Protein AF-0000000082408690 (afdb_homodimer)

Radius of gyration: 37.89 Å; Cα contacts (8 Å, |Δi|>4): 2874; chains: 2; bounding box: 116×118×126 Å

Foldseek 3Di:
DPDDDCPPDPPVPPPPPPPPPPPPPVPPPPPPPFKDKEKEKEAEQQALQQQQDDDPSQWFQAQVRDTAGFFHLLLLLVVLVVVCVVHPHYAYEYLENLHALHFCLCVLAVNLLSLVSCVVSPHAAYEYELRCAQQADVSNVCQAQWDQPDDSYQVLHVTGRHHPHFYEALFKAFPVRHHPGDQWDWDADPNFTAIEGHHYDQCSCQAHQNVRYVGMHGDDRQVSQQVVLVVCVVVLHQHYEYSEAFDADFPDARRQAAARGDDGDQLVSQQEHDPSHAEYEYHNVLGHYWDWDAHVVGHTHTYTHARHNSQKMKIKMWMAGNVSSHTPNVPIDIGIDGSHPPDDGNPVSVVSSVSSCVVCVVQQAAWLFFAPFKFFLDQDPLRDGLVLQLLQQLQQVLCVVVPAQKEWEWSVQFQDIQGRPPPRTDGLSNLCSGGVSFFWKKKFKDFPQLVLLLQLQQWDQDPVRDTHGIHIHMYPQWAWEAEPPDDRSPGIGQIGGNRHGGDRGDIHIYMYTSCVCSQHPNSNSNVPTPDMDTRGTSSVSSSVVRVVDPPHYRDDPRRYHYDD/DCPVVPVPDPPPPPVPPPPPPPPPPPPPPPPPPFKDKEKEKEAEQQALQQQQDDDPSQWFQAQVRDTAGFFHLLLLLVVLVVVCVVHPHYAYEYLENLHALHFQLCVLAVNLLSLVSCVVSPHAAYEYELRCAQQADVSNVCQAQWDQPDVSHQVLHVTGRHHPHFYEALFKAFPVRHHPGDQWDWDADPNFTAIEGHHYDQCSCQAHQNVRYVGMHGDDRQVSQQVVLVVCVVVLHQHYEYSEAFDADFPDARRQAAARGPDGDQLVSQQEHDPSYAEYEYHNVLGHYWDWDAHVVGDTHTYTHARHNSFKMKIKMWMAGNVSSHTPNVPIDIGIDGSHPPDDGNPVSVVSSVSSCVVCVVQQAAWLFFAPFKFFLDQDPLRDGLNLQLLQQLLQVLCVVVPAQKEWEWSVQFQDIQGNPPPRTDGLSNLCSGGVSFFWKKKFKDFLQLVLLLQLQQWDQDPVRDTHGIHIHMYPQWAWEAEPPDDRSPGIGQTGGNRHGGDRGDIHIYMYTSCVCSCHNNSNSNVPTPDMDTRGTSSVSSSVVRVVDPPHYRDDPRRYHYDD

Sequence (1128 aa):
MTRRMTRTCAVLATTLLATTATSLSAVATAESQDTVSVRLLAFNDLHGSLRPPEGVRSEIRQADGSLTPAGGAAYLAAYVTQLRSQATNSLLYSVGDNWGSSALESAMFNDEPTVELLNRMKIDASAIGNHELDKGLAEFRRMQSGGCSAVDACTFSPSFGGANFPLMAANMTYTNGTPATLPFTVNMVDGIPLGVIAISPANTSQIVTPGGIADLQFGDEVEAINRTADVLDFFGVKAITVLLHRGDEPAVEGGPNDCNVESGPARDIALRASPKVDVIFTADSHQQYNCEFPDPAGNPRVVMQGASHGRIVSVADVTIDRNTREVVRDQTSAFNQIVTHDISPDPDIQALADRAWSEASESAQRPVGTITADLTRDRVPSGESTLGNLVADAQLAAGSTRGAQLALTNPGGMREDLDFGTSGQVTYRQAYGVQPFGNSLEVLSVTGAVLKDALEQQFQIDLDGTATERILSPSAGFTYAMDRRAAPGSRISEMRLNGQDIAPDGVYSVVVNKFLAEGGDGFTALKNSTQMTGAGNDLDALTALFAAGSPVSPPATDRIRTVGMTRRMTRTCAVLATTLLATTATSLSAVATAESQDTVSVRLLAFNDLHGSLRPPEGVRSEIRQADGSLTPAGGAAYLAAYVTQLRSQATNSLLYSVGDNWGSSALESAMFNDEPTVELLNRMKIDASAIGNHELDKGLAEFRRMQSGGCSAVDACTFSPSFGGANFPLMAANMTYTNGTPATLPFTVNMVDGIPLGVIAISPANTSQIVTPGGIADLQFGDEVEAINRTADVLDFFGVKAITVLLHRGDEPAVEGGPNDCNVESGPARDIALRASPKVDVIFTADSHQQYNCEFPDPAGNPRVVMQGASHGRIVSVADVTIDRNTREVVRDQTSAFNQIVTHDISPDPDIQALADRAWSEASESAQRPVGTITADLTRDRVPSGESTLGNLVADAQLAAGSTRGAQLALTNPGGMREDLDFGTSGQVTYRQAYGVQPFGNSLEVLSVTGAVLKDALEQQFQIDLDGTATERILSPSAGFTYAMDRRAAPGSRISEMRLNGQDIAPDGVYSVVVNKFLAEGGDGFTALKNSTQMTGAGNDLDALTALFAAGSPVSPPATDRIRTVG

pLDDT: mean 91.46, std 16.33, range [21.3, 98.94]

Structure (mmCIF, N/CA/C/O backbone):
data_AF-0000000082408690-model_v1
#
loop_
_entity.id
_entity.type
_entity.pdbx_description
1 polymer "5'-nucleotidase C-terminal domain-containing protein"
#
loop_
_atom_site.group_PDB
_atom_site.id
_atom_site.type_symbol
_atom_site.label_atom_id
_atom_site.label_alt_id
_atom_site.label_comp_id
_atom_site.label_asym_id
_atom_site.label_entity_id
_atom_site.label_seq_id
_atom_site.pdbx_PDB_ins_code
_atom_site.Cartn_x
_atom_site.Cartn_y
_atom_site.Cartn_z
_atom_site.occupancy
_atom_site.B_iso_or_equiv
_atom_site.auth_seq_id
_atom_site.auth_comp_id
_atom_site.auth_asym_id
_atom_site.auth_atom_id
_atom_site.pdbx_PDB_model_num
ATOM 1 N N . MET A 1 1 ? -51.844 1.631 84.375 1 22.78 1 MET A N 1
ATOM 2 C CA . MET A 1 1 ? -52.75 1.791 83.25 1 22.78 1 MET A CA 1
ATOM 3 C C . MET A 1 1 ? -52 1.73 81.938 1 22.78 1 MET A C 1
ATOM 5 O O . MET A 1 1 ? -51.562 2.754 81.438 1 22.78 1 MET A O 1
ATOM 9 N N . THR A 1 2 ? -51.094 0.894 81.875 1 21.44 2 THR A N 1
ATOM 10 C CA . THR A 1 2 ? -49.781 0.434 81.438 1 21.44 2 THR A CA 1
ATOM 11 C C . THR A 1 2 ? -49.875 -0.141 80 1 21.44 2 THR A C 1
ATOM 13 O O . THR A 1 2 ? -50.375 -1.241 79.812 1 21.44 2 THR A O 1
ATOM 16 N N . ARG A 1 3 ? -50.281 0.993 79.125 1 23.58 3 ARG A N 1
ATOM 17 C CA . ARG A 1 3 ? -50.656 1.029 77.688 1 23.58 3 ARG A CA 1
ATOM 18 C C . ARG A 1 3 ? -49.75 0.159 76.875 1 23.58 3 ARG A C 1
ATOM 20 O O . ARG A 1 3 ? -48.531 0.128 77.062 1 23.58 3 ARG A O 1
ATOM 27 N N . ARG A 1 4 ? -50.438 -0.728 76.188 1 23.2 4 ARG A N 1
ATOM 28 C CA . ARG A 1 4 ? -50.344 -1.92 75.312 1 23.2 4 ARG A CA 1
ATOM 29 C C . ARG A 1 4 ? -49.344 -1.726 74.188 1 23.2 4 ARG A C 1
ATOM 31 O O . ARG A 1 4 ? -49.219 -0.632 73.625 1 23.2 4 ARG A O 1
ATOM 38 N N . MET A 1 5 ? -48.312 -2.553 74.062 1 21.98 5 MET A N 1
ATOM 39 C CA . MET A 1 5 ? -46.969 -2.984 73.625 1 21.98 5 MET A CA 1
ATOM 40 C C . MET A 1 5 ? -46.875 -3.152 72.125 1 21.98 5 MET A C 1
ATOM 42 O O . MET A 1 5 ? -45.906 -3.709 71.625 1 21.98 5 MET A O 1
ATOM 46 N N . THR A 1 6 ? -48 -2.654 71.312 1 23.08 6 THR A N 1
ATOM 47 C CA . THR A 1 6 ? -48.219 -3.381 70.125 1 23.08 6 THR A CA 1
ATOM 48 C C . THR A 1 6 ? -47.094 -3.1 69.125 1 23.08 6 THR A C 1
ATOM 50 O O . THR A 1 6 ? -46.938 -1.974 68.625 1 23.08 6 THR A O 1
ATOM 53 N N . ARG A 1 7 ? -45.906 -3.621 69.375 1 26.11 7 ARG A N 1
ATOM 54 C CA . ARG A 1 7 ? -44.625 -3.404 68.688 1 26.11 7 ARG A CA 1
ATOM 55 C C . ARG A 1 7 ? -44.719 -3.824 67.188 1 26.11 7 ARG A C 1
ATOM 57 O O . ARG A 1 7 ? -44.938 -5 66.875 1 26.11 7 ARG A O 1
ATOM 64 N N . THR A 1 8 ? -45.375 -2.971 66.438 1 24.42 8 THR A N 1
ATOM 65 C CA . THR A 1 8 ? -45.688 -3.088 65 1 24.42 8 THR A CA 1
ATOM 66 C C . THR A 1 8 ? -44.438 -3.447 64.188 1 24.42 8 THR A C 1
ATOM 68 O O . THR A 1 8 ? -43.375 -2.822 64.375 1 24.42 8 THR A O 1
ATOM 71 N N . CYS A 1 9 ? -44.281 -4.746 63.781 1 23.14 9 CYS A N 1
ATOM 72 C CA . CYS A 1 9 ? -43.344 -5.535 63 1 23.14 9 CYS A CA 1
ATOM 73 C C . CYS A 1 9 ? -43.031 -4.855 61.656 1 23.14 9 CYS A C 1
ATOM 75 O O . CYS A 1 9 ? -43.938 -4.59 60.875 1 23.14 9 CYS A O 1
ATOM 77 N N . ALA A 1 10 ? -42.062 -3.918 61.656 1 22.02 10 ALA A N 1
ATOM 78 C CA . ALA A 1 10 ? -41.469 -3.121 60.594 1 22.02 10 ALA A CA 1
ATOM 79 C C . ALA A 1 10 ? -41.062 -4.008 59.406 1 22.02 10 ALA A C 1
ATOM 81 O O . ALA A 1 10 ? -40.094 -4.785 59.531 1 22.02 10 ALA A O 1
ATOM 82 N N . VAL A 1 11 ? -42.062 -4.68 58.781 1 24.61 11 VAL A N 1
ATOM 83 C CA . VAL A 1 11 ? -41.781 -5.543 57.625 1 24.61 11 VAL A CA 1
ATOM 84 C C . VAL A 1 11 ? -40.969 -4.781 56.594 1 24.61 11 VAL A C 1
ATOM 86 O O . VAL A 1 11 ? -41.406 -3.746 56.094 1 24.61 11 VAL A O 1
ATOM 89 N N . LEU A 1 12 ? -39.594 -4.805 56.812 1 23.23 12 LEU A N 1
ATOM 90 C CA . LEU A 1 12 ? -38.594 -4.219 55.938 1 23.23 12 LEU A CA 1
ATOM 91 C C . LEU A 1 12 ? -38.75 -4.699 54.5 1 23.23 12 LEU A C 1
ATOM 93 O O . LEU A 1 12 ? -38.688 -5.902 54.219 1 23.23 12 LEU A O 1
ATOM 97 N N . ALA A 1 13 ? -39.656 -4.055 53.656 1 25.69 13 ALA A N 1
ATOM 98 C CA . ALA A 1 13 ? -39.969 -4.223 52.219 1 25.69 13 ALA A CA 1
ATOM 99 C C . ALA A 1 13 ? -38.688 -4.152 51.375 1 25.69 13 ALA A C 1
ATOM 101 O O . ALA A 1 13 ? -38.062 -3.094 51.281 1 25.69 13 ALA A O 1
ATOM 102 N N . THR A 1 14 ? -37.781 -5.121 51.5 1 24.7 14 THR A N 1
ATOM 103 C CA . THR A 1 14 ? -36.594 -5.172 50.688 1 24.7 14 THR A CA 1
ATOM 104 C C . THR A 1 14 ? -36.938 -5.168 49.188 1 24.7 14 THR A C 1
ATOM 106 O O . THR A 1 14 ? -37.625 -6.082 48.719 1 24.7 14 THR A O 1
ATOM 109 N N . THR A 1 15 ? -37.344 -3.984 48.656 1 24.61 15 THR A N 1
ATOM 110 C CA . THR A 1 15 ? -37.656 -3.885 47.25 1 24.61 15 THR A CA 1
ATOM 111 C C . THR A 1 15 ? -36.469 -4.383 46.406 1 24.61 15 THR A C 1
ATOM 113 O O . THR A 1 15 ? -35.344 -3.904 46.562 1 24.61 15 THR A O 1
ATOM 116 N N . LEU A 1 16 ? -36.469 -5.66 46.062 1 26.08 16 LEU A N 1
ATOM 117 C CA . LEU A 1 16 ? -35.594 -6.332 45.125 1 26.08 16 LEU A CA 1
ATOM 118 C C . LEU A 1 16 ? -35.562 -5.594 43.812 1 26.08 16 LEU A C 1
ATOM 120 O O . LEU A 1 16 ? -36.562 -5.535 43.094 1 26.08 16 LEU A O 1
ATOM 124 N N . LEU A 1 17 ? -34.969 -4.383 43.75 1 24.59 17 LEU A N 1
ATOM 125 C CA . LEU A 1 17 ? -34.781 -3.779 42.438 1 24.59 17 LEU A CA 1
ATOM 126 C C . LEU A 1 17 ? -34.094 -4.742 41.5 1 24.59 17 LEU A C 1
ATOM 128 O O . LEU A 1 17 ? -32.938 -5.098 41.688 1 24.59 17 LEU A O 1
ATOM 132 N N . ALA A 1 18 ? -34.844 -5.699 40.906 1 28.77 18 ALA A N 1
ATOM 133 C CA . ALA A 1 18 ? -34.438 -6.527 39.781 1 28.77 18 ALA A CA 1
ATOM 134 C C . ALA A 1 18 ? -33.844 -5.672 38.656 1 28.77 18 ALA A C 1
ATOM 136 O O . ALA A 1 18 ? -34.562 -4.941 37.969 1 28.77 18 ALA A O 1
ATOM 137 N N . THR A 1 19 ? -32.688 -5.082 38.906 1 26.36 19 THR A N 1
ATOM 138 C CA . THR A 1 19 ? -32.031 -4.461 37.75 1 26.36 19 THR A CA 1
ATOM 139 C C . THR A 1 19 ? -32 -5.43 36.562 1 26.36 19 THR A C 1
ATOM 141 O O . THR A 1 19 ? -31.438 -6.523 36.688 1 26.36 19 THR A O 1
ATOM 144 N N . THR A 1 20 ? -33.094 -5.484 35.844 1 28.98 20 THR A N 1
ATOM 145 C CA . THR A 1 20 ? -33.094 -6.156 34.531 1 28.98 20 THR A CA 1
ATOM 146 C C . THR A 1 20 ? -31.906 -5.695 33.688 1 28.98 20 THR A C 1
ATOM 148 O O . THR A 1 20 ? -31.797 -4.52 33.344 1 28.98 20 THR A O 1
ATOM 151 N N . ALA A 1 21 ? -30.75 -6.258 34 1 31.12 21 ALA A N 1
ATOM 152 C CA . ALA A 1 21 ? -29.641 -6.23 33.031 1 31.12 21 ALA A CA 1
ATOM 153 C C . ALA A 1 21 ? -30.141 -6.57 31.625 1 31.12 21 ALA A C 1
ATOM 155 O O . ALA A 1 21 ? -30.438 -7.73 31.328 1 31.12 21 ALA A O 1
ATOM 156 N N . THR A 1 22 ? -31.016 -5.66 31.109 1 29.78 22 THR A N 1
ATOM 157 C CA . THR A 1 22 ? -31.188 -5.855 29.672 1 29.78 22 THR A CA 1
ATOM 158 C C . THR A 1 22 ? -29.828 -5.957 28.984 1 29.78 22 THR A C 1
ATOM 160 O O . THR A 1 22 ? -29.031 -5.016 29.016 1 29.78 22 THR A O 1
ATOM 163 N N . SER A 1 23 ? -29.25 -7.098 29.078 1 29.27 23 SER A N 1
ATOM 164 C CA . SER A 1 23 ? -28.141 -7.449 28.203 1 29.27 23 SER A CA 1
ATOM 165 C C . SER A 1 23 ? -28.422 -7.016 26.766 1 29.27 23 SER A C 1
ATOM 167 O O . SER A 1 23 ? -29.344 -7.523 26.125 1 29.27 23 SER A O 1
ATOM 169 N N . LEU A 1 24 ? -28.297 -5.758 26.531 1 29.17 24 LEU A N 1
ATOM 170 C CA . LEU A 1 24 ? -28.203 -5.422 25.109 1 29.17 24 LEU A CA 1
ATOM 171 C C . LEU A 1 24 ? -27.234 -6.367 24.391 1 29.17 24 LEU A C 1
ATOM 173 O O . LEU A 1 24 ? -26.031 -6.301 24.594 1 29.17 24 LEU A O 1
ATOM 177 N N . SER A 1 25 ? -27.75 -7.582 24.281 1 29.3 25 SER A N 1
ATOM 178 C CA . SER A 1 25 ? -27.047 -8.383 23.281 1 29.3 25 SER A CA 1
ATOM 179 C C . SER A 1 25 ? -26.844 -7.602 21.984 1 29.3 25 SER A C 1
ATOM 181 O O . SER A 1 25 ? -27.812 -7.301 21.281 1 29.3 25 SER A O 1
ATOM 183 N N . ALA A 1 26 ? -26 -6.734 21.922 1 32.88 26 ALA A N 1
ATOM 184 C CA . ALA A 1 26 ? -25.641 -6.293 20.578 1 32.88 26 ALA A CA 1
ATOM 185 C C . ALA A 1 26 ? -25.641 -7.461 19.594 1 32.88 26 ALA A C 1
ATOM 187 O O . ALA A 1 26 ? -24.844 -8.391 19.734 1 32.88 26 ALA A O 1
ATOM 188 N N . VAL A 1 27 ? -26.781 -7.797 19.062 1 27.42 27 VAL A N 1
ATOM 189 C CA . VAL A 1 27 ? -26.859 -8.648 17.875 1 27.42 27 VAL A CA 1
ATOM 190 C C . VAL A 1 27 ? -25.734 -8.289 16.906 1 27.42 27 VAL A C 1
ATOM 192 O O . VAL A 1 27 ? -25.734 -7.203 16.312 1 27.42 27 VAL A O 1
ATOM 195 N N . ALA A 1 28 ? -24.641 -8.828 17.141 1 35.69 28 ALA A N 1
ATOM 196 C CA . ALA A 1 28 ? -23.656 -8.859 16.047 1 35.69 28 ALA A CA 1
ATOM 197 C C . ALA A 1 28 ? -24.328 -9.227 14.727 1 35.69 28 ALA A C 1
ATOM 199 O O . ALA A 1 28 ? -24.812 -10.344 14.562 1 35.69 28 ALA A O 1
ATOM 200 N N . THR A 1 29 ? -25.016 -8.352 14.086 1 35.72 29 THR A N 1
ATOM 201 C CA . THR A 1 29 ? -25.531 -8.648 12.75 1 35.72 29 THR A CA 1
ATOM 202 C C . THR A 1 29 ? -24.578 -9.57 12 1 35.72 29 THR A C 1
ATOM 204 O O . THR A 1 29 ? -23.375 -9.336 11.969 1 35.72 29 THR A O 1
ATOM 207 N N . ALA A 1 30 ? -24.906 -10.68 11.875 1 38 30 ALA A N 1
ATOM 208 C CA . ALA A 1 30 ? -24.281 -11.68 11.016 1 38 30 ALA A CA 1
ATOM 209 C C . ALA A 1 30 ? -23.766 -11.055 9.727 1 38 30 ALA A C 1
ATOM 211 O O . ALA A 1 30 ? -24.547 -10.539 8.922 1 38 30 ALA A O 1
ATOM 212 N N . GLU A 1 31 ? -22.609 -10.445 9.641 1 47.69 31 GLU A N 1
ATOM 213 C CA . GLU A 1 31 ? -22 -10.016 8.383 1 47.69 31 GLU A CA 1
ATOM 214 C C . GLU A 1 31 ? -22.328 -10.984 7.254 1 47.69 31 GLU A C 1
ATOM 216 O O . GLU A 1 31 ? -22.109 -12.188 7.383 1 47.69 31 GLU A O 1
ATOM 221 N N . SER A 1 32 ? -23.25 -10.719 6.469 1 54.84 32 SER A N 1
ATOM 222 C CA . SER A 1 32 ? -23.516 -11.508 5.27 1 54.84 32 SER A CA 1
ATOM 223 C C . SER A 1 32 ? -22.234 -11.828 4.516 1 54.84 32 SER A C 1
ATOM 225 O O . SER A 1 32 ? -21.281 -11.047 4.543 1 54.84 32 SER A O 1
ATOM 227 N N . GLN A 1 33 ? -22.016 -13.102 4.215 1 64.81 33 GLN A N 1
ATOM 228 C CA . GLN A 1 33 ? -20.891 -13.656 3.486 1 64.81 33 GLN A CA 1
ATOM 229 C C . GLN A 1 33 ? -20.594 -12.844 2.225 1 64.81 33 GLN A C 1
ATOM 231 O O . GLN A 1 33 ? -19.5 -12.938 1.662 1 64.81 33 GLN A O 1
ATOM 236 N N . ASP A 1 34 ? -21.422 -11.727 1.968 1 80.31 34 ASP A N 1
ATOM 237 C CA . ASP A 1 34 ? -21.266 -11.023 0.697 1 80.31 34 ASP A CA 1
ATOM 238 C C . ASP A 1 34 ? -20.766 -9.602 0.915 1 80.31 34 ASP A C 1
ATOM 240 O O . ASP A 1 34 ? -20.609 -8.836 -0.041 1 80.31 34 ASP A O 1
ATOM 244 N N . THR A 1 35 ? -20.531 -9.203 2.195 1 87.88 35 THR A N 1
ATOM 245 C CA . THR A 1 35 ? -20.031 -7.859 2.451 1 87.88 35 THR A CA 1
ATOM 246 C C . THR A 1 35 ? -18.875 -7.895 3.443 1 87.88 35 THR A C 1
ATOM 248 O O . THR A 1 35 ? -18.672 -8.898 4.137 1 87.88 35 THR A O 1
ATOM 251 N N . VAL A 1 36 ? -18.094 -6.832 3.385 1 89.12 36 VAL A N 1
ATOM 252 C CA . VAL A 1 36 ? -17.016 -6.609 4.336 1 89.12 36 VAL A CA 1
ATOM 253 C C . VAL A 1 36 ? -17.25 -5.309 5.098 1 89.12 36 VAL A C 1
ATOM 255 O O . VAL A 1 36 ? -17.547 -4.273 4.492 1 89.12 36 VAL A O 1
ATOM 258 N N . SER A 1 37 ? -17.25 -5.406 6.418 1 94 37 SER A N 1
ATOM 259 C CA . SER A 1 37 ? -17.344 -4.211 7.25 1 94 37 SER A CA 1
ATOM 260 C C . SER A 1 37 ? -15.961 -3.66 7.586 1 94 37 SER A C 1
ATOM 262 O O . SER A 1 37 ? -15.07 -4.406 8.008 1 94 37 SER A O 1
ATOM 264 N N . VAL A 1 38 ? -15.828 -2.35 7.289 1 96.69 38 VAL A N 1
ATOM 265 C CA . VAL A 1 38 ? -14.562 -1.694 7.602 1 96.69 38 VAL A CA 1
ATOM 266 C C . VAL A 1 38 ? -14.828 -0.418 8.398 1 96.69 38 VAL A C 1
ATOM 268 O O . VAL A 1 38 ? -15.648 0.412 8 1 96.69 38 VAL A O 1
ATOM 271 N N . ARG A 1 39 ? -14.289 -0.236 9.617 1 98.56 39 ARG A N 1
ATOM 272 C CA . ARG A 1 39 ? -14.289 1.01 10.383 1 98.56 39 ARG A CA 1
ATOM 273 C C . ARG A 1 39 ? -13.125 1.907 9.961 1 98.56 39 ARG A C 1
ATOM 275 O O . ARG A 1 39 ? -11.961 1.531 10.102 1 98.56 39 ARG A O 1
ATOM 282 N N . LEU A 1 40 ? -13.406 3.066 9.406 1 98.88 40 LEU A N 1
ATOM 283 C CA . LEU A 1 40 ? -12.406 4.082 9.078 1 98.88 40 LEU A CA 1
ATOM 284 C C . LEU A 1 40 ? -12.266 5.082 10.219 1 98.88 40 LEU A C 1
ATOM 286 O O . LEU A 1 40 ? -13.242 5.711 10.633 1 98.88 40 LEU A O 1
ATOM 290 N N . LEU A 1 41 ? -11.086 5.188 10.789 1 98.94 41 LEU A N 1
ATOM 291 C CA . LEU A 1 41 ? -10.75 6.137 11.844 1 98.94 41 LEU A CA 1
ATOM 292 C C . LEU A 1 41 ? -9.875 7.262 11.312 1 98.94 41 LEU A C 1
ATOM 294 O O . LEU A 1 41 ? -9 7.027 10.469 1 98.94 41 LEU A O 1
ATOM 298 N N . ALA A 1 42 ? -10.117 8.469 11.805 1 98.94 42 ALA A N 1
ATOM 299 C CA . ALA A 1 42 ? -9.266 9.586 11.414 1 98.94 42 ALA A CA 1
ATOM 300 C C . ALA A 1 42 ? -9.141 10.602 12.547 1 98.94 42 ALA A C 1
ATOM 302 O O . ALA A 1 42 ? -10.047 10.742 13.367 1 98.94 42 ALA A O 1
ATOM 303 N N . PHE A 1 43 ? -8.047 11.203 12.664 1 98.88 43 PHE A N 1
ATOM 304 C CA . PHE A 1 43 ? -7.863 12.43 13.43 1 98.88 43 PHE A CA 1
ATOM 305 C C . PHE A 1 43 ? -7.141 13.484 12.602 1 98.88 43 PHE A C 1
ATOM 307 O O . PHE A 1 43 ? -6.613 13.18 11.523 1 98.88 43 PHE A O 1
ATOM 314 N N . ASN A 1 44 ? -7.223 14.703 13.062 1 98.81 44 ASN A N 1
ATOM 315 C CA . ASN A 1 44 ? -6.664 15.805 12.281 1 98.81 44 ASN A CA 1
ATOM 316 C C . ASN A 1 44 ? -6.023 16.859 13.172 1 98.81 44 ASN A C 1
ATOM 318 O O . ASN A 1 44 ? -6.34 16.953 14.359 1 98.81 44 ASN A O 1
ATOM 322 N N . ASP A 1 45 ? -5.102 17.609 12.625 1 98.62 45 ASP A N 1
ATOM 323 C CA . ASP A 1 45 ? -4.52 18.781 13.281 1 98.62 45 ASP A CA 1
ATOM 324 C C . ASP A 1 45 ? -4.043 18.438 14.688 1 98.62 45 ASP A C 1
ATOM 326 O O . ASP A 1 45 ? -4.434 19.109 15.656 1 98.62 45 ASP A O 1
ATOM 330 N N . LEU A 1 46 ? -3.16 17.469 14.695 1 98.69 46 LEU A N 1
ATOM 331 C CA . LEU A 1 46 ? -2.619 17.047 15.984 1 98.69 46 LEU A CA 1
ATOM 332 C C . LEU A 1 46 ? -1.681 18.109 16.547 1 98.69 46 LEU A C 1
ATOM 334 O O . LEU A 1 46 ? -1.608 18.281 17.766 1 98.69 46 LEU A O 1
ATOM 338 N N . HIS A 1 47 ? -0.851 18.734 15.773 1 98.12 47 HIS A N 1
ATOM 339 C CA . HIS A 1 47 ? 0.042 19.828 16.141 1 98.12 47 HIS A CA 1
ATOM 340 C C . HIS A 1 47 ? 0.945 19.422 17.312 1 98.12 47 HIS A C 1
ATOM 342 O O . HIS A 1 47 ? 1.142 20.203 18.25 1 98.12 47 HIS A O 1
ATOM 348 N N . GLY A 1 48 ? 1.418 18.234 17.266 1 98.12 48 GLY A N 1
ATOM 349 C CA . GLY A 1 48 ? 2.391 17.797 18.25 1 98.12 48 GLY A CA 1
ATOM 350 C C . GLY A 1 48 ? 1.819 17.688 19.641 1 98.12 48 GLY A C 1
ATOM 351 O O . GLY A 1 48 ? 2.557 17.781 20.625 1 98.12 48 GLY A O 1
ATOM 352 N N . SER A 1 49 ? 0.54 17.562 19.781 1 97.69 49 SER A N 1
ATOM 353 C CA . SER A 1 49 ? -0.108 17.484 21.094 1 97.69 49 SER A CA 1
ATOM 354 C C . SER A 1 49 ? 0.153 16.141 21.766 1 97.69 49 SER A C 1
ATOM 356 O O . SER A 1 49 ? -0.638 15.203 21.609 1 97.69 49 SER A O 1
ATOM 358 N N . LEU A 1 50 ? 1.191 16.078 22.578 1 98.38 50 LEU A N 1
ATOM 359 C CA . LEU A 1 50 ? 1.54 14.867 23.312 1 98.38 50 LEU A CA 1
ATOM 360 C C . LEU A 1 50 ? 0.795 14.797 24.641 1 98.38 50 LEU A C 1
ATOM 362 O O . LEU A 1 50 ? 0.487 13.711 25.125 1 98.38 50 LEU A O 1
ATOM 366 N N . ARG A 1 51 ? 0.559 15.984 25.188 1 97.19 51 ARG A N 1
ATOM 367 C CA . ARG A 1 51 ? -0.197 16.125 26.422 1 97.19 51 ARG A CA 1
ATOM 368 C C . ARG A 1 51 ? -1.566 16.75 26.172 1 97.19 51 ARG A C 1
ATOM 370 O O . ARG A 1 51 ? -1.794 17.328 25.109 1 97.19 51 ARG A O 1
ATOM 377 N N . PRO A 1 52 ? -2.447 16.547 27.156 1 96.25 52 PRO A N 1
ATOM 378 C CA . PRO A 1 52 ? -3.707 17.281 27 1 96.25 52 PRO A CA 1
ATOM 379 C C . PRO A 1 52 ? -3.498 18.781 26.812 1 96.25 52 PRO A C 1
ATOM 381 O O . PRO A 1 52 ? -2.697 19.391 27.531 1 96.25 52 PRO A O 1
ATOM 384 N N . PRO A 1 53 ? -4.207 19.312 25.797 1 92.88 53 PRO A N 1
ATOM 385 C CA . PRO A 1 53 ? -4.055 20.75 25.609 1 92.88 53 PRO A CA 1
ATOM 386 C C . PRO A 1 53 ? -4.523 21.562 26.812 1 92.88 53 PRO A C 1
ATOM 388 O O . PRO A 1 53 ? -5.242 21.047 27.672 1 92.88 53 PRO A O 1
ATOM 391 N N . GLU A 1 54 ? -4.059 22.781 26.812 1 86.56 54 GLU A N 1
ATOM 392 C CA . GLU A 1 54 ? -4.434 23.688 27.891 1 86.56 54 GLU A CA 1
ATOM 393 C C . GLU A 1 54 ? -5.344 24.812 27.391 1 86.56 54 GLU A C 1
ATOM 395 O O . GLU A 1 54 ? -5.613 24.906 26.188 1 86.56 54 GLU A O 1
ATOM 400 N N . GLY A 1 55 ? -5.906 25.516 28.312 1 82.06 55 GLY A N 1
ATOM 401 C CA . GLY A 1 55 ? -6.727 26.656 27.953 1 82.06 55 GLY A CA 1
ATOM 402 C C . GLY A 1 55 ? -8.023 26.281 27.281 1 82.06 55 GLY A C 1
ATOM 403 O O . GLY A 1 55 ? -8.641 25.266 27.625 1 82.06 55 GLY A O 1
ATOM 404 N N . VAL A 1 56 ? -8.367 27.094 26.281 1 79.38 56 VAL A N 1
ATOM 405 C CA . VAL A 1 56 ? -9.656 26.922 25.625 1 79.38 56 VAL A CA 1
ATOM 406 C C . VAL A 1 56 ? -9.672 25.609 24.844 1 79.38 56 VAL A C 1
ATOM 408 O O . VAL A 1 56 ? -10.727 25.016 24.656 1 79.38 56 VAL A O 1
ATOM 411 N N . ARG A 1 57 ? -8.57 25.094 24.484 1 88.31 57 ARG A N 1
ATOM 412 C CA . ARG A 1 57 ? -8.492 23.875 23.703 1 88.31 57 ARG A CA 1
ATOM 413 C C . ARG A 1 57 ? -8.539 22.641 24.609 1 88.31 57 ARG A C 1
ATOM 415 O O . ARG A 1 57 ? -8.523 21.516 24.125 1 88.31 57 ARG A O 1
ATOM 422 N N . SER A 1 58 ? -8.688 22.844 25.875 1 91.5 58 SER A N 1
ATOM 423 C CA . SER A 1 58 ? -8.656 21.734 26.797 1 91.5 58 SER A CA 1
ATOM 424 C C . SER A 1 58 ? -9.984 20.984 26.828 1 91.5 58 SER A C 1
ATOM 426 O O . SER A 1 58 ? -10.094 19.906 27.406 1 91.5 58 SER A O 1
ATOM 428 N N . GLU A 1 59 ? -10.945 21.578 26.156 1 94.5 59 GLU A N 1
ATOM 429 C CA . GLU A 1 59 ? -12.289 21.016 26.266 1 94.5 59 GLU A CA 1
ATOM 430 C C . GLU A 1 59 ? -12.961 20.922 24.891 1 94.5 59 GLU A C 1
ATOM 432 O O . GLU A 1 59 ? -12.562 21.625 23.953 1 94.5 59 GLU A O 1
ATOM 437 N N . ILE A 1 60 ? -13.945 20.031 24.766 1 97 60 ILE A N 1
ATOM 438 C CA . ILE A 1 60 ? -14.836 19.922 23.609 1 97 60 ILE A CA 1
ATOM 439 C C . ILE A 1 60 ? -16.25 20.344 24 1 97 60 ILE A C 1
ATOM 441 O O . ILE A 1 60 ? -16.766 19.922 25.031 1 97 60 ILE A O 1
ATOM 445 N N . ARG A 1 61 ? -16.828 21.203 23.219 1 96.25 61 ARG A N 1
ATOM 446 C CA . ARG A 1 61 ? -18.219 21.594 23.422 1 96.25 61 ARG A CA 1
ATOM 447 C C . ARG A 1 61 ? -19.172 20.516 22.938 1 96.25 61 ARG A C 1
ATOM 449 O O . ARG A 1 61 ? -19.062 20.047 21.797 1 96.25 61 ARG A O 1
ATOM 456 N N . GLN A 1 62 ? -20.094 20.141 23.766 1 96.69 62 GLN A N 1
ATOM 457 C CA . GLN A 1 62 ? -21.125 19.156 23.406 1 96.69 62 GLN A CA 1
ATOM 458 C C . GLN A 1 62 ? -22.328 19.828 22.781 1 96.69 62 GLN A C 1
ATOM 460 O O . GLN A 1 62 ? -22.422 21.062 22.766 1 96.69 62 GLN A O 1
ATOM 465 N N . ALA A 1 63 ? -23.234 19.031 22.312 1 95.56 63 ALA A N 1
ATOM 466 C CA . ALA A 1 63 ? -24.438 19.547 21.625 1 95.56 63 ALA A CA 1
ATOM 467 C C . ALA A 1 63 ? -25.266 20.406 22.562 1 95.56 63 ALA A C 1
ATOM 469 O O . ALA A 1 63 ? -25.891 21.375 22.125 1 95.56 63 ALA A O 1
ATOM 470 N N . ASP A 1 64 ? -25.25 20.125 23.859 1 95.88 64 ASP A N 1
ATOM 471 C CA . ASP A 1 64 ? -26.062 20.859 24.844 1 95.88 64 ASP A CA 1
ATOM 472 C C . ASP A 1 64 ? -25.312 22.062 25.391 1 95.88 64 ASP A C 1
ATOM 474 O O . ASP A 1 64 ? -25.797 22.766 26.281 1 95.88 64 ASP A O 1
ATOM 478 N N . GLY A 1 65 ? -24.141 22.266 24.906 1 94.31 65 GLY A N 1
ATOM 479 C CA . GLY A 1 65 ? -23.359 23.422 25.297 1 94.31 65 GLY A CA 1
ATOM 480 C C . GLY A 1 65 ? -22.375 23.141 26.422 1 94.31 65 GLY A C 1
ATOM 481 O O . GLY A 1 65 ? -21.5 23.953 26.703 1 94.31 65 GLY A O 1
ATOM 482 N N . SER A 1 66 ? -22.5 22 27.047 1 96.12 66 SER A N 1
ATOM 483 C CA . SER A 1 66 ? -21.562 21.641 28.109 1 96.12 66 SER A CA 1
ATOM 484 C C . SER A 1 66 ? -20.172 21.391 27.547 1 96.12 66 SER A C 1
ATOM 486 O O . SER A 1 66 ? -20.016 21.062 26.375 1 96.12 66 SER A O 1
ATOM 488 N N . LEU A 1 67 ? -19.203 21.641 28.344 1 96 67 LEU A N 1
ATOM 489 C CA . LEU A 1 67 ? -17.812 21.438 27.984 1 96 67 LEU A CA 1
ATOM 490 C C . LEU A 1 67 ? -17.25 20.172 28.609 1 96 67 LEU A C 1
ATOM 492 O O . LEU A 1 67 ? -17.516 19.891 29.781 1 96 67 LEU A O 1
ATOM 496 N N . THR A 1 68 ? -16.516 19.375 27.859 1 96.88 68 THR A N 1
ATOM 497 C CA . THR A 1 68 ? -15.906 18.125 28.312 1 96.88 68 THR A CA 1
ATOM 498 C C . THR A 1 68 ? -14.398 18.156 28.109 1 96.88 68 THR A C 1
ATOM 500 O O . THR A 1 68 ? -13.914 18.359 27 1 96.88 68 THR A O 1
ATOM 503 N N . PRO A 1 69 ? -13.617 17.938 29.234 1 97.25 69 PRO A N 1
ATOM 504 C CA . PRO A 1 69 ? -12.164 17.844 29.047 1 97.25 69 PRO A CA 1
ATOM 505 C C . PRO A 1 69 ? -11.766 16.75 28.062 1 97.25 69 PRO A C 1
ATOM 507 O O . PRO A 1 69 ? -12.344 15.664 28.078 1 97.25 69 PRO A O 1
ATOM 510 N N . ALA A 1 70 ? -10.781 17.078 27.203 1 98.44 70 ALA A N 1
ATOM 511 C CA . ALA A 1 70 ? -10.445 16.125 26.141 1 98.44 70 ALA A CA 1
ATOM 512 C C . ALA A 1 70 ? -9.008 16.312 25.672 1 98.44 70 ALA A C 1
ATOM 514 O O . ALA A 1 70 ? -8.422 17.391 25.844 1 98.44 70 ALA A O 1
ATOM 515 N N . GLY A 1 71 ? -8.492 15.227 25.125 1 98.19 71 GLY A N 1
ATOM 516 C CA . GLY A 1 71 ? -7.199 15.289 24.453 1 98.19 71 GLY A CA 1
ATOM 517 C C . GLY A 1 71 ? -6.094 14.602 25.234 1 98.19 71 GLY A C 1
ATOM 518 O O . GLY A 1 71 ? -6.32 14.102 26.344 1 98.19 71 GLY A O 1
ATOM 519 N N . GLY A 1 72 ? -4.891 14.633 24.641 1 98.12 72 GLY A N 1
ATOM 520 C CA . GLY A 1 72 ? -3.74 13.898 25.141 1 98.12 72 GLY A CA 1
ATOM 521 C C . GLY A 1 72 ? -3.434 12.656 24.312 1 98.12 72 GLY A C 1
ATOM 522 O O . GLY A 1 72 ? -4.316 11.828 24.078 1 98.12 72 GLY A O 1
ATOM 523 N N . ALA A 1 73 ? -2.195 12.57 23.984 1 98.69 73 ALA A N 1
ATOM 524 C CA . ALA A 1 73 ? -1.771 11.516 23.062 1 98.69 73 ALA A CA 1
ATOM 525 C C . ALA A 1 73 ? -2.07 10.133 23.641 1 98.69 73 ALA A C 1
ATOM 527 O O . ALA A 1 73 ? -2.465 9.219 22.906 1 98.69 73 ALA A O 1
ATOM 528 N N . ALA A 1 74 ? -1.851 9.953 24.953 1 98.81 74 ALA A N 1
ATOM 529 C CA . ALA A 1 74 ? -2.059 8.648 25.578 1 98.81 74 ALA A CA 1
ATOM 530 C C . ALA A 1 74 ? -3.533 8.25 25.547 1 98.81 74 ALA A C 1
ATOM 532 O O . ALA A 1 74 ? -3.865 7.082 25.328 1 98.81 74 ALA A O 1
ATOM 533 N N . TYR A 1 75 ? -4.398 9.219 25.766 1 98.81 75 TYR A N 1
ATOM 534 C CA . TYR A 1 75 ? -5.832 8.961 25.703 1 98.81 75 TYR A CA 1
ATOM 535 C C . TYR A 1 75 ? -6.273 8.75 24.25 1 98.81 75 TYR A C 1
ATOM 537 O O . TYR A 1 75 ? -7.117 7.895 23.969 1 98.81 75 TYR A O 1
ATOM 545 N N . LEU A 1 76 ? -5.758 9.547 23.359 1 98.88 76 LEU A N 1
ATOM 546 C CA . LEU A 1 76 ? -6.043 9.359 21.938 1 98.88 76 LEU A CA 1
ATOM 547 C C . LEU A 1 76 ? -5.719 7.938 21.5 1 98.88 76 LEU A C 1
ATOM 549 O O . LEU A 1 76 ? -6.547 7.27 20.875 1 98.88 76 LEU A O 1
ATOM 553 N N . ALA A 1 77 ? -4.508 7.48 21.844 1 98.88 77 ALA A N 1
ATOM 554 C CA . ALA A 1 77 ? -4.078 6.129 21.5 1 98.88 77 ALA A CA 1
ATOM 555 C C . ALA A 1 77 ? -4.988 5.082 22.125 1 98.88 77 ALA A C 1
ATOM 557 O O . ALA A 1 77 ? -5.301 4.066 21.5 1 98.88 77 ALA A O 1
ATOM 558 N N . ALA A 1 78 ? -5.379 5.293 23.359 1 98.81 78 ALA A N 1
ATOM 559 C CA . ALA A 1 78 ? -6.27 4.363 24.047 1 98.81 78 ALA A CA 1
ATOM 560 C C . ALA A 1 78 ? -7.617 4.266 23.328 1 98.81 78 ALA A C 1
ATOM 562 O O . ALA A 1 78 ? -8.156 3.168 23.156 1 98.81 78 ALA A O 1
ATOM 563 N N . TYR A 1 79 ? -8.164 5.371 22.953 1 98.75 79 TYR A N 1
ATOM 564 C CA . TYR A 1 79 ? -9.438 5.363 22.25 1 98.75 79 TYR A CA 1
ATOM 565 C C . TYR A 1 79 ? -9.305 4.691 20.891 1 98.75 79 TYR A C 1
ATOM 567 O O . TYR A 1 79 ? -10.195 3.959 20.469 1 98.75 79 TYR A O 1
ATOM 575 N N . VAL A 1 80 ? -8.242 4.961 20.141 1 98.81 80 VAL A N 1
ATOM 576 C CA . VAL A 1 80 ? -8.008 4.301 18.859 1 98.81 80 VAL A CA 1
ATOM 577 C C . VAL A 1 80 ? -7.984 2.787 19.062 1 98.81 80 VAL A C 1
ATOM 579 O O . VAL A 1 80 ? -8.617 2.049 18.297 1 98.81 80 VAL A O 1
ATOM 582 N N . THR A 1 81 ? -7.23 2.363 20.047 1 98.5 81 THR A N 1
ATOM 583 C CA . THR A 1 81 ? -7.164 0.936 20.344 1 98.5 81 THR A CA 1
ATOM 584 C C . THR A 1 81 ? -8.555 0.378 20.641 1 98.5 81 THR A C 1
ATOM 586 O O . THR A 1 81 ? -8.914 -0.69 20.141 1 98.5 81 THR A O 1
ATOM 589 N N . GLN A 1 82 ? -9.297 1.058 21.438 1 98.31 82 GLN A N 1
ATOM 590 C CA . GLN A 1 82 ? -10.648 0.631 21.781 1 98.31 82 GLN A CA 1
ATOM 591 C C . GLN A 1 82 ? -11.531 0.556 20.531 1 98.31 82 GLN A C 1
ATOM 593 O O . GLN A 1 82 ? -12.234 -0.433 20.328 1 98.31 82 GLN A O 1
ATOM 598 N N . LEU A 1 83 ? -11.523 1.556 19.75 1 98.56 83 LEU A N 1
ATOM 599 C CA . LEU A 1 83 ? -12.344 1.621 18.547 1 98.56 83 LEU A CA 1
ATOM 600 C C . LEU A 1 83 ? -11.953 0.527 17.562 1 98.56 83 LEU A C 1
ATOM 602 O O . LEU A 1 83 ? -12.812 -0.055 16.906 1 98.56 83 LEU A O 1
ATOM 606 N N . ARG A 1 84 ? -10.656 0.213 17.422 1 97.88 84 ARG A N 1
ATOM 607 C CA . ARG A 1 84 ? -10.18 -0.89 16.594 1 97.88 84 ARG A CA 1
ATOM 608 C C . ARG A 1 84 ? -10.711 -2.227 17.109 1 97.88 84 ARG A C 1
ATOM 610 O O . ARG A 1 84 ? -11.148 -3.068 16.312 1 97.88 84 ARG A O 1
ATOM 617 N N . SER A 1 85 ? -10.688 -2.385 18.391 1 96.5 85 SER A N 1
ATOM 618 C CA . SER A 1 85 ? -11.078 -3.658 18.984 1 96.5 85 SER A CA 1
ATOM 619 C C . SER A 1 85 ? -12.57 -3.912 18.812 1 96.5 85 SER A C 1
ATOM 621 O O . SER A 1 85 ? -13.023 -5.059 18.875 1 96.5 85 SER A O 1
ATOM 623 N N . GLN A 1 86 ? -13.281 -2.891 18.547 1 96.69 86 GLN A N 1
ATOM 624 C CA . GLN A 1 86 ? -14.734 -2.98 18.406 1 96.69 86 GLN A CA 1
ATOM 625 C C . GLN A 1 86 ? -15.141 -3.275 16.969 1 96.69 86 GLN A C 1
ATOM 627 O O . GLN A 1 86 ? -16.312 -3.469 16.688 1 96.69 86 GLN A O 1
ATOM 632 N N . ALA A 1 87 ? -14.18 -3.379 16.094 1 95.62 87 ALA A N 1
ATOM 633 C CA . ALA A 1 87 ? -14.445 -3.611 14.68 1 95.62 87 ALA A CA 1
ATOM 634 C C . ALA A 1 87 ? -13.648 -4.805 14.156 1 95.62 87 ALA A C 1
ATOM 636 O O . ALA A 1 87 ? -12.531 -5.062 14.625 1 95.62 87 ALA A O 1
ATOM 637 N N . THR A 1 88 ? -14.258 -5.531 13.188 1 88.56 88 THR A N 1
ATOM 638 C CA . THR A 1 88 ? -13.555 -6.656 12.578 1 88.56 88 THR A CA 1
ATOM 639 C C . THR A 1 88 ? -12.344 -6.172 11.789 1 88.56 88 THR A C 1
ATOM 641 O O . THR A 1 88 ? -11.289 -6.812 11.805 1 88.56 88 THR A O 1
ATOM 644 N N . ASN A 1 89 ? -12.531 -5.129 11.023 1 92.94 89 ASN A N 1
ATOM 645 C CA . ASN A 1 89 ? -11.492 -4.469 10.242 1 92.94 89 ASN A CA 1
ATOM 646 C C . ASN A 1 89 ? -11.453 -2.967 10.516 1 92.94 89 ASN A C 1
ATOM 648 O O . ASN A 1 89 ? -12.5 -2.34 10.695 1 92.94 89 ASN A O 1
ATOM 652 N N . SER A 1 90 ? -10.289 -2.445 10.617 1 97.44 90 SER A N 1
ATOM 653 C CA . SER A 1 90 ? -10.203 -1 10.789 1 97.44 90 SER A CA 1
ATOM 654 C C . SER A 1 90 ? -8.953 -0.439 10.125 1 97.44 90 SER A C 1
ATOM 656 O O . SER A 1 90 ? -7.977 -1.164 9.914 1 97.44 90 SER A O 1
ATOM 658 N N . LEU A 1 91 ? -9.031 0.757 9.648 1 98 91 LEU A N 1
ATOM 659 C CA . LEU A 1 91 ? -7.922 1.573 9.172 1 98 91 LEU A CA 1
ATOM 660 C C . LEU A 1 91 ? -7.859 2.9 9.922 1 98 91 LEU A C 1
ATOM 662 O O . LEU A 1 91 ? -8.898 3.453 10.297 1 98 91 LEU A O 1
ATOM 666 N N . LEU A 1 92 ? -6.664 3.447 10.195 1 98.81 92 LEU A N 1
ATOM 667 C CA . LEU A 1 92 ? -6.461 4.707 10.898 1 98.81 92 LEU A CA 1
ATOM 668 C C . LEU A 1 92 ? -5.699 5.703 10.031 1 98.81 92 LEU A C 1
ATOM 670 O O . LEU A 1 92 ? -4.598 5.406 9.562 1 98.81 92 LEU A O 1
ATOM 674 N N . TYR A 1 93 ? -6.32 6.891 9.852 1 98.88 93 TYR A N 1
ATOM 675 C CA . TYR A 1 93 ? -5.715 7.922 9.016 1 98.88 93 TYR A CA 1
ATOM 676 C C . TYR A 1 93 ? -5.477 9.195 9.82 1 98.88 93 TYR A C 1
ATOM 678 O O . TYR A 1 93 ? -6.141 9.438 10.828 1 98.88 93 TYR A O 1
ATOM 686 N N . SER A 1 94 ? -4.504 9.953 9.422 1 98.88 94 SER A N 1
ATOM 687 C CA . SER A 1 94 ? -4.375 11.352 9.805 1 98.88 94 SER A CA 1
ATOM 688 C C . SER A 1 94 ? -4.688 12.281 8.641 1 98.88 94 SER A C 1
ATOM 690 O O . SER A 1 94 ? -4.301 12 7.5 1 98.88 94 SER A O 1
ATOM 692 N N . VAL A 1 95 ? -5.371 13.391 8.953 1 98.94 95 VAL A N 1
ATOM 693 C CA . VAL A 1 95 ? -5.812 14.25 7.863 1 98.94 95 VAL A CA 1
ATOM 694 C C . VAL A 1 95 ? -4.875 15.445 7.738 1 98.94 95 VAL A C 1
ATOM 696 O O . VAL A 1 95 ? -5.258 16.484 7.203 1 98.94 95 VAL A O 1
ATOM 699 N N . GLY A 1 96 ? -3.65 15.344 8.383 1 98.69 96 GLY A N 1
ATOM 700 C CA . GLY A 1 96 ? -2.617 16.344 8.211 1 98.69 96 GLY A CA 1
ATOM 701 C C . GLY A 1 96 ? -2.49 17.281 9.391 1 98.69 96 GLY A C 1
ATOM 702 O O . GLY A 1 96 ? -3.314 17.25 10.305 1 98.69 96 GLY A O 1
ATOM 703 N N . ASP A 1 97 ? -1.391 18.047 9.336 1 98.69 97 ASP A N 1
ATOM 704 C CA . ASP A 1 97 ? -0.982 18.938 10.422 1 98.69 97 ASP A CA 1
ATOM 705 C C . ASP A 1 97 ? -0.767 18.156 11.719 1 98.69 97 ASP A C 1
ATOM 707 O O . ASP A 1 97 ? -1.313 18.516 12.766 1 98.69 97 ASP A O 1
ATOM 711 N N . ASN A 1 98 ? -0.046 17.125 11.547 1 98.81 98 ASN A N 1
ATOM 712 C CA . ASN A 1 98 ? 0.371 16.359 12.711 1 98.81 98 ASN A CA 1
ATOM 713 C C . ASN A 1 98 ? 1.363 17.125 13.57 1 98.81 98 ASN A C 1
ATOM 715 O O . ASN A 1 98 ? 1.335 17.016 14.797 1 98.81 98 ASN A O 1
ATOM 719 N N . TRP A 1 99 ? 2.193 17.812 12.852 1 98 99 TRP A N 1
ATOM 720 C CA . TRP A 1 99 ? 3.162 18.688 13.508 1 98 99 TRP A CA 1
ATOM 721 C C . TRP A 1 99 ? 3.17 20.078 12.867 1 98 99 TRP A C 1
ATOM 723 O O . TRP A 1 99 ? 2.477 20.312 11.875 1 98 99 TRP A O 1
ATOM 733 N N . GLY A 1 100 ? 3.99 20.953 13.438 1 96.06 100 GLY A N 1
ATOM 734 C CA . GLY A 1 100 ? 3.924 22.359 13.086 1 96.06 100 GLY A CA 1
ATOM 735 C C . GLY A 1 100 ? 2.92 23.141 13.914 1 96.06 100 GLY A C 1
ATOM 736 O O . GLY A 1 100 ? 1.825 22.656 14.195 1 96.06 100 GLY A O 1
ATOM 737 N N . SER A 1 101 ? 3.332 24.359 14.328 1 94.69 101 SER A N 1
ATOM 738 C CA . SER A 1 101 ? 2.564 25.031 15.375 1 94.69 101 SER A CA 1
ATOM 739 C C . SER A 1 101 ? 2.352 24.109 16.578 1 94.69 101 SER A C 1
ATOM 741 O O . SER A 1 101 ? 1.242 24.031 17.109 1 94.69 101 SER A O 1
ATOM 743 N N . SER A 1 102 ? 3.383 23.438 16.922 1 96.31 102 SER A N 1
ATOM 744 C CA . SER A 1 102 ? 3.299 22.328 17.875 1 96.31 102 SER A CA 1
ATOM 745 C C . SER A 1 102 ? 3.453 22.844 19.312 1 96.31 102 SER A C 1
ATOM 747 O O . SER A 1 102 ? 4.07 23.875 19.547 1 96.31 102 SER A O 1
ATOM 749 N N . ALA A 1 103 ? 2.914 22.078 20.203 1 94.88 103 ALA A N 1
ATOM 750 C CA . ALA A 1 103 ? 3.234 22.281 21.625 1 94.88 103 ALA A CA 1
ATOM 751 C C . ALA A 1 103 ? 4.738 22.203 21.859 1 94.88 103 ALA A C 1
ATOM 753 O O . ALA A 1 103 ? 5.441 21.469 21.172 1 94.88 103 ALA A O 1
ATOM 754 N N . LEU A 1 104 ? 5.195 22.891 22.859 1 95.19 104 LEU A N 1
ATOM 755 C CA . LEU A 1 104 ? 6.629 23.062 23.078 1 95.19 104 LEU A CA 1
ATOM 756 C C . LEU A 1 104 ? 7.316 21.703 23.266 1 95.19 104 LEU A C 1
ATOM 758 O O . LEU A 1 104 ? 8.422 21.5 22.766 1 95.19 104 LEU A O 1
ATOM 762 N N . GLU A 1 105 ? 6.703 20.766 24.016 1 94.75 105 GLU A N 1
ATOM 763 C CA . GLU A 1 105 ? 7.344 19.5 24.344 1 94.75 105 GLU A CA 1
ATOM 764 C C . GLU A 1 105 ? 7.523 18.625 23.109 1 94.75 105 GLU A C 1
ATOM 766 O O . GLU A 1 105 ? 8.266 17.641 23.141 1 94.75 105 GLU A O 1
ATOM 771 N N . SER A 1 106 ? 6.891 18.938 22.047 1 96.62 106 SER A N 1
ATOM 772 C CA . SER A 1 106 ? 7.172 18.312 20.766 1 96.62 106 SER A CA 1
ATOM 773 C C . SER A 1 106 ? 8.141 19.141 19.938 1 96.62 106 SER A C 1
ATOM 775 O O . SER A 1 106 ? 9.133 18.625 19.422 1 96.62 106 SER A O 1
ATOM 777 N N . ALA A 1 107 ? 7.875 20.406 19.875 1 95.44 107 ALA A N 1
ATOM 778 C CA . ALA A 1 107 ? 8.609 21.344 19.016 1 95.44 107 ALA A CA 1
ATOM 779 C C . ALA A 1 107 ? 10.078 21.422 19.406 1 95.44 107 ALA A C 1
ATOM 781 O O . ALA A 1 107 ? 10.953 21.578 18.562 1 95.44 107 ALA A O 1
ATOM 782 N N . MET A 1 108 ? 10.352 21.328 20.688 1 94.19 108 MET A N 1
ATOM 783 C CA . MET A 1 108 ? 11.719 21.453 21.188 1 94.19 108 MET A CA 1
ATOM 784 C C . MET A 1 108 ? 12.609 20.344 20.625 1 94.19 108 MET A C 1
ATOM 786 O O . MET A 1 108 ? 13.828 20.484 20.594 1 94.19 108 MET A O 1
ATOM 790 N N . PHE A 1 109 ? 11.984 19.312 20.172 1 95.25 109 PHE A N 1
ATOM 791 C CA . PHE A 1 109 ? 12.719 18.188 19.625 1 95.25 109 PHE A CA 1
ATOM 792 C C . PHE A 1 109 ? 12.422 18.016 18.141 1 95.25 109 PHE A C 1
ATOM 794 O O . PHE A 1 109 ? 12.383 16.891 17.625 1 95.25 109 PHE A O 1
ATOM 801 N N . ASN A 1 110 ? 12.125 19.078 17.516 1 94.56 110 ASN A N 1
ATOM 802 C CA . ASN A 1 110 ? 11.828 19.109 16.078 1 94.56 110 ASN A CA 1
ATOM 803 C C . ASN A 1 110 ? 10.68 18.188 15.719 1 94.56 110 ASN A C 1
ATOM 805 O O . ASN A 1 110 ? 10.68 17.562 14.656 1 94.56 110 ASN A O 1
ATOM 809 N N . ASP A 1 111 ? 9.797 17.906 16.672 1 97.06 111 ASP A N 1
ATOM 810 C CA . ASP A 1 111 ? 8.555 17.141 16.516 1 97.06 111 ASP A CA 1
ATOM 811 C C . ASP A 1 111 ? 8.852 15.672 16.25 1 97.06 111 ASP A C 1
ATOM 813 O O . ASP A 1 111 ? 7.969 14.922 15.82 1 97.06 111 ASP A O 1
ATOM 817 N N . GLU A 1 112 ? 10.086 15.172 16.469 1 96.38 112 GLU A N 1
ATOM 818 C CA . GLU A 1 112 ? 10.438 13.758 16.344 1 96.38 112 GLU A CA 1
ATOM 819 C C . GLU A 1 112 ? 9.562 12.898 17.25 1 96.38 112 GLU A C 1
ATOM 821 O O . GLU A 1 112 ? 9.109 11.82 16.859 1 96.38 112 GLU A O 1
ATOM 826 N N . PRO A 1 113 ? 9.195 13.344 18.531 1 97.62 113 PRO A N 1
ATOM 827 C CA . PRO A 1 113 ? 8.305 12.539 19.375 1 97.62 113 PRO A CA 1
ATOM 828 C C . PRO A 1 113 ? 6.918 12.352 18.75 1 97.62 113 PRO A C 1
ATOM 830 O O . PRO A 1 113 ? 6.281 11.32 18.969 1 97.62 113 PRO A O 1
ATOM 833 N N . THR A 1 114 ? 6.465 13.367 18.031 1 98.56 114 THR A N 1
ATOM 834 C CA . THR A 1 114 ? 5.16 13.266 17.391 1 98.56 114 THR A CA 1
ATOM 835 C C . THR A 1 114 ? 5.172 12.195 16.297 1 98.56 114 THR A C 1
ATOM 837 O O . THR A 1 114 ? 4.227 11.406 16.188 1 98.56 114 THR A O 1
ATOM 840 N N . VAL A 1 115 ? 6.254 12.141 15.477 1 97.25 115 VAL A N 1
ATOM 841 C CA . VAL A 1 115 ? 6.379 11.102 14.461 1 97.25 115 VAL A CA 1
ATOM 842 C C . VAL A 1 115 ? 6.449 9.734 15.141 1 97.25 115 VAL A C 1
ATOM 844 O O . VAL A 1 115 ? 5.828 8.773 14.672 1 97.25 115 VAL A O 1
ATOM 847 N N . GLU A 1 116 ? 7.188 9.633 16.203 1 96.62 116 GLU A N 1
ATOM 848 C CA . GLU A 1 116 ? 7.258 8.383 16.969 1 96.62 116 GLU A CA 1
ATOM 849 C C . GLU A 1 116 ? 5.879 7.965 17.453 1 96.62 116 GLU A C 1
ATOM 851 O O . GLU A 1 116 ? 5.527 6.785 17.406 1 96.62 116 GLU A O 1
ATOM 856 N N . LEU A 1 117 ? 5.105 8.938 18 1 98.56 117 LEU A N 1
ATOM 857 C CA . LEU A 1 117 ? 3.729 8.68 18.406 1 98.56 117 LEU A CA 1
ATOM 858 C C . LEU A 1 117 ? 2.928 8.062 17.266 1 98.56 117 LEU A C 1
ATOM 860 O O . LEU A 1 117 ? 2.281 7.027 17.453 1 98.56 117 LEU A O 1
ATOM 864 N N . LEU A 1 118 ? 2.977 8.648 16.109 1 98.56 118 LEU A N 1
ATOM 865 C CA . LEU A 1 118 ? 2.193 8.203 14.953 1 98.56 118 LEU A CA 1
ATOM 866 C C . LEU A 1 118 ? 2.637 6.816 14.5 1 98.56 118 LEU A C 1
ATOM 868 O O . LEU A 1 118 ? 1.807 5.988 14.125 1 98.56 118 LEU A O 1
ATOM 872 N N . ASN A 1 119 ? 3.982 6.605 14.477 1 95.19 119 ASN A N 1
ATOM 873 C CA . ASN A 1 119 ? 4.504 5.281 14.172 1 95.19 119 ASN A CA 1
ATOM 874 C C . ASN A 1 119 ? 3.949 4.223 15.117 1 95.19 119 ASN A C 1
ATOM 876 O O . ASN A 1 119 ? 3.523 3.152 14.68 1 95.19 119 ASN A O 1
ATOM 880 N N . ARG A 1 120 ? 3.904 4.492 16.375 1 96.38 120 ARG A N 1
ATOM 881 C CA . ARG A 1 120 ? 3.447 3.549 17.391 1 96.38 120 ARG A CA 1
ATOM 882 C C . ARG A 1 120 ? 1.945 3.312 17.281 1 96.38 120 ARG A C 1
ATOM 884 O O . ARG A 1 120 ? 1.463 2.213 17.578 1 96.38 120 ARG A O 1
ATOM 891 N N . MET A 1 121 ? 1.242 4.359 16.875 1 97.81 121 MET A N 1
ATOM 892 C CA . MET A 1 121 ? -0.2 4.215 16.688 1 97.81 121 MET A CA 1
ATOM 893 C C . MET A 1 121 ? -0.514 3.459 15.406 1 97.81 121 MET A C 1
ATOM 895 O O . MET A 1 121 ? -1.663 3.088 15.164 1 97.81 121 MET A O 1
ATOM 899 N N . LYS A 1 122 ? 0.469 3.215 14.562 1 94.75 122 LYS A N 1
ATOM 900 C CA . LYS A 1 122 ? 0.359 2.451 13.328 1 94.75 122 LYS A CA 1
ATOM 901 C C . LYS A 1 122 ? -0.662 3.08 12.383 1 94.75 122 LYS A C 1
ATOM 903 O O . LYS A 1 122 ? -1.584 2.406 11.922 1 94.75 122 LYS A O 1
ATOM 908 N N . ILE A 1 123 ? -0.467 4.328 12.086 1 96.56 123 ILE A N 1
ATOM 909 C CA . ILE A 1 123 ? -1.36 4.992 11.141 1 96.56 123 ILE A CA 1
ATOM 910 C C . ILE A 1 123 ? -1.133 4.434 9.742 1 96.56 123 ILE A C 1
ATOM 912 O O . ILE A 1 123 ? -0.005 4.09 9.375 1 96.56 123 ILE A O 1
ATOM 916 N N . ASP A 1 124 ? -2.209 4.336 8.953 1 96.5 124 ASP A N 1
ATOM 917 C CA . ASP A 1 124 ? -2.145 3.707 7.637 1 96.5 124 ASP A CA 1
ATOM 918 C C . ASP A 1 124 ? -1.748 4.719 6.562 1 96.5 124 ASP A C 1
ATOM 920 O O . ASP A 1 124 ? -1.181 4.348 5.535 1 96.5 124 ASP A O 1
ATOM 924 N N . ALA A 1 125 ? -2.072 5.984 6.801 1 97.44 125 ALA A N 1
ATOM 925 C CA . ALA A 1 125 ? -1.715 7.066 5.883 1 97.44 125 ALA A CA 1
ATOM 926 C C . ALA A 1 125 ? -1.992 8.43 6.508 1 97.44 125 ALA A C 1
ATOM 928 O O . ALA A 1 125 ? -2.771 8.539 7.457 1 97.44 125 ALA A O 1
ATOM 929 N N . SER A 1 126 ? -1.322 9.406 5.988 1 98.69 126 SER A N 1
ATOM 930 C CA . SER A 1 126 ? -1.569 10.773 6.422 1 98.69 126 SER A CA 1
ATOM 931 C C . SER A 1 126 ? -1.586 11.734 5.234 1 98.69 126 SER A C 1
ATOM 933 O O . SER A 1 126 ? -0.768 11.609 4.32 1 98.69 126 SER A O 1
ATOM 935 N N . ALA A 1 127 ? -2.525 12.648 5.309 1 98.81 127 ALA A N 1
ATOM 936 C CA . ALA A 1 127 ? -2.418 13.82 4.441 1 98.81 127 ALA A CA 1
ATOM 937 C C . ALA A 1 127 ? -1.331 14.766 4.938 1 98.81 127 ALA A C 1
ATOM 939 O O . ALA A 1 127 ? -0.84 14.633 6.059 1 98.81 127 ALA A O 1
ATOM 940 N N . ILE A 1 128 ? -0.924 15.641 4.047 1 98.69 128 ILE A N 1
ATOM 941 C CA . ILE A 1 128 ? 0.012 16.719 4.363 1 98.69 128 ILE A CA 1
ATOM 942 C C . ILE A 1 128 ? -0.744 18.031 4.508 1 98.69 128 ILE A C 1
ATOM 944 O O . ILE A 1 128 ? -1.332 18.531 3.545 1 98.69 128 ILE A O 1
ATOM 948 N N . GLY A 1 129 ? -0.851 18.516 5.715 1 98.62 129 GLY A N 1
ATOM 949 C CA . GLY A 1 129 ? -1.314 19.875 5.918 1 98.62 129 GLY A CA 1
ATOM 950 C C . GLY A 1 129 ? -0.234 20.906 5.684 1 98.62 129 GLY A C 1
ATOM 951 O O . GLY A 1 129 ? 0.917 20.562 5.41 1 98.62 129 GLY A O 1
ATOM 952 N N . ASN A 1 130 ? -0.593 22.188 5.766 1 97.25 130 ASN A N 1
ATOM 953 C CA . ASN A 1 130 ? 0.386 23.25 5.523 1 97.25 130 ASN A CA 1
ATOM 954 C C . ASN A 1 130 ? 1.469 23.266 6.598 1 97.25 130 ASN A C 1
ATOM 956 O O . ASN A 1 130 ? 2.631 23.547 6.312 1 97.25 130 ASN A O 1
ATOM 960 N N . HIS A 1 131 ? 1.163 22.844 7.785 1 97.94 131 HIS A N 1
ATOM 961 C CA . HIS A 1 131 ? 2.105 23 8.883 1 97.94 131 HIS A CA 1
ATOM 962 C C . HIS A 1 131 ? 3.197 21.938 8.828 1 97.94 131 HIS A C 1
ATOM 964 O O . HIS A 1 131 ? 4.262 22.109 9.43 1 97.94 131 HIS A O 1
ATOM 970 N N . GLU A 1 132 ? 2.947 20.875 8.125 1 98.06 132 GLU A N 1
ATOM 971 C CA . GLU A 1 132 ? 4.047 19.953 7.883 1 98.06 132 GLU A CA 1
ATOM 972 C C . GLU A 1 132 ? 5.207 20.641 7.172 1 98.06 132 GLU A C 1
ATOM 974 O O . GLU A 1 132 ? 6.348 20.172 7.242 1 98.06 132 GLU A O 1
ATOM 979 N N . LEU A 1 133 ? 4.914 21.766 6.539 1 97.25 133 LEU A N 1
ATOM 980 C CA . LEU A 1 133 ? 5.891 22.422 5.676 1 97.25 133 LEU A CA 1
ATOM 981 C C . LEU A 1 133 ? 6.398 23.719 6.312 1 97.25 133 LEU A C 1
ATOM 983 O O . LEU A 1 133 ? 7.129 24.484 5.684 1 97.25 133 LEU A O 1
ATOM 987 N N . ASP A 1 134 ? 6.09 23.969 7.523 1 95.06 134 ASP A N 1
ATOM 988 C CA . ASP A 1 134 ? 6.449 25.203 8.203 1 95.06 134 ASP A CA 1
ATOM 989 C C . ASP A 1 134 ? 7.961 25.438 8.172 1 95.06 134 ASP A C 1
ATOM 991 O O . ASP A 1 134 ? 8.422 26.562 8.047 1 95.06 134 ASP A O 1
ATOM 995 N N . LYS A 1 135 ? 8.703 24.406 8.312 1 93.19 135 LYS A N 1
ATOM 996 C CA . LYS A 1 135 ? 10.156 24.531 8.375 1 93.19 135 LYS A CA 1
ATOM 997 C C . LYS A 1 135 ? 10.789 24.234 7.016 1 93.19 135 LYS A C 1
ATOM 999 O O . LYS A 1 135 ? 11.992 23.969 6.93 1 93.19 135 LYS A O 1
ATOM 1004 N N . GLY A 1 136 ? 9.945 24.109 6.051 1 93.81 136 GLY A N 1
ATOM 1005 C CA . GLY A 1 136 ? 10.43 23.969 4.691 1 93.81 136 GLY A CA 1
ATOM 1006 C C . GLY A 1 136 ? 10.469 22.516 4.215 1 93.81 136 GLY A C 1
ATOM 1007 O O . GLY A 1 136 ? 10.273 21.594 5.004 1 93.81 136 GLY A O 1
ATOM 1008 N N . LEU A 1 137 ? 10.797 22.406 2.922 1 94.25 137 LEU A N 1
ATOM 1009 C CA . LEU A 1 137 ? 10.781 21.125 2.24 1 94.25 137 LEU A CA 1
ATOM 1010 C C . LEU A 1 137 ? 11.859 20.188 2.793 1 94.25 137 LEU A C 1
ATOM 1012 O O . LEU A 1 137 ? 11.633 19 2.959 1 94.25 137 LEU A O 1
ATOM 1016 N N . ALA A 1 138 ? 13.062 20.719 3.061 1 90.81 138 ALA A N 1
ATOM 1017 C CA . ALA A 1 138 ? 14.164 19.891 3.555 1 90.81 138 ALA A CA 1
ATOM 1018 C C . ALA A 1 138 ? 13.805 19.234 4.887 1 90.81 138 ALA A C 1
ATOM 1020 O O . ALA A 1 138 ? 14.062 18.047 5.086 1 90.81 138 ALA A O 1
ATOM 1021 N N . GLU A 1 139 ? 13.227 20.047 5.801 1 93.5 139 GLU A N 1
ATOM 1022 C CA . GLU A 1 139 ? 12.82 19.484 7.086 1 93.5 139 GLU A CA 1
ATOM 1023 C C . GLU A 1 139 ? 11.664 18.516 6.918 1 93.5 139 GLU A C 1
ATOM 1025 O O . GLU A 1 139 ? 11.609 17.484 7.602 1 93.5 139 GLU A O 1
ATOM 1030 N N . PHE A 1 140 ? 10.75 18.781 6.023 1 95.88 140 PHE A N 1
ATOM 1031 C CA . PHE A 1 140 ? 9.68 17.844 5.723 1 95.88 140 PHE A CA 1
ATOM 1032 C C . PHE A 1 140 ? 10.242 16.5 5.289 1 95.88 140 PHE A C 1
ATOM 1034 O O . PHE A 1 140 ? 9.781 15.453 5.754 1 95.88 140 PHE A O 1
ATOM 1041 N N . ARG A 1 141 ? 11.219 16.516 4.422 1 90.5 141 ARG A N 1
ATOM 1042 C CA . ARG A 1 141 ? 11.828 15.273 3.932 1 90.5 141 ARG A CA 1
ATOM 1043 C C . ARG A 1 141 ? 12.516 14.516 5.062 1 90.5 141 ARG A C 1
ATOM 1045 O O . ARG A 1 141 ? 12.469 13.289 5.109 1 90.5 141 ARG A O 1
ATOM 1052 N N . ARG A 1 142 ? 13.148 15.227 5.945 1 90.5 142 ARG A N 1
ATOM 1053 C CA . ARG A 1 142 ? 13.766 14.578 7.098 1 90.5 142 ARG A CA 1
ATOM 1054 C C . ARG A 1 142 ? 12.711 13.891 7.961 1 90.5 142 ARG A C 1
ATOM 1056 O O . ARG A 1 142 ? 12.914 12.766 8.422 1 90.5 142 ARG A O 1
ATOM 1063 N N . MET A 1 143 ? 11.609 14.586 8.148 1 94.12 143 MET A N 1
ATOM 1064 C CA . MET A 1 143 ? 10.531 14.016 8.953 1 94.12 143 MET A CA 1
ATOM 1065 C C . MET A 1 143 ? 9.945 12.773 8.281 1 94.12 143 MET A C 1
ATOM 1067 O O . MET A 1 143 ? 9.531 11.836 8.961 1 94.12 143 MET A O 1
ATOM 1071 N N . GLN A 1 144 ? 9.914 12.781 6.996 1 91.69 144 GLN A N 1
ATOM 1072 C CA . GLN A 1 144 ? 9.414 11.664 6.207 1 91.69 144 GLN A CA 1
ATOM 1073 C C . GLN A 1 144 ? 10.391 10.484 6.238 1 91.69 144 GLN A C 1
ATOM 1075 O O . GLN A 1 144 ? 9.984 9.352 6.492 1 91.69 144 GLN A O 1
ATOM 1080 N N . SER A 1 145 ? 11.688 10.758 6.012 1 85.94 145 SER A N 1
ATOM 1081 C CA . SER A 1 145 ? 12.617 9.68 5.68 1 85.94 145 SER A CA 1
ATOM 1082 C C . SER A 1 145 ? 13.68 9.516 6.754 1 85.94 145 SER A C 1
ATOM 1084 O O . SER A 1 145 ? 14.547 8.648 6.648 1 85.94 145 SER A O 1
ATOM 1086 N N . GLY A 1 146 ? 13.617 10.406 7.723 1 85.25 146 GLY A N 1
ATOM 1087 C CA . GLY A 1 146 ? 14.555 10.289 8.836 1 85.25 146 GLY A CA 1
ATOM 1088 C C . GLY A 1 146 ? 15.875 10.992 8.586 1 85.25 146 GLY A C 1
ATOM 1089 O O . GLY A 1 146 ? 16.031 11.672 7.566 1 85.25 146 GLY A O 1
ATOM 1090 N N . GLY A 1 147 ? 16.734 10.859 9.539 1 82.56 147 GLY A N 1
ATOM 1091 C CA . GLY A 1 147 ? 18.047 11.469 9.477 1 82.56 147 GLY A CA 1
ATOM 1092 C C . GLY A 1 147 ? 18.297 12.461 10.602 1 82.56 147 GLY A C 1
ATOM 1093 O O . GLY A 1 147 ? 17.359 12.969 11.211 1 82.56 147 GLY A O 1
ATOM 1094 N N . CYS A 1 148 ? 19.562 12.758 10.883 1 85.62 148 CYS A N 1
ATOM 1095 C CA . CYS A 1 148 ? 19.953 13.602 12.008 1 85.62 148 CYS A CA 1
ATOM 1096 C C . CYS A 1 148 ? 20.828 14.758 11.539 1 85.62 148 CYS A C 1
ATOM 1098 O O . CYS A 1 148 ? 21.562 15.359 12.328 1 85.62 148 CYS A O 1
ATOM 1100 N N . SER A 1 149 ? 20.703 15.055 10.328 1 74.31 149 SER A N 1
ATOM 1101 C CA . SER A 1 149 ? 21.641 16.031 9.789 1 74.31 149 SER A CA 1
ATOM 1102 C C . SER A 1 149 ? 21.172 17.453 10.062 1 74.31 149 SER A C 1
ATOM 1104 O O . SER A 1 149 ? 21.969 18.406 10 1 74.31 149 SER A O 1
ATOM 1106 N N . ALA A 1 150 ? 19.891 17.688 10.328 1 77.56 150 ALA A N 1
ATOM 1107 C CA . ALA A 1 150 ? 19.375 19.031 10.594 1 77.56 150 ALA A CA 1
ATOM 1108 C C . ALA A 1 150 ? 19.828 19.531 11.961 1 77.56 150 ALA A C 1
ATOM 1110 O O . ALA A 1 150 ? 20.219 18.734 12.82 1 77.56 150 ALA A O 1
ATOM 1111 N N . VAL A 1 151 ? 19.797 20.828 12.062 1 77.12 151 VAL A N 1
ATOM 1112 C CA . VAL A 1 151 ? 20.109 21.453 13.352 1 77.12 151 VAL A CA 1
ATOM 1113 C C . VAL A 1 151 ? 19.125 20.953 14.406 1 77.12 151 VAL A C 1
ATOM 1115 O O . VAL A 1 151 ? 17.922 20.891 14.164 1 77.12 151 VAL A O 1
ATOM 1118 N N . ASP A 1 152 ? 19.609 20.469 15.586 1 74.94 152 ASP A N 1
ATOM 1119 C CA . ASP A 1 152 ? 18.859 20.016 16.75 1 74.94 152 ASP A CA 1
ATOM 1120 C C . ASP A 1 152 ? 18.094 18.734 16.453 1 74.94 152 ASP A C 1
ATOM 1122 O O . ASP A 1 152 ? 17.172 18.359 17.188 1 74.94 152 ASP A O 1
ATOM 1126 N N . ALA A 1 153 ? 18.438 18.172 15.289 1 84.56 153 ALA A N 1
ATOM 1127 C CA . ALA A 1 153 ? 17.844 16.859 15.016 1 84.56 153 ALA A CA 1
ATOM 1128 C C . ALA A 1 153 ? 18.422 15.789 15.93 1 84.56 153 ALA A C 1
ATOM 1130 O O . ALA A 1 153 ? 19.547 15.93 16.406 1 84.56 153 ALA A O 1
ATOM 1131 N N . CYS A 1 154 ? 17.609 14.805 16.219 1 90.06 154 CYS A N 1
ATOM 1132 C CA . CYS A 1 154 ? 18.031 13.625 16.969 1 90.06 154 CYS A CA 1
ATOM 1133 C C . CYS A 1 154 ? 18.438 14 18.375 1 90.06 154 CYS A C 1
ATOM 1135 O O . CYS A 1 154 ? 19.406 13.453 18.906 1 90.06 154 CYS A O 1
ATOM 1137 N N . THR A 1 155 ? 17.781 14.992 18.938 1 91 155 THR A N 1
ATOM 1138 C CA . THR A 1 155 ? 18.016 15.383 20.328 1 91 155 THR A CA 1
ATOM 1139 C C . THR A 1 155 ? 17.109 14.617 21.266 1 91 155 THR A C 1
ATOM 1141 O O . THR A 1 155 ? 17.422 14.445 22.453 1 91 155 THR A O 1
ATOM 1144 N N . PHE A 1 156 ? 15.984 14.164 20.797 1 93.81 156 PHE A N 1
ATOM 1145 C CA . PHE A 1 156 ? 15.086 13.328 21.578 1 93.81 156 PHE A CA 1
ATOM 1146 C C . PHE A 1 156 ? 15.57 11.883 21.609 1 93.81 156 PHE A C 1
ATOM 1148 O O . PHE A 1 156 ? 15.484 11.211 22.641 1 93.81 156 PHE A O 1
ATOM 1155 N N . SER A 1 157 ? 16.031 11.391 20.516 1 91.44 157 SER A N 1
ATOM 1156 C CA . SER A 1 157 ? 16.641 10.078 20.344 1 91.44 157 SER A CA 1
ATOM 1157 C C . SER A 1 157 ? 17.906 10.172 19.484 1 91.44 157 SER A C 1
ATOM 1159 O O . SER A 1 157 ? 18.031 11.07 18.641 1 91.44 157 SER A O 1
ATOM 1161 N N . PRO A 1 158 ? 18.859 9.219 19.656 1 89.31 158 PRO A N 1
ATOM 1162 C CA . PRO A 1 158 ? 20.125 9.305 18.938 1 89.31 158 PRO A CA 1
ATOM 1163 C C . PRO A 1 158 ? 19.969 9.078 17.422 1 89.31 158 PRO A C 1
ATOM 1165 O O . PRO A 1 158 ? 20.875 9.383 16.656 1 89.31 158 PRO A O 1
ATOM 1168 N N . SER A 1 159 ? 18.891 8.5 17.094 1 86 159 SER A N 1
ATOM 1169 C CA . SER A 1 159 ? 18.547 8.312 15.688 1 86 159 SER A CA 1
ATOM 1170 C C . SER A 1 159 ? 17.078 8.625 15.43 1 86 159 SER A C 1
ATOM 1172 O O . SER A 1 159 ? 16.281 8.648 16.359 1 86 159 SER A O 1
ATOM 1174 N N . PHE A 1 160 ? 16.828 8.977 14.18 1 90.12 160 PHE A N 1
ATOM 1175 C CA . PHE A 1 160 ? 15.461 9.258 13.742 1 90.12 160 PHE A CA 1
ATOM 1176 C C . PHE A 1 160 ? 15.164 8.57 12.414 1 90.12 160 PHE A C 1
ATOM 1178 O O . PHE A 1 160 ? 15.758 8.906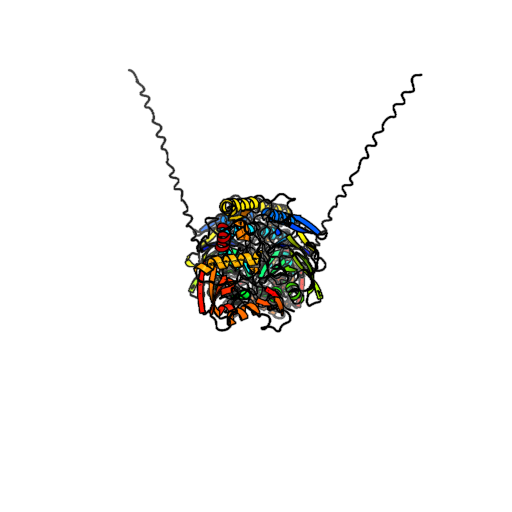 11.391 1 90.12 160 PHE A O 1
ATOM 1185 N N . GLY A 1 161 ? 14.227 7.574 12.422 1 82.94 161 GLY A N 1
ATOM 1186 C CA . GLY A 1 161 ? 13.953 6.742 11.266 1 82.94 161 GLY A CA 1
ATOM 1187 C C . GLY A 1 161 ? 12.898 7.324 10.344 1 82.94 161 GLY A C 1
ATOM 1188 O O . GLY A 1 161 ? 12.703 6.84 9.227 1 82.94 161 GLY A O 1
ATOM 1189 N N . GLY A 1 162 ? 12.234 8.484 10.805 1 90.19 162 GLY A N 1
ATOM 1190 C CA . GLY A 1 162 ? 11.188 9.078 9.992 1 90.19 162 GLY A CA 1
ATOM 1191 C C . GLY A 1 162 ? 9.844 8.383 10.156 1 90.19 162 GLY A C 1
ATOM 1192 O O . GLY A 1 162 ? 9.625 7.656 11.125 1 90.19 162 GLY A O 1
ATOM 1193 N N . ALA A 1 163 ? 8.93 8.695 9.211 1 93.94 163 ALA A N 1
ATOM 1194 C CA . ALA A 1 163 ? 7.555 8.203 9.25 1 93.94 163 ALA A CA 1
ATOM 1195 C C . ALA A 1 163 ? 7.457 6.816 8.609 1 93.94 163 ALA A C 1
ATOM 1197 O O . ALA A 1 163 ? 7.918 6.609 7.488 1 93.94 163 ALA A O 1
ATOM 1198 N N . ASN A 1 164 ? 6.82 5.844 9.273 1 90 164 ASN A N 1
ATOM 1199 C CA . ASN A 1 164 ? 6.609 4.5 8.75 1 90 164 ASN A CA 1
ATOM 1200 C C . ASN A 1 164 ? 5.281 4.391 8 1 90 164 ASN A C 1
ATOM 1202 O O . ASN A 1 164 ? 4.727 3.297 7.875 1 90 164 ASN A O 1
ATOM 1206 N N . PHE A 1 165 ? 4.723 5.441 7.668 1 93.62 165 PHE A N 1
ATOM 1207 C CA . PHE A 1 165 ? 3.469 5.562 6.93 1 93.62 165 PHE A CA 1
ATOM 1208 C C . PHE A 1 165 ? 3.602 6.578 5.801 1 93.62 165 PHE A C 1
ATOM 1210 O O . PHE A 1 165 ? 4.43 7.484 5.867 1 93.62 165 PHE A O 1
ATOM 1217 N N . PRO A 1 166 ? 2.805 6.453 4.777 1 94.62 166 PRO A N 1
ATOM 1218 C CA . PRO A 1 166 ? 2.91 7.418 3.68 1 94.62 166 PRO A CA 1
ATOM 1219 C C . PRO A 1 166 ? 2.338 8.789 4.039 1 94.62 166 PRO A C 1
ATOM 1221 O O . PRO A 1 166 ? 1.239 8.875 4.594 1 94.62 166 PRO A O 1
ATOM 1224 N N . LEU A 1 167 ? 3.09 9.781 3.82 1 96.94 167 LEU A N 1
ATOM 1225 C CA . LEU A 1 167 ? 2.652 11.172 3.789 1 96.94 167 LEU A CA 1
ATOM 1226 C C . LEU A 1 167 ? 2.332 11.609 2.363 1 96.94 167 LEU A C 1
ATOM 1228 O O . LEU A 1 167 ? 3.215 11.633 1.503 1 96.94 167 LEU A O 1
ATOM 1232 N N . MET A 1 168 ? 1.033 12.055 2.205 1 97 168 MET A N 1
ATOM 1233 C CA . MET A 1 168 ? 0.583 12.133 0.817 1 97 168 MET A CA 1
ATOM 1234 C C . MET A 1 168 ? -0.156 13.438 0.555 1 97 168 MET A C 1
ATOM 1236 O O . MET A 1 168 ? -0.769 14 1.463 1 97 168 MET A O 1
ATOM 1240 N N . ALA A 1 169 ? -0.082 13.875 -0.652 1 98.56 169 ALA A N 1
ATOM 1241 C CA . ALA A 1 169 ? -0.89 14.945 -1.227 1 98.56 169 ALA A CA 1
ATOM 1242 C C . ALA A 1 169 ? -0.954 14.828 -2.748 1 98.56 169 ALA A C 1
ATOM 1244 O O . ALA A 1 169 ? 0.035 15.094 -3.438 1 98.56 169 ALA A O 1
ATOM 1245 N N . ALA A 1 170 ? -2.078 14.547 -3.25 1 97.94 170 ALA A N 1
ATOM 1246 C CA . ALA A 1 170 ? -2.252 14.289 -4.676 1 97.94 170 ALA A CA 1
ATOM 1247 C C . ALA A 1 170 ? -2.037 15.555 -5.496 1 97.94 170 ALA A C 1
ATOM 1249 O O . ALA A 1 170 ? -1.78 15.492 -6.699 1 97.94 170 ALA A O 1
ATOM 1250 N N . ASN A 1 171 ? -2.133 16.719 -4.852 1 98.19 171 ASN A N 1
ATOM 1251 C CA . ASN A 1 171 ? -2.037 17.969 -5.582 1 98.19 171 ASN A CA 1
ATOM 1252 C C . ASN A 1 171 ? -0.71 18.688 -5.312 1 98.19 171 ASN A C 1
ATOM 1254 O O . ASN A 1 171 ? -0.567 19.875 -5.594 1 98.19 171 ASN A O 1
ATOM 1258 N N . MET A 1 172 ? 0.214 18.047 -4.719 1 97.69 172 MET A N 1
ATOM 1259 C CA . MET A 1 172 ? 1.53 18.625 -4.441 1 97.69 172 MET A CA 1
ATOM 1260 C C . MET A 1 172 ? 2.549 18.156 -5.48 1 97.69 172 MET A C 1
ATOM 1262 O O . MET A 1 172 ? 2.836 16.969 -5.594 1 97.69 172 MET A O 1
ATOM 1266 N N . THR A 1 173 ? 3.092 19.047 -6.246 1 95.94 173 THR A N 1
ATOM 1267 C CA . THR A 1 173 ? 4.078 18.75 -7.281 1 95.94 173 THR A CA 1
ATOM 1268 C C . THR A 1 173 ? 5.281 19.688 -7.16 1 95.94 173 THR A C 1
ATOM 1270 O O . THR A 1 173 ? 5.203 20.734 -6.504 1 95.94 173 THR A O 1
ATOM 1273 N N . TYR A 1 174 ? 6.34 19.25 -7.723 1 93.12 174 TYR A N 1
ATOM 1274 C CA . TYR A 1 174 ? 7.426 20.203 -7.957 1 93.12 174 TYR A CA 1
ATOM 1275 C C . TYR A 1 174 ? 7.062 21.188 -9.062 1 93.12 174 TYR A C 1
ATOM 1277 O O . TYR A 1 174 ? 6.09 20.984 -9.789 1 93.12 174 TYR A O 1
ATOM 1285 N N . THR A 1 175 ? 7.875 22.25 -9.156 1 93.69 175 THR A N 1
ATOM 1286 C CA . THR A 1 175 ? 7.617 23.297 -10.133 1 93.69 175 THR A CA 1
ATOM 1287 C C . THR A 1 175 ? 7.684 22.734 -11.555 1 93.69 175 THR A C 1
ATOM 1289 O O . THR A 1 175 ? 7.051 23.266 -12.469 1 93.69 175 THR A O 1
ATOM 1292 N N . ASN A 1 176 ? 8.305 21.578 -11.734 1 90.94 176 ASN A N 1
ATOM 1293 C CA . ASN A 1 176 ? 8.422 20.969 -13.062 1 90.94 176 ASN A CA 1
ATOM 1294 C C . ASN A 1 176 ? 7.242 20.047 -13.352 1 90.94 176 ASN A C 1
ATOM 1296 O O . ASN A 1 176 ? 7.184 19.422 -14.414 1 90.94 176 ASN A O 1
ATOM 1300 N N . GLY A 1 177 ? 6.41 19.891 -12.422 1 90 177 GLY A N 1
ATOM 1301 C CA . GLY A 1 177 ? 5.191 19.125 -12.648 1 90 177 GLY A CA 1
ATOM 1302 C C . GLY A 1 177 ? 5.25 17.719 -12.086 1 90 177 GLY A C 1
ATOM 1303 O O . GLY A 1 177 ? 4.223 17.047 -11.953 1 90 177 GLY A O 1
ATOM 1304 N N . THR A 1 178 ? 6.402 17.25 -11.711 1 88.25 178 THR A N 1
ATOM 1305 C CA . THR A 1 178 ? 6.527 15.914 -11.133 1 88.25 178 THR A CA 1
ATOM 1306 C C . THR A 1 178 ? 5.914 15.867 -9.734 1 88.25 178 THR A C 1
ATOM 1308 O O . THR A 1 178 ? 6.066 16.812 -8.953 1 88.25 178 THR A O 1
ATOM 1311 N N . PRO A 1 179 ? 5.188 14.758 -9.414 1 91 179 PRO A N 1
ATOM 1312 C CA . PRO A 1 179 ? 4.629 14.664 -8.062 1 91 179 PRO A CA 1
ATOM 1313 C C . PRO A 1 179 ? 5.695 14.734 -6.977 1 91 179 PRO A C 1
ATOM 1315 O O . PRO A 1 179 ? 6.77 14.141 -7.121 1 91 179 PRO A O 1
ATOM 1318 N N . ALA A 1 180 ? 5.418 15.43 -5.984 1 93.62 180 ALA A N 1
ATOM 1319 C CA . ALA A 1 180 ? 6.363 15.555 -4.879 1 93.62 180 ALA A CA 1
ATOM 1320 C C . ALA A 1 180 ? 6.137 14.461 -3.84 1 93.62 180 ALA A C 1
ATOM 1322 O O . ALA A 1 180 ? 7.016 14.195 -3.014 1 93.62 180 ALA A O 1
ATOM 1323 N N . THR A 1 181 ? 4.938 13.844 -3.854 1 93.31 181 THR A N 1
ATOM 1324 C CA . THR A 1 181 ? 4.562 12.75 -2.967 1 93.31 181 THR A CA 1
ATOM 1325 C C . THR A 1 181 ? 3.611 11.781 -3.67 1 93.31 181 THR A C 1
ATOM 1327 O O . THR A 1 181 ? 3.139 12.07 -4.773 1 93.31 181 THR A O 1
ATOM 1330 N N . LEU A 1 182 ? 3.391 10.602 -2.992 1 91.56 182 LEU A N 1
ATOM 1331 C CA . LEU A 1 182 ? 2.342 9.711 -3.48 1 91.56 182 LEU A CA 1
ATOM 1332 C C . LEU A 1 182 ? 0.98 10.398 -3.424 1 91.56 182 LEU A C 1
ATOM 1334 O O . LEU A 1 182 ? 0.673 11.094 -2.455 1 91.56 182 LEU A O 1
ATOM 1338 N N . PRO A 1 183 ? 0.238 10.227 -4.512 1 93.75 183 PRO A N 1
ATOM 1339 C CA . PRO A 1 183 ? -1.096 10.828 -4.516 1 93.75 183 PRO A CA 1
ATOM 1340 C C . PRO A 1 183 ? -2.111 10.016 -3.713 1 93.75 183 PRO A C 1
ATOM 1342 O O . PRO A 1 183 ? -3.131 10.555 -3.275 1 93.75 183 PRO A O 1
ATOM 1345 N N . PHE A 1 184 ? -1.869 8.703 -3.672 1 95.44 184 PHE A N 1
ATOM 1346 C CA . PHE A 1 184 ? -2.785 7.77 -3.031 1 95.44 184 PHE A CA 1
ATOM 1347 C C . PHE A 1 184 ? -2.035 6.559 -2.492 1 95.44 184 PHE A C 1
ATOM 1349 O O . PHE A 1 184 ? -0.854 6.367 -2.795 1 95.44 184 PHE A O 1
ATOM 1356 N N . THR A 1 185 ? -2.629 5.852 -1.605 1 94.69 185 THR A N 1
ATOM 1357 C CA . THR A 1 185 ? -2.227 4.496 -1.241 1 94.69 185 THR A CA 1
ATOM 1358 C C . THR A 1 185 ? -3.436 3.568 -1.188 1 94.69 185 THR A C 1
ATOM 1360 O O . THR A 1 185 ? -4.578 4.023 -1.269 1 94.69 185 THR A O 1
ATOM 1363 N N . VAL A 1 186 ? -3.146 2.291 -1.296 1 92.56 186 VAL A N 1
ATOM 1364 C CA . VAL A 1 186 ? -4.191 1.271 -1.27 1 92.56 186 VAL A CA 1
ATOM 1365 C C . VAL A 1 186 ? -3.967 0.334 -0.085 1 92.56 186 VAL A C 1
ATOM 1367 O O . VAL A 1 186 ? -2.869 -0.196 0.097 1 92.56 186 VAL A O 1
ATOM 1370 N N . ASN A 1 187 ? -4.973 0.173 0.745 1 91.62 187 ASN A N 1
ATOM 1371 C CA . ASN A 1 187 ? -4.961 -0.78 1.85 1 91.62 187 ASN A CA 1
ATOM 1372 C C . ASN A 1 187 ? -5.812 -2.01 1.536 1 91.62 187 ASN A C 1
ATOM 1374 O O . ASN A 1 187 ? -6.941 -1.883 1.058 1 91.62 187 ASN A O 1
ATOM 1378 N N . MET A 1 188 ? -5.273 -3.205 1.815 1 87.06 188 MET A N 1
ATOM 1379 C CA . MET A 1 188 ? -6.023 -4.441 1.622 1 87.06 188 MET A CA 1
ATOM 1380 C C . MET A 1 188 ? -6.734 -4.855 2.906 1 87.06 188 MET A C 1
ATOM 1382 O O . MET A 1 188 ? -6.105 -4.973 3.959 1 87.06 188 MET A O 1
ATOM 1386 N N . VAL A 1 189 ? -8.016 -4.996 2.783 1 88.25 189 VAL A N 1
ATOM 1387 C CA . VAL A 1 189 ? -8.812 -5.438 3.922 1 88.25 189 VAL A CA 1
ATOM 1388 C C . VAL A 1 189 ? -9.688 -6.617 3.508 1 88.25 189 VAL A C 1
ATOM 1390 O O . VAL A 1 189 ? -10.664 -6.445 2.768 1 88.25 189 VAL A O 1
ATOM 1393 N N . ASP A 1 190 ? -9.375 -7.785 4.066 1 83 190 ASP A N 1
ATOM 1394 C CA . ASP A 1 190 ? -10.117 -9.008 3.75 1 83 190 ASP A CA 1
ATOM 1395 C C . ASP A 1 190 ? -10.273 -9.172 2.24 1 83 190 ASP A C 1
ATOM 1397 O O . ASP A 1 190 ? -11.391 -9.352 1.744 1 83 190 ASP A O 1
ATOM 1401 N N . GLY A 1 191 ? -9.227 -8.906 1.653 1 79.81 191 GLY A N 1
ATOM 1402 C CA . GLY A 1 191 ? -9.156 -9.148 0.221 1 79.81 191 GLY A CA 1
ATOM 1403 C C . GLY A 1 191 ? -9.648 -7.973 -0.607 1 79.81 191 GLY A C 1
ATOM 1404 O O . GLY A 1 191 ? -9.539 -7.988 -1.835 1 79.81 191 GLY A O 1
ATOM 1405 N N . ILE A 1 192 ? -10.172 -6.973 -0.013 1 87.69 192 ILE A N 1
ATOM 1406 C CA . ILE A 1 192 ? -10.727 -5.824 -0.721 1 87.69 192 ILE A CA 1
ATOM 1407 C C . ILE A 1 192 ? -9.742 -4.66 -0.665 1 87.69 192 ILE A C 1
ATOM 1409 O O . ILE A 1 192 ? -9.266 -4.289 0.413 1 87.69 192 ILE A O 1
ATOM 1413 N N . PRO A 1 193 ? -9.375 -4.109 -1.873 1 91.69 193 PRO A N 1
ATOM 1414 C CA . PRO A 1 193 ? -8.523 -2.914 -1.864 1 91.69 193 PRO A CA 1
ATOM 1415 C C . PRO A 1 193 ? -9.305 -1.64 -1.547 1 91.69 193 PRO A C 1
ATOM 1417 O O . PRO A 1 193 ? -10.344 -1.377 -2.16 1 91.69 193 PRO A O 1
ATOM 1420 N N . LEU A 1 194 ? -8.859 -0.887 -0.604 1 96.5 194 LEU A N 1
ATOM 1421 C CA . LEU A 1 194 ? -9.406 0.42 -0.264 1 96.5 194 LEU A CA 1
ATOM 1422 C C . LEU A 1 194 ? -8.422 1.531 -0.613 1 96.5 194 LEU A C 1
ATOM 1424 O O . LEU A 1 194 ? -7.285 1.525 -0.144 1 96.5 194 LEU A O 1
ATOM 1428 N N . GLY A 1 195 ? -8.852 2.455 -1.503 1 97.75 195 GLY A N 1
ATOM 1429 C CA . GLY A 1 195 ? -8.008 3.576 -1.88 1 97.75 195 GLY A CA 1
ATOM 1430 C C . GLY A 1 195 ? -8.156 4.773 -0.96 1 97.75 195 GLY A C 1
ATOM 1431 O O . GLY A 1 195 ? -9.266 5.078 -0.505 1 97.75 195 GLY A O 1
ATOM 1432 N N . VAL A 1 196 ? -7.082 5.457 -0.68 1 98.5 196 VAL A N 1
ATOM 1433 C CA . VAL A 1 196 ? -7.086 6.707 0.078 1 98.5 196 VAL A CA 1
ATOM 1434 C C . VAL A 1 196 ? -6.367 7.793 -0.714 1 98.5 196 VAL A C 1
ATOM 1436 O O . VAL A 1 196 ? -5.23 7.602 -1.155 1 98.5 196 VAL A O 1
ATOM 1439 N N . ILE A 1 197 ? -7.055 8.867 -0.983 1 98.75 197 ILE A N 1
ATOM 1440 C CA . ILE A 1 197 ? -6.508 10.047 -1.645 1 98.75 197 ILE A CA 1
ATOM 1441 C C . ILE A 1 197 ? -6.27 11.156 -0.617 1 98.75 197 ILE A C 1
ATOM 1443 O O . ILE A 1 197 ? -7.121 11.414 0.235 1 98.75 197 ILE A O 1
ATOM 1447 N N . ALA A 1 198 ? -5.137 11.773 -0.621 1 98.81 198 ALA A N 1
ATOM 1448 C CA . ALA A 1 198 ? -4.855 12.867 0.301 1 98.81 198 ALA A CA 1
ATOM 1449 C C . ALA A 1 198 ? -4.668 14.18 -0.452 1 98.81 198 ALA A C 1
ATOM 1451 O O . ALA A 1 198 ? -4.133 14.195 -1.562 1 98.81 198 ALA A O 1
ATOM 1452 N N . ILE A 1 199 ? -5.117 15.289 0.184 1 98.81 199 ILE A N 1
ATOM 1453 C CA . ILE A 1 199 ? -5.113 16.594 -0.462 1 98.81 199 ILE A CA 1
ATOM 1454 C C . ILE A 1 199 ? -4.594 17.656 0.512 1 98.81 199 ILE A C 1
ATOM 1456 O O . ILE A 1 199 ? -5.078 17.75 1.641 1 98.81 199 ILE A O 1
ATOM 1460 N N . SER A 1 200 ? -3.635 18.391 0.041 1 98.56 200 SER A N 1
ATOM 1461 C CA . SER A 1 200 ? -3.199 19.578 0.754 1 98.56 200 SER A CA 1
ATOM 1462 C C . SER A 1 200 ? -4.016 20.797 0.339 1 98.56 200 SER A C 1
ATOM 1464 O O . SER A 1 200 ? -4.609 20.812 -0.741 1 98.56 200 SER A O 1
ATOM 1466 N N . PRO A 1 201 ? -4 21.844 1.217 1 96.12 201 PRO A N 1
ATOM 1467 C CA . PRO A 1 201 ? -4.684 23.062 0.775 1 96.12 201 PRO A CA 1
ATOM 1468 C C . PRO A 1 201 ? -4.039 23.688 -0.458 1 96.12 201 PRO A C 1
ATOM 1470 O O . PRO A 1 201 ? -2.814 23.844 -0.511 1 96.12 201 PRO A O 1
ATOM 1473 N N . ALA A 1 202 ? -4.852 24.125 -1.342 1 94.69 202 ALA A N 1
ATOM 1474 C CA . ALA A 1 202 ? -4.348 24.719 -2.582 1 94.69 202 ALA A CA 1
ATOM 1475 C C . ALA A 1 202 ? -3.637 26.031 -2.316 1 94.69 202 ALA A C 1
ATOM 1477 O O . ALA A 1 202 ? -2.777 26.453 -3.096 1 94.69 202 ALA A O 1
ATOM 1478 N N . ASN A 1 203 ? -3.922 26.672 -1.208 1 91.25 203 ASN A N 1
ATOM 1479 C CA . ASN A 1 203 ? -3.334 27.984 -0.914 1 91.25 203 ASN A CA 1
ATOM 1480 C C . ASN A 1 203 ? -2.109 27.844 -0.012 1 91.25 203 ASN A C 1
ATOM 1482 O O . ASN A 1 203 ? -1.685 28.828 0.608 1 91.25 203 ASN A O 1
ATOM 1486 N N . THR A 1 204 ? -1.597 26.656 0.076 1 94.19 204 THR A N 1
ATOM 1487 C CA . THR A 1 204 ? -0.456 26.406 0.948 1 94.19 204 THR A CA 1
ATOM 1488 C C . THR A 1 204 ? 0.683 27.375 0.649 1 94.19 204 THR A C 1
ATOM 1490 O O . THR A 1 204 ? 1.347 27.859 1.566 1 94.19 204 THR A O 1
ATOM 1493 N N . SER A 1 205 ? 0.909 27.797 -0.565 1 91.5 205 SER A N 1
ATOM 1494 C CA . SER A 1 205 ? 2.002 28.688 -0.94 1 91.5 205 SER A CA 1
ATOM 1495 C C . SER A 1 205 ? 1.808 30.078 -0.352 1 91.5 205 SER A C 1
ATOM 1497 O O . SER A 1 205 ? 2.762 30.844 -0.244 1 91.5 205 SER A O 1
ATOM 1499 N N . GLN A 1 206 ? 0.614 30.359 0.075 1 87.69 206 GLN A N 1
ATOM 1500 C CA . GLN A 1 206 ? 0.311 31.672 0.633 1 87.69 206 GLN A CA 1
ATOM 1501 C C . GLN A 1 206 ? 0.427 31.672 2.154 1 87.69 206 GLN A C 1
ATOM 1503 O O . GLN A 1 206 ? 0.565 32.719 2.779 1 87.69 206 GLN A O 1
ATOM 1508 N N . ILE A 1 207 ? 0.388 30.469 2.689 1 90.25 207 ILE A N 1
ATOM 1509 C CA . ILE A 1 207 ? 0.217 30.469 4.137 1 90.25 207 ILE A CA 1
ATOM 1510 C C . ILE A 1 207 ? 1.413 29.781 4.797 1 90.25 207 ILE A C 1
ATOM 1512 O O . ILE A 1 207 ? 1.391 29.5 5.996 1 90.25 207 ILE A O 1
ATOM 1516 N N . VAL A 1 208 ? 2.355 29.406 4.051 1 92.94 208 VAL A N 1
ATOM 1517 C CA . VAL A 1 208 ? 3.65 28.922 4.508 1 92.94 208 VAL A CA 1
ATOM 1518 C C . VAL A 1 208 ? 4.762 29.844 4.004 1 92.94 208 VAL A C 1
ATOM 1520 O O . VAL A 1 208 ? 4.621 30.469 2.957 1 92.94 208 VAL A O 1
ATOM 1523 N N . THR A 1 209 ? 5.855 30.016 4.859 1 91 209 THR A N 1
ATOM 1524 C CA . THR A 1 209 ? 6.961 30.859 4.43 1 91 209 THR A CA 1
ATOM 1525 C C . THR A 1 209 ? 7.434 30.469 3.035 1 91 209 THR A C 1
ATOM 1527 O O . THR A 1 209 ? 7.922 29.359 2.828 1 91 209 THR A O 1
ATOM 1530 N N . PRO A 1 210 ? 7.41 31.359 2.088 1 88.19 210 PRO A N 1
ATOM 1531 C CA . PRO A 1 210 ? 7.629 31.031 0.677 1 88.19 210 PRO A CA 1
ATOM 1532 C C . PRO A 1 210 ? 9.023 30.469 0.411 1 88.19 210 PRO A C 1
ATOM 1534 O O . PRO A 1 210 ? 9.172 29.516 -0.36 1 88.19 210 PRO A O 1
ATOM 1537 N N . GLY A 1 211 ? 10.016 30.969 0.965 1 88.62 211 GLY A N 1
ATOM 1538 C CA . GLY A 1 211 ? 11.375 30.531 0.72 1 88.62 211 GLY A CA 1
ATOM 1539 C C . GLY A 1 211 ? 11.578 29.047 1.022 1 88.62 211 GLY A C 1
ATOM 1540 O O . GLY A 1 211 ? 12.359 28.375 0.347 1 88.62 211 GLY A O 1
ATOM 1541 N N . GLY A 1 212 ? 10.836 28.516 1.923 1 91.5 212 GLY A N 1
ATOM 1542 C CA . GLY A 1 212 ? 11.008 27.125 2.357 1 91.5 212 GLY A CA 1
ATOM 1543 C C . GLY A 1 212 ? 10.352 26.125 1.429 1 91.5 212 GLY A C 1
ATOM 1544 O O . GLY A 1 212 ? 10.664 24.938 1.469 1 91.5 212 GLY A O 1
ATOM 1545 N N . ILE A 1 213 ? 9.414 26.594 0.54 1 95.25 213 ILE A N 1
ATOM 1546 C CA . ILE A 1 213 ? 8.68 25.672 -0.321 1 95.25 213 ILE A CA 1
ATOM 1547 C C . ILE A 1 213 ? 8.656 26.203 -1.752 1 95.25 213 ILE A C 1
ATOM 1549 O O . ILE A 1 213 ? 7.676 26.031 -2.475 1 95.25 213 ILE A O 1
ATOM 1553 N N . ALA A 1 214 ? 9.688 26.984 -2.121 1 93.69 214 ALA A N 1
ATOM 1554 C CA . ALA A 1 214 ? 9.758 27.656 -3.416 1 93.69 214 ALA A CA 1
ATOM 1555 C C . ALA A 1 214 ? 9.711 26.641 -4.562 1 93.69 214 ALA A C 1
ATOM 1557 O O . ALA A 1 214 ? 9.273 26.969 -5.668 1 93.69 214 ALA A O 1
ATOM 1558 N N . ASP A 1 215 ? 10.023 25.391 -4.316 1 94.38 215 ASP A N 1
ATOM 1559 C CA . ASP A 1 215 ? 10.109 24.359 -5.352 1 94.38 215 ASP A CA 1
ATOM 1560 C C . ASP A 1 215 ? 8.789 23.609 -5.48 1 94.38 215 ASP A C 1
ATOM 1562 O O . ASP A 1 215 ? 8.648 22.734 -6.348 1 94.38 215 ASP A O 1
ATOM 1566 N N . LEU A 1 216 ? 7.801 23.969 -4.676 1 97.12 216 LEU A N 1
ATOM 1567 C CA . LEU A 1 216 ? 6.551 23.219 -4.652 1 97.12 216 LEU A CA 1
ATOM 1568 C C . LEU A 1 216 ? 5.41 24.031 -5.25 1 97.12 216 LEU A C 1
ATOM 1570 O O . LEU A 1 216 ? 5.445 25.266 -5.227 1 97.12 216 LEU A O 1
ATOM 1574 N N . GLN A 1 217 ? 4.504 23.328 -5.797 1 96.69 217 GLN A N 1
ATOM 1575 C CA . GLN A 1 217 ? 3.219 23.859 -6.242 1 96.69 217 GLN A CA 1
ATOM 1576 C C . GLN A 1 217 ? 2.061 23.016 -5.699 1 96.69 217 GLN A C 1
ATOM 1578 O O . GLN A 1 217 ? 2.195 21.812 -5.512 1 96.69 217 GLN A O 1
ATOM 1583 N N . PHE A 1 218 ? 0.98 23.672 -5.477 1 96.94 218 PHE A N 1
ATOM 1584 C CA . PHE A 1 218 ? -0.229 23.031 -4.98 1 96.94 218 PHE A CA 1
ATOM 1585 C C . PHE A 1 218 ? -1.398 23.266 -5.93 1 96.94 218 PHE A C 1
ATOM 1587 O O . PHE A 1 218 ? -1.897 24.391 -6.039 1 96.94 218 PHE A O 1
ATOM 1594 N N . GLY A 1 219 ? -1.866 22.234 -6.555 1 96.81 219 GLY A N 1
ATOM 1595 C CA . GLY A 1 219 ? -2.898 22.328 -7.574 1 96.81 219 GLY A CA 1
ATOM 1596 C C . GLY A 1 219 ? -4.305 22.344 -7.004 1 96.81 219 GLY A C 1
ATOM 1597 O O . GLY A 1 219 ? -4.484 22.312 -5.785 1 96.81 219 GLY A O 1
ATOM 1598 N N . ASP A 1 220 ? -5.223 22.391 -7.914 1 96.25 220 ASP A N 1
ATOM 1599 C CA . ASP A 1 220 ? -6.633 22.422 -7.547 1 96.25 220 ASP A CA 1
ATOM 1600 C C . ASP A 1 220 ? -7.039 21.125 -6.836 1 96.25 220 ASP A C 1
ATOM 1602 O O . ASP A 1 220 ? -6.707 20.031 -7.293 1 96.25 220 ASP A O 1
ATOM 1606 N N . GLU A 1 221 ? -7.73 21.25 -5.77 1 97.81 221 GLU A N 1
ATOM 1607 C CA . GLU A 1 221 ? -8.078 20.125 -4.918 1 97.81 221 GLU A CA 1
ATOM 1608 C C . GLU A 1 221 ? -9.055 19.188 -5.625 1 97.81 221 GLU A C 1
ATOM 1610 O O . GLU A 1 221 ? -8.875 17.969 -5.605 1 97.81 221 GLU A O 1
ATOM 1615 N N . VAL A 1 222 ? -10.086 19.688 -6.246 1 98.31 222 VAL A N 1
ATOM 1616 C CA . VAL A 1 222 ? -11.102 18.875 -6.906 1 98.31 222 VAL A CA 1
ATOM 1617 C C . VAL A 1 222 ? -10.484 18.141 -8.094 1 98.31 222 VAL A C 1
ATOM 1619 O O . VAL A 1 222 ? -10.727 16.938 -8.273 1 98.31 222 VAL A O 1
ATOM 1622 N N . GLU A 1 223 ? -9.664 18.844 -8.898 1 98.06 223 GLU A N 1
ATOM 1623 C CA . GLU A 1 223 ? -9.008 18.219 -10.047 1 98.06 223 GLU A CA 1
ATOM 1624 C C . GLU A 1 223 ? -8.125 17.047 -9.602 1 98.06 223 GLU A C 1
ATOM 1626 O O . GLU A 1 223 ? -8.125 15.984 -10.234 1 98.06 223 GLU A O 1
ATOM 1631 N N . ALA A 1 224 ? -7.387 17.234 -8.578 1 98.25 224 ALA A N 1
ATOM 1632 C CA . ALA A 1 224 ? -6.496 16.203 -8.07 1 98.25 224 ALA A CA 1
ATOM 1633 C C . ALA A 1 224 ? -7.289 15 -7.57 1 98.25 224 ALA A C 1
ATOM 1635 O O . ALA A 1 224 ? -6.914 13.852 -7.82 1 98.25 224 ALA A O 1
ATOM 1636 N N . ILE A 1 225 ? -8.375 15.266 -6.82 1 98.75 225 ILE A N 1
ATOM 1637 C CA . ILE A 1 225 ? -9.227 14.188 -6.336 1 98.75 225 ILE A CA 1
ATOM 1638 C C . ILE A 1 225 ? -9.766 13.383 -7.52 1 98.75 225 ILE A C 1
ATOM 1640 O O . ILE A 1 225 ? -9.664 12.156 -7.543 1 98.75 225 ILE A O 1
ATOM 1644 N N . ASN A 1 226 ? -10.336 14.094 -8.492 1 98.62 226 ASN A N 1
ATOM 1645 C CA . ASN A 1 226 ? -11.008 13.438 -9.609 1 98.62 226 ASN A CA 1
ATOM 1646 C C . ASN A 1 226 ? -10.031 12.594 -10.43 1 98.62 226 ASN A C 1
ATOM 1648 O O . ASN A 1 226 ? -10.328 11.438 -10.75 1 98.62 226 ASN A O 1
ATOM 1652 N N . ARG A 1 227 ? -8.875 13.148 -10.766 1 96.88 227 ARG A N 1
ATOM 1653 C CA . ARG A 1 227 ? -7.887 12.406 -11.547 1 96.88 227 ARG A CA 1
ATOM 1654 C C . ARG A 1 227 ? -7.402 11.172 -10.789 1 96.88 227 ARG A C 1
ATOM 1656 O O . ARG A 1 227 ? -7.211 10.109 -11.383 1 96.88 227 ARG A O 1
ATOM 1663 N N . THR A 1 228 ? -7.18 11.344 -9.531 1 97.38 228 THR A N 1
ATOM 1664 C CA . THR A 1 228 ? -6.676 10.242 -8.727 1 97.38 228 THR A CA 1
ATOM 1665 C C . THR A 1 228 ? -7.75 9.172 -8.539 1 97.38 228 THR A C 1
ATOM 1667 O O . THR A 1 228 ? -7.457 7.977 -8.578 1 97.38 228 THR A O 1
ATOM 1670 N N . ALA A 1 229 ? -8.977 9.602 -8.32 1 97.88 229 ALA A N 1
ATOM 1671 C CA . ALA A 1 229 ? -10.094 8.664 -8.219 1 97.88 229 ALA A CA 1
ATOM 1672 C C . ALA A 1 229 ? -10.242 7.859 -9.508 1 97.88 229 ALA A C 1
ATOM 1674 O O . ALA A 1 229 ? -10.539 6.66 -9.469 1 97.88 229 ALA A O 1
ATOM 1675 N N . ASP A 1 230 ? -10.094 8.484 -10.648 1 95.69 230 ASP A N 1
ATOM 1676 C CA . ASP A 1 230 ? -10.156 7.801 -11.938 1 95.69 230 ASP A CA 1
ATOM 1677 C C . ASP A 1 230 ? -9.07 6.727 -12.031 1 95.69 230 ASP A C 1
ATOM 1679 O O . ASP A 1 230 ? -9.328 5.629 -12.531 1 95.69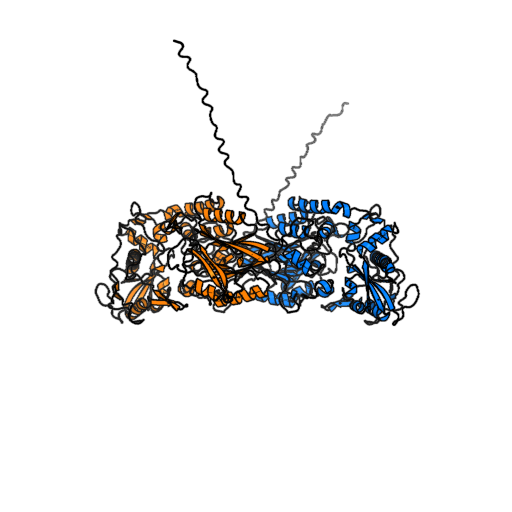 230 ASP A O 1
ATOM 1683 N N . VAL A 1 231 ? -7.887 7.059 -11.57 1 90.25 231 VAL A N 1
ATOM 1684 C CA . VAL A 1 231 ? -6.777 6.109 -11.602 1 90.25 231 VAL A CA 1
ATOM 1685 C C . VAL A 1 231 ? -7.105 4.906 -10.727 1 90.25 231 VAL A C 1
ATOM 1687 O O . VAL A 1 231 ? -6.93 3.758 -11.141 1 90.25 231 VAL A O 1
ATOM 1690 N N . LEU A 1 232 ? -7.547 5.137 -9.516 1 93.88 232 LEU A N 1
ATOM 1691 C CA . LEU A 1 232 ? -7.91 4.059 -8.602 1 93.88 232 LEU A CA 1
ATOM 1692 C C . LEU A 1 232 ? -9.016 3.193 -9.195 1 93.88 232 LEU A C 1
ATOM 1694 O O . LEU A 1 232 ? -8.938 1.964 -9.156 1 93.88 232 LEU A O 1
ATOM 1698 N N . ASP A 1 233 ? -10 3.859 -9.742 1 92.75 233 ASP A N 1
ATOM 1699 C CA . ASP A 1 233 ? -11.102 3.146 -10.383 1 92.75 233 ASP A CA 1
ATOM 1700 C C . ASP A 1 233 ? -10.602 2.27 -11.531 1 92.75 233 ASP A C 1
ATOM 1702 O O . ASP A 1 233 ? -11.07 1.146 -11.711 1 92.75 233 ASP A O 1
ATOM 1706 N N . PHE A 1 234 ? -9.664 2.805 -12.258 1 86.5 234 PHE A N 1
ATOM 1707 C CA . PHE A 1 234 ? -9.07 2.064 -13.359 1 86.5 234 PHE A CA 1
ATOM 1708 C C . PHE A 1 234 ? -8.414 0.783 -12.859 1 86.5 234 PHE A C 1
ATOM 1710 O O . PHE A 1 234 ? -8.477 -0.255 -13.523 1 86.5 234 PHE A O 1
ATOM 1717 N N . PHE A 1 235 ? -7.883 0.849 -11.664 1 84.31 235 PHE A N 1
ATOM 1718 C CA . PHE A 1 235 ? -7.207 -0.312 -11.102 1 84.31 235 PHE A CA 1
ATOM 1719 C C . PHE A 1 235 ? -8.195 -1.201 -10.352 1 84.31 235 PHE A C 1
ATOM 1721 O O . PHE A 1 235 ? -7.801 -2.174 -9.703 1 84.31 235 PHE A O 1
ATOM 1728 N N . GLY A 1 236 ? -9.469 -0.874 -10.336 1 85.88 236 GLY A N 1
ATOM 1729 C CA . GLY A 1 236 ? -10.5 -1.688 -9.703 1 85.88 236 GLY A CA 1
ATOM 1730 C C . GLY A 1 236 ? -10.695 -1.37 -8.234 1 85.88 236 GLY A C 1
ATOM 1731 O O . GLY A 1 236 ? -11.328 -2.139 -7.508 1 85.88 236 GLY A O 1
ATOM 1732 N N . VAL A 1 237 ? -10.117 -0.328 -7.781 1 93.69 237 VAL A N 1
ATOM 1733 C CA . VAL A 1 237 ? -10.336 0.155 -6.422 1 93.69 237 VAL A CA 1
ATOM 1734 C C . VAL A 1 237 ? -11.57 1.052 -6.383 1 93.69 237 VAL A C 1
ATOM 1736 O O . VAL A 1 237 ? -11.547 2.178 -6.887 1 93.69 237 VAL A O 1
ATOM 1739 N N . LYS A 1 238 ? -12.609 0.511 -5.707 1 96.31 238 LYS A N 1
ATOM 1740 C CA . LYS A 1 238 ? -13.906 1.182 -5.812 1 96.31 238 LYS A CA 1
ATOM 1741 C C . LYS A 1 238 ? -14.289 1.846 -4.492 1 96.31 238 LYS A C 1
ATOM 1743 O O . LYS A 1 238 ? -15.148 2.729 -4.465 1 96.31 238 LYS A O 1
ATOM 1748 N N . ALA A 1 239 ? -13.734 1.354 -3.422 1 97.81 239 ALA A N 1
ATOM 1749 C CA . ALA A 1 239 ? -13.906 2.01 -2.129 1 97.81 239 ALA A CA 1
ATOM 1750 C C . ALA A 1 239 ? -12.844 3.076 -1.905 1 97.81 239 ALA A C 1
ATOM 1752 O O . ALA A 1 239 ? -11.656 2.758 -1.746 1 97.81 239 ALA A O 1
ATOM 1753 N N . ILE A 1 240 ? -13.234 4.363 -1.915 1 98.75 240 ILE A N 1
ATOM 1754 C CA . ILE A 1 240 ? -12.258 5.445 -1.927 1 98.75 240 ILE A CA 1
ATOM 1755 C C . ILE A 1 240 ? -12.562 6.43 -0.799 1 98.75 240 ILE A C 1
ATOM 1757 O O . ILE A 1 240 ? -13.695 6.906 -0.673 1 98.75 240 ILE A O 1
ATOM 1761 N N . THR A 1 241 ? -11.617 6.68 0.045 1 98.81 241 THR A N 1
ATOM 1762 C CA . THR A 1 241 ? -11.648 7.699 1.088 1 98.81 241 THR A CA 1
ATOM 1763 C C . THR A 1 241 ? -10.727 8.859 0.731 1 98.81 241 THR A C 1
ATOM 1765 O O . THR A 1 241 ? -9.633 8.656 0.198 1 98.81 241 THR A O 1
ATOM 1768 N N . VAL A 1 242 ? -11.164 10.102 1.021 1 98.94 242 VAL A N 1
ATOM 1769 C CA . VAL A 1 242 ? -10.336 11.281 0.806 1 98.94 242 VAL A CA 1
ATOM 1770 C C . VAL A 1 242 ? -9.969 11.906 2.15 1 98.94 242 VAL A C 1
ATOM 1772 O O . VAL A 1 242 ? -10.836 12.141 2.992 1 98.94 242 VAL A O 1
ATOM 1775 N N . LEU A 1 243 ? -8.719 12.102 2.373 1 98.94 243 LEU A N 1
ATOM 1776 C CA . LEU A 1 243 ? -8.188 12.93 3.443 1 98.94 243 LEU A CA 1
ATOM 1777 C C . LEU A 1 243 ? -7.949 14.359 2.957 1 98.94 243 LEU A C 1
ATOM 1779 O O . LEU A 1 243 ? -6.926 14.648 2.334 1 98.94 243 LEU A O 1
ATOM 1783 N N . LEU A 1 244 ? -8.875 15.227 3.262 1 98.94 244 LEU A N 1
ATOM 1784 C CA . LEU A 1 244 ? -8.898 16.594 2.754 1 98.94 244 LEU A CA 1
ATOM 1785 C C . LEU A 1 244 ? -8.453 17.578 3.83 1 98.94 244 LEU A C 1
ATOM 1787 O O . LEU A 1 244 ? -9.219 17.891 4.742 1 98.94 244 LEU A O 1
ATOM 1791 N N . HIS A 1 245 ? -7.242 18.078 3.656 1 98.75 245 HIS A N 1
ATOM 1792 C CA . HIS A 1 245 ? -6.781 19.047 4.648 1 98.75 245 HIS A CA 1
ATOM 1793 C C . HIS A 1 245 ? -7.359 20.422 4.371 1 98.75 245 HIS A C 1
ATOM 1795 O O . HIS A 1 245 ? -6.609 21.391 4.199 1 98.75 245 HIS A O 1
ATOM 1801 N N . ARG A 1 246 ? -8.625 20.516 4.324 1 96.5 246 ARG A N 1
ATOM 1802 C CA . ARG A 1 246 ? -9.492 21.688 4.301 1 96.5 246 ARG A CA 1
ATOM 1803 C C . ARG A 1 246 ? -10.672 21.5 5.25 1 96.5 246 ARG A C 1
ATOM 1805 O O . ARG A 1 246 ? -11.148 20.391 5.457 1 96.5 246 ARG A O 1
ATOM 1812 N N . GLY A 1 247 ? -11.109 22.578 5.801 1 96.06 247 GLY A N 1
ATOM 1813 C CA . GLY A 1 247 ? -12.234 22.484 6.719 1 96.06 247 GLY A CA 1
ATOM 1814 C C . GLY A 1 247 ? -13.211 23.641 6.586 1 96.06 247 GLY A C 1
ATOM 1815 O O . GLY A 1 247 ? -12.992 24.562 5.801 1 96.06 247 GLY A O 1
ATOM 1816 N N . ASP A 1 248 ? -14.312 23.469 7.289 1 95.56 248 ASP A N 1
ATOM 1817 C CA . ASP A 1 248 ? -15.375 24.469 7.277 1 95.56 248 ASP A CA 1
ATOM 1818 C C . ASP A 1 248 ? -15.609 25.031 8.672 1 95.56 248 ASP A C 1
ATOM 1820 O O . ASP A 1 248 ? -15.156 24.453 9.672 1 95.56 248 ASP A O 1
ATOM 1824 N N . GLU A 1 249 ? -16.203 26.203 8.625 1 93.06 249 GLU A N 1
ATOM 1825 C CA . GLU A 1 249 ? -16.688 26.812 9.859 1 93.06 249 GLU A CA 1
ATOM 1826 C C . GLU A 1 249 ? -18.188 26.625 10.008 1 93.06 249 GLU A C 1
ATOM 1828 O O . GLU A 1 249 ? -18.969 27.109 9.18 1 93.06 249 GLU A O 1
ATOM 1833 N N . PRO A 1 250 ? -18.594 25.891 11.078 1 95.44 250 PRO A N 1
ATOM 1834 C CA . PRO A 1 250 ? -20.047 25.797 11.297 1 95.44 250 PRO A CA 1
ATOM 1835 C C . PRO A 1 250 ? -20.703 27.156 11.539 1 95.44 250 PRO A C 1
ATOM 1837 O O . PRO A 1 250 ? -20.109 28.016 12.211 1 95.44 250 PRO A O 1
ATOM 1840 N N . ALA A 1 251 ? -21.891 27.344 11.031 1 93.56 251 ALA A N 1
ATOM 1841 C CA . ALA A 1 251 ? -22.625 28.594 11.203 1 93.56 251 ALA A CA 1
ATOM 1842 C C . ALA A 1 251 ? -22.953 28.828 12.672 1 93.56 251 ALA A C 1
ATOM 1844 O O . ALA A 1 251 ? -22.953 29.984 13.133 1 93.56 251 ALA A O 1
ATOM 1845 N N . VAL A 1 252 ? -23.266 27.75 13.328 1 93.31 252 VAL A N 1
ATOM 1846 C CA . VAL A 1 252 ? -23.516 27.766 14.766 1 93.31 252 VAL A CA 1
ATOM 1847 C C . VAL A 1 252 ? -22.703 26.672 15.453 1 93.31 252 VAL A C 1
ATOM 1849 O O . VAL A 1 252 ? -22.594 25.562 14.938 1 93.31 252 VAL A O 1
ATOM 1852 N N . GLU A 1 253 ? -22.188 27.141 16.594 1 90.88 253 GLU A N 1
ATOM 1853 C CA . GLU A 1 253 ? -21.438 26.141 17.344 1 90.88 253 GLU A CA 1
ATOM 1854 C C . GLU A 1 253 ? -22.328 25 17.812 1 90.88 253 GLU A C 1
ATOM 1856 O O . GLU A 1 253 ? -23.469 25.234 18.25 1 90.88 253 GLU A O 1
ATOM 1861 N N . GLY A 1 254 ? -21.922 23.812 17.578 1 94 254 GLY A N 1
ATOM 1862 C CA . GLY A 1 254 ? -22.656 22.641 18 1 94 254 GLY A CA 1
ATOM 1863 C C . GLY A 1 254 ? -21.734 21.547 18.531 1 94 254 GLY A C 1
ATOM 1864 O O . GLY A 1 254 ? -20.562 21.781 18.812 1 94 254 GLY A O 1
ATOM 1865 N N . GLY A 1 255 ? -22.312 20.438 18.844 1 97.19 255 GLY A N 1
ATOM 1866 C CA . GLY A 1 255 ? -21.547 19.297 19.312 1 97.19 255 GLY A CA 1
ATOM 1867 C C . GLY A 1 255 ? -20.766 18.609 18.219 1 97.19 255 GLY A C 1
ATOM 1868 O O . GLY A 1 255 ? -20.891 18.953 17.047 1 97.19 255 GLY A O 1
ATOM 1869 N N . PRO A 1 256 ? -20 17.625 18.656 1 98.12 256 PRO A N 1
ATOM 1870 C CA . PRO A 1 256 ? -19.094 16.953 17.719 1 98.12 256 PRO A CA 1
ATOM 1871 C C . PRO A 1 256 ? -19.844 16.25 16.578 1 98.12 256 PRO A C 1
ATOM 1873 O O . PRO A 1 256 ? -19.266 16.031 15.508 1 98.12 256 PRO A O 1
ATOM 1876 N N . ASN A 1 257 ? -21.094 15.922 16.766 1 98.5 257 ASN A N 1
ATOM 1877 C CA . ASN A 1 257 ? -21.797 15.148 15.742 1 98.5 257 ASN A CA 1
ATOM 1878 C C . ASN A 1 257 ? -22.906 15.969 15.086 1 98.5 257 ASN A C 1
ATOM 1880 O O . ASN A 1 257 ? -23.766 15.414 14.391 1 98.5 257 ASN A O 1
ATOM 1884 N N . ASP A 1 258 ? -22.953 17.281 15.352 1 98.12 258 ASP A N 1
ATOM 1885 C CA . ASP A 1 258 ? -23.875 18.188 14.656 1 98.12 258 ASP A CA 1
ATOM 1886 C C . ASP A 1 258 ? -23.328 18.562 13.281 1 98.12 258 ASP A C 1
ATOM 1888 O O . ASP A 1 258 ? -22.125 18.469 13.039 1 98.12 258 ASP A O 1
ATOM 1892 N N . CYS A 1 259 ? -24.188 18.953 12.406 1 97.94 259 CYS A N 1
ATOM 1893 C CA . CYS A 1 259 ? -23.797 19.531 11.117 1 97.94 259 CYS A CA 1
ATOM 1894 C C . CYS A 1 259 ? -24.406 20.906 10.93 1 97.94 259 CYS A C 1
ATOM 1896 O O . CYS A 1 259 ? -25.547 21.031 10.453 1 97.94 259 CYS A O 1
ATOM 1898 N N . ASN A 1 260 ? -23.688 21.844 11.227 1 97.5 260 ASN A N 1
ATOM 1899 C CA . ASN A 1 260 ? -24.094 23.234 11.039 1 97.5 260 ASN A CA 1
ATOM 1900 C C . ASN A 1 260 ? -23.25 23.938 9.984 1 97.5 260 ASN A C 1
ATOM 1902 O O . ASN A 1 260 ? -22.969 25.125 10.094 1 97.5 260 ASN A O 1
ATOM 1906 N N . VAL A 1 261 ? -22.766 23.156 9 1 97.06 261 VAL A N 1
ATOM 1907 C CA . VAL A 1 261 ? -21.953 23.672 7.914 1 97.06 261 VAL A CA 1
ATOM 1908 C C . VAL A 1 261 ? -22.859 24.078 6.746 1 97.06 261 VAL A C 1
ATOM 1910 O O . VAL A 1 261 ? -23.453 23.219 6.094 1 97.06 261 VAL A O 1
ATOM 1913 N N . GLU A 1 262 ? -22.906 25.375 6.469 1 94.44 262 GLU A N 1
ATOM 1914 C CA . GLU A 1 262 ? -23.766 25.875 5.406 1 94.44 262 GLU A CA 1
ATOM 1915 C C . GLU A 1 262 ? -22.953 26.266 4.172 1 94.44 262 GLU A C 1
ATOM 1917 O O . GLU A 1 262 ? -23.484 26.281 3.057 1 94.44 262 GLU A O 1
ATOM 1922 N N . SER A 1 263 ? -21.75 26.594 4.379 1 91.56 263 SER A N 1
ATOM 1923 C CA . SER A 1 263 ? -20.812 26.969 3.316 1 91.56 263 SER A CA 1
ATOM 1924 C C . SER A 1 263 ? -19.375 26.781 3.758 1 91.56 263 SER A C 1
ATOM 1926 O O . SER A 1 263 ? -19.094 26.609 4.945 1 91.56 263 SER A O 1
ATOM 1928 N N . GLY A 1 264 ? -18.484 26.812 2.801 1 92.56 264 GLY A N 1
ATOM 1929 C CA . GLY A 1 264 ? -17.062 26.688 3.09 1 92.56 264 GLY A CA 1
ATOM 1930 C C . GLY A 1 264 ? -16.312 25.875 2.057 1 92.56 264 GLY A C 1
ATOM 1931 O O . GLY A 1 264 ? -16.922 25.203 1.224 1 92.56 264 GLY A O 1
ATOM 1932 N N . PRO A 1 265 ? -15.031 25.953 2.18 1 93.31 265 PRO A N 1
ATOM 1933 C CA . PRO A 1 265 ? -14.219 25.328 1.137 1 93.31 265 PRO A CA 1
ATOM 1934 C C . PRO A 1 265 ? -14.336 23.797 1.132 1 93.31 265 PRO A C 1
ATOM 1936 O O . PRO A 1 265 ? -14.367 23.188 0.064 1 93.31 265 PRO A O 1
ATOM 1939 N N . ALA A 1 266 ? -14.391 23.172 2.27 1 96.75 266 ALA A N 1
ATOM 1940 C CA . ALA A 1 266 ? -14.461 21.703 2.305 1 96.75 266 ALA A CA 1
ATOM 1941 C C . ALA A 1 266 ? -15.781 21.203 1.74 1 96.75 266 ALA A C 1
ATOM 1943 O O . ALA A 1 266 ? -15.812 20.234 0.983 1 96.75 266 ALA A O 1
ATOM 1944 N N . ARG A 1 267 ? -16.844 21.844 2.158 1 97.06 267 ARG A N 1
ATOM 1945 C CA . ARG A 1 267 ? -18.156 21.5 1.609 1 97.06 267 ARG A CA 1
ATOM 1946 C C . ARG A 1 267 ? -18.172 21.672 0.094 1 97.06 267 ARG A C 1
ATOM 1948 O O . ARG A 1 267 ? -18.672 20.797 -0.628 1 97.06 267 ARG A O 1
ATOM 1955 N N . ASP A 1 268 ? -17.656 22.812 -0.371 1 95.69 268 ASP A N 1
ATOM 1956 C CA . ASP A 1 268 ? -17.641 23.094 -1.805 1 95.69 268 ASP A CA 1
ATOM 1957 C C . ASP A 1 268 ? -16.891 22 -2.562 1 95.69 268 ASP A C 1
ATOM 1959 O O . ASP A 1 268 ? -17.328 21.562 -3.627 1 95.69 268 ASP A O 1
ATOM 1963 N N . ILE A 1 269 ? -15.773 21.609 -2.033 1 97.62 269 ILE A N 1
ATOM 1964 C CA . ILE A 1 269 ? -14.977 20.562 -2.652 1 97.62 269 ILE A CA 1
ATOM 1965 C C . ILE A 1 269 ? -15.742 19.234 -2.627 1 97.62 269 ILE A C 1
ATOM 1967 O O . ILE A 1 269 ? -15.781 18.516 -3.623 1 97.62 269 ILE A O 1
ATOM 1971 N N . ALA A 1 270 ? -16.359 18.922 -1.519 1 98.38 270 ALA A N 1
ATOM 1972 C CA . ALA A 1 270 ? -17.109 17.688 -1.367 1 98.38 270 ALA A CA 1
ATOM 1973 C C . ALA A 1 270 ? -18.25 17.609 -2.387 1 98.38 270 ALA A C 1
ATOM 1975 O O . ALA A 1 270 ? -18.531 16.531 -2.928 1 98.38 270 ALA A O 1
ATOM 1976 N N . LEU A 1 271 ? -18.922 18.703 -2.646 1 98.06 271 LEU A N 1
ATOM 1977 C CA . LEU A 1 271 ? -20.047 18.75 -3.568 1 98.06 271 LEU A CA 1
ATOM 1978 C C . LEU A 1 271 ? -19.594 18.531 -5.004 1 98.06 271 LEU A C 1
ATOM 1980 O O . LEU A 1 271 ? -20.359 18.031 -5.836 1 98.06 271 LEU A O 1
ATOM 1984 N N . ARG A 1 272 ? -18.344 18.812 -5.266 1 98.31 272 ARG A N 1
ATOM 1985 C CA . ARG A 1 272 ? -17.859 18.797 -6.645 1 98.31 272 ARG A CA 1
ATOM 1986 C C . ARG A 1 272 ? -16.984 17.578 -6.906 1 98.31 272 ARG A C 1
ATOM 1988 O O . ARG A 1 272 ? -16.781 17.203 -8.062 1 98.31 272 ARG A O 1
ATOM 1995 N N . ALA A 1 273 ? -16.438 16.984 -5.891 1 98.56 273 ALA A N 1
ATOM 1996 C CA . ALA A 1 273 ? -15.539 15.844 -6.047 1 98.56 273 ALA A CA 1
ATOM 1997 C C . ALA A 1 273 ? -16.266 14.648 -6.66 1 98.56 273 ALA A C 1
ATOM 1999 O O . ALA A 1 273 ? -17.453 14.461 -6.422 1 98.56 273 ALA A O 1
ATOM 2000 N N . SER A 1 274 ? -15.562 13.797 -7.32 1 98.5 274 SER A N 1
ATOM 2001 C CA . SER A 1 274 ? -16.047 12.633 -8.062 1 98.5 274 SER A CA 1
ATOM 2002 C C . SER A 1 274 ? -17.016 11.805 -7.223 1 98.5 274 SER A C 1
ATOM 2004 O O . SER A 1 274 ? -16.797 11.609 -6.027 1 98.5 274 SER A O 1
ATOM 2006 N N . PRO A 1 275 ? -18.094 11.258 -7.883 1 98.5 275 PRO A N 1
ATOM 2007 C CA . PRO A 1 275 ? -18.984 10.336 -7.176 1 98.5 275 PRO A CA 1
ATOM 2008 C C . PRO A 1 275 ? -18.297 9.039 -6.762 1 98.5 275 PRO A C 1
ATOM 2010 O O . PRO A 1 275 ? -18.859 8.258 -5.992 1 98.5 275 PRO A O 1
ATOM 2013 N N . LYS A 1 276 ? -17.078 8.797 -7.227 1 98.31 276 LYS A N 1
ATOM 2014 C CA . LYS A 1 276 ? -16.328 7.605 -6.867 1 98.31 276 LYS A CA 1
ATOM 2015 C C . LYS A 1 276 ? -15.828 7.68 -5.426 1 98.31 276 LYS A C 1
ATOM 2017 O O . LYS A 1 276 ? -15.445 6.66 -4.844 1 98.31 276 LYS A O 1
ATOM 2022 N N . VAL A 1 277 ? -15.805 8.898 -4.836 1 98.81 277 VAL A N 1
ATOM 2023 C CA . VAL A 1 277 ? -15.336 9.102 -3.471 1 98.81 277 VAL A CA 1
ATOM 2024 C C . VAL A 1 277 ? -16.453 8.773 -2.484 1 98.81 277 VAL A C 1
ATOM 2026 O O . VAL A 1 277 ? -17.562 9.297 -2.605 1 98.81 277 VAL A O 1
ATOM 2029 N N . ASP A 1 278 ? -16.125 8.008 -1.429 1 98.75 278 ASP A N 1
ATOM 2030 C CA . ASP A 1 278 ? -17.172 7.484 -0.562 1 98.75 278 ASP A CA 1
ATOM 2031 C C . ASP A 1 278 ? -17.203 8.227 0.772 1 98.75 278 ASP A C 1
ATOM 2033 O O . ASP A 1 278 ? -18.266 8.414 1.359 1 98.75 278 ASP A O 1
ATOM 2037 N N . VAL A 1 279 ? -16.094 8.547 1.333 1 98.88 279 VAL A N 1
ATOM 2038 C CA . VAL A 1 279 ? -15.953 9.227 2.617 1 98.88 279 VAL A CA 1
ATOM 2039 C C . VAL A 1 279 ? -14.906 10.336 2.51 1 98.88 279 VAL A C 1
ATOM 2041 O O . VAL A 1 279 ? -13.883 10.164 1.841 1 98.88 279 VAL A O 1
ATOM 2044 N N . ILE A 1 280 ? -15.18 11.492 3.105 1 98.94 280 ILE A N 1
ATOM 2045 C CA . ILE A 1 280 ? -14.219 12.586 3.158 1 98.94 280 ILE A CA 1
ATOM 2046 C C . ILE A 1 280 ? -13.984 13 4.609 1 98.94 280 ILE A C 1
ATOM 2048 O O . ILE A 1 280 ? -14.914 13.438 5.297 1 98.94 280 ILE A O 1
ATOM 2052 N N . PHE A 1 281 ? -12.805 12.812 5.113 1 98.94 281 PHE A N 1
ATOM 2053 C CA . PHE A 1 281 ? -12.375 13.406 6.371 1 98.94 281 PHE A CA 1
ATOM 2054 C C . PHE A 1 281 ? -11.711 14.758 6.133 1 98.94 281 PHE A C 1
ATOM 2056 O O . PHE A 1 281 ? -10.891 14.898 5.227 1 98.94 281 PHE A O 1
ATOM 2063 N N . THR A 1 282 ? -12.07 15.727 6.898 1 98.88 282 THR A N 1
ATOM 2064 C CA . THR A 1 282 ? -11.578 17.094 6.699 1 98.88 282 THR A CA 1
ATOM 2065 C C . THR A 1 282 ? -10.719 17.531 7.879 1 98.88 282 THR A C 1
ATOM 2067 O O . THR A 1 282 ? -10.531 16.766 8.836 1 98.88 282 THR A O 1
ATOM 2070 N N . ALA A 1 283 ? -10.102 18.75 7.738 1 98.75 283 ALA A N 1
ATOM 2071 C CA . ALA A 1 283 ? -9.148 19.25 8.727 1 98.75 283 ALA A CA 1
ATOM 2072 C C . ALA A 1 283 ? -8.961 20.75 8.594 1 98.75 283 ALA A C 1
ATOM 2074 O O . ALA A 1 283 ? -9.852 21.453 8.102 1 98.75 283 ALA A O 1
ATOM 2075 N N . ASP A 1 284 ? -7.984 21.312 9.125 1 96.56 284 ASP A N 1
ATOM 2076 C CA . ASP A 1 284 ? -7.441 22.656 8.938 1 96.56 284 ASP A CA 1
ATOM 2077 C C . ASP A 1 284 ? -8.219 23.688 9.758 1 96.56 284 ASP A C 1
ATOM 2079 O O . ASP A 1 284 ? -7.633 24.578 10.359 1 96.56 284 ASP A O 1
ATOM 2083 N N . SER A 1 285 ? -9.602 23.625 9.797 1 95.06 285 SER A N 1
ATOM 2084 C CA . SER A 1 285 ? -10.422 24.641 10.453 1 95.06 285 SER A CA 1
ATOM 2085 C C . SER A 1 285 ? -10.445 24.422 11.961 1 95.06 285 SER A C 1
ATOM 2087 O O . SER A 1 285 ? -10.875 25.312 12.711 1 95.06 285 SER A O 1
ATOM 2089 N N . HIS A 1 286 ? -10.07 23.266 12.453 1 96.06 286 HIS A N 1
ATOM 2090 C CA . HIS A 1 286 ? -10.047 22.891 13.859 1 96.06 286 HIS A CA 1
ATOM 2091 C C . HIS A 1 286 ? -11.461 22.766 14.422 1 96.06 286 HIS A C 1
ATOM 2093 O O . HIS A 1 286 ? -11.664 22.812 15.633 1 96.06 286 HIS A O 1
ATOM 2099 N N . GLN A 1 287 ? -12.414 22.688 13.547 1 97 287 GLN A N 1
ATOM 2100 C CA . GLN A 1 287 ? -13.805 22.609 13.969 1 97 287 GLN A CA 1
ATOM 2101 C C . GLN A 1 287 ? -14.266 21.156 14.07 1 97 287 GLN A C 1
ATOM 2103 O O . GLN A 1 287 ? -13.539 20.234 13.68 1 97 287 GLN A O 1
ATOM 2108 N N . GLN A 1 288 ? -15.438 21 14.688 1 98.38 288 GLN A N 1
ATOM 2109 C CA . GLN A 1 288 ? -16.078 19.703 14.773 1 98.38 288 GLN A CA 1
ATOM 2110 C C . GLN A 1 288 ? -17.422 19.703 14.031 1 98.38 288 GLN A C 1
ATOM 2112 O O . GLN A 1 288 ? -18.203 20.625 14.164 1 98.38 288 GLN A O 1
ATOM 2117 N N . TYR A 1 289 ? -17.641 18.75 13.18 1 98.75 289 TYR A N 1
ATOM 2118 C CA . TYR A 1 289 ? -18.922 18.531 12.516 1 98.75 289 TYR A CA 1
ATOM 2119 C C . TYR A 1 289 ? -19 17.125 11.922 1 98.75 289 TYR A C 1
ATOM 2121 O O . TYR A 1 289 ? -17.969 16.5 11.656 1 98.75 289 TYR A O 1
ATOM 2129 N N . ASN A 1 290 ? -20.109 16.594 11.844 1 98.75 290 ASN A N 1
ATOM 2130 C CA . ASN A 1 290 ? -20.469 15.352 11.18 1 98.75 290 ASN A CA 1
ATOM 2131 C C . ASN A 1 290 ? -21.609 15.562 10.18 1 98.75 290 ASN A C 1
ATOM 2133 O O . ASN A 1 290 ? -22.781 15.531 10.555 1 98.75 290 ASN A O 1
ATOM 2137 N N . CYS A 1 291 ? -21.219 15.75 8.906 1 98.62 291 CYS A N 1
ATOM 2138 C CA . CYS A 1 291 ? -22.172 16.125 7.879 1 98.62 291 CYS A CA 1
ATOM 2139 C C . CYS A 1 291 ? -22.312 15.031 6.828 1 98.62 291 CYS A C 1
ATOM 2141 O O . CYS A 1 291 ? -21.484 14.109 6.781 1 98.62 291 CYS A O 1
ATOM 2143 N N . GLU A 1 292 ? -23.328 15.062 6.098 1 98 292 GLU A N 1
ATOM 2144 C CA . GLU A 1 292 ? -23.547 14.359 4.836 1 98 292 GLU A CA 1
ATOM 2145 C C . GLU A 1 292 ? -23.906 15.328 3.715 1 98 292 GLU A C 1
ATOM 2147 O O . GLU A 1 292 ? -24.844 16.109 3.844 1 98 292 GLU A O 1
ATOM 2152 N N . PHE A 1 293 ? -23.125 15.328 2.66 1 98.12 293 PHE A N 1
ATOM 2153 C CA . PHE A 1 293 ? -23.406 16.141 1.482 1 98.12 293 PHE A CA 1
ATOM 2154 C C . PHE A 1 293 ? -23.547 15.266 0.243 1 98.12 293 PHE A C 1
ATOM 2156 O O . PHE A 1 293 ? -22.906 14.219 0.14 1 98.12 293 PHE A O 1
ATOM 2163 N N . PRO A 1 294 ? -24.359 15.656 -0.722 1 97.94 294 PRO A N 1
ATOM 2164 C CA . PRO A 1 294 ? -24.484 14.859 -1.944 1 97.94 294 PRO A CA 1
ATOM 2165 C C . PRO A 1 294 ? -23.25 14.969 -2.838 1 97.94 294 PRO A C 1
ATOM 2167 O O . PRO A 1 294 ? -22.641 16.031 -2.938 1 97.94 294 PRO A O 1
ATOM 2170 N N . ASP A 1 295 ? -22.875 13.867 -3.463 1 97.75 295 ASP A N 1
ATOM 2171 C CA . ASP A 1 295 ? -21.891 13.93 -4.535 1 97.75 295 ASP A CA 1
ATOM 2172 C C . ASP A 1 295 ? -22.516 14.414 -5.836 1 97.75 295 ASP A C 1
ATOM 2174 O O . ASP A 1 295 ? -23.719 14.711 -5.883 1 97.75 295 ASP A O 1
ATOM 2178 N N . PRO A 1 296 ? -21.734 14.594 -6.887 1 98.06 296 PRO A N 1
ATOM 2179 C CA . PRO A 1 296 ? -22.281 15.133 -8.133 1 98.06 296 PRO A CA 1
ATOM 2180 C C . PRO A 1 296 ? -23.359 14.242 -8.742 1 98.06 296 PRO A C 1
ATOM 2182 O O . PRO A 1 296 ? -24.125 14.688 -9.594 1 98.06 296 PRO A O 1
ATOM 2185 N N . ALA A 1 297 ? -23.453 13.023 -8.328 1 97.5 297 ALA A N 1
ATOM 2186 C CA . ALA A 1 297 ? -24.5 12.117 -8.812 1 97.5 297 ALA A CA 1
ATOM 2187 C C . ALA A 1 297 ? -25.719 12.148 -7.895 1 97.5 297 ALA A C 1
ATOM 2189 O O . ALA A 1 297 ? -26.688 11.43 -8.125 1 97.5 297 ALA A O 1
ATOM 2190 N N . GLY A 1 298 ? -25.625 12.859 -6.852 1 97.31 298 GLY A N 1
ATOM 2191 C CA . GLY A 1 298 ? -26.75 13.047 -5.965 1 97.31 298 GLY A CA 1
ATOM 2192 C C . GLY A 1 298 ? -26.75 12.109 -4.773 1 97.31 298 GLY A C 1
ATOM 2193 O O . GLY A 1 298 ? -27.672 12.125 -3.959 1 97.31 298 GLY A O 1
ATOM 2194 N N . ASN A 1 299 ? -25.781 11.266 -4.613 1 96.31 299 ASN A N 1
ATOM 2195 C CA . ASN A 1 299 ? -25.703 10.32 -3.5 1 96.31 299 ASN A CA 1
ATOM 2196 C C . ASN A 1 299 ? -25.031 10.945 -2.281 1 96.31 299 ASN A C 1
ATOM 2198 O O . ASN A 1 299 ? -23.953 11.523 -2.393 1 96.31 299 ASN A O 1
ATOM 2202 N N . PRO A 1 300 ? -25.656 10.797 -1.155 1 97.06 300 PRO A N 1
ATOM 2203 C CA . PRO A 1 300 ? -25.047 11.359 0.05 1 97.06 300 PRO A CA 1
ATOM 2204 C C . PRO A 1 300 ? -23.734 10.672 0.414 1 97.06 300 PRO A C 1
ATOM 2206 O O . PRO A 1 300 ? -23.594 9.461 0.235 1 97.06 300 PRO A O 1
ATOM 2209 N N . ARG A 1 301 ? -22.797 11.375 0.942 1 97.06 301 ARG A N 1
ATOM 2210 C CA . ARG A 1 301 ? -21.562 10.805 1.484 1 97.06 301 ARG A CA 1
ATOM 2211 C C . ARG A 1 301 ? -21.141 11.539 2.75 1 97.06 301 ARG A C 1
ATOM 2213 O O . ARG A 1 301 ? -21.422 12.734 2.91 1 97.06 301 ARG A O 1
ATOM 2220 N N . VAL A 1 302 ? -20.469 10.906 3.588 1 98.44 302 VAL A N 1
ATOM 2221 C CA . VAL A 1 302 ? -19.984 11.406 4.871 1 98.44 302 VAL A CA 1
ATOM 2222 C C . VAL A 1 302 ? -18.875 12.43 4.641 1 98.44 302 VAL A C 1
ATOM 2224 O O . VAL A 1 302 ? -17.938 12.172 3.871 1 98.44 302 VAL A O 1
ATOM 2227 N N . VAL A 1 303 ? -19 13.602 5.227 1 98.81 303 VAL A N 1
ATOM 2228 C CA . VAL A 1 303 ? -17.984 14.648 5.332 1 98.81 303 VAL A CA 1
ATOM 2229 C C . VAL A 1 303 ? -17.859 15.102 6.781 1 98.81 303 VAL A C 1
ATOM 2231 O O . VAL A 1 303 ? -18.781 15.711 7.332 1 98.81 303 VAL A O 1
ATOM 2234 N N . MET A 1 304 ? -16.688 14.859 7.418 1 98.75 304 MET A N 1
ATOM 2235 C CA . MET A 1 304 ? -16.672 15.109 8.852 1 98.75 304 MET A CA 1
ATOM 2236 C C . MET A 1 304 ? -15.273 15.531 9.312 1 98.75 304 MET A C 1
ATOM 2238 O O . MET A 1 304 ? -14.297 15.352 8.594 1 98.75 304 MET A O 1
ATOM 2242 N N . GLN A 1 305 ? -15.195 16.141 10.492 1 98.75 305 GLN A N 1
ATOM 2243 C CA . GLN A 1 305 ? -13.977 16.625 11.125 1 98.75 305 GLN A CA 1
ATOM 2244 C C . GLN A 1 305 ? -14.055 16.516 12.641 1 98.75 305 GLN A C 1
ATOM 2246 O O . GLN A 1 305 ? -15.102 16.766 13.234 1 98.75 305 GLN A O 1
ATOM 2251 N N . GLY A 1 306 ? -12.945 16.109 13.227 1 98.06 306 GLY A N 1
ATOM 2252 C CA . GLY A 1 306 ? -12.875 15.898 14.664 1 98.06 306 GLY A CA 1
ATOM 2253 C C . GLY A 1 306 ? -12.039 16.953 15.383 1 98.06 306 GLY A C 1
ATOM 2254 O O . GLY A 1 306 ? -11.055 16.609 16.047 1 98.06 306 GLY A O 1
ATOM 2255 N N . ALA A 1 307 ? -12.492 18.203 15.289 1 97.88 307 ALA A N 1
ATOM 2256 C CA . ALA A 1 307 ? -11.828 19.312 15.977 1 97.88 307 ALA A CA 1
ATOM 2257 C C . ALA A 1 307 ? -10.344 19.344 15.641 1 97.88 307 ALA A C 1
ATOM 2259 O O . ALA A 1 307 ? -9.961 19.406 14.469 1 97.88 307 ALA A O 1
ATOM 2260 N N . SER A 1 308 ? -9.477 19.297 16.734 1 98.06 308 SER A N 1
ATOM 2261 C CA . SER A 1 308 ? -8.023 19.328 16.578 1 98.06 308 SER A CA 1
ATOM 2262 C C . SER A 1 308 ? -7.324 18.891 17.859 1 98.06 308 SER A C 1
ATOM 2264 O O . SER A 1 308 ? -7.98 18.547 18.844 1 98.06 308 SER A O 1
ATOM 2266 N N . HIS A 1 309 ? -6 18.719 17.797 1 98.19 309 HIS A N 1
ATOM 2267 C CA . HIS A 1 309 ? -5.113 18.516 18.938 1 98.19 309 HIS A CA 1
ATOM 2268 C C . HIS A 1 309 ? -5.426 17.219 19.656 1 98.19 309 HIS A C 1
ATOM 2270 O O . HIS A 1 309 ? -5.359 17.141 20.891 1 98.19 309 HIS A O 1
ATOM 2276 N N . GLY A 1 310 ? -5.902 16.266 18.953 1 98.5 310 GLY A N 1
ATOM 2277 C CA . GLY A 1 310 ? -6.078 14.922 19.484 1 98.5 310 GLY A CA 1
ATOM 2278 C C . GLY A 1 310 ? -7.301 14.789 20.375 1 98.5 310 GLY A C 1
ATOM 2279 O O . GLY A 1 310 ? -7.395 13.859 21.188 1 98.5 310 GLY A O 1
ATOM 2280 N N . ARG A 1 311 ? -8.281 15.656 20.203 1 98.69 311 ARG A N 1
ATOM 2281 C CA . ARG A 1 311 ? -9.398 15.703 21.141 1 98.69 311 ARG A CA 1
ATOM 2282 C C . ARG A 1 311 ? -10.562 14.852 20.656 1 98.69 311 ARG A C 1
ATOM 2284 O O . ARG A 1 311 ? -11.469 14.523 21.422 1 98.69 311 ARG A O 1
ATOM 2291 N N . ILE A 1 312 ? -10.578 14.586 19.375 1 98.88 312 ILE A N 1
ATOM 2292 C CA . ILE A 1 312 ? -11.664 13.797 18.797 1 98.88 312 ILE A CA 1
ATOM 2293 C C . ILE A 1 312 ? -11.102 12.812 17.781 1 98.88 312 ILE A C 1
ATOM 2295 O O . ILE A 1 312 ? -10.164 13.133 17.047 1 98.88 312 ILE A O 1
ATOM 2299 N N . VAL A 1 313 ? -11.609 11.586 17.797 1 98.94 313 VAL A N 1
ATOM 2300 C CA . VAL A 1 313 ? -11.43 10.633 16.703 1 98.94 313 VAL A CA 1
ATOM 2301 C C . VAL A 1 313 ? -12.695 10.57 15.844 1 98.94 313 VAL A C 1
ATOM 2303 O O . VAL A 1 313 ? -13.781 10.312 16.359 1 98.94 313 VAL A O 1
ATOM 2306 N N . SER A 1 314 ? -12.562 10.883 14.562 1 98.94 314 SER A N 1
ATOM 2307 C CA . SER A 1 314 ? -13.664 10.695 13.625 1 98.94 314 SER A CA 1
ATOM 2308 C C . SER A 1 314 ? -13.789 9.234 13.203 1 98.94 314 SER A C 1
ATOM 2310 O O . SER A 1 314 ? -12.789 8.578 12.898 1 98.94 314 SER A O 1
ATOM 2312 N N . VAL A 1 315 ? -15 8.719 13.227 1 98.88 315 VAL A N 1
ATOM 2313 C CA . VAL A 1 315 ? -15.273 7.316 12.922 1 98.88 315 VAL A CA 1
ATOM 2314 C C . VAL A 1 315 ? -16.297 7.219 11.797 1 98.88 315 VAL A C 1
ATOM 2316 O O . VAL A 1 315 ? -17.375 7.82 11.883 1 98.88 315 VAL A O 1
ATOM 2319 N N . ALA A 1 316 ? -15.984 6.512 10.742 1 98.81 316 ALA A N 1
ATOM 2320 C CA . ALA A 1 316 ? -16.938 6.141 9.703 1 98.81 316 ALA A CA 1
ATOM 2321 C C . ALA A 1 316 ? -16.969 4.629 9.492 1 98.81 316 ALA A C 1
ATOM 2323 O O . ALA A 1 316 ? -15.969 4.031 9.086 1 98.81 316 ALA A O 1
ATOM 2324 N N . ASP A 1 317 ? -18.031 4 9.797 1 98.56 317 ASP A N 1
ATOM 2325 C CA . ASP A 1 317 ? -18.234 2.58 9.539 1 98.56 317 ASP A CA 1
ATOM 2326 C C . ASP A 1 317 ? -18.859 2.357 8.156 1 98.56 317 ASP A C 1
ATOM 2328 O O . ASP A 1 317 ? -20 2.732 7.918 1 98.56 317 ASP A O 1
ATOM 2332 N N . VAL A 1 318 ? -18.094 1.673 7.328 1 98.19 318 VAL A N 1
ATOM 2333 C CA . VAL A 1 318 ? -18.594 1.454 5.973 1 98.19 318 VAL A CA 1
ATOM 2334 C C . VAL A 1 318 ? -18.797 -0.04 5.734 1 98.19 318 VAL A C 1
ATOM 2336 O O . VAL A 1 318 ? -18.156 -0.873 6.375 1 98.19 318 VAL A O 1
ATOM 2339 N N . THR A 1 319 ? -19.703 -0.327 4.891 1 96.5 319 THR A N 1
ATOM 2340 C CA . THR A 1 319 ? -19.969 -1.669 4.375 1 96.5 319 THR A CA 1
ATOM 2341 C C . THR A 1 319 ? -19.609 -1.756 2.893 1 96.5 319 THR A C 1
ATOM 2343 O O . THR A 1 319 ? -20.062 -0.927 2.096 1 96.5 319 THR A O 1
ATOM 2346 N N . ILE A 1 320 ? -18.812 -2.766 2.533 1 94.81 320 ILE A N 1
ATOM 2347 C CA . ILE A 1 320 ? -18.344 -2.906 1.158 1 94.81 320 ILE A CA 1
ATOM 2348 C C . ILE A 1 320 ? -18.875 -4.207 0.565 1 94.81 320 ILE A C 1
ATOM 2350 O O . ILE A 1 320 ? -18.781 -5.27 1.189 1 94.81 320 ILE A O 1
ATOM 2354 N N . ASP A 1 321 ? -19.469 -4.055 -0.655 1 91.69 321 ASP A N 1
ATOM 2355 C CA . ASP A 1 321 ? -19.891 -5.238 -1.394 1 91.69 321 ASP A CA 1
ATOM 2356 C C . ASP A 1 321 ? -18.688 -6.012 -1.938 1 91.69 321 ASP A C 1
ATOM 2358 O O . ASP A 1 321 ? -17.875 -5.453 -2.672 1 91.69 321 ASP A O 1
ATOM 2362 N N . ARG A 1 322 ? -18.578 -7.297 -1.637 1 83.69 322 ARG A N 1
ATOM 2363 C CA . ARG A 1 322 ? -17.406 -8.094 -1.99 1 83.69 322 ARG A CA 1
ATOM 2364 C C . ARG A 1 322 ? -17.297 -8.258 -3.502 1 83.69 322 ARG A C 1
ATOM 2366 O O . ARG A 1 322 ? -16.188 -8.383 -4.039 1 83.69 322 ARG A O 1
ATOM 2373 N N . ASN A 1 323 ? -18.375 -8.273 -4.137 1 81.75 323 ASN A N 1
ATOM 2374 C CA . ASN A 1 323 ? -18.375 -8.523 -5.578 1 81.75 323 ASN A CA 1
ATOM 2375 C C . ASN A 1 323 ? -18.047 -7.258 -6.363 1 81.75 323 ASN A C 1
ATOM 2377 O O . ASN A 1 323 ? -17.172 -7.27 -7.227 1 81.75 323 ASN A O 1
ATOM 2381 N N . THR A 1 324 ? -18.719 -6.184 -6.016 1 87.69 324 THR A N 1
ATOM 2382 C CA . THR A 1 324 ? -18.516 -4.949 -6.766 1 87.69 324 THR A CA 1
ATOM 2383 C C . THR A 1 324 ? -17.359 -4.137 -6.176 1 87.69 324 THR A C 1
ATOM 2385 O O . THR A 1 324 ? -16.844 -3.227 -6.824 1 87.69 324 THR A O 1
ATOM 2388 N N . ARG A 1 325 ? -17.016 -4.445 -4.941 1 90.94 325 ARG A N 1
ATOM 2389 C CA . ARG A 1 325 ? -15.984 -3.746 -4.184 1 90.94 325 ARG A CA 1
ATOM 2390 C C . ARG A 1 325 ? -16.422 -2.32 -3.857 1 90.94 325 ARG A C 1
ATOM 2392 O O . ARG A 1 325 ? -15.602 -1.509 -3.408 1 90.94 325 ARG A O 1
ATOM 2399 N N . GLU A 1 326 ? -17.734 -2.035 -4.031 1 95.19 326 GLU A N 1
ATOM 2400 C CA . GLU A 1 326 ? -18.281 -0.707 -3.779 1 95.19 326 GLU A CA 1
ATOM 2401 C C . GLU A 1 326 ? -18.75 -0.57 -2.334 1 95.19 326 GLU A C 1
ATOM 2403 O O . GLU A 1 326 ? -19.266 -1.526 -1.751 1 95.19 326 GLU A O 1
ATOM 2408 N N . VAL A 1 327 ? -18.625 0.616 -1.807 1 97 327 VAL A N 1
ATOM 2409 C CA . VAL A 1 327 ? -19.25 0.936 -0.524 1 97 327 VAL A CA 1
ATOM 2410 C C . VAL A 1 327 ? -20.766 1.022 -0.688 1 97 327 VAL A C 1
ATOM 2412 O O . VAL A 1 327 ? -21.25 1.677 -1.608 1 97 327 VAL A O 1
ATOM 2415 N N . VAL A 1 328 ? -21.422 0.298 0.214 1 95.81 328 VAL A N 1
ATOM 2416 C CA . VAL A 1 328 ? -22.859 0.45 0.302 1 95.81 328 VAL A CA 1
ATOM 2417 C C . VAL A 1 328 ? -23.203 1.676 1.146 1 95.81 328 VAL A C 1
ATOM 2419 O O . VAL A 1 328 ? -23.484 1.556 2.342 1 95.81 328 VAL A O 1
ATOM 2422 N N . ARG A 1 329 ? -23.359 2.818 0.529 1 94.38 329 ARG A N 1
ATOM 2423 C CA . ARG A 1 329 ? -23.344 4.113 1.205 1 94.38 329 ARG A CA 1
ATOM 2424 C C . ARG A 1 329 ? -24.531 4.238 2.164 1 94.38 329 ARG A C 1
ATOM 2426 O O . ARG A 1 329 ? -24.422 4.891 3.207 1 94.38 329 ARG A O 1
ATOM 2433 N N . ASP A 1 330 ? -25.578 3.551 1.877 1 93.25 330 ASP A N 1
ATOM 2434 C CA . ASP A 1 330 ? -26.75 3.654 2.736 1 93.25 330 ASP A CA 1
ATOM 2435 C C . ASP A 1 330 ? -26.516 2.941 4.066 1 93.25 330 ASP A C 1
ATOM 2437 O O . ASP A 1 330 ? -27.281 3.139 5.02 1 93.25 330 ASP A O 1
ATOM 2441 N N . GLN A 1 331 ? -25.516 2.213 4.086 1 94 331 GLN A N 1
ATOM 2442 C CA . GLN A 1 331 ? -25.219 1.475 5.309 1 94 331 GLN A CA 1
ATOM 2443 C C . GLN A 1 331 ? -24.031 2.088 6.051 1 94 331 GLN A C 1
ATOM 2445 O O . GLN A 1 331 ? -23.531 1.505 7.008 1 94 331 GLN A O 1
ATOM 2450 N N . THR A 1 332 ? -23.594 3.201 5.57 1 95.38 332 THR A N 1
ATOM 2451 C CA . THR A 1 332 ? -22.516 3.895 6.242 1 95.38 332 THR A CA 1
ATOM 2452 C C . THR A 1 332 ? -23.016 4.645 7.469 1 95.38 332 THR A C 1
ATOM 2454 O O . THR A 1 332 ? -24.062 5.297 7.414 1 95.38 332 THR A O 1
ATOM 2457 N N . SER A 1 333 ? -22.375 4.504 8.578 1 97.5 333 SER A N 1
ATOM 2458 C CA . SER A 1 333 ? -22.625 5.289 9.781 1 97.5 333 SER A CA 1
ATOM 2459 C C . SER A 1 333 ? -21.344 5.98 10.266 1 97.5 333 SER A C 1
ATOM 2461 O O . SER A 1 333 ? -20.25 5.465 10.07 1 97.5 333 SER A O 1
ATOM 2463 N N . ALA A 1 334 ? -21.531 7.203 10.836 1 98.56 334 ALA A N 1
ATOM 2464 C CA . ALA A 1 334 ? -20.359 7.965 11.25 1 98.56 334 ALA A CA 1
ATOM 2465 C C . ALA A 1 334 ? -20.625 8.711 12.555 1 98.56 334 ALA A C 1
ATOM 2467 O O . ALA A 1 334 ? -21.75 9.125 12.82 1 98.56 334 ALA A O 1
ATOM 2468 N N . PHE A 1 335 ? -19.578 8.875 13.375 1 98.75 335 PHE A N 1
ATOM 2469 C CA . PHE A 1 335 ? -19.641 9.664 14.594 1 98.75 335 PHE A CA 1
ATOM 2470 C C . PHE A 1 335 ? -18.266 10.172 14.992 1 98.75 335 PHE A C 1
ATOM 2472 O O . PHE A 1 335 ? -17.25 9.578 14.617 1 98.75 335 PHE A O 1
ATOM 2479 N N . ASN A 1 336 ? -18.312 11.234 15.688 1 98.81 336 ASN A N 1
ATOM 2480 C CA . ASN A 1 336 ? -17.109 11.742 16.344 1 98.81 336 ASN A CA 1
ATOM 2481 C C . ASN A 1 336 ? -17.031 11.281 17.797 1 98.81 336 ASN A C 1
ATOM 2483 O O . ASN A 1 336 ? -17.938 11.531 18.578 1 98.81 336 ASN A O 1
ATOM 2487 N N . GLN A 1 337 ? -15.922 10.625 18.047 1 98.75 337 GLN A N 1
ATOM 2488 C CA . GLN A 1 337 ? -15.656 10.148 19.406 1 98.75 337 GLN A CA 1
ATOM 2489 C C . GLN A 1 337 ? -14.758 11.125 20.156 1 98.75 337 GLN A C 1
ATOM 2491 O O . GLN A 1 337 ? -13.594 11.32 19.797 1 98.75 337 GLN A O 1
ATOM 2496 N N . ILE A 1 338 ? -15.297 11.703 21.266 1 98.75 338 ILE A N 1
ATOM 2497 C CA . ILE A 1 338 ? -14.477 12.578 22.094 1 98.75 338 ILE A CA 1
ATOM 2498 C C . ILE A 1 338 ? -13.422 11.758 22.828 1 98.75 338 ILE A C 1
ATOM 2500 O O . ILE A 1 338 ? -13.727 10.68 23.344 1 98.75 338 ILE A O 1
ATOM 2504 N N . VAL A 1 339 ? -12.211 12.219 22.828 1 98.75 339 VAL A N 1
ATOM 2505 C CA . VAL A 1 339 ? -11.117 11.602 23.562 1 98.75 339 VAL A CA 1
ATOM 2506 C C . VAL A 1 339 ? -11.109 12.109 25 1 98.75 339 VAL A C 1
ATOM 2508 O O . VAL A 1 339 ? -10.281 12.945 25.375 1 98.75 339 VAL A O 1
ATOM 2511 N N . THR A 1 340 ? -11.953 11.578 25.828 1 98.38 340 THR A N 1
ATOM 2512 C CA . THR A 1 340 ? -12.086 11.992 27.219 1 98.38 340 THR A CA 1
ATOM 2513 C C . THR A 1 340 ? -11.031 11.305 28.078 1 98.38 340 THR A C 1
ATOM 2515 O O . THR A 1 340 ? -10.211 10.531 27.578 1 98.38 340 THR A O 1
ATOM 2518 N N . HIS A 1 341 ? -11.07 11.656 29.359 1 97.75 341 HIS A N 1
ATOM 2519 C CA . HIS A 1 341 ? -10.102 11.078 30.281 1 97.75 341 HIS A CA 1
ATOM 2520 C C . HIS A 1 341 ? -10.75 10 31.156 1 97.75 341 HIS A C 1
ATOM 2522 O O . HIS A 1 341 ? -10.305 9.742 32.281 1 97.75 341 HIS A O 1
ATOM 2528 N N . ASP A 1 342 ? -11.727 9.422 30.641 1 96.81 342 ASP A N 1
ATOM 2529 C CA . ASP A 1 342 ? -12.508 8.5 31.453 1 96.81 342 ASP A CA 1
ATOM 2530 C C . ASP A 1 342 ? -12.039 7.062 31.266 1 96.81 342 ASP A C 1
ATOM 2532 O O . ASP A 1 342 ? -12.633 6.129 31.812 1 96.81 342 ASP A O 1
ATOM 2536 N N . ILE A 1 343 ? -11.07 6.816 30.359 1 97.38 343 ILE A N 1
ATOM 2537 C CA . ILE A 1 343 ? -10.5 5.48 30.219 1 97.38 343 ILE A CA 1
ATOM 2538 C C . ILE A 1 343 ? -9.016 5.512 30.578 1 97.38 343 ILE A C 1
ATOM 2540 O O . ILE A 1 343 ? -8.414 6.586 30.656 1 97.38 343 ILE A O 1
ATOM 2544 N N . SER A 1 344 ? -8.43 4.262 30.812 1 98 344 SER A N 1
ATOM 2545 C CA . SER A 1 344 ? -7 4.207 31.094 1 98 344 SER A CA 1
ATOM 2546 C C . SER A 1 344 ? -6.184 4.629 29.875 1 98 344 SER A C 1
ATOM 2548 O O . SER A 1 344 ? -6.422 4.148 28.766 1 98 344 SER A O 1
ATOM 2550 N N . PRO A 1 345 ? -5.297 5.566 30.078 1 98.5 345 PRO A N 1
ATOM 2551 C CA . PRO A 1 345 ? -4.434 5.949 28.969 1 98.5 345 PRO A CA 1
ATOM 2552 C C . PRO A 1 345 ? -3.543 4.801 28.484 1 98.5 345 PRO A C 1
ATOM 2554 O O . PRO A 1 345 ? -3.322 3.84 29.219 1 98.5 345 PRO A O 1
ATOM 2557 N N . ASP A 1 346 ? -3.113 4.824 27.234 1 98.56 346 ASP A N 1
ATOM 2558 C CA . ASP A 1 346 ? -2.15 3.854 26.719 1 98.56 346 ASP A CA 1
ATOM 2559 C C . ASP A 1 346 ? -0.803 3.99 27.422 1 98.56 346 ASP A C 1
ATOM 2561 O O . ASP A 1 346 ? -0.162 5.043 27.359 1 98.56 346 ASP A O 1
ATOM 2565 N N . PRO A 1 347 ? -0.347 2.953 28.062 1 98.38 347 PRO A N 1
ATOM 2566 C CA . PRO A 1 347 ? 0.842 3.117 28.906 1 98.38 347 PRO A CA 1
ATOM 2567 C C . PRO A 1 347 ? 2.105 3.393 28.094 1 98.38 347 PRO A C 1
ATOM 2569 O O . PRO A 1 347 ? 2.994 4.117 28.547 1 98.38 347 PRO A O 1
ATOM 2572 N N . ASP A 1 348 ? 2.219 2.771 26.922 1 97.94 348 ASP A N 1
ATOM 2573 C CA . ASP A 1 348 ? 3.398 2.988 26.094 1 97.94 348 ASP A CA 1
ATOM 2574 C C . ASP A 1 348 ? 3.459 4.426 25.578 1 97.94 348 ASP A C 1
ATOM 2576 O O . ASP A 1 348 ? 4.523 5.047 25.578 1 97.94 348 ASP A O 1
ATOM 2580 N N . ILE A 1 349 ? 2.33 4.941 25.203 1 98.62 349 ILE A N 1
ATOM 2581 C CA . ILE A 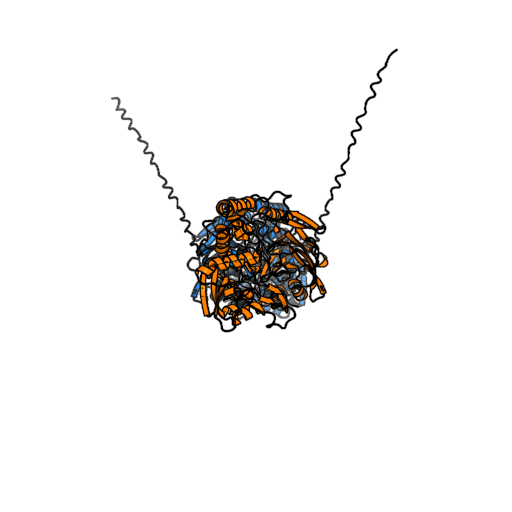1 349 ? 2.275 6.301 24.688 1 98.62 349 ILE A CA 1
ATOM 2582 C C . ILE A 1 349 ? 2.406 7.297 25.828 1 98.62 349 ILE A C 1
ATOM 2584 O O . ILE A 1 349 ? 3.006 8.359 25.672 1 98.62 349 ILE A O 1
ATOM 2588 N N . GLN A 1 350 ? 1.852 6.973 26.969 1 98.56 350 GLN A N 1
ATOM 2589 C CA . GLN A 1 350 ? 2.043 7.812 28.141 1 98.56 350 GLN A CA 1
ATOM 2590 C C . GLN A 1 350 ? 3.525 7.969 28.469 1 98.56 350 GLN A C 1
ATOM 2592 O O . GLN A 1 350 ? 3.984 9.062 28.797 1 98.56 350 GLN A O 1
ATOM 2597 N N . ALA A 1 351 ? 4.227 6.863 28.359 1 98.44 351 ALA A N 1
ATOM 2598 C CA . ALA A 1 351 ? 5.66 6.91 28.641 1 98.44 351 ALA A CA 1
ATOM 2599 C C . ALA A 1 351 ? 6.379 7.836 27.656 1 98.44 351 ALA A C 1
ATOM 2601 O O . ALA A 1 351 ? 7.297 8.562 28.047 1 98.44 351 ALA A O 1
ATOM 2602 N N . LEU A 1 352 ? 5.973 7.754 26.422 1 98.25 352 LEU A N 1
ATOM 2603 C CA . LEU A 1 352 ? 6.543 8.633 25.406 1 98.25 352 LEU A CA 1
ATOM 2604 C C . LEU A 1 352 ? 6.27 10.094 25.734 1 98.25 352 LEU A C 1
ATOM 2606 O O . LEU A 1 352 ? 7.176 10.93 25.688 1 98.25 352 LEU A O 1
ATOM 2610 N N . ALA A 1 353 ? 5 10.445 26.047 1 98.44 353 ALA A N 1
ATOM 2611 C CA . ALA A 1 353 ? 4.609 11.812 26.375 1 98.44 353 ALA A CA 1
ATOM 2612 C C . ALA A 1 353 ? 5.34 12.297 27.625 1 98.44 353 ALA A C 1
ATOM 2614 O O . ALA A 1 353 ? 5.789 13.438 27.688 1 98.44 353 ALA A O 1
ATOM 2615 N N . ASP A 1 354 ? 5.477 11.414 28.609 1 98.31 354 ASP A N 1
ATOM 2616 C CA . ASP A 1 354 ? 6.16 11.766 29.859 1 98.31 354 ASP A CA 1
ATOM 2617 C C . ASP A 1 354 ? 7.637 12.055 29.609 1 98.31 354 ASP A C 1
ATOM 2619 O O . ASP A 1 354 ? 8.203 12.977 30.203 1 98.31 354 ASP A O 1
ATOM 2623 N N . ARG A 1 355 ? 8.219 11.234 28.812 1 98.12 355 ARG A N 1
ATOM 2624 C CA . ARG A 1 355 ? 9.625 11.461 28.5 1 98.12 355 ARG A CA 1
ATOM 2625 C C . ARG A 1 355 ? 9.828 12.805 27.812 1 98.12 355 ARG A C 1
ATOM 2627 O O . ARG A 1 355 ? 10.734 13.562 28.172 1 98.12 355 ARG A O 1
ATOM 2634 N N . ALA A 1 356 ? 9.016 13.07 26.812 1 97.88 356 ALA A N 1
ATOM 2635 C CA . ALA A 1 356 ? 9.109 14.352 26.125 1 97.88 356 ALA A CA 1
ATOM 2636 C C . ALA A 1 356 ? 8.922 15.516 27.094 1 97.88 356 ALA A C 1
ATOM 2638 O O . ALA A 1 356 ? 9.664 16.5 27.031 1 97.88 356 ALA A O 1
ATOM 2639 N N . TRP A 1 357 ? 7.98 15.398 28.016 1 97.31 357 TRP A N 1
ATOM 2640 C CA . TRP A 1 357 ? 7.73 16.453 28.984 1 97.31 357 TRP A CA 1
ATOM 2641 C C . TRP A 1 357 ? 8.898 16.594 29.953 1 97.31 357 TRP A C 1
ATOM 2643 O O . TRP A 1 357 ? 9.32 17.703 30.281 1 97.31 357 TRP A O 1
ATOM 2653 N N . SER A 1 358 ? 9.352 15.484 30.422 1 97.25 358 SER A N 1
ATOM 2654 C CA . SER A 1 358 ? 10.445 15.516 31.375 1 97.25 358 SER A CA 1
ATOM 2655 C C . SER A 1 358 ? 11.656 16.25 30.812 1 97.25 358 SER A C 1
ATOM 2657 O O . SER A 1 358 ? 12.305 17.031 31.516 1 97.25 358 SER A O 1
ATOM 2659 N N . GLU A 1 359 ? 11.898 16.062 29.609 1 95.5 359 GLU A N 1
ATOM 2660 C CA . GLU A 1 359 ? 13.055 16.656 28.953 1 95.5 359 GLU A CA 1
ATOM 2661 C C . GLU A 1 359 ? 12.805 18.125 28.641 1 95.5 359 GLU A C 1
ATOM 2663 O O . GLU A 1 359 ? 13.742 18.938 28.609 1 95.5 359 GLU A O 1
ATOM 2668 N N . ALA A 1 360 ? 11.547 18.484 28.5 1 96.5 360 ALA A N 1
ATOM 2669 C CA . ALA A 1 360 ? 11.211 19.859 28.094 1 96.5 360 ALA A CA 1
ATOM 2670 C C . ALA A 1 360 ? 10.852 20.703 29.312 1 96.5 360 ALA A C 1
ATOM 2672 O O . ALA A 1 360 ? 10.859 21.938 29.25 1 96.5 360 ALA A O 1
ATOM 2673 N N . SER A 1 361 ? 10.57 20.109 30.422 1 96.06 361 SER A N 1
ATOM 2674 C CA . SER A 1 361 ? 9.82 20.734 31.5 1 96.06 361 SER A CA 1
ATOM 2675 C C . SER A 1 361 ? 10.594 21.891 32.125 1 96.06 361 SER A C 1
ATOM 2677 O O . SER A 1 361 ? 10.008 22.891 32.531 1 96.06 361 SER A O 1
ATOM 2679 N N . GLU A 1 362 ? 11.922 21.766 32.281 1 94.81 362 GLU A N 1
ATOM 2680 C CA . GLU A 1 362 ? 12.695 22.844 32.875 1 94.81 362 GLU A CA 1
ATOM 2681 C C . GLU A 1 362 ? 12.57 24.125 32.094 1 94.81 362 GLU A C 1
ATOM 2683 O O . GLU A 1 362 ? 12.312 25.203 32.656 1 94.81 362 GLU A O 1
ATOM 2688 N N . SER A 1 363 ? 12.688 24.031 30.859 1 94.69 363 SER A N 1
ATOM 2689 C CA . SER A 1 363 ? 12.531 25.188 30 1 94.69 363 SER A CA 1
ATOM 2690 C C . SER A 1 363 ? 11.07 25.641 29.938 1 94.69 363 SER A C 1
ATOM 2692 O O . SER A 1 363 ? 10.789 26.844 29.969 1 94.69 363 SER A O 1
ATOM 2694 N N . ALA A 1 364 ? 10.203 24.75 29.844 1 95.5 364 ALA A N 1
ATOM 2695 C CA . ALA A 1 364 ? 8.773 25.016 29.672 1 95.5 364 ALA A CA 1
ATOM 2696 C C . ALA A 1 364 ? 8.211 25.812 30.844 1 95.5 364 ALA A C 1
ATOM 2698 O O . ALA A 1 364 ? 7.398 26.719 30.656 1 95.5 364 ALA A O 1
ATOM 2699 N N . GLN A 1 365 ? 8.68 25.484 31.984 1 95.06 365 GLN A N 1
ATOM 2700 C CA . GLN A 1 365 ? 8.07 26.047 33.188 1 95.06 365 GLN A CA 1
ATOM 2701 C C . GLN A 1 365 ? 8.797 27.297 33.656 1 95.06 365 GLN A C 1
ATOM 2703 O O . GLN A 1 365 ? 8.391 27.938 34.625 1 95.06 365 GLN A O 1
ATOM 2708 N N . ARG A 1 366 ? 9.812 27.703 32.969 1 96.56 366 ARG A N 1
ATOM 2709 C CA . ARG A 1 366 ? 10.523 28.922 33.344 1 96.56 366 ARG A CA 1
ATOM 2710 C C . ARG A 1 366 ? 9.594 30.141 33.25 1 96.56 366 ARG A C 1
ATOM 2712 O O . ARG A 1 366 ? 8.961 30.375 32.219 1 96.56 366 ARG A O 1
ATOM 2719 N N . PRO A 1 367 ? 9.492 30.938 34.375 1 96.12 367 PRO A N 1
ATOM 2720 C CA . PRO A 1 367 ? 8.695 32.156 34.312 1 96.12 367 PRO A CA 1
ATOM 2721 C C . PRO A 1 367 ? 9.32 33.219 33.406 1 96.12 367 PRO A C 1
ATOM 2723 O O . PRO A 1 367 ? 10.539 33.406 33.406 1 96.12 367 PRO A O 1
ATOM 2726 N N . VAL A 1 368 ? 8.438 33.906 32.688 1 97.44 368 VAL A N 1
ATOM 2727 C CA . VAL A 1 368 ? 8.984 34.938 31.797 1 97.44 368 VAL A CA 1
ATOM 2728 C C . VAL A 1 368 ? 8.461 36.312 32.219 1 97.44 368 VAL A C 1
ATOM 2730 O O . VAL A 1 368 ? 9.047 37.312 31.859 1 97.44 368 VAL A O 1
ATOM 2733 N N . GLY A 1 369 ? 7.398 36.375 32.938 1 97.69 369 GLY A N 1
ATOM 2734 C CA . GLY A 1 369 ? 6.789 37.625 33.438 1 97.69 369 GLY A CA 1
ATOM 2735 C C . GLY A 1 369 ? 5.383 37.406 33.969 1 97.69 369 GLY A C 1
ATOM 2736 O O . GLY A 1 369 ? 4.973 36.281 34.25 1 97.69 369 GLY A O 1
ATOM 2737 N N . THR A 1 370 ? 4.773 38.5 34.219 1 97.88 370 THR A N 1
ATOM 2738 C CA . THR A 1 370 ? 3.402 38.469 34.719 1 97.88 370 THR A CA 1
ATOM 2739 C C . THR A 1 370 ? 2.508 39.406 33.969 1 97.88 370 THR A C 1
ATOM 2741 O O . THR A 1 370 ? 3 40.344 33.281 1 97.88 370 THR A O 1
ATOM 2744 N N . ILE A 1 371 ? 1.219 39.125 33.969 1 98.31 371 ILE A N 1
ATOM 2745 C CA . ILE A 1 371 ? 0.229 39.969 33.312 1 98.31 371 ILE A CA 1
ATOM 2746 C C . ILE A 1 371 ? -0.812 40.438 34.344 1 98.31 371 ILE A C 1
ATOM 2748 O O . ILE A 1 371 ? -0.975 39.812 35.375 1 98.31 371 ILE A O 1
ATOM 2752 N N . THR A 1 372 ? -1.504 41.562 34 1 98.19 372 THR A N 1
ATOM 2753 C CA . THR A 1 372 ? -2.473 42.094 34.938 1 98.19 372 THR A CA 1
ATOM 2754 C C . THR A 1 372 ? -3.883 41.625 34.594 1 98.19 372 THR A C 1
ATOM 2756 O O . THR A 1 372 ? -4.801 41.75 35.438 1 98.19 372 THR A O 1
ATOM 2759 N N . ALA A 1 373 ? -4.078 41.125 33.438 1 97.44 373 ALA A N 1
ATOM 2760 C CA . ALA A 1 373 ? -5.344 40.594 32.906 1 97.44 373 ALA A CA 1
ATOM 2761 C C . ALA A 1 373 ? -5.113 39.719 31.703 1 97.44 373 ALA A C 1
ATOM 2763 O O . ALA A 1 373 ? -3.994 39.625 31.188 1 97.44 373 ALA A O 1
ATOM 2764 N N . ASP A 1 374 ? -6.176 39.062 31.312 1 96.19 374 ASP A N 1
ATOM 2765 C CA . ASP A 1 374 ? -6.082 38.188 30.125 1 96.19 374 ASP A CA 1
ATOM 2766 C C . ASP A 1 374 ? -5.629 39 28.906 1 96.19 374 ASP A C 1
ATOM 2768 O O . ASP A 1 374 ? -6.047 40.125 28.719 1 96.19 374 ASP A O 1
ATOM 2772 N N . LEU A 1 375 ? -4.738 38.438 28.188 1 97.44 375 LEU A N 1
ATOM 2773 C CA . LEU A 1 375 ? -4.383 38.906 26.844 1 97.44 375 LEU A CA 1
ATOM 2774 C C . LEU A 1 375 ? -4.895 37.906 25.797 1 97.44 375 LEU A C 1
ATOM 2776 O O . LEU A 1 375 ? -4.387 36.781 25.688 1 97.44 375 LEU A O 1
ATOM 2780 N N . THR A 1 376 ? -5.863 38.344 25.016 1 96.44 376 THR A N 1
ATOM 2781 C CA . THR A 1 376 ? -6.539 37.375 24.156 1 96.44 376 THR A CA 1
ATOM 2782 C C . THR A 1 376 ? -6.418 37.781 22.688 1 96.44 376 THR A C 1
ATOM 2784 O O . THR A 1 376 ? -6.094 38.938 22.391 1 96.44 376 THR A O 1
ATOM 2787 N N . ARG A 1 377 ? -6.684 36.875 21.781 1 94.56 377 ARG A N 1
ATOM 2788 C CA . ARG A 1 377 ? -6.715 37.062 20.328 1 94.56 377 ARG A CA 1
ATOM 2789 C C . ARG A 1 377 ? -8.086 37.531 19.875 1 94.56 377 ARG A C 1
ATOM 2791 O O . ARG A 1 377 ? -8.297 37.781 18.688 1 94.56 377 ARG A O 1
ATOM 2798 N N . ASP A 1 378 ? -8.992 37.688 20.828 1 94.38 378 ASP A N 1
ATOM 2799 C CA . ASP A 1 378 ? -10.328 38.156 20.469 1 94.38 378 ASP A CA 1
ATOM 2800 C C . ASP A 1 378 ? -10.281 39.531 19.828 1 94.38 378 ASP A C 1
ATOM 2802 O O . ASP A 1 378 ? -9.703 40.469 20.375 1 94.38 378 ASP A O 1
ATOM 2806 N N . ARG A 1 379 ? -11.008 39.562 18.797 1 95.62 379 ARG A N 1
ATOM 2807 C CA . ARG A 1 379 ? -10.938 40.812 18 1 95.62 379 ARG A CA 1
ATOM 2808 C C . ARG A 1 379 ? -12.055 41.75 18.375 1 95.62 379 ARG A C 1
ATOM 2810 O O . ARG A 1 379 ? -13.195 41.344 18.594 1 95.62 379 ARG A O 1
ATOM 2817 N N . VAL A 1 380 ? -11.711 43 18.469 1 95.88 380 VAL A N 1
ATOM 2818 C CA . VAL A 1 380 ? -12.703 44.094 18.547 1 95.88 380 VAL A CA 1
ATOM 2819 C C . VAL A 1 380 ? -13.148 44.469 17.141 1 95.88 380 VAL A C 1
ATOM 2821 O O . VAL A 1 380 ? -12.633 43.938 16.156 1 95.88 380 VAL A O 1
ATOM 2824 N N . PRO A 1 381 ? -14.102 45.312 16.984 1 93.56 381 PRO A N 1
ATOM 2825 C CA . PRO A 1 381 ? -14.633 45.625 15.664 1 93.56 381 PRO A CA 1
ATOM 2826 C C . PRO A 1 381 ? -13.562 46.125 14.688 1 93.56 381 PRO A C 1
ATOM 2828 O O . PRO A 1 381 ? -13.672 45.906 13.484 1 93.56 381 PRO A O 1
ATOM 2831 N N . SER A 1 382 ? -12.641 46.75 15.203 1 95.44 382 SER A N 1
ATOM 2832 C CA . SER A 1 382 ? -11.578 47.25 14.328 1 95.44 382 SER A CA 1
ATOM 2833 C C . SER A 1 382 ? -10.727 46.094 13.812 1 95.44 382 SER A C 1
ATOM 2835 O O . SER A 1 382 ? -9.969 46.25 12.852 1 95.44 382 SER A O 1
ATOM 2837 N N . GLY A 1 383 ? -10.812 45 14.422 1 96.06 383 GLY A N 1
ATOM 2838 C CA . GLY A 1 383 ? -9.984 43.844 14.078 1 96.06 383 GLY A CA 1
ATOM 2839 C C . GLY A 1 383 ? -8.789 43.656 15 1 96.06 383 GLY A C 1
ATOM 2840 O O . GLY A 1 383 ? -8.133 42.625 14.984 1 96.06 383 GLY A O 1
ATOM 2841 N N . GLU A 1 384 ? -8.555 44.625 15.875 1 97.31 384 GLU A N 1
ATOM 2842 C CA . GLU A 1 384 ? -7.449 44.562 16.828 1 97.31 384 GLU A CA 1
ATOM 2843 C C . GLU A 1 384 ? -7.754 43.594 17.969 1 97.31 384 GLU A C 1
ATOM 2845 O O . GLU A 1 384 ? -8.914 43.312 18.25 1 97.31 384 GLU A O 1
ATOM 2850 N N . SER A 1 385 ? -6.773 43.094 18.578 1 97.88 385 SER A N 1
ATOM 2851 C CA . SER A 1 385 ? -6.848 42.344 19.828 1 97.88 385 SER A CA 1
ATOM 2852 C C . SER A 1 385 ? -5.777 42.812 20.812 1 97.88 385 SER A C 1
ATOM 2854 O O . SER A 1 385 ? -4.77 43.406 20.406 1 97.88 385 SER A O 1
ATOM 2856 N N . THR A 1 386 ? -6.008 42.562 22.094 1 98.44 386 THR A N 1
ATOM 2857 C CA . THR A 1 386 ? -5.027 42.969 23.094 1 98.44 386 THR A CA 1
ATOM 2858 C C . THR A 1 386 ? -3.723 42.188 22.922 1 98.44 386 THR A C 1
ATOM 2860 O O . THR A 1 386 ? -2.637 42.781 23.016 1 98.44 386 THR A O 1
ATOM 2863 N N . LEU A 1 387 ? -3.867 40.938 22.641 1 98.31 387 LEU A N 1
ATOM 2864 C CA . LEU A 1 387 ? -2.666 40.125 22.438 1 98.31 387 LEU A CA 1
ATOM 2865 C C . LEU A 1 387 ? -1.915 40.562 21.188 1 98.31 387 LEU A C 1
ATOM 2867 O O . LEU A 1 387 ? -0.686 40.656 21.203 1 98.31 387 LEU A O 1
ATOM 2871 N N . GLY A 1 388 ? -2.639 40.781 20.141 1 98.56 388 GLY A N 1
ATOM 2872 C CA . GLY A 1 388 ? -2.01 41.25 18.906 1 98.56 388 GLY A CA 1
ATOM 2873 C C . GLY A 1 388 ? -1.229 42.531 19.078 1 98.56 388 GLY A C 1
ATOM 2874 O O . GLY A 1 388 ? -0.086 42.656 18.641 1 98.56 388 GLY A O 1
ATOM 2875 N N . ASN A 1 389 ? -1.868 43.5 19.734 1 98.75 389 ASN A N 1
ATOM 2876 C CA . ASN A 1 389 ? -1.198 44.781 19.969 1 98.75 389 ASN A CA 1
ATOM 2877 C C . ASN A 1 389 ? 0.037 44.594 20.859 1 98.75 389 ASN A C 1
ATOM 2879 O O . ASN A 1 389 ? 1.056 45.25 20.641 1 98.75 389 ASN A O 1
ATOM 2883 N N . LEU A 1 390 ? -0.078 43.719 21.812 1 98.56 390 LEU A N 1
ATOM 2884 C CA . LEU A 1 390 ? 1.074 43.5 22.688 1 98.56 390 LEU A CA 1
ATOM 2885 C C . LEU A 1 390 ? 2.232 42.906 21.891 1 98.56 390 LEU A C 1
ATOM 2887 O O . LEU A 1 390 ? 3.385 43.281 22.078 1 98.56 390 LEU A O 1
ATOM 2891 N N . VAL A 1 391 ? 1.935 41.906 21.062 1 98.62 391 VAL A N 1
ATOM 2892 C CA . VAL A 1 391 ? 2.963 41.25 20.266 1 98.62 391 VAL A CA 1
ATOM 2893 C C . VAL A 1 391 ? 3.604 42.25 19.312 1 98.62 391 VAL A C 1
ATOM 2895 O O . VAL A 1 391 ? 4.824 42.281 19.141 1 98.62 391 VAL A O 1
ATOM 2898 N N . ALA A 1 392 ? 2.785 43.094 18.703 1 98.75 392 ALA A N 1
ATOM 2899 C CA . ALA A 1 392 ? 3.326 44.156 17.844 1 98.75 392 ALA A CA 1
ATOM 2900 C C . ALA A 1 392 ? 4.254 45.094 18.625 1 98.75 392 ALA A C 1
ATOM 2902 O O . ALA A 1 392 ? 5.309 45.469 18.125 1 98.75 392 ALA A O 1
ATOM 2903 N N . ASP A 1 393 ? 3.889 45.438 19.844 1 98.62 393 ASP A N 1
ATOM 2904 C CA . ASP A 1 393 ? 4.738 46.281 20.688 1 98.62 393 ASP A CA 1
ATOM 2905 C C . ASP A 1 393 ? 6.062 45.594 21 1 98.62 393 ASP A C 1
ATOM 2907 O O . ASP A 1 393 ? 7.117 46.219 21.016 1 98.62 393 ASP A O 1
ATOM 2911 N N . ALA A 1 394 ? 5.973 44.312 21.266 1 98.56 394 ALA A N 1
ATOM 2912 C CA . ALA A 1 394 ? 7.184 43.531 21.547 1 98.56 394 ALA A CA 1
ATOM 2913 C C . ALA A 1 394 ? 8.109 43.531 20.328 1 98.56 394 ALA A C 1
ATOM 2915 O O . ALA A 1 394 ? 9.328 43.656 20.469 1 98.56 394 ALA A O 1
ATOM 2916 N N . GLN A 1 395 ? 7.516 43.375 19.188 1 98.62 395 GLN A N 1
ATOM 2917 C CA . GLN A 1 395 ? 8.297 43.344 17.953 1 98.62 395 GLN A CA 1
ATOM 2918 C C . GLN A 1 395 ? 8.93 44.688 17.688 1 98.62 395 GLN A C 1
ATOM 2920 O O . GLN A 1 395 ? 10.078 44.781 17.25 1 98.62 395 GLN A O 1
ATOM 2925 N N . LEU A 1 396 ? 8.195 45.75 17.969 1 98.69 396 LEU A N 1
ATOM 2926 C CA . LEU A 1 396 ? 8.766 47.062 17.812 1 98.69 396 LEU A CA 1
ATOM 2927 C C . LEU A 1 396 ? 9.93 47.281 18.766 1 98.69 396 LEU A C 1
ATOM 2929 O O . LEU A 1 396 ? 10.961 47.844 18.375 1 98.69 396 LEU A O 1
ATOM 2933 N N . ALA A 1 397 ? 9.742 46.875 19.984 1 97.88 397 ALA A N 1
ATOM 2934 C CA . ALA A 1 397 ? 10.812 47.031 20.969 1 97.88 397 ALA A CA 1
ATOM 2935 C C . ALA A 1 397 ? 12.094 46.344 20.5 1 97.88 397 ALA A C 1
ATOM 2937 O O . ALA A 1 397 ? 13.188 46.906 20.594 1 97.88 397 ALA A O 1
ATOM 2938 N N . ALA A 1 398 ? 11.984 45.188 20 1 97.38 398 ALA A N 1
ATOM 2939 C CA . ALA A 1 398 ? 13.133 44.438 19.5 1 97.38 398 ALA A CA 1
ATOM 2940 C C . ALA A 1 398 ? 13.727 45.094 18.266 1 97.38 398 ALA A C 1
ATOM 2942 O O . ALA A 1 398 ? 14.953 45.219 18.141 1 97.38 398 ALA A O 1
ATOM 2943 N N . GLY A 1 399 ? 12.867 45.531 17.375 1 97.81 399 GLY A N 1
ATOM 2944 C CA . GLY A 1 399 ? 13.305 46.125 16.125 1 97.81 399 GLY A CA 1
ATOM 2945 C C . GLY A 1 399 ? 13.875 47.5 16.281 1 97.81 399 GLY A C 1
ATOM 2946 O O . GLY A 1 399 ? 14.656 47.969 15.438 1 97.81 399 GLY A O 1
ATOM 2947 N N . SER A 1 400 ? 13.492 48.156 17.281 1 97.19 400 SER A N 1
ATOM 2948 C CA . SER A 1 400 ? 13.93 49.531 17.484 1 97.19 400 SER A CA 1
ATOM 2949 C C . SER A 1 400 ? 15.445 49.625 17.609 1 97.19 400 SER A C 1
ATOM 2951 O O . SER A 1 400 ? 16.047 50.625 17.234 1 97.19 400 SER A O 1
ATOM 2953 N N . THR A 1 401 ? 16.047 48.594 18.062 1 94.44 401 THR A N 1
ATOM 2954 C CA . THR A 1 401 ? 17.5 48.562 18.172 1 94.44 401 THR A CA 1
ATOM 2955 C C . THR A 1 401 ? 18.125 48.562 16.781 1 94.44 401 THR A C 1
ATOM 2957 O O . THR A 1 401 ? 19.312 48.844 16.625 1 94.44 401 THR A O 1
ATOM 2960 N N . ARG A 1 402 ? 17.281 48.281 15.812 1 96.12 402 ARG A N 1
ATOM 2961 C CA . ARG A 1 402 ? 17.734 48.25 14.43 1 96.12 402 ARG A CA 1
ATOM 2962 C C . ARG A 1 402 ? 17.078 49.375 13.609 1 96.12 402 ARG A C 1
ATOM 2964 O O . ARG A 1 402 ? 17.062 49.312 12.375 1 96.12 402 ARG A O 1
ATOM 2971 N N . GLY A 1 403 ? 16.453 50.188 14.297 1 96.88 403 GLY A N 1
ATOM 2972 C CA . GLY A 1 403 ? 15.945 51.375 13.625 1 96.88 403 GLY A CA 1
ATOM 2973 C C . GLY A 1 403 ? 14.469 51.281 13.289 1 96.88 403 GLY A C 1
ATOM 2974 O O . GLY A 1 403 ? 13.914 52.188 12.664 1 96.88 403 GLY A O 1
ATOM 2975 N N . ALA A 1 404 ? 13.766 50.281 13.734 1 98.5 404 ALA A N 1
ATOM 2976 C CA . ALA A 1 404 ? 12.344 50.156 13.43 1 98.5 404 ALA A CA 1
ATOM 2977 C C . ALA A 1 404 ? 11.547 51.281 14.07 1 98.5 404 ALA A C 1
ATOM 2979 O O . ALA A 1 404 ? 11.82 51.688 15.203 1 98.5 404 ALA A O 1
ATOM 2980 N N . GLN A 1 405 ? 10.57 51.75 13.297 1 98.62 405 GLN A N 1
ATOM 2981 C CA . GLN A 1 405 ? 9.727 52.844 13.766 1 98.62 405 GLN A CA 1
ATOM 2982 C C . GLN A 1 405 ? 8.32 52.344 14.094 1 98.62 405 GLN A C 1
ATOM 2984 O O . GLN A 1 405 ? 7.59 53 14.852 1 98.62 405 GLN A O 1
ATOM 2989 N N . LEU A 1 406 ? 7.941 51.312 13.539 1 98.62 406 LEU A N 1
ATOM 2990 C CA . LEU A 1 406 ? 6.652 50.688 13.789 1 98.62 406 LEU A CA 1
ATOM 2991 C C . LEU A 1 406 ? 6.723 49.188 13.523 1 98.62 406 LEU A C 1
ATOM 2993 O O . LEU A 1 406 ? 7.719 48.688 12.984 1 98.62 406 LEU A O 1
ATOM 2997 N N . ALA A 1 407 ? 5.734 48.438 14.016 1 98.88 407 ALA A N 1
ATOM 2998 C CA . ALA A 1 407 ? 5.621 47 13.789 1 98.88 407 ALA A CA 1
ATOM 2999 C C . ALA A 1 407 ? 4.211 46.625 13.336 1 98.88 407 ALA A C 1
ATOM 3001 O O . ALA A 1 407 ? 3.246 47.312 13.648 1 98.88 407 ALA A O 1
ATOM 3002 N N . LEU A 1 408 ? 4.121 45.625 12.539 1 98.75 408 LEU A N 1
ATOM 3003 C CA . LEU A 1 408 ? 2.877 44.969 12.148 1 98.75 408 LEU A CA 1
ATOM 3004 C C . LEU A 1 408 ? 2.967 43.469 12.352 1 98.75 408 LEU A C 1
ATOM 3006 O O . LEU A 1 408 ? 3.984 42.844 12.023 1 98.75 408 LEU A O 1
ATOM 3010 N N . THR A 1 409 ? 1.936 42.906 12.953 1 98.06 409 THR A N 1
ATOM 3011 C CA . THR A 1 409 ? 1.919 41.438 13.094 1 98.06 409 THR A CA 1
ATOM 3012 C C . THR A 1 409 ? 0.573 40.875 12.656 1 98.06 409 THR A C 1
ATOM 3014 O O . THR A 1 409 ? -0.466 41.531 12.836 1 98.06 409 THR A O 1
ATOM 3017 N N . ASN A 1 410 ? 0.658 39.719 12.016 1 96.56 410 ASN A N 1
ATOM 3018 C CA . ASN A 1 410 ? -0.547 39.062 11.492 1 96.56 410 ASN A CA 1
ATOM 3019 C C . ASN A 1 410 ? -1.264 38.25 12.57 1 96.56 410 ASN A C 1
ATOM 3021 O O . ASN A 1 410 ? -0.62 37.656 13.422 1 96.56 410 ASN A O 1
ATOM 3025 N N . PRO A 1 411 ? -2.605 38.25 12.516 1 95.12 411 PRO A N 1
ATOM 3026 C CA . PRO A 1 411 ? -3.363 37.531 13.547 1 95.12 411 PRO A CA 1
ATOM 3027 C C . PRO A 1 411 ? -3.109 36.031 13.531 1 95.12 411 PRO A C 1
ATOM 3029 O O . PRO A 1 411 ? -3.102 35.406 14.586 1 95.12 411 PRO A O 1
ATOM 3032 N N . GLY A 1 412 ? -2.842 35.438 12.422 1 92.19 412 GLY A N 1
ATOM 3033 C CA . GLY A 1 412 ? -2.643 34 12.289 1 92.19 412 GLY A CA 1
ATOM 3034 C C . GLY A 1 412 ? -1.356 33.5 12.93 1 92.19 412 GLY A C 1
ATOM 3035 O O . GLY A 1 412 ? -1.183 32.312 13.148 1 92.19 412 GLY A O 1
ATOM 3036 N N . GLY A 1 413 ? -0.477 34.438 13.211 1 94.25 413 GLY A N 1
ATOM 3037 C CA . GLY A 1 413 ? 0.782 34.094 13.844 1 94.25 413 GLY A CA 1
ATOM 3038 C C . GLY A 1 413 ? 0.648 33.844 15.336 1 94.25 413 GLY A C 1
ATOM 3039 O O . GLY A 1 413 ? 1.56 33.281 15.961 1 94.25 413 GLY A O 1
ATOM 3040 N N . MET A 1 414 ? -0.451 34.188 15.875 1 95 414 MET A N 1
ATOM 3041 C CA . MET A 1 414 ? -0.75 33.969 17.281 1 95 414 MET A CA 1
ATOM 3042 C C . MET A 1 414 ? -1.735 32.812 17.453 1 95 414 MET A C 1
ATOM 3044 O O . MET A 1 414 ? -2.812 32.812 16.859 1 95 414 MET A O 1
ATOM 3048 N N . ARG A 1 415 ? -1.352 31.859 18.328 1 93.12 415 ARG A N 1
ATOM 3049 C CA . ARG A 1 415 ? -2.111 30.625 18.281 1 93.12 415 ARG A CA 1
ATOM 3050 C C . ARG A 1 415 ? -2.756 30.312 19.641 1 93.12 415 ARG A C 1
ATOM 3052 O O . ARG A 1 415 ? -3.674 29.5 19.719 1 93.12 415 ARG A O 1
ATOM 3059 N N . GLU A 1 416 ? -2.279 30.984 20.688 1 93.94 416 GLU A N 1
ATOM 3060 C CA . GLU A 1 416 ? -2.875 30.797 22 1 93.94 416 GLU A CA 1
ATOM 3061 C C . GLU A 1 416 ? -3.031 32.125 22.734 1 93.94 416 GLU A C 1
ATOM 3063 O O . GLU A 1 416 ? -2.297 33.094 22.453 1 93.94 416 GLU A O 1
ATOM 3068 N N . ASP A 1 417 ? -3.971 32.219 23.609 1 95.44 417 ASP A N 1
ATOM 3069 C CA . ASP A 1 417 ? -4.133 33.344 24.531 1 95.44 417 ASP A CA 1
ATOM 3070 C C . ASP A 1 417 ? -3.189 33.219 25.719 1 95.44 417 ASP A C 1
ATOM 3072 O O . ASP A 1 417 ? -2.596 32.156 25.953 1 95.44 417 ASP A O 1
ATOM 3076 N N . LEU A 1 418 ? -3 34.344 26.359 1 96.19 418 LEU A N 1
ATOM 3077 C CA . LEU A 1 418 ? -2.4 34.344 27.688 1 96.19 418 LEU A CA 1
ATOM 3078 C C . LEU A 1 418 ? -3.447 34.656 28.75 1 96.19 418 LEU A C 1
ATOM 3080 O O . LEU A 1 418 ? -3.854 35.812 28.922 1 96.19 418 LEU A O 1
ATOM 3084 N N . ASP A 1 419 ? -3.73 33.625 29.484 1 93.5 419 ASP A N 1
ATOM 3085 C CA . ASP A 1 419 ? -4.738 33.781 30.531 1 93.5 419 ASP A CA 1
ATOM 3086 C C . ASP A 1 419 ? -4.098 34.188 31.859 1 93.5 419 ASP A C 1
ATOM 3088 O O . ASP A 1 419 ? -3.021 33.719 32.219 1 93.5 419 ASP A O 1
ATOM 3092 N N . PHE A 1 420 ? -4.797 35.094 32.5 1 94.31 420 PHE A N 1
ATOM 3093 C CA . PHE A 1 420 ? -4.312 35.562 33.781 1 94.31 420 PHE A CA 1
ATOM 3094 C C . PHE A 1 420 ? -4.258 34.406 34.781 1 94.31 420 PHE A C 1
ATOM 3096 O O . PHE A 1 420 ? -3.334 34.344 35.594 1 94.31 420 PHE A O 1
ATOM 3103 N N . GLY A 1 421 ? -5.246 33.562 34.75 1 89.62 421 GLY A N 1
ATOM 3104 C CA . GLY A 1 421 ? -5.32 32.438 35.719 1 89.62 421 GLY A CA 1
ATOM 3105 C C . GLY A 1 421 ? -5.402 32.906 37.156 1 89.62 421 GLY A C 1
ATOM 3106 O O . GLY A 1 421 ? -6.234 33.75 37.5 1 89.62 421 GLY A O 1
ATOM 3107 N N . THR A 1 422 ? -4.504 32.344 38.094 1 90.38 422 THR A N 1
ATOM 3108 C CA . THR A 1 422 ? -4.594 32.625 39.531 1 90.38 422 THR A CA 1
ATOM 3109 C C . THR A 1 422 ? -3.602 33.719 39.906 1 90.38 422 THR A C 1
ATOM 3111 O O . THR A 1 422 ? -3.863 34.5 40.812 1 90.38 422 THR A O 1
ATOM 3114 N N . SER A 1 423 ? -2.49 33.812 39.188 1 92.81 423 SER A N 1
ATOM 3115 C CA . SER A 1 423 ? -1.416 34.688 39.656 1 92.81 423 SER A CA 1
ATOM 3116 C C . SER A 1 423 ? -0.951 35.625 38.562 1 92.81 423 SER A C 1
ATOM 3118 O O . SER A 1 423 ? -0.16 36.562 38.812 1 92.81 423 SER A O 1
ATOM 3120 N N . GLY A 1 424 ? -1.382 35.344 37.344 1 95.12 424 GLY A N 1
ATOM 3121 C CA . GLY A 1 424 ? -0.936 36.156 36.188 1 95.12 424 GLY A CA 1
ATOM 3122 C C . GLY A 1 424 ? 0.442 35.781 35.688 1 95.12 424 GLY A C 1
ATOM 3123 O O . GLY A 1 424 ? 0.966 36.375 34.781 1 95.12 424 GLY A O 1
ATOM 3124 N N . GLN A 1 425 ? 1.021 34.75 36.281 1 96.19 425 GLN A N 1
ATOM 3125 C CA . GLN A 1 425 ? 2.338 34.312 35.844 1 96.19 425 GLN A CA 1
ATOM 3126 C C . GLN A 1 425 ? 2.279 33.719 34.438 1 96.19 425 GLN A C 1
ATOM 3128 O O . GLN A 1 425 ? 1.374 32.938 34.125 1 96.19 425 GLN A O 1
ATOM 3133 N N . VAL A 1 426 ? 3.172 34.188 33.594 1 97.12 426 VAL A N 1
ATOM 3134 C CA . VAL A 1 426 ? 3.33 33.656 32.25 1 97.12 426 VAL A CA 1
ATOM 3135 C C . VAL A 1 426 ? 4.602 32.812 32.156 1 97.12 426 VAL A C 1
ATOM 3137 O O . VAL A 1 426 ? 5.688 33.25 32.531 1 97.12 426 VAL A O 1
ATOM 3140 N N . THR A 1 427 ? 4.5 31.531 31.781 1 96.12 427 THR A N 1
ATOM 3141 C CA . THR A 1 427 ? 5.652 30.656 31.609 1 96.12 427 THR A CA 1
ATOM 3142 C C . THR A 1 427 ? 6.188 30.734 30.188 1 96.12 427 THR A C 1
ATOM 3144 O O . THR A 1 427 ? 5.527 31.281 29.297 1 96.12 427 THR A O 1
ATOM 3147 N N . TYR A 1 428 ? 7.398 30.188 30 1 97.25 428 TYR A N 1
ATOM 3148 C CA . TYR A 1 428 ? 7.98 30.125 28.672 1 97.25 428 TYR A CA 1
ATOM 3149 C C . TYR A 1 428 ? 7.105 29.297 27.734 1 97.25 428 TYR A C 1
ATOM 3151 O O . TYR A 1 428 ? 6.934 29.656 26.562 1 97.25 428 TYR A O 1
ATOM 3159 N N . ARG A 1 429 ? 6.551 28.203 28.203 1 96.31 429 ARG A N 1
ATOM 3160 C CA . ARG A 1 429 ? 5.668 27.359 27.391 1 96.31 429 ARG A CA 1
ATOM 3161 C C . ARG A 1 429 ? 4.457 28.156 26.906 1 96.31 429 ARG A C 1
ATOM 3163 O O . ARG A 1 429 ? 4.047 28.016 25.75 1 96.31 429 ARG A O 1
ATOM 3170 N N . GLN A 1 430 ? 3.891 28.922 27.75 1 94.88 430 GLN A N 1
ATOM 3171 C CA . GLN A 1 430 ? 2.727 29.734 27.375 1 94.88 430 GLN A CA 1
ATOM 3172 C C . GLN A 1 430 ? 3.094 30.797 26.344 1 94.88 430 GLN A C 1
ATOM 3174 O O . GLN A 1 430 ? 2.352 31.031 25.391 1 94.88 430 GLN A O 1
ATOM 3179 N N . ALA A 1 431 ? 4.238 31.453 26.609 1 97 431 ALA A N 1
ATOM 3180 C CA . ALA A 1 431 ? 4.715 32.438 25.641 1 97 431 ALA A CA 1
ATOM 3181 C C . ALA A 1 431 ? 4.977 31.797 24.281 1 97 431 ALA A C 1
ATOM 3183 O O . ALA A 1 431 ? 4.637 32.344 23.234 1 97 431 ALA A O 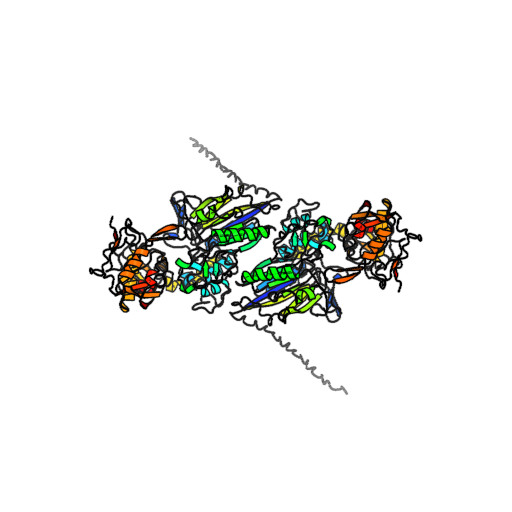1
ATOM 3184 N N . TYR A 1 432 ? 5.578 30.656 24.328 1 96.62 432 TYR A N 1
ATOM 3185 C CA . TYR A 1 432 ? 5.824 29.906 23.109 1 96.62 432 TYR A CA 1
ATOM 3186 C C . TYR A 1 432 ? 4.516 29.578 22.391 1 96.62 432 TYR A C 1
ATOM 3188 O O . TYR A 1 432 ? 4.434 29.688 21.156 1 96.62 432 TYR A O 1
ATOM 3196 N N . GLY A 1 433 ? 3.506 29.172 23.141 1 95 433 GLY A N 1
ATOM 3197 C CA . GLY A 1 433 ? 2.211 28.828 22.562 1 95 433 GLY A CA 1
ATOM 3198 C C . GLY A 1 433 ? 1.581 29.984 21.797 1 95 433 GLY A C 1
ATOM 3199 O O . GLY A 1 433 ? 0.842 29.766 20.844 1 95 433 GLY A O 1
ATOM 3200 N N . VAL A 1 434 ? 1.884 31.172 22.172 1 96.12 434 VAL A N 1
ATOM 3201 C CA . VAL A 1 434 ? 1.366 32.375 21.5 1 96.12 434 VAL A CA 1
ATOM 3202 C C . VAL A 1 434 ? 1.953 32.469 20.094 1 96.12 434 VAL A C 1
ATOM 3204 O O . VAL A 1 434 ? 1.233 32.75 19.125 1 96.12 434 VAL A O 1
ATOM 3207 N N . GLN A 1 435 ? 3.221 32.25 19.969 1 96.5 435 GLN A N 1
ATOM 3208 C CA . GLN A 1 435 ? 3.908 32.344 18.688 1 96.5 435 GLN A CA 1
ATOM 3209 C C . GLN A 1 435 ? 4.766 31.094 18.453 1 96.5 435 GLN A C 1
ATOM 3211 O O . GLN A 1 435 ? 5.996 31.172 18.469 1 96.5 435 GLN A O 1
ATOM 3216 N N . PRO A 1 436 ? 4.223 30.062 18 1 94.38 436 PRO A N 1
ATOM 3217 C CA . PRO A 1 436 ? 4.938 28.781 18 1 94.38 436 PRO A CA 1
ATOM 3218 C C . PRO A 1 436 ? 5.715 28.547 16.703 1 94.38 436 PRO A C 1
ATOM 3220 O O . PRO A 1 436 ? 6.176 27.438 16.453 1 94.38 436 PRO A O 1
ATOM 3223 N N . PHE A 1 437 ? 5.949 29.531 15.891 1 92.31 437 PHE A N 1
ATOM 3224 C CA . PHE A 1 437 ? 6.496 29.312 14.555 1 92.31 437 PHE A CA 1
ATOM 3225 C C . PHE A 1 437 ? 7.992 29.625 14.531 1 92.31 437 PHE A C 1
ATOM 3227 O O . PHE A 1 437 ? 8.695 29.219 13.594 1 92.31 437 PHE A O 1
ATOM 3234 N N . GLY A 1 438 ? 8.516 30.359 15.531 1 90.12 438 GLY A N 1
ATOM 3235 C CA . GLY A 1 438 ? 9.938 30.672 15.57 1 90.12 438 GLY A CA 1
ATOM 3236 C C . GLY A 1 438 ? 10.375 31.594 14.453 1 90.12 438 GLY A C 1
ATOM 3237 O O . GLY A 1 438 ? 11.484 31.469 13.938 1 90.12 438 GLY A O 1
ATOM 3238 N N . ASN A 1 439 ? 9.57 32.531 14.133 1 93.25 439 ASN A N 1
ATOM 3239 C CA . ASN A 1 439 ? 9.883 33.438 13.047 1 93.25 439 ASN A CA 1
ATOM 3240 C C . ASN A 1 439 ? 11.016 34.406 13.438 1 93.25 439 ASN A C 1
ATOM 3242 O O . ASN A 1 439 ? 11.078 34.875 14.578 1 93.25 439 ASN A O 1
ATOM 3246 N N . SER A 1 440 ? 11.875 34.656 12.438 1 95.69 440 SER A N 1
ATOM 3247 C CA . SER A 1 440 ? 12.766 35.812 12.586 1 95.69 440 SER A CA 1
ATOM 3248 C C . SER A 1 440 ? 12.023 37.125 12.328 1 95.69 440 SER A C 1
ATOM 3250 O O . SER A 1 440 ? 11.023 37.125 11.602 1 95.69 440 SER A O 1
ATOM 3252 N N . LEU A 1 441 ? 12.5 38.094 13.008 1 97.81 441 LEU A N 1
ATOM 3253 C CA . LEU A 1 441 ? 11.977 39.438 12.766 1 97.81 441 LEU A CA 1
ATOM 3254 C C . LEU A 1 441 ? 12.844 40.156 11.75 1 97.81 441 LEU A C 1
ATOM 3256 O O . LEU A 1 441 ? 14.07 40.031 11.766 1 97.81 441 LEU A O 1
ATOM 3260 N N . GLU A 1 442 ? 12.148 40.875 10.852 1 98 442 GLU A N 1
ATOM 3261 C CA . GLU A 1 442 ? 12.82 41.625 9.797 1 98 442 GLU A CA 1
ATOM 3262 C C . GLU A 1 442 ? 12.398 43.094 9.82 1 98 442 GLU A C 1
ATOM 3264 O O . GLU A 1 442 ? 11.211 43.406 9.852 1 98 442 GLU A O 1
ATOM 3269 N N . VAL A 1 443 ? 13.398 43.938 9.82 1 98.5 443 VAL A N 1
ATOM 3270 C CA . VAL A 1 443 ? 13.125 45.344 9.664 1 98.5 443 VAL A CA 1
ATOM 3271 C C . VAL A 1 443 ? 13.195 45.75 8.188 1 98.5 443 VAL A C 1
ATOM 3273 O O . VAL A 1 443 ? 14.242 45.594 7.551 1 98.5 443 VAL A O 1
ATOM 3276 N N . LEU A 1 444 ? 12.109 46.25 7.758 1 98.5 444 LEU A N 1
ATOM 3277 C CA . LEU A 1 444 ? 11.977 46.594 6.348 1 98.5 444 LEU A CA 1
ATOM 3278 C C . LEU A 1 444 ? 11.969 48.094 6.156 1 98.5 444 LEU A C 1
ATOM 3280 O O . LEU A 1 444 ? 11.375 48.844 6.961 1 98.5 444 LEU A O 1
ATOM 3284 N N . SER A 1 445 ? 12.688 48.562 5.109 1 98.44 445 SER A N 1
ATOM 3285 C CA . SER A 1 445 ? 12.523 49.938 4.652 1 98.44 445 SER A CA 1
ATOM 3286 C C . SER A 1 445 ? 11.484 50 3.539 1 98.44 445 SER A C 1
ATOM 3288 O O . SER A 1 445 ? 11.695 49.5 2.443 1 98.44 445 SER A O 1
ATOM 3290 N N . VAL A 1 446 ? 10.375 50.75 3.885 1 98.38 446 VAL A N 1
ATOM 3291 C CA . VAL A 1 446 ? 9.297 50.844 2.898 1 98.38 446 VAL A CA 1
ATOM 3292 C C . VAL A 1 446 ? 8.812 52.281 2.791 1 98.38 446 VAL A C 1
ATOM 3294 O O . VAL A 1 446 ? 8.969 53.062 3.73 1 98.38 446 VAL A O 1
ATOM 3297 N N . THR A 1 447 ? 8.273 52.594 1.622 1 98.31 447 THR A N 1
ATOM 3298 C CA . THR A 1 447 ? 7.652 53.906 1.478 1 98.31 447 THR A CA 1
ATOM 3299 C C . THR A 1 447 ? 6.27 53.906 2.121 1 98.31 447 THR A C 1
ATOM 3301 O O . THR A 1 447 ? 5.695 52.844 2.404 1 98.31 447 THR A O 1
ATOM 3304 N N . GLY A 1 448 ? 5.832 55.125 2.438 1 98.25 448 GLY A N 1
ATOM 3305 C CA . GLY A 1 448 ? 4.469 55.25 2.92 1 98.25 448 GLY A CA 1
ATOM 3306 C C . GLY A 1 448 ? 3.451 54.594 1.994 1 98.25 448 GLY A C 1
ATOM 3307 O O . GLY A 1 448 ? 2.455 54.031 2.451 1 98.25 448 GLY A O 1
ATOM 3308 N N . ALA A 1 449 ? 3.748 54.656 0.724 1 98 449 ALA A N 1
ATOM 3309 C CA . ALA A 1 449 ? 2.859 54.062 -0.262 1 98 449 ALA A CA 1
ATOM 3310 C C . ALA A 1 449 ? 2.852 52.531 -0.13 1 98 449 ALA A C 1
ATOM 3312 O O . ALA A 1 449 ? 1.796 51.906 -0.225 1 98 449 ALA A O 1
ATOM 3313 N N . VAL A 1 450 ? 3.992 51.938 0.02 1 98 450 VAL A N 1
ATOM 3314 C CA . VAL A 1 450 ? 4.113 50.5 0.197 1 98 450 VAL A CA 1
ATOM 3315 C C . VAL A 1 450 ? 3.42 50.094 1.491 1 98 450 VAL A C 1
ATOM 3317 O O . VAL A 1 450 ? 2.766 49.031 1.541 1 98 450 VAL A O 1
ATOM 3320 N N . LEU A 1 451 ? 3.574 50.875 2.523 1 98.44 451 LEU A N 1
ATOM 3321 C CA . LEU A 1 451 ? 2.91 50.625 3.797 1 98.44 451 LEU A CA 1
ATOM 3322 C C . LEU A 1 451 ? 1.395 50.625 3.629 1 98.44 451 LEU A C 1
ATOM 3324 O O . LEU A 1 451 ? 0.708 49.719 4.145 1 98.44 451 LEU A O 1
ATOM 3328 N N . LYS A 1 452 ? 0.891 51.531 2.922 1 98.25 452 LYS A N 1
ATOM 3329 C CA . LYS A 1 452 ? -0.542 51.594 2.652 1 98.25 452 LYS A CA 1
ATOM 3330 C C . LYS A 1 452 ? -1.007 50.406 1.855 1 98.25 452 LYS A C 1
ATOM 3332 O O . LYS A 1 452 ? -2.064 49.812 2.139 1 98.25 452 LYS A O 1
ATOM 3337 N N . ASP A 1 453 ? -0.234 50.094 0.842 1 98.12 453 ASP A N 1
ATOM 3338 C CA . ASP A 1 453 ? -0.571 48.906 0.028 1 98.12 453 ASP A CA 1
ATOM 3339 C C . ASP A 1 453 ? -0.661 47.656 0.885 1 98.12 453 ASP A C 1
ATOM 3341 O O . ASP A 1 453 ? -1.559 46.844 0.694 1 98.12 453 ASP A O 1
ATOM 3345 N N . ALA A 1 454 ? 0.306 47.5 1.79 1 98.12 454 ALA A N 1
ATOM 3346 C CA . ALA A 1 454 ? 0.298 46.344 2.686 1 98.12 454 ALA A CA 1
ATOM 3347 C C . ALA A 1 454 ? -0.966 46.312 3.539 1 98.12 454 ALA A C 1
ATOM 3349 O O . ALA A 1 454 ? -1.585 45.25 3.719 1 98.12 454 ALA A O 1
ATOM 3350 N N . LEU A 1 455 ? -1.369 47.469 4.035 1 98.56 455 LEU A N 1
ATOM 3351 C CA . LEU A 1 455 ? -2.564 47.531 4.871 1 98.56 455 LEU A CA 1
ATOM 3352 C C . LEU A 1 455 ? -3.82 47.281 4.043 1 98.56 455 LEU A C 1
ATOM 3354 O O . LEU A 1 455 ? -4.785 46.688 4.535 1 98.56 455 LEU A O 1
ATOM 3358 N N . GLU A 1 456 ? -3.787 47.719 2.812 1 98 456 GLU A N 1
ATOM 3359 C CA . GLU A 1 456 ? -4.918 47.469 1.923 1 98 456 GLU A CA 1
ATOM 3360 C C . GLU A 1 456 ? -5.062 45.969 1.628 1 98 456 GLU A C 1
ATOM 3362 O O . GLU A 1 456 ? -6.172 45.469 1.395 1 98 456 GLU A O 1
ATOM 3367 N N . GLN A 1 457 ? -3.971 45.25 1.738 1 96.69 457 GLN A N 1
ATOM 3368 C CA . GLN A 1 457 ? -3.959 43.812 1.446 1 96.69 457 GLN A CA 1
ATOM 3369 C C . GLN A 1 457 ? -4.543 43 2.605 1 96.69 457 GLN A C 1
ATOM 3371 O O . GLN A 1 457 ? -4.609 41.781 2.543 1 96.69 457 GLN A O 1
ATOM 3376 N N . GLN A 1 458 ? -4.996 43.688 3.625 1 97.12 458 GLN A N 1
ATOM 3377 C CA . GLN A 1 458 ? -5.699 43.031 4.715 1 97.12 458 GLN A CA 1
ATOM 3378 C C . GLN A 1 458 ? -7.031 42.469 4.242 1 97.12 458 GLN A C 1
ATOM 3380 O O . GLN A 1 458 ? -7.613 41.594 4.906 1 97.12 458 GLN A O 1
ATOM 3385 N N . PHE A 1 459 ? -7.5 43 3.146 1 95.12 459 PHE A N 1
ATOM 3386 C CA . PHE A 1 459 ? -8.75 42.562 2.537 1 95.12 459 PHE A CA 1
ATOM 3387 C C . PHE A 1 459 ? -8.484 41.75 1.275 1 95.12 459 PHE A C 1
ATOM 3389 O O . PHE A 1 459 ? -8.156 42.312 0.228 1 95.12 459 PHE A O 1
ATOM 3396 N N . GLN A 1 460 ? -8.664 40.438 1.438 1 90.06 460 GLN A N 1
ATOM 3397 C CA . GLN A 1 460 ? -8.25 39.562 0.356 1 90.06 460 GLN A CA 1
ATOM 3398 C C . GLN A 1 460 ? -9.414 38.688 -0.124 1 90.06 460 GLN A C 1
ATOM 3400 O O . GLN A 1 460 ? -10.453 38.625 0.538 1 90.06 460 GLN A O 1
ATOM 3405 N N . ILE A 1 461 ? -9.242 38.25 -1.349 1 82.44 461 ILE A N 1
ATOM 3406 C CA . ILE A 1 461 ? -10.125 37.219 -1.914 1 82.44 461 ILE A CA 1
ATOM 3407 C C . ILE A 1 461 ? -9.352 35.906 -2.104 1 82.44 461 ILE A C 1
ATOM 3409 O O . ILE A 1 461 ? -8.352 35.875 -2.822 1 82.44 461 ILE A O 1
ATOM 3413 N N . ASP A 1 462 ? -9.797 34.938 -1.39 1 71.81 462 ASP A N 1
ATOM 3414 C CA . ASP A 1 462 ? -9.148 33.625 -1.495 1 71.81 462 ASP A CA 1
ATOM 3415 C C . ASP A 1 462 ? -9.391 33 -2.865 1 71.81 462 ASP A C 1
ATOM 3417 O O . ASP A 1 462 ? -10.227 33.5 -3.633 1 71.81 462 ASP A O 1
ATOM 3421 N N . LEU A 1 463 ? -8.562 31.984 -3.162 1 65.44 463 LEU A N 1
ATOM 3422 C CA . LEU A 1 463 ? -8.625 31.328 -4.465 1 65.44 463 LEU A CA 1
ATOM 3423 C C . LEU A 1 463 ? -10.031 30.812 -4.75 1 65.44 463 LEU A C 1
ATOM 3425 O O . LEU A 1 463 ? -10.445 30.734 -5.91 1 65.44 463 LEU A O 1
ATOM 3429 N N . ASP A 1 464 ? -10.695 30.5 -3.73 1 60.12 464 ASP A N 1
ATOM 3430 C CA . ASP A 1 464 ? -12.047 29.969 -3.912 1 60.12 464 ASP A CA 1
ATOM 3431 C C . ASP A 1 464 ? -13.078 31.094 -4 1 60.12 464 ASP A C 1
ATOM 3433 O O . ASP A 1 464 ? -14.281 30.844 -4.043 1 60.12 464 ASP A O 1
ATOM 3437 N N . GLY A 1 465 ? -12.625 32.219 -3.934 1 70.38 465 GLY A N 1
ATOM 3438 C CA . GLY A 1 465 ? -13.5 33.375 -4.086 1 70.38 465 GLY A CA 1
ATOM 3439 C C . GLY A 1 465 ? -14 33.938 -2.766 1 70.38 465 GLY A C 1
ATOM 3440 O O . GLY A 1 465 ? -14.648 34.969 -2.729 1 70.38 465 GLY A O 1
ATOM 3441 N N . THR A 1 466 ? -13.617 33.344 -1.748 1 74.62 466 THR A N 1
ATOM 3442 C CA . THR A 1 466 ? -14.086 33.781 -0.44 1 74.62 466 THR A CA 1
ATOM 3443 C C . THR A 1 466 ? -13.297 35 0.033 1 74.62 466 THR A C 1
ATOM 3445 O O . THR A 1 466 ? -12.07 35.062 -0.115 1 74.62 466 THR A O 1
ATOM 3448 N N . ALA A 1 467 ? -14.109 36 0.432 1 81.62 467 ALA A N 1
ATOM 3449 C CA . ALA A 1 467 ? -13.461 37.156 1.023 1 81.62 467 ALA A CA 1
ATOM 3450 C C . ALA A 1 467 ? -12.891 36.844 2.4 1 81.62 467 ALA A C 1
ATOM 3452 O O . ALA A 1 467 ? -13.523 36.125 3.193 1 81.62 467 ALA A O 1
ATOM 3453 N N . THR A 1 468 ? -11.672 37.219 2.588 1 86.38 468 THR A N 1
ATOM 3454 C CA . THR A 1 468 ? -10.992 37 3.857 1 86.38 468 THR A CA 1
ATOM 3455 C C . THR A 1 468 ? -10.352 38.281 4.367 1 86.38 468 THR A C 1
ATOM 3457 O O . THR A 1 468 ? -9.758 39.031 3.592 1 86.38 468 THR A O 1
ATOM 3460 N N . GLU A 1 469 ? -10.594 38.562 5.637 1 91.94 469 GLU A N 1
ATOM 3461 C CA . GLU A 1 469 ? -9.977 39.688 6.309 1 91.94 469 GLU A CA 1
ATOM 3462 C C . GLU A 1 469 ? -8.883 39.25 7.27 1 91.94 469 GLU A C 1
ATOM 3464 O O . GLU A 1 469 ? -9.102 38.375 8.109 1 91.94 469 GLU A O 1
ATOM 3469 N N . ARG A 1 470 ? -7.672 39.781 7.066 1 94.25 470 ARG A N 1
ATOM 3470 C CA . ARG A 1 470 ? -6.543 39.562 7.969 1 94.25 470 ARG A CA 1
ATOM 3471 C C . ARG A 1 470 ? -5.984 40.875 8.484 1 94.25 470 ARG A C 1
ATOM 3473 O O . ARG A 1 470 ? -4.969 41.375 7.988 1 94.25 470 ARG A O 1
ATOM 3480 N N . ILE A 1 471 ? -6.594 41.375 9.555 1 97.31 471 ILE A N 1
ATOM 3481 C CA . ILE A 1 471 ? -6.211 42.688 10.07 1 97.31 471 ILE A CA 1
ATOM 3482 C C . ILE A 1 471 ? -4.91 42.562 10.859 1 97.31 471 ILE A C 1
ATOM 3484 O O . ILE A 1 471 ? -4.844 41.812 11.852 1 97.31 471 ILE A O 1
ATOM 3488 N N . LEU A 1 472 ? -3.912 43.281 10.383 1 98.38 472 LEU A N 1
ATOM 3489 C CA . LEU A 1 472 ? -2.633 43.312 11.078 1 98.38 472 LEU A CA 1
ATOM 3490 C C . LEU A 1 472 ? -2.73 44.156 12.344 1 98.38 472 LEU A C 1
ATOM 3492 O O . LEU A 1 472 ? -3.398 45.188 12.359 1 98.38 472 LEU A O 1
ATOM 3496 N N . SER A 1 473 ? -2.133 43.688 13.414 1 98.38 473 SER A N 1
ATOM 3497 C CA . SER A 1 473 ? -2.021 44.5 14.625 1 98.38 473 SER A CA 1
ATOM 3498 C C . SER A 1 473 ? -0.872 45.5 14.516 1 98.38 473 SER A C 1
ATOM 3500 O O . SER A 1 473 ? 0.273 45.094 14.281 1 98.38 473 SER A O 1
ATOM 3502 N N . PRO A 1 474 ? -1.164 46.781 14.695 1 98.69 474 PRO A N 1
ATOM 3503 C CA . PRO A 1 474 ? -0.1 47.781 14.68 1 98.69 474 PRO A CA 1
ATOM 3504 C C . PRO A 1 474 ? 0.533 47.969 16.062 1 98.69 474 PRO A C 1
ATOM 3506 O O . PRO A 1 474 ? -0.149 47.875 17.078 1 98.69 474 PRO A O 1
ATOM 3509 N N . SER A 1 475 ? 1.771 48.375 16.078 1 98.75 475 SER A N 1
ATOM 3510 C CA . SER A 1 475 ? 2.447 48.75 17.328 1 98.75 475 SER A CA 1
ATOM 3511 C C . SER A 1 475 ? 2 50.094 17.828 1 98.75 475 SER A C 1
ATOM 3513 O O . SER A 1 475 ? 1.375 50.875 17.094 1 98.75 475 SER A O 1
ATOM 3515 N N . ALA A 1 476 ? 2.398 50.25 19.094 1 97.88 476 ALA A N 1
ATOM 3516 C CA . ALA A 1 476 ? 2.178 51.594 19.656 1 97.88 476 ALA A CA 1
ATOM 3517 C C . ALA A 1 476 ? 2.812 52.688 18.797 1 97.88 476 ALA A C 1
ATOM 3519 O O . ALA A 1 476 ? 3.896 52.469 18.234 1 97.88 476 ALA A O 1
ATOM 3520 N N . GLY A 1 477 ? 2.102 53.812 18.703 1 98.12 477 GLY A N 1
ATOM 3521 C CA . GLY A 1 477 ? 2.623 54.938 17.953 1 98.12 477 GLY A CA 1
ATOM 3522 C C . GLY A 1 477 ? 2.119 55 16.531 1 98.12 477 GLY A C 1
ATOM 3523 O O . GLY A 1 477 ? 2.178 56.031 15.883 1 98.12 477 GLY A O 1
ATOM 3524 N N . PHE A 1 478 ? 1.674 53.875 15.984 1 98.69 478 PHE A N 1
ATOM 3525 C CA . PHE A 1 478 ? 1.152 53.844 14.625 1 98.69 478 PHE A CA 1
ATOM 3526 C C . PHE A 1 478 ? -0.367 53.719 14.633 1 98.69 478 PHE A C 1
ATOM 3528 O O . PHE A 1 478 ? -0.917 52.812 15.242 1 98.69 478 PHE A O 1
ATOM 3535 N N . THR A 1 479 ? -1.023 54.625 13.953 1 98.56 479 THR A N 1
ATOM 3536 C CA . THR A 1 479 ? -2.48 54.625 13.883 1 98.56 479 THR A CA 1
ATOM 3537 C C . THR A 1 479 ? -2.949 54.844 12.445 1 98.56 479 THR A C 1
ATOM 3539 O O . THR A 1 479 ? -2.229 55.438 11.633 1 98.56 479 THR A O 1
ATOM 3542 N N . TYR A 1 480 ? -4.117 54.375 12.156 1 98.38 480 TYR A N 1
ATOM 3543 C CA . TYR A 1 480 ? -4.73 54.656 10.867 1 98.38 480 TYR A CA 1
ATOM 3544 C C . TYR A 1 480 ? -6.242 54.5 10.93 1 98.38 480 TYR A C 1
ATOM 3546 O O . TYR A 1 480 ? -6.781 54.031 11.938 1 98.38 480 TYR A O 1
ATOM 3554 N N . ALA A 1 481 ? -6.898 54.969 9.938 1 98.25 481 ALA A N 1
ATOM 3555 C CA . ALA A 1 481 ? -8.344 54.781 9.797 1 98.25 481 ALA A CA 1
ATOM 3556 C C . ALA A 1 481 ? -8.664 53.719 8.742 1 98.25 481 ALA A C 1
ATOM 3558 O O . ALA A 1 481 ? -7.945 53.594 7.75 1 98.25 481 ALA A O 1
ATOM 3559 N N . MET A 1 482 ? -9.672 53 9.008 1 98.06 482 MET A N 1
ATOM 3560 C CA . MET A 1 482 ? -10.109 51.938 8.125 1 98.06 482 MET A CA 1
ATOM 3561 C C . MET A 1 482 ? -11.586 52.062 7.781 1 98.06 482 MET A C 1
ATOM 3563 O O . MET A 1 482 ? -12.422 52.219 8.672 1 98.06 482 MET A O 1
ATOM 3567 N N . ASP A 1 483 ? -11.953 52.062 6.496 1 97.06 483 ASP A N 1
ATOM 3568 C CA . ASP A 1 483 ? -13.32 52.062 5.98 1 97.06 483 ASP A CA 1
ATOM 3569 C C . ASP A 1 483 ? -13.602 50.812 5.16 1 97.06 483 ASP A C 1
ATOM 3571 O O . ASP A 1 483 ? -13.289 50.75 3.969 1 97.06 483 ASP A O 1
ATOM 3575 N N . ARG A 1 484 ? -14.242 49.875 5.832 1 94.69 484 ARG A N 1
ATOM 3576 C CA . ARG A 1 484 ? -14.508 48.594 5.191 1 94.69 484 ARG A CA 1
ATOM 3577 C C . ARG A 1 484 ? -15.445 48.75 4 1 94.69 484 ARG A C 1
ATOM 3579 O O . ARG A 1 484 ? -15.531 47.844 3.148 1 94.69 484 ARG A O 1
ATOM 3586 N N . ARG A 1 485 ? -16.266 49.906 3.855 1 91.5 485 ARG A N 1
ATOM 3587 C CA . ARG A 1 485 ? -17.25 50.125 2.799 1 91.5 485 ARG A CA 1
ATOM 3588 C C . ARG A 1 485 ? -16.594 50.75 1.573 1 91.5 485 ARG A C 1
ATOM 3590 O O . ARG A 1 485 ? -17.188 50.781 0.492 1 91.5 485 ARG A O 1
ATOM 3597 N N . ALA A 1 486 ? -15.406 51.188 1.82 1 95.31 486 ALA A N 1
ATOM 3598 C CA . ALA A 1 486 ? -14.719 51.812 0.694 1 95.31 486 ALA A CA 1
ATOM 3599 C C . ALA A 1 486 ? -14.258 50.75 -0.316 1 95.31 486 ALA A C 1
ATOM 3601 O O . ALA A 1 486 ? -14.211 49.562 -0.005 1 95.31 486 ALA A O 1
ATOM 3602 N N . ALA A 1 487 ? -13.945 51.25 -1.56 1 94.44 487 ALA A N 1
ATOM 3603 C CA . ALA A 1 487 ? -13.484 50.375 -2.617 1 94.44 487 ALA A CA 1
ATOM 3604 C C . ALA A 1 487 ? -12.141 49.75 -2.26 1 94.44 487 ALA A C 1
ATOM 3606 O O . ALA A 1 487 ? -11.32 50.375 -1.58 1 94.44 487 ALA A O 1
ATOM 3607 N N . PRO A 1 488 ? -11.984 48.469 -2.768 1 91.62 488 PRO A N 1
ATOM 3608 C CA . PRO A 1 488 ? -10.656 47.906 -2.562 1 91.62 488 PRO A CA 1
ATOM 3609 C C . PRO A 1 488 ? -9.531 48.844 -2.988 1 91.62 488 PRO A C 1
ATOM 3611 O O . PRO A 1 488 ? -9.617 49.469 -4.043 1 91.62 488 PRO A O 1
ATOM 3614 N N . GLY A 1 489 ? -8.578 48.969 -2.111 1 94.25 489 GLY A N 1
ATOM 3615 C CA . GLY A 1 489 ? -7.461 49.875 -2.396 1 94.25 489 GLY A CA 1
ATOM 3616 C C . GLY A 1 489 ? -7.633 51.25 -1.807 1 94.25 489 GLY A C 1
ATOM 3617 O O . GLY A 1 489 ? -6.688 52.031 -1.782 1 94.25 489 GLY A O 1
ATOM 3618 N N . SER A 1 490 ? -8.797 51.469 -1.267 1 96.38 490 SER A N 1
ATOM 3619 C CA . SER A 1 490 ? -9.055 52.781 -0.729 1 96.38 490 SER A CA 1
ATOM 3620 C C . SER A 1 490 ? -9.625 52.719 0.685 1 96.38 490 SER A C 1
ATOM 3622 O O . SER A 1 490 ? -10.258 53.656 1.158 1 96.38 490 SER A O 1
ATOM 3624 N N . ARG A 1 491 ? -9.344 51.656 1.368 1 97.75 491 ARG A N 1
ATOM 3625 C CA . ARG A 1 491 ? -9.977 51.438 2.664 1 97.75 491 ARG A CA 1
ATOM 3626 C C . ARG A 1 491 ? -9.141 52.031 3.793 1 97.75 491 ARG A C 1
ATOM 3628 O O . ARG A 1 491 ? -9.641 52.219 4.902 1 97.75 491 ARG A O 1
ATOM 3635 N N . ILE A 1 492 ? -7.93 52.375 3.531 1 98.31 492 ILE A N 1
ATOM 3636 C CA . ILE A 1 492 ? -7.004 52.844 4.559 1 98.31 492 ILE A CA 1
ATOM 3637 C C . ILE A 1 492 ? -6.715 54.312 4.359 1 98.31 492 ILE A C 1
ATOM 3639 O O . ILE A 1 492 ? -6.414 54.75 3.244 1 98.31 492 ILE A O 1
ATOM 3643 N N . SER A 1 493 ? -6.812 55.031 5.43 1 97.5 493 SER A N 1
ATOM 3644 C CA . SER A 1 493 ? -6.484 56.469 5.383 1 97.5 493 SER A CA 1
ATOM 3645 C C . SER A 1 493 ? -5.93 56.938 6.719 1 97.5 493 SER A C 1
ATOM 3647 O O . SER A 1 493 ? -5.879 56.188 7.688 1 97.5 493 SER A O 1
ATOM 3649 N N . GLU A 1 494 ? -5.445 58.156 6.762 1 97.88 494 GLU A N 1
ATOM 3650 C CA . GLU A 1 494 ? -5.004 58.906 7.953 1 97.88 494 GLU A CA 1
ATOM 3651 C C . GLU A 1 494 ? -3.953 58.094 8.719 1 97.88 494 GLU A C 1
ATOM 3653 O O . GLU A 1 494 ? -4.066 57.938 9.938 1 97.88 494 GLU A O 1
ATOM 3658 N N . MET A 1 495 ? -3.027 57.562 7.969 1 98.56 495 MET A N 1
ATOM 3659 C CA . MET A 1 495 ? -1.905 56.906 8.633 1 98.56 495 MET A CA 1
ATOM 3660 C C . MET A 1 495 ? -1.026 57.938 9.352 1 98.56 495 MET A C 1
ATOM 3662 O O . MET A 1 495 ? -0.604 58.906 8.758 1 98.56 495 MET A O 1
ATOM 3666 N N . ARG A 1 496 ? -0.789 57.594 10.641 1 98.69 496 ARG A N 1
ATOM 3667 C CA . ARG A 1 496 ? 0.046 58.469 11.438 1 98.69 496 ARG A CA 1
ATOM 3668 C C . ARG A 1 496 ? 1.046 57.688 12.273 1 98.69 496 ARG A C 1
ATOM 3670 O O . ARG A 1 496 ? 0.731 56.594 12.758 1 98.69 496 ARG A O 1
ATOM 3677 N N . LEU A 1 497 ? 2.195 58.281 12.383 1 98.56 497 LEU A N 1
ATOM 3678 C CA . LEU A 1 497 ? 3.244 57.75 13.258 1 98.56 497 LEU A CA 1
ATOM 3679 C C . LEU A 1 497 ? 3.615 58.781 14.32 1 98.56 497 LEU A C 1
ATOM 3681 O O . LEU A 1 497 ? 4.133 59.844 14 1 98.56 497 LEU A O 1
ATOM 3685 N N . ASN A 1 498 ? 3.252 58.406 15.531 1 97.69 498 ASN A N 1
ATOM 3686 C CA . ASN A 1 498 ? 3.451 59.312 16.656 1 97.69 498 ASN A CA 1
ATOM 3687 C C . ASN A 1 498 ? 2.801 60.688 16.406 1 97.69 498 ASN A C 1
ATOM 3689 O O . ASN A 1 498 ? 3.426 61.719 16.609 1 97.69 498 ASN A O 1
ATOM 3693 N N . GLY A 1 499 ? 1.741 60.562 15.812 1 96.75 499 GLY A N 1
ATOM 3694 C CA . GLY A 1 499 ? 0.938 61.781 15.609 1 96.75 499 GLY A CA 1
ATOM 3695 C C . GLY A 1 499 ? 1.222 62.469 14.297 1 96.75 499 GLY A C 1
ATOM 3696 O O . GLY A 1 499 ? 0.482 63.375 13.898 1 96.75 499 GLY A O 1
ATOM 3697 N N . GLN A 1 500 ? 2.234 62.094 13.641 1 98.12 500 GLN A N 1
ATOM 3698 C CA . GLN A 1 500 ? 2.604 62.719 12.375 1 98.12 500 GLN A CA 1
ATOM 3699 C C . GLN A 1 500 ? 2.094 61.906 11.188 1 98.12 500 GLN A C 1
ATOM 3701 O O . GLN A 1 500 ? 2.16 60.688 11.203 1 98.12 500 GLN A O 1
ATOM 3706 N N . ASP A 1 501 ? 1.686 62.594 10.188 1 98.31 501 ASP A N 1
ATOM 3707 C CA . ASP A 1 501 ? 1.157 61.938 9.008 1 98.31 501 ASP A CA 1
ATOM 3708 C C . ASP A 1 501 ? 2.254 61.156 8.273 1 98.31 501 ASP A C 1
ATOM 3710 O O . ASP A 1 501 ? 3.387 61.625 8.172 1 98.31 501 ASP A O 1
ATOM 3714 N N . ILE A 1 502 ? 1.896 60.062 7.793 1 98.5 502 ILE A N 1
ATOM 3715 C CA . ILE A 1 502 ? 2.791 59.281 6.941 1 98.5 502 ILE A CA 1
ATOM 3716 C C . ILE A 1 502 ? 2.754 59.812 5.516 1 98.5 502 ILE A C 1
ATOM 3718 O O . ILE A 1 502 ? 1.691 59.875 4.895 1 98.5 502 ILE A O 1
ATOM 3722 N N . ALA A 1 503 ? 3.922 60.156 4.992 1 98.12 503 ALA A N 1
ATOM 3723 C CA . ALA A 1 503 ? 4.027 60.625 3.613 1 98.12 503 ALA A CA 1
ATOM 3724 C C . ALA A 1 503 ? 4.176 59.469 2.643 1 98.12 503 ALA A C 1
ATOM 3726 O O . ALA A 1 503 ? 4.941 58.531 2.896 1 98.12 503 ALA A O 1
ATOM 3727 N N . PRO A 1 504 ? 3.484 59.562 1.523 1 97.56 504 PRO A N 1
ATOM 3728 C CA . PRO A 1 504 ? 3.549 58.438 0.569 1 97.56 504 PRO A CA 1
ATOM 3729 C C . PRO A 1 504 ? 4.969 58.156 0.071 1 97.56 504 PRO A C 1
ATOM 3731 O O . PRO A 1 504 ? 5.336 57.031 -0.165 1 97.56 504 PRO A O 1
ATOM 3734 N N . ASP A 1 505 ? 5.77 59.188 -0.022 1 97.25 505 ASP A N 1
ATOM 3735 C CA . ASP A 1 505 ? 7.117 59.031 -0.569 1 97.25 505 ASP A CA 1
ATOM 3736 C C . ASP A 1 505 ? 8.156 58.938 0.546 1 97.25 505 ASP A C 1
ATOM 3738 O O . ASP A 1 505 ? 9.344 58.75 0.28 1 97.25 505 ASP A O 1
ATOM 3742 N N . GLY A 1 506 ? 7.691 59.094 1.775 1 97.69 506 GLY A N 1
ATOM 3743 C CA . GLY A 1 506 ? 8.594 58.906 2.898 1 97.69 506 GLY A CA 1
ATOM 3744 C C . GLY A 1 506 ? 9.016 57.469 3.094 1 97.69 506 GLY A C 1
ATOM 3745 O O . GLY A 1 506 ? 8.266 56.562 2.75 1 97.69 506 GLY A O 1
ATOM 3746 N N . VAL A 1 507 ? 10.258 57.344 3.568 1 98.12 507 VAL A N 1
ATOM 3747 C CA . VAL A 1 507 ? 10.75 56 3.857 1 98.12 507 VAL A CA 1
ATOM 3748 C C . VAL A 1 507 ? 10.625 55.719 5.352 1 98.12 507 VAL A C 1
ATOM 3750 O O . VAL A 1 507 ? 11.039 56.531 6.184 1 98.12 507 VAL A O 1
ATOM 3753 N N . TYR A 1 508 ? 10.031 54.594 5.656 1 98.44 508 TYR A N 1
ATOM 3754 C CA . TYR A 1 508 ? 9.789 54.219 7.039 1 98.44 508 TYR A CA 1
ATOM 3755 C C . TYR A 1 508 ? 10.344 52.812 7.309 1 98.44 508 TYR A C 1
ATOM 3757 O O . TYR A 1 508 ? 10.352 51.969 6.422 1 98.44 508 TYR A O 1
ATOM 3765 N N . SER A 1 509 ? 10.852 52.594 8.508 1 98.56 509 SER A N 1
ATOM 3766 C CA . SER A 1 509 ? 11.367 51.281 8.945 1 98.56 509 SER A CA 1
ATOM 3767 C C . SER A 1 509 ? 10.32 50.5 9.727 1 98.56 509 SER A C 1
ATOM 3769 O O . SER A 1 509 ? 9.977 50.875 10.852 1 98.56 509 SER A O 1
ATOM 3771 N N . VAL A 1 510 ? 9.867 49.406 9.133 1 98.69 510 VAL A N 1
ATOM 3772 C CA . VAL A 1 510 ? 8.789 48.594 9.688 1 98.69 510 VAL A CA 1
ATOM 3773 C C . VAL A 1 510 ? 9.312 47.219 10.055 1 98.69 510 VAL A C 1
ATOM 3775 O O . VAL A 1 510 ? 9.93 46.562 9.227 1 98.69 510 VAL A O 1
ATOM 3778 N N . VAL A 1 511 ? 9.117 46.75 11.297 1 98.62 511 VAL A N 1
ATOM 3779 C CA . VAL A 1 511 ? 9.508 45.406 11.664 1 98.62 511 VAL A CA 1
ATOM 3780 C C . VAL A 1 511 ? 8.305 44.469 11.555 1 98.62 511 VAL A C 1
ATOM 3782 O O . VAL A 1 511 ? 7.203 44.812 12 1 98.62 511 VAL A O 1
ATOM 3785 N N . VAL A 1 512 ? 8.469 43.406 10.859 1 98.44 512 VAL A N 1
ATOM 3786 C CA . VAL A 1 512 ? 7.496 42.312 10.703 1 98.44 512 VAL A CA 1
ATOM 3787 C C . VAL A 1 512 ? 8.195 40.969 10.852 1 98.44 512 VAL A C 1
ATOM 3789 O O . VAL A 1 512 ? 9.43 40.906 10.914 1 98.44 512 VAL A O 1
ATOM 3792 N N . ASN A 1 513 ? 7.391 39.906 11.055 1 97.19 513 ASN A N 1
ATOM 3793 C CA . ASN A 1 513 ? 8 38.594 11.023 1 97.19 513 ASN A CA 1
ATOM 3794 C C . ASN A 1 513 ? 8.383 38.156 9.602 1 97.19 513 ASN A C 1
ATOM 3796 O O . ASN A 1 513 ? 7.879 38.75 8.633 1 97.19 513 ASN A O 1
ATOM 3800 N N . LYS A 1 514 ? 9.305 37.188 9.469 1 95.19 514 LYS A N 1
ATOM 3801 C CA . LYS A 1 514 ? 9.859 36.781 8.18 1 95.19 514 LYS A CA 1
ATOM 3802 C C . LYS A 1 514 ? 8.758 36.281 7.242 1 95.19 514 LYS A C 1
ATOM 3804 O O . LYS A 1 514 ? 8.836 36.5 6.031 1 95.19 514 LYS A O 1
ATOM 3809 N N . PHE A 1 515 ? 7.793 35.688 7.738 1 94.81 515 PHE A N 1
ATOM 3810 C CA . PHE A 1 515 ? 6.664 35.188 6.949 1 94.81 515 PHE A CA 1
ATOM 3811 C C . PHE A 1 515 ? 5.992 36.344 6.207 1 94.81 515 PHE A C 1
ATOM 3813 O O . PHE A 1 515 ? 5.785 36.25 4.992 1 94.81 515 PHE A O 1
ATOM 3820 N N . LEU A 1 516 ? 5.691 37.375 6.926 1 96.75 516 LEU A N 1
ATOM 3821 C CA . LEU A 1 516 ? 5.098 38.562 6.312 1 96.75 516 LEU A CA 1
ATOM 3822 C C . LEU A 1 516 ? 6.082 39.25 5.363 1 96.75 516 LEU A C 1
ATOM 3824 O O . LEU A 1 516 ? 5.699 39.688 4.281 1 96.75 516 LEU A O 1
ATOM 3828 N N . ALA A 1 517 ? 7.332 39.344 5.789 1 96.69 517 ALA A N 1
ATOM 3829 C CA . ALA A 1 517 ? 8.352 39.969 4.98 1 96.69 517 ALA A CA 1
ATOM 3830 C C . ALA A 1 517 ? 8.453 39.344 3.598 1 96.69 517 ALA A C 1
ATOM 3832 O O . ALA A 1 517 ? 8.742 40.031 2.609 1 96.69 517 ALA A O 1
ATOM 3833 N N . GLU A 1 518 ? 8.141 38.094 3.578 1 94.88 518 GLU A N 1
ATOM 3834 C CA . GLU A 1 518 ? 8.266 37.344 2.328 1 94.88 518 GLU A CA 1
ATOM 3835 C C . GLU A 1 518 ? 6.926 37.25 1.606 1 94.88 518 GLU A C 1
ATOM 3837 O O . GLU A 1 518 ? 6.785 36.469 0.645 1 94.88 518 GLU A O 1
ATOM 3842 N N . GLY A 1 519 ? 5.992 38 2.105 1 94.19 519 GLY A N 1
ATOM 3843 C CA . GLY A 1 519 ? 4.715 38.062 1.412 1 94.19 519 GLY A CA 1
ATOM 3844 C C . GLY A 1 519 ? 3.693 37.094 1.921 1 94.19 519 GLY A C 1
ATOM 3845 O O . GLY A 1 519 ? 2.637 36.906 1.311 1 94.19 519 GLY A O 1
ATOM 3846 N N . GLY A 1 520 ? 3.951 36.438 2.951 1 93.06 520 GLY A N 1
ATOM 3847 C CA . GLY A 1 520 ? 3.031 35.469 3.52 1 93.06 520 GLY A CA 1
ATOM 3848 C C . GLY A 1 520 ? 1.669 36.031 3.844 1 93.06 520 GLY A C 1
ATOM 3849 O O . GLY A 1 520 ? 1.549 37.25 4.102 1 93.06 520 GLY A O 1
ATOM 3850 N N . ASP A 1 521 ? 0.644 35.219 3.889 1 92.31 521 ASP A N 1
ATOM 3851 C CA . ASP A 1 521 ? -0.746 35.562 4.141 1 92.31 521 ASP A CA 1
ATOM 3852 C C . ASP A 1 521 ? -1.258 36.531 3.074 1 92.31 521 ASP A C 1
ATOM 3854 O O . ASP A 1 521 ? -2.256 37.219 3.285 1 92.31 521 ASP A O 1
ATOM 3858 N N . GLY A 1 522 ? -0.504 36.688 2.004 1 91.5 522 GLY A N 1
ATOM 3859 C CA . GLY A 1 522 ? -0.938 37.531 0.903 1 91.5 522 GLY A CA 1
ATOM 3860 C C . GLY A 1 522 ? -0.424 38.938 1.005 1 91.5 522 GLY A C 1
ATOM 3861 O O . GLY A 1 522 ? -0.823 39.812 0.225 1 91.5 522 GLY A O 1
ATOM 3862 N N . PHE A 1 523 ? 0.428 39.219 1.913 1 96 523 PHE A N 1
ATOM 3863 C CA . PHE A 1 523 ? 0.962 40.562 2.076 1 96 523 PHE A CA 1
ATOM 3864 C C . PHE A 1 523 ? 2.18 40.781 1.184 1 96 523 PHE A C 1
ATOM 3866 O O . PHE A 1 523 ? 3.258 41.125 1.669 1 96 523 PHE A O 1
ATOM 3873 N N . THR A 1 524 ? 1.989 40.719 -0.13 1 95.38 524 THR A N 1
ATOM 3874 C CA . THR A 1 524 ? 3.051 40.75 -1.131 1 95.38 524 THR A CA 1
ATOM 3875 C C . THR A 1 524 ? 3.664 42.125 -1.263 1 95.38 524 THR A C 1
ATOM 3877 O O . THR A 1 524 ? 4.789 42.281 -1.748 1 95.38 524 THR A O 1
ATOM 3880 N N . ALA A 1 525 ? 2.928 43.156 -0.825 1 97.25 525 ALA A N 1
ATOM 3881 C CA . ALA A 1 525 ? 3.449 44.531 -0.89 1 97.25 525 ALA A CA 1
ATOM 3882 C C . ALA A 1 525 ? 4.738 44.656 -0.085 1 97.25 525 ALA A C 1
ATOM 3884 O O . ALA A 1 525 ? 5.637 45.406 -0.457 1 97.25 525 ALA A O 1
ATOM 3885 N N . LEU A 1 526 ? 4.844 43.938 0.936 1 97.44 526 LEU A N 1
ATOM 3886 C CA . LEU A 1 526 ? 5.992 44.031 1.828 1 97.44 526 LEU A CA 1
ATOM 3887 C C . LEU A 1 526 ? 7.262 43.531 1.146 1 97.44 526 LEU A C 1
ATOM 3889 O O . LEU A 1 526 ? 8.375 43.844 1.585 1 97.44 526 LEU A O 1
ATOM 3893 N N . LYS A 1 527 ? 7.102 42.75 0.114 1 95.38 527 LYS A N 1
ATOM 3894 C CA . LYS A 1 527 ? 8.25 42.281 -0.656 1 95.38 527 LYS A CA 1
ATOM 3895 C C . LYS A 1 527 ? 8.938 43.406 -1.382 1 95.38 527 LYS A C 1
ATOM 3897 O O . LYS A 1 527 ? 10.078 43.281 -1.834 1 95.38 527 LYS A O 1
ATOM 3902 N N . ASN A 1 528 ? 8.273 44.531 -1.505 1 94.88 528 ASN A N 1
ATOM 3903 C CA . ASN A 1 528 ? 8.82 45.688 -2.207 1 94.88 528 ASN A CA 1
ATOM 3904 C C . ASN A 1 528 ? 9.703 46.531 -1.292 1 94.88 528 ASN A C 1
ATOM 3906 O O . ASN A 1 528 ? 10.039 47.656 -1.627 1 94.88 528 ASN A O 1
ATOM 3910 N N . SER A 1 529 ? 10.109 46.031 -0.21 1 92.88 529 SER A N 1
ATOM 3911 C CA . SER A 1 529 ? 11.047 46.719 0.667 1 92.88 529 SER A CA 1
ATOM 3912 C C . SER A 1 529 ? 12.406 46.906 -0.01 1 92.88 529 SER A C 1
ATOM 3914 O O . SER A 1 529 ? 12.82 46.062 -0.809 1 92.88 529 SER A O 1
ATOM 3916 N N . THR A 1 530 ? 13.055 47.969 0.286 1 92.44 530 THR A N 1
ATOM 3917 C CA . THR A 1 530 ? 14.344 48.25 -0.342 1 92.44 530 THR A CA 1
ATOM 3918 C C . THR A 1 530 ? 15.492 47.719 0.504 1 92.44 530 THR A C 1
ATOM 3920 O O . THR A 1 530 ? 16.609 47.531 0.009 1 92.44 530 THR A O 1
ATOM 3923 N N . GLN A 1 531 ? 15.242 47.562 1.761 1 92.12 531 GLN A N 1
ATOM 3924 C CA . GLN A 1 531 ? 16.203 47 2.699 1 92.12 531 GLN A CA 1
ATOM 3925 C C . GLN A 1 531 ? 15.523 46.031 3.67 1 92.12 531 GLN A C 1
ATOM 3927 O O . GLN A 1 531 ? 14.352 46.219 4.008 1 92.12 531 GLN A O 1
ATOM 3932 N N . MET A 1 532 ? 16.203 45.094 3.979 1 94.31 532 MET A N 1
ATOM 3933 C CA . MET A 1 532 ? 15.773 44.094 4.969 1 94.31 532 MET A CA 1
ATOM 3934 C C . MET A 1 532 ? 16.906 43.75 5.914 1 94.31 532 MET A C 1
ATOM 3936 O O . MET A 1 532 ? 18 43.375 5.473 1 94.31 532 MET A O 1
ATOM 3940 N N . THR A 1 533 ? 16.672 43.969 7.211 1 96 533 THR A N 1
ATOM 3941 C CA . THR A 1 533 ? 17.688 43.656 8.219 1 96 533 THR A CA 1
ATOM 3942 C C . THR A 1 533 ? 17.078 42.812 9.344 1 96 533 THR A C 1
ATOM 3944 O O . THR A 1 533 ? 16 43.125 9.852 1 96 533 THR A O 1
ATOM 3947 N N . GLY A 1 534 ? 17.828 41.844 9.734 1 96 534 GLY A N 1
ATOM 3948 C CA . GLY A 1 534 ? 17.375 40.969 10.812 1 96 534 GLY A CA 1
ATOM 3949 C C . GLY A 1 534 ? 17.312 41.688 12.156 1 96 534 GLY A C 1
ATOM 3950 O O . GLY A 1 534 ? 18.156 42.531 12.453 1 96 534 GLY A O 1
ATOM 3951 N N . ALA A 1 535 ? 16.266 41.312 12.977 1 96.94 535 ALA A N 1
ATOM 3952 C CA . ALA A 1 535 ? 16.094 41.938 14.273 1 96.94 535 ALA A CA 1
ATOM 3953 C C . ALA A 1 535 ? 15.773 40.906 15.359 1 96.94 535 ALA A C 1
ATOM 3955 O O . ALA A 1 535 ? 15 41.188 16.281 1 96.94 535 ALA A O 1
ATOM 3956 N N . GLY A 1 536 ? 16.297 39.688 15.195 1 95.5 536 GLY A N 1
ATOM 3957 C CA . GLY A 1 536 ? 16.094 38.656 16.203 1 95.5 536 GLY A CA 1
ATOM 3958 C C . GLY A 1 536 ? 14.891 37.781 15.93 1 95.5 536 GLY A C 1
ATOM 3959 O O . GLY A 1 536 ? 14.5 37.594 14.773 1 95.5 536 GLY A O 1
ATOM 3960 N N . ASN A 1 537 ? 14.375 37.156 17.094 1 96.44 537 ASN A N 1
ATOM 3961 C CA . ASN A 1 537 ? 13.281 36.188 17.031 1 96.44 537 ASN A CA 1
ATOM 3962 C C . ASN A 1 537 ? 12.023 36.719 17.719 1 96.44 537 ASN A C 1
ATOM 3964 O O . ASN A 1 537 ? 12.109 37.438 18.719 1 96.44 537 ASN A O 1
ATOM 3968 N N . ASP A 1 538 ? 10.867 36.344 17.125 1 96.38 538 ASP A N 1
ATOM 3969 C CA . ASP A 1 538 ? 9.617 36.938 17.609 1 96.38 538 ASP A CA 1
ATOM 3970 C C . ASP A 1 538 ? 9.305 36.469 19.031 1 96.38 538 ASP A C 1
ATOM 3972 O O . ASP A 1 538 ? 8.867 37.281 19.859 1 96.38 538 ASP A O 1
ATOM 3976 N N . LEU A 1 539 ? 9.562 35.25 19.312 1 96.5 539 LEU A N 1
ATOM 3977 C CA . LEU A 1 539 ? 9.336 34.75 20.672 1 96.5 539 LEU A CA 1
ATOM 3978 C C . LEU A 1 539 ? 10.289 35.438 21.656 1 96.5 539 LEU A C 1
ATOM 3980 O O . LEU A 1 539 ? 9.883 35.812 22.766 1 96.5 539 LEU A O 1
ATOM 3984 N N . ASP A 1 540 ? 11.516 35.594 21.281 1 97.19 540 ASP A N 1
ATOM 3985 C CA . ASP A 1 540 ? 12.484 36.312 22.125 1 97.19 540 ASP A CA 1
ATOM 3986 C C . ASP A 1 540 ? 12.031 37.75 22.391 1 97.19 540 ASP A C 1
ATOM 3988 O O . ASP A 1 540 ? 12.227 38.281 23.484 1 97.19 540 ASP A O 1
ATOM 3992 N N . ALA A 1 541 ? 11.469 38.344 21.375 1 98.19 541 ALA A N 1
ATOM 3993 C CA . ALA A 1 541 ? 10.977 39.719 21.531 1 98.19 541 ALA A CA 1
ATOM 3994 C C . ALA A 1 541 ? 9.883 39.781 22.609 1 98.19 541 ALA A C 1
ATOM 3996 O O . ALA A 1 541 ? 9.883 40.688 23.438 1 98.19 541 ALA A O 1
ATOM 3997 N N . LEU A 1 542 ? 8.953 38.875 22.547 1 98.19 542 LEU A N 1
ATOM 3998 C CA . LEU A 1 542 ? 7.855 38.875 23.5 1 98.19 542 LEU A CA 1
ATOM 3999 C C . LEU A 1 542 ? 8.367 38.594 24.922 1 98.19 542 LEU A C 1
ATOM 4001 O O . LEU A 1 542 ? 7.977 39.281 25.859 1 98.19 542 LEU A O 1
ATOM 4005 N N . THR A 1 543 ? 9.242 37.656 25.078 1 97.69 543 THR A N 1
ATOM 4006 C CA . THR A 1 543 ? 9.773 37.344 26.406 1 97.69 543 THR A CA 1
ATOM 4007 C C . THR A 1 543 ? 10.617 38.5 26.938 1 97.69 543 THR A C 1
ATOM 4009 O O . THR A 1 543 ? 10.625 38.75 28.141 1 97.69 543 THR A O 1
ATOM 4012 N N . ALA A 1 544 ? 11.359 39.156 26.062 1 97.56 544 ALA A N 1
ATOM 4013 C CA . ALA A 1 544 ? 12.141 40.312 26.469 1 97.56 544 ALA A CA 1
ATOM 4014 C C . ALA A 1 544 ? 11.242 41.438 26.969 1 97.56 544 ALA A C 1
ATOM 4016 O O . ALA A 1 544 ? 11.602 42.156 27.891 1 97.56 544 ALA A O 1
ATOM 4017 N N . LEU A 1 545 ? 10.117 41.562 26.297 1 97.38 545 LEU A N 1
ATOM 4018 C CA . LEU A 1 545 ? 9.164 42.594 26.734 1 97.38 545 LEU A CA 1
ATOM 4019 C C . LEU A 1 545 ? 8.695 42.312 28.156 1 97.38 545 LEU A C 1
ATOM 4021 O O . LEU A 1 545 ? 8.602 43.219 28.969 1 97.38 545 LEU A O 1
ATOM 4025 N N . PHE A 1 546 ? 8.391 41.125 28.453 1 97.5 546 PHE A N 1
ATOM 4026 C CA . PHE A 1 546 ? 7.992 40.75 29.797 1 97.5 546 PHE A CA 1
ATOM 4027 C C . PHE A 1 546 ? 9.117 41 30.797 1 97.5 546 PHE A C 1
ATOM 4029 O O . PHE A 1 546 ? 8.875 41.5 31.891 1 97.5 546 PHE A O 1
ATOM 4036 N N . ALA A 1 547 ? 10.289 40.656 30.453 1 95.94 547 ALA A N 1
ATOM 4037 C CA . ALA A 1 547 ? 11.438 40.844 31.344 1 95.94 547 ALA A CA 1
ATOM 4038 C C . ALA A 1 547 ? 11.695 42.312 31.609 1 95.94 547 ALA A C 1
ATOM 4040 O O . ALA A 1 547 ? 12.117 42.688 32.719 1 95.94 547 ALA A O 1
ATOM 4041 N N . ALA A 1 548 ? 11.477 43.125 30.688 1 94.62 548 ALA A N 1
ATOM 4042 C CA . ALA A 1 548 ? 11.766 44.562 30.781 1 94.62 548 ALA A CA 1
ATOM 4043 C C . ALA A 1 548 ? 10.758 45.25 31.688 1 94.62 548 ALA A C 1
ATOM 4045 O O . ALA A 1 548 ? 11.055 46.281 32.281 1 94.62 548 ALA A O 1
ATOM 4046 N N . GLY A 1 549 ? 9.523 44.688 31.719 1 90.88 549 GLY A N 1
ATOM 4047 C CA . GLY A 1 549 ? 8.539 45.344 32.562 1 90.88 549 GLY A CA 1
ATOM 4048 C C . GLY A 1 549 ? 7.367 44.469 32.938 1 90.88 549 GLY A C 1
ATOM 4049 O O . GLY A 1 549 ? 6.469 44.25 32.094 1 90.88 549 GLY A O 1
ATOM 4050 N N . SER A 1 550 ? 7.312 43.938 34.062 1 91.81 550 SER A N 1
ATOM 4051 C CA . SER A 1 550 ? 6.207 43.156 34.594 1 91.81 550 SER A CA 1
ATOM 4052 C C . SER A 1 550 ? 5.648 43.812 35.875 1 91.81 550 SER A C 1
ATOM 4054 O O . SER A 1 550 ? 6.395 44.406 36.656 1 91.81 550 SER A O 1
ATOM 4056 N N . PRO A 1 551 ? 4.398 43.719 36 1 96.62 551 PRO A N 1
ATOM 4057 C CA . PRO A 1 551 ? 3.381 43.031 35.219 1 96.62 551 PRO A CA 1
ATOM 4058 C C . PRO A 1 551 ? 3.02 43.812 33.938 1 96.62 551 PRO A C 1
ATOM 4060 O O . PRO A 1 551 ? 3.07 45.062 33.938 1 96.62 551 PRO A O 1
ATOM 4063 N N . VAL A 1 552 ? 2.674 43.125 32.938 1 97.81 552 VAL A N 1
ATOM 4064 C CA . VAL A 1 552 ? 2.242 43.719 31.672 1 97.81 552 VAL A CA 1
ATOM 4065 C C . VAL A 1 552 ? 0.719 43.812 31.625 1 97.81 552 VAL A C 1
ATOM 4067 O O . VAL A 1 552 ? 0.031 42.812 31.922 1 97.81 552 VAL A O 1
ATOM 4070 N N . SER A 1 553 ? 0.188 44.969 31.328 1 97.69 553 SER A N 1
ATOM 4071 C CA . SER A 1 553 ? -1.249 45.156 31.172 1 97.69 553 SER A CA 1
ATOM 4072 C C . SER A 1 553 ? -1.649 45.094 29.703 1 97.69 553 SER A C 1
ATOM 4074 O O . SER A 1 553 ? -0.866 45.469 28.828 1 97.69 553 SER A O 1
ATOM 4076 N N . PRO A 1 554 ? -2.91 44.594 29.438 1 97.81 554 PRO A N 1
ATOM 4077 C CA . PRO A 1 554 ? -3.365 44.625 28.047 1 97.81 554 PRO A CA 1
ATOM 4078 C C . PRO A 1 554 ? -3.344 46.031 27.438 1 97.81 554 PRO A C 1
ATOM 4080 O O . PRO A 1 554 ? -3.859 46.969 28.031 1 97.81 554 PRO A O 1
ATOM 4083 N N . PRO A 1 555 ? -2.713 46.188 26.312 1 98 555 PRO A N 1
ATOM 4084 C CA . PRO A 1 555 ? -2.764 47.469 25.641 1 98 555 PRO A CA 1
ATOM 4085 C C . PRO A 1 555 ? -4.168 47.844 25.156 1 98 555 PRO A C 1
ATOM 4087 O O . PRO A 1 555 ? -5.016 46.969 25.016 1 98 555 PRO A O 1
ATOM 4090 N N . ALA A 1 556 ? -4.352 49.125 24.953 1 96.88 556 ALA A N 1
ATOM 4091 C CA . ALA A 1 556 ? -5.594 49.594 24.328 1 96.88 556 ALA A CA 1
ATOM 4092 C C . ALA A 1 556 ? -5.699 49.094 22.891 1 96.88 556 ALA A C 1
ATOM 4094 O O . ALA A 1 556 ? -4.688 48.781 22.25 1 96.88 556 ALA A O 1
ATOM 4095 N N . THR A 1 557 ? -6.918 49 22.422 1 97.94 557 THR A N 1
ATOM 4096 C CA . THR A 1 557 ? -7.184 48.625 21.047 1 97.94 557 THR A CA 1
ATOM 4097 C C . THR A 1 557 ? -7.777 49.781 20.25 1 97.94 557 THR A C 1
ATOM 4099 O O . THR A 1 557 ? -8.812 49.625 19.594 1 97.94 557 THR A O 1
ATOM 4102 N N . ASP A 1 558 ? -7.129 50.875 20.266 1 97.62 558 ASP A N 1
ATOM 4103 C CA . ASP A 1 558 ? -7.633 52.094 19.656 1 97.62 558 ASP A CA 1
ATOM 4104 C C . ASP A 1 558 ? -6.668 52.625 18.594 1 97.62 558 ASP A C 1
ATOM 4106 O O . ASP A 1 558 ? -6.684 53.812 18.25 1 97.62 558 ASP A O 1
ATOM 4110 N N . ARG A 1 559 ? -5.867 51.75 18.094 1 98.31 559 ARG A N 1
ATOM 4111 C CA . ARG A 1 559 ? -4.855 52.156 17.125 1 98.31 559 ARG A CA 1
ATOM 4112 C C . ARG A 1 559 ? -5.434 52.188 15.711 1 98.31 559 ARG A C 1
ATOM 4114 O O . ARG A 1 559 ? -4.867 52.812 14.812 1 98.31 559 ARG A O 1
ATOM 4121 N N . ILE A 1 560 ? -6.473 51.5 15.516 1 98.62 560 ILE A N 1
ATOM 4122 C CA . ILE A 1 560 ? -7.215 51.531 14.258 1 98.62 560 ILE A CA 1
ATOM 4123 C C . ILE A 1 560 ? -8.586 52.156 14.477 1 98.62 560 ILE A C 1
ATOM 4125 O O . ILE A 1 560 ? -9.383 51.656 15.273 1 98.62 560 ILE A O 1
ATOM 4129 N N . ARG A 1 561 ? -8.844 53.156 13.812 1 97.5 561 ARG A N 1
ATOM 4130 C CA . ARG A 1 561 ? -10.156 53.812 13.883 1 97.5 561 ARG A CA 1
ATOM 4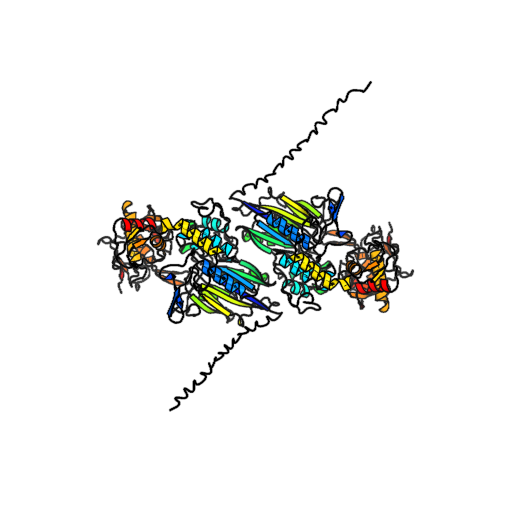131 C C . ARG A 1 561 ? -11.039 53.375 12.711 1 97.5 561 ARG A C 1
ATOM 4133 O O . ARG A 1 561 ? -10.688 53.594 11.555 1 97.5 561 ARG A O 1
ATOM 4140 N N . THR A 1 562 ? -12.125 52.781 12.992 1 96.44 562 THR A N 1
ATOM 4141 C CA . THR A 1 562 ? -13.055 52.375 11.945 1 96.44 562 THR A CA 1
ATOM 4142 C C . THR A 1 562 ? -13.984 53.531 11.578 1 96.44 562 THR A C 1
ATOM 4144 O O . THR A 1 562 ? -14.539 54.188 12.453 1 96.44 562 THR A O 1
ATOM 4147 N N . VAL A 1 563 ? -14.008 53.781 10.328 1 91.44 563 VAL A N 1
ATOM 4148 C CA . VAL A 1 563 ? -14.859 54.844 9.836 1 91.44 563 VAL A CA 1
ATOM 4149 C C . VAL A 1 563 ? -15.922 54.281 8.906 1 91.44 563 VAL A C 1
ATOM 4151 O O . VAL A 1 563 ? -15.68 53.281 8.203 1 91.44 563 VAL A O 1
ATOM 4154 N N . GLY A 1 564 ? -17.281 54.781 8.977 1 77.12 564 GLY A N 1
ATOM 4155 C CA . GLY A 1 564 ? -18.391 54.375 8.141 1 77.12 564 GLY A CA 1
ATOM 4156 C C . GLY A 1 564 ? -19.266 53.312 8.789 1 77.12 564 GLY A C 1
ATOM 4157 O O . GLY A 1 564 ? -18.875 52.719 9.797 1 77.12 564 GLY A O 1
ATOM 4158 N N . MET B 1 1 ? 62.531 -54.25 54 1 22.55 1 MET B N 1
ATOM 4159 C CA . MET B 1 1 ? 63.031 -53 53.438 1 22.55 1 MET B CA 1
ATOM 4160 C C . MET B 1 1 ? 61.906 -52.156 52.844 1 22.55 1 MET B C 1
ATOM 4162 O O . MET B 1 1 ? 61 -52.719 52.219 1 22.55 1 MET B O 1
ATOM 4166 N N . THR B 1 2 ? 61.75 -50.906 53.344 1 21.94 2 THR B N 1
ATOM 4167 C CA . THR B 1 2 ? 60.75 -49.875 53.688 1 21.94 2 THR B CA 1
ATOM 4168 C C . THR B 1 2 ? 60.219 -49.188 52.438 1 21.94 2 THR B C 1
ATOM 4170 O O . THR B 1 2 ? 60.969 -48.469 51.75 1 21.94 2 THR B O 1
ATOM 4173 N N . ARG B 1 3 ? 59.344 -50 51.688 1 21.3 3 ARG B N 1
ATOM 4174 C CA . ARG B 1 3 ? 58.688 -49.938 50.375 1 21.3 3 ARG B CA 1
ATOM 4175 C C . ARG B 1 3 ? 57.906 -48.625 50.219 1 21.3 3 ARG B C 1
ATOM 4177 O O . ARG B 1 3 ? 56.75 -48.531 50.625 1 21.3 3 ARG B O 1
ATOM 4184 N N . ARG B 1 4 ? 58.781 -47.562 50.75 1 23.27 4 ARG B N 1
ATOM 4185 C CA . ARG B 1 4 ? 58.219 -46.25 51.031 1 23.27 4 ARG B CA 1
ATOM 4186 C C . ARG B 1 4 ? 57.469 -45.719 49.812 1 23.27 4 ARG B C 1
ATOM 4188 O O . ARG B 1 4 ? 58.062 -45.531 48.719 1 23.27 4 ARG B O 1
ATOM 4195 N N . MET B 1 5 ? 56.25 -46.219 49.562 1 22.02 5 MET B N 1
ATOM 4196 C CA . MET B 1 5 ? 55.25 -46.188 48.5 1 22.02 5 MET B CA 1
ATOM 4197 C C . MET B 1 5 ? 54.938 -44.75 48.125 1 22.02 5 MET B C 1
ATOM 4199 O O . MET B 1 5 ? 54.375 -44 48.938 1 22.02 5 MET B O 1
ATOM 4203 N N . THR B 1 6 ? 56.031 -44.062 47.656 1 21.92 6 THR B N 1
ATOM 4204 C CA . THR B 1 6 ? 56 -42.625 47.344 1 21.92 6 THR B CA 1
ATOM 4205 C C . THR B 1 6 ? 54.844 -42.312 46.406 1 21.92 6 THR B C 1
ATOM 4207 O O . THR B 1 6 ? 54.75 -42.812 45.312 1 21.92 6 THR B O 1
ATOM 4210 N N . ARG B 1 7 ? 53.656 -42.156 47 1 25.42 7 ARG B N 1
ATOM 4211 C CA . ARG B 1 7 ? 52.312 -41.906 46.469 1 25.42 7 ARG B CA 1
ATOM 4212 C C . ARG B 1 7 ? 52.312 -40.625 45.656 1 25.42 7 ARG B C 1
ATOM 4214 O O . ARG B 1 7 ? 52.438 -39.531 46.188 1 25.42 7 ARG B O 1
ATOM 4221 N N . THR B 1 8 ? 53.156 -40.625 44.594 1 23.97 8 THR B N 1
ATOM 4222 C CA . THR B 1 8 ? 53.344 -39.438 43.781 1 23.97 8 THR B CA 1
ATOM 4223 C C . THR B 1 8 ? 51.969 -38.844 43.375 1 23.97 8 THR B C 1
ATOM 4225 O O . THR B 1 8 ? 51.062 -39.594 43.031 1 23.97 8 THR B O 1
ATOM 4228 N N . CYS B 1 9 ? 51.656 -37.594 43.844 1 21.88 9 CYS B N 1
ATOM 4229 C CA . CYS B 1 9 ? 50.625 -36.562 43.781 1 21.88 9 CYS B CA 1
ATOM 4230 C C . CYS B 1 9 ? 50.281 -36.188 42.344 1 21.88 9 CYS B C 1
ATOM 4232 O O . CYS B 1 9 ? 51.125 -35.656 41.625 1 21.88 9 CYS B O 1
ATOM 4234 N N . ALA B 1 10 ? 49.562 -37.094 41.625 1 23.45 10 ALA B N 1
ATOM 4235 C CA . ALA B 1 10 ? 49.094 -36.938 40.25 1 23.45 10 ALA B CA 1
ATOM 4236 C C . ALA B 1 10 ? 48.406 -35.562 40.062 1 23.45 10 ALA B C 1
ATOM 4238 O O . ALA B 1 10 ? 47.406 -35.281 40.688 1 23.45 10 ALA B O 1
ATOM 4239 N N . VAL B 1 11 ? 49.219 -34.531 40 1 23.02 11 VAL B N 1
ATOM 4240 C CA . VAL B 1 11 ? 48.812 -33.156 39.75 1 23.02 11 VAL B CA 1
ATOM 4241 C C . VAL B 1 11 ? 47.906 -33.125 38.531 1 23.02 11 VAL B C 1
ATOM 4243 O O . VAL B 1 11 ? 48.281 -33.562 37.438 1 23.02 11 VAL B O 1
ATOM 4246 N N . LEU B 1 12 ? 46.562 -33.25 38.844 1 22.92 12 LEU B N 1
ATOM 4247 C CA . LEU B 1 12 ? 45.406 -33.125 37.938 1 22.92 12 LEU B CA 1
ATOM 4248 C C . LEU B 1 12 ? 45.5 -31.875 37.094 1 22.92 12 LEU B C 1
ATOM 4250 O O . LEU B 1 12 ? 45.5 -30.766 37.625 1 22.92 12 LEU B O 1
ATOM 4254 N N . ALA B 1 13 ? 46.375 -31.875 36.031 1 25.62 13 ALA B N 1
ATOM 4255 C CA . ALA B 1 13 ? 46.531 -30.844 35 1 25.62 13 ALA B CA 1
ATOM 4256 C C . ALA B 1 13 ? 45.188 -30.438 34.406 1 25.62 13 ALA B C 1
ATOM 4258 O O . ALA B 1 13 ? 44.562 -31.219 33.688 1 25.62 13 ALA B O 1
ATOM 4259 N N . THR B 1 14 ? 44.312 -29.828 35.188 1 24.17 14 THR B N 1
ATOM 4260 C CA . THR B 1 14 ? 43.062 -29.281 34.688 1 24.17 14 THR B CA 1
ATOM 4261 C C . THR B 1 14 ? 43.312 -28.344 33.5 1 24.17 14 THR B C 1
ATOM 4263 O O . THR B 1 14 ? 43.969 -27.312 33.656 1 24.17 14 THR B O 1
ATOM 4266 N N . THR B 1 15 ? 43.719 -28.922 32.375 1 24.97 15 THR B N 1
ATOM 4267 C CA . THR B 1 15 ? 43.906 -28.062 31.203 1 24.97 15 THR B CA 1
ATOM 4268 C C . THR B 1 15 ? 42.656 -27.219 30.953 1 24.97 15 THR B C 1
ATOM 4270 O O . THR B 1 15 ? 41.531 -27.766 30.812 1 24.97 15 THR B O 1
ATOM 4273 N N . LEU B 1 16 ? 42.625 -26.031 31.578 1 25.98 16 LEU B N 1
ATOM 4274 C CA . LEU B 1 16 ? 41.656 -24.984 31.328 1 25.98 16 LEU B CA 1
ATOM 4275 C C . LEU B 1 16 ? 41.562 -24.672 29.828 1 25.98 16 LEU B C 1
ATOM 4277 O O . LEU B 1 16 ? 42.531 -24.203 29.234 1 25.98 16 LEU B O 1
ATOM 4281 N N . LEU B 1 17 ? 41 -25.625 29.062 1 24.44 17 LEU B N 1
ATOM 4282 C CA . LEU B 1 17 ? 40.75 -25.234 27.688 1 24.44 17 LEU B CA 1
ATOM 4283 C C . LEU B 1 17 ? 40 -23.906 27.625 1 24.44 17 LEU B C 1
ATOM 4285 O O . LEU B 1 17 ? 38.844 -23.812 28.109 1 24.44 17 LEU B O 1
ATOM 4289 N N . ALA B 1 18 ? 40.75 -22.766 27.734 1 28.91 18 ALA B N 1
ATOM 4290 C CA . ALA B 1 18 ? 40.219 -21.422 27.422 1 28.91 18 ALA B CA 1
ATOM 4291 C C . ALA B 1 18 ? 39.531 -21.406 26.078 1 28.91 18 ALA B C 1
ATOM 4293 O O . ALA B 1 18 ? 40.156 -21.516 25.031 1 28.91 18 ALA B O 1
ATOM 4294 N N . THR B 1 19 ? 38.375 -22.094 26.031 1 26.53 19 THR B N 1
ATOM 4295 C CA . THR B 1 19 ? 37.594 -21.828 24.812 1 26.53 19 THR B CA 1
ATOM 4296 C C . THR B 1 19 ? 37.5 -20.328 24.547 1 26.53 19 THR B C 1
ATOM 4298 O O . THR B 1 19 ? 37.031 -19.578 25.391 1 26.53 19 THR B O 1
ATOM 4301 N N . THR B 1 20 ? 38.531 -19.797 23.938 1 29.02 20 THR B N 1
ATOM 4302 C CA . THR B 1 20 ? 38.438 -18.453 23.391 1 29.02 20 THR B CA 1
ATOM 4303 C C . THR B 1 20 ? 37.156 -18.312 22.562 1 29.02 20 THR B C 1
ATOM 4305 O O . THR B 1 20 ? 37 -18.969 21.547 1 29.02 20 THR B O 1
ATOM 4308 N N . ALA B 1 21 ? 36.062 -18.141 23.266 1 30.89 21 ALA B N 1
ATOM 4309 C CA . ALA B 1 21 ? 34.875 -17.562 22.625 1 30.89 21 ALA B CA 1
ATOM 4310 C C . ALA B 1 21 ? 35.25 -16.359 21.766 1 30.89 21 ALA B C 1
ATOM 4312 O O . ALA B 1 21 ? 35.531 -15.281 22.297 1 30.89 21 ALA B O 1
ATOM 4313 N N . THR B 1 22 ? 36.031 -16.641 20.719 1 29.73 22 THR B N 1
ATOM 4314 C CA . THR B 1 22 ? 36.031 -15.531 19.766 1 29.73 22 THR B CA 1
ATOM 4315 C C . THR B 1 22 ? 34.625 -15.047 19.484 1 29.73 22 THR B C 1
ATOM 4317 O O . THR B 1 22 ? 33.812 -15.797 18.938 1 29.73 22 THR B O 1
ATOM 4320 N N . SER B 1 23 ? 34.094 -14.312 20.391 1 29.02 23 SER B N 1
ATOM 4321 C CA . SER B 1 23 ? 32.906 -13.508 20.125 1 29.02 23 SER B CA 1
ATOM 4322 C C . SER B 1 23 ? 33.031 -12.82 18.766 1 29.02 23 SER B C 1
ATOM 4324 O O . SER B 1 23 ? 33.875 -11.961 18.562 1 29.02 23 SER B O 1
ATOM 4326 N N . LEU B 1 24 ? 32.812 -13.57 17.719 1 29.31 24 LEU B N 1
ATOM 4327 C CA . LEU B 1 24 ? 32.531 -12.836 16.484 1 29.31 24 LEU B CA 1
ATOM 4328 C C . LEU B 1 24 ? 31.531 -11.711 16.75 1 29.31 24 LEU B C 1
ATOM 4330 O O . LEU B 1 24 ? 30.359 -11.969 17 1 29.31 24 LEU B O 1
ATOM 4334 N N . SER B 1 25 ? 32.094 -10.727 17.422 1 29.05 25 SER B N 1
ATOM 4335 C CA . SER B 1 25 ? 31.328 -9.492 17.375 1 29.05 25 SER B CA 1
ATOM 4336 C C . SER B 1 25 ? 30.906 -9.156 15.953 1 29.05 25 SER B C 1
ATOM 4338 O O . SER B 1 25 ? 31.75 -8.812 15.117 1 29.05 25 SER B O 1
ATOM 4340 N N . ALA B 1 26 ? 30 -9.766 15.406 1 33.06 26 ALA B N 1
ATOM 4341 C CA . ALA B 1 26 ? 29.406 -9.141 14.227 1 33.06 26 ALA B CA 1
ATOM 4342 C C . ALA B 1 26 ? 29.344 -7.625 14.383 1 33.06 26 ALA B C 1
ATOM 4344 O O . ALA B 1 26 ? 28.625 -7.117 15.25 1 33.06 26 ALA B O 1
ATOM 4345 N N . VAL B 1 27 ? 30.406 -6.945 14.062 1 27.31 27 VAL B N 1
ATOM 4346 C CA . VAL B 1 27 ? 30.344 -5.504 13.859 1 27.31 27 VAL B CA 1
ATOM 4347 C C . VAL B 1 27 ? 29.078 -5.137 13.094 1 27.31 27 VAL B C 1
ATOM 4349 O O . VAL B 1 27 ? 28.938 -5.469 11.914 1 27.31 27 VAL B O 1
ATOM 4352 N N . ALA B 1 28 ? 28.062 -5.016 13.789 1 35.41 28 ALA B N 1
ATOM 4353 C CA . ALA B 1 28 ? 26.938 -4.281 13.211 1 35.41 28 ALA B CA 1
ATOM 4354 C C . ALA B 1 28 ? 27.422 -3.023 12.492 1 35.41 28 ALA B C 1
ATOM 4356 O O . ALA B 1 28 ? 27.938 -2.102 13.125 1 35.41 28 ALA B O 1
ATOM 4357 N N . THR B 1 29 ? 27.938 -3.104 11.312 1 36.09 29 THR B N 1
ATOM 4358 C CA . THR B 1 29 ? 28.234 -1.891 10.562 1 36.09 29 THR B CA 1
ATOM 4359 C C . THR B 1 29 ? 27.234 -0.787 10.891 1 36.09 29 THR B C 1
ATOM 4361 O O . THR B 1 29 ? 26.016 -1.017 10.883 1 36.09 29 THR B O 1
ATOM 4364 N N . ALA B 1 30 ? 27.609 0.064 11.555 1 38.16 30 ALA B N 1
ATOM 4365 C CA . ALA B 1 30 ? 26.906 1.313 11.836 1 38.16 30 ALA B CA 1
ATOM 4366 C C . ALA B 1 30 ? 26.156 1.81 10.609 1 38.16 30 ALA B C 1
ATOM 4368 O O . ALA B 1 30 ? 26.766 2.125 9.586 1 38.16 30 ALA B O 1
ATOM 4369 N N . GLU B 1 31 ? 24.953 1.384 10.273 1 47.94 31 GLU B N 1
ATOM 4370 C CA . GLU B 1 31 ? 24.125 1.982 9.234 1 47.94 31 GLU B CA 1
ATOM 4371 C C . GLU B 1 31 ? 24.328 3.492 9.164 1 47.94 31 GLU B C 1
ATOM 4373 O O . GLU B 1 31 ? 24.219 4.184 10.18 1 47.94 31 GLU B O 1
ATOM 4378 N N . SER B 1 32 ? 25.078 3.977 8.305 1 55.16 32 SER B N 1
ATOM 4379 C CA . SER B 1 32 ? 25.203 5.41 8.062 1 55.16 32 SER B CA 1
ATOM 4380 C C . SER B 1 32 ? 23.828 6.09 8.039 1 55.16 32 SER B C 1
ATOM 4382 O O . SER B 1 32 ? 22.828 5.473 7.652 1 55.16 32 SER B O 1
ATOM 4384 N N . GLN B 1 33 ? 23.656 7.145 8.828 1 64.88 33 GLN B N 1
ATOM 4385 C CA . GLN B 1 33 ? 22.469 7.965 8.969 1 64.88 33 GLN B CA 1
ATOM 4386 C C . GLN B 1 33 ? 21.906 8.352 7.602 1 64.88 33 GLN B C 1
ATOM 4388 O O . GLN B 1 33 ? 20.734 8.734 7.488 1 64.88 33 GLN B O 1
ATOM 4393 N N . ASP B 1 34 ? 22.609 7.879 6.449 1 80.19 34 ASP B N 1
ATOM 4394 C CA . ASP B 1 34 ? 22.172 8.352 5.137 1 80.19 34 ASP B CA 1
ATOM 4395 C C . ASP B 1 34 ? 21.609 7.215 4.293 1 80.19 34 ASP B C 1
ATOM 4397 O O . ASP B 1 34 ? 21.25 7.41 3.133 1 80.19 34 ASP B O 1
ATOM 4401 N N . THR B 1 35 ? 21.578 5.992 4.855 1 87.81 35 THR B N 1
ATOM 4402 C CA . THR B 1 35 ? 21.031 4.871 4.102 1 87.81 35 THR B CA 1
ATOM 4403 C C . THR B 1 35 ? 20.047 4.066 4.961 1 87.81 35 THR B C 1
ATOM 4405 O O . THR B 1 35 ? 20.047 4.195 6.188 1 87.81 35 THR B O 1
ATOM 4408 N N . VAL B 1 36 ? 19.219 3.342 4.254 1 89 36 VAL B N 1
ATOM 4409 C CA . VAL B 1 36 ? 18.281 2.404 4.883 1 89 36 VAL B CA 1
ATOM 4410 C C . VAL B 1 36 ? 18.547 0.991 4.367 1 89 36 VAL B C 1
ATOM 4412 O O . VAL B 1 36 ? 18.672 0.776 3.158 1 89 36 VAL B O 1
ATOM 4415 N N . SER B 1 37 ? 18.766 0.071 5.305 1 94.06 37 SER B N 1
ATOM 4416 C CA . SER B 1 37 ? 18.906 -1.334 4.938 1 94.06 37 SER B CA 1
ATOM 4417 C C . SER B 1 37 ? 17.562 -2.055 4.969 1 94.06 37 SER B C 1
ATOM 4419 O O . SER B 1 37 ? 16.828 -1.943 5.941 1 94.06 37 SER B O 1
ATOM 4421 N N . VAL B 1 38 ? 17.297 -2.715 3.814 1 96.75 38 VAL B N 1
ATOM 4422 C CA . VAL B 1 38 ? 16.062 -3.479 3.736 1 96.75 38 VAL B CA 1
ATOM 4423 C C . VAL B 1 38 ? 16.359 -4.898 3.258 1 96.75 38 VAL B C 1
ATOM 4425 O O . VAL B 1 38 ? 17.047 -5.09 2.252 1 96.75 38 VAL B O 1
ATOM 4428 N N . ARG B 1 39 ? 16 -5.965 4.004 1 98.56 39 ARG B N 1
ATOM 4429 C CA . ARG B 1 39 ? 16.031 -7.355 3.568 1 98.56 39 ARG B CA 1
ATOM 4430 C C . ARG B 1 39 ? 14.766 -7.727 2.82 1 98.56 39 ARG B C 1
ATOM 4432 O O . ARG B 1 39 ? 13.664 -7.676 3.385 1 98.56 39 ARG B O 1
ATOM 4439 N N . LEU B 1 40 ? 14.859 -8.055 1.544 1 98.88 40 LEU B N 1
ATOM 4440 C CA . LEU B 1 40 ? 13.758 -8.562 0.74 1 98.88 40 LEU B CA 1
ATOM 4441 C C . LEU B 1 40 ? 13.727 -10.086 0.757 1 98.88 40 LEU B C 1
ATOM 4443 O O . LEU B 1 40 ? 14.711 -10.734 0.4 1 98.88 40 LEU B O 1
ATOM 4447 N N . LEU B 1 41 ? 12.648 -10.664 1.234 1 98.94 41 LEU B N 1
ATOM 4448 C CA . LEU B 1 41 ? 12.43 -12.109 1.265 1 98.94 41 LEU B CA 1
ATOM 4449 C C . LEU B 1 41 ? 11.391 -12.523 0.228 1 98.94 41 LEU B C 1
ATOM 4451 O O . LEU B 1 41 ? 10.406 -11.805 0.006 1 98.94 41 LEU B O 1
ATOM 4455 N N . ALA B 1 42 ? 11.633 -13.68 -0.391 1 98.94 42 ALA B N 1
ATOM 4456 C CA . ALA B 1 42 ? 10.641 -14.195 -1.338 1 98.94 42 ALA B CA 1
ATOM 4457 C C . ALA B 1 42 ? 10.633 -15.719 -1.343 1 98.94 42 ALA B C 1
ATOM 4459 O O . ALA B 1 42 ? 11.648 -16.359 -1.057 1 98.94 42 ALA B O 1
ATOM 4460 N N . PHE B 1 43 ? 9.523 -16.281 -1.539 1 98.88 43 PHE B N 1
ATOM 4461 C CA . PHE B 1 43 ? 9.383 -17.672 -1.929 1 98.88 43 PHE B CA 1
ATOM 4462 C C . PHE B 1 43 ? 8.453 -17.812 -3.129 1 98.88 43 PHE B C 1
ATOM 4464 O O . PHE B 1 43 ? 7.773 -16.859 -3.506 1 98.88 43 PHE B O 1
ATOM 4471 N N . ASN B 1 44 ? 8.523 -18.969 -3.758 1 98.88 44 ASN B N 1
ATOM 4472 C CA . ASN B 1 44 ? 7.77 -19.156 -4.992 1 98.88 44 ASN B CA 1
ATOM 4473 C C . ASN B 1 44 ? 7.207 -20.562 -5.098 1 98.88 44 ASN B C 1
ATOM 4475 O O . ASN B 1 44 ? 7.707 -21.484 -4.445 1 98.88 44 ASN B O 1
ATOM 4479 N N . ASP B 1 45 ? 6.152 -20.734 -5.863 1 98.62 45 ASP B N 1
ATOM 4480 C CA . ASP B 1 45 ? 5.602 -22.031 -6.215 1 98.62 45 ASP B CA 1
ATOM 4481 C C . ASP B 1 45 ? 5.395 -22.891 -4.973 1 98.62 45 ASP B C 1
ATOM 4483 O O . ASP B 1 45 ? 5.887 -24.031 -4.902 1 98.62 45 ASP B O 1
ATOM 4487 N N . LEU B 1 46 ? 4.594 -22.328 -4.105 1 98.69 46 LEU B N 1
ATOM 4488 C CA . LEU B 1 46 ? 4.309 -23.047 -2.867 1 98.69 46 LEU B CA 1
ATOM 4489 C C . LEU B 1 46 ? 3.4 -24.234 -3.133 1 98.69 46 LEU B C 1
ATOM 4491 O O . LEU B 1 46 ? 3.516 -25.281 -2.469 1 98.69 46 LEU B O 1
ATOM 4495 N N . HIS B 1 47 ? 2.41 -24.125 -3.969 1 98.12 47 HIS B N 1
ATOM 4496 C CA . HIS B 1 47 ? 1.513 -25.203 -4.395 1 98.12 47 HIS B CA 1
ATOM 4497 C C . HIS B 1 47 ? 0.844 -25.875 -3.201 1 98.12 47 HIS B C 1
ATOM 4499 O O . HIS B 1 47 ? 0.743 -27.094 -3.148 1 98.12 47 HIS B O 1
ATOM 4505 N N . GLY B 1 48 ? 0.455 -25.094 -2.271 1 98.12 48 GLY B N 1
ATOM 4506 C CA . GLY B 1 48 ? -0.307 -25.594 -1.144 1 98.12 48 GLY B CA 1
ATOM 4507 C C . GLY B 1 48 ? 0.493 -26.531 -0.258 1 98.12 48 GLY B C 1
ATOM 4508 O O . GLY B 1 48 ? -0.077 -27.391 0.429 1 98.12 48 GLY B O 1
ATOM 4509 N N . SER B 1 49 ? 1.787 -26.453 -0.275 1 97.69 49 SER B N 1
ATOM 4510 C CA . SER B 1 49 ? 2.643 -27.328 0.522 1 97.69 49 SER B CA 1
ATOM 4511 C C . SER B 1 49 ? 2.594 -26.938 1.999 1 97.69 49 SER B C 1
ATOM 4513 O O . SER B 1 49 ? 3.408 -26.141 2.467 1 97.69 49 SER B O 1
ATOM 4515 N N . LEU B 1 50 ? 1.721 -27.609 2.744 1 98.38 50 LEU B N 1
ATOM 4516 C CA . LEU B 1 50 ? 1.59 -27.375 4.176 1 98.38 50 LEU B CA 1
ATOM 4517 C C . LEU B 1 50 ? 2.547 -28.266 4.965 1 98.38 50 LEU B C 1
ATOM 4519 O O . LEU B 1 50 ? 3.043 -27.859 6.023 1 98.38 50 LEU B O 1
ATOM 4523 N N . ARG B 1 51 ? 2.777 -29.438 4.398 1 97.12 51 ARG B N 1
ATOM 4524 C CA . ARG B 1 51 ? 3.717 -30.391 4.969 1 97.12 51 ARG B CA 1
ATOM 4525 C C . ARG B 1 51 ? 4.973 -30.5 4.113 1 97.12 51 ARG B C 1
ATOM 4527 O O . ARG B 1 51 ? 4.977 -30.094 2.951 1 97.12 51 ARG B O 1
ATOM 4534 N N . PRO B 1 52 ? 6.02 -31.062 4.75 1 96.19 52 PRO B N 1
ATOM 4535 C CA . PRO B 1 52 ? 7.176 -31.328 3.893 1 96.19 52 PRO B CA 1
ATOM 4536 C C . PRO B 1 52 ? 6.832 -32.188 2.691 1 96.19 52 PRO B C 1
ATOM 4538 O O . PRO B 1 52 ? 6.117 -33.188 2.834 1 96.19 52 PRO B O 1
ATOM 4541 N N . PRO B 1 53 ? 7.316 -31.734 1.522 1 92.88 53 PRO B N 1
ATOM 4542 C CA . PRO B 1 53 ? 7.031 -32.562 0.345 1 92.88 53 PRO B CA 1
ATOM 4543 C C . PRO B 1 53 ? 7.633 -33.969 0.443 1 92.88 53 PRO B C 1
ATOM 4545 O O . PRO B 1 53 ? 8.523 -34.188 1.262 1 92.88 53 PRO B O 1
ATOM 4548 N N . GLU B 1 54 ? 7.098 -34.812 -0.396 1 86.44 54 GLU B N 1
ATOM 4549 C CA . GLU B 1 54 ? 7.574 -36.188 -0.437 1 86.44 54 GLU B CA 1
ATOM 4550 C C . GLU B 1 54 ? 8.305 -36.469 -1.744 1 86.44 54 GLU B C 1
ATOM 4552 O O . GLU B 1 54 ? 8.367 -35.625 -2.629 1 86.44 54 GLU B O 1
ATOM 4557 N N . GLY B 1 55 ? 8.953 -37.594 -1.755 1 82 55 GLY B N 1
ATOM 4558 C CA . GLY B 1 55 ? 9.617 -38.031 -2.979 1 82 55 GLY B CA 1
ATOM 4559 C C . GLY B 1 55 ? 10.812 -37.156 -3.342 1 82 55 GLY B C 1
ATOM 4560 O O . GLY B 1 55 ? 11.547 -36.719 -2.463 1 82 55 GLY B O 1
ATOM 4561 N N . VAL B 1 56 ? 10.93 -36.938 -4.645 1 79.5 56 VAL B N 1
ATOM 4562 C CA . VAL B 1 56 ? 12.102 -36.25 -5.16 1 79.5 56 VAL B CA 1
ATOM 4563 C C . VAL B 1 56 ? 12.086 -34.781 -4.684 1 79.5 56 VAL B C 1
ATOM 4565 O O . VAL B 1 56 ? 13.141 -34.156 -4.535 1 79.5 56 VAL B O 1
ATOM 4568 N N . ARG B 1 57 ? 10.977 -34.25 -4.363 1 88.19 57 ARG B N 1
ATOM 4569 C CA . ARG B 1 57 ? 10.852 -32.875 -3.941 1 88.19 57 ARG B CA 1
ATOM 4570 C C . ARG B 1 57 ? 11.133 -32.719 -2.449 1 88.19 57 ARG B C 1
ATOM 4572 O O . ARG B 1 57 ? 11.117 -31.609 -1.915 1 88.19 57 ARG B O 1
ATOM 4579 N N . SER B 1 58 ? 11.477 -33.781 -1.806 1 91.38 58 SER B N 1
ATOM 4580 C CA . SER B 1 58 ? 11.68 -33.75 -0.361 1 91.38 58 SER B CA 1
ATOM 4581 C C . SER B 1 58 ? 13.055 -33.156 -0.013 1 91.38 58 SER B C 1
ATOM 4583 O O . SER B 1 58 ? 13.328 -32.875 1.152 1 91.38 58 SER B O 1
ATOM 4585 N N . GLU B 1 59 ? 13.852 -32.969 -1.03 1 94.44 59 GLU B N 1
ATOM 4586 C CA . GLU B 1 59 ? 15.234 -32.594 -0.765 1 94.44 59 GLU B CA 1
ATOM 4587 C C . GLU B 1 59 ? 15.672 -31.469 -1.696 1 94.44 59 GLU B C 1
ATOM 4589 O O . GLU B 1 59 ? 15.086 -31.266 -2.762 1 94.44 59 GLU B O 1
ATOM 4594 N N . ILE B 1 60 ? 16.688 -30.703 -1.278 1 96.94 60 ILE B N 1
ATOM 4595 C CA . ILE B 1 60 ? 17.375 -29.688 -2.078 1 96.94 60 ILE B CA 1
ATOM 4596 C C . ILE B 1 60 ? 18.797 -30.156 -2.377 1 96.94 60 ILE B C 1
ATOM 4598 O O . ILE B 1 60 ? 19.516 -30.625 -1.479 1 96.94 60 ILE B O 1
ATOM 4602 N N . ARG B 1 61 ? 19.188 -30.109 -3.615 1 96.12 61 ARG B N 1
ATOM 4603 C CA . ARG B 1 61 ? 20.562 -30.406 -4.008 1 96.12 61 ARG B CA 1
ATOM 4604 C C . ARG B 1 61 ? 21.5 -29.25 -3.67 1 96.12 61 ARG B C 1
ATOM 4606 O O . ARG B 1 61 ? 21.234 -28.109 -4.035 1 96.12 61 ARG B O 1
ATOM 4613 N N . GLN B 1 62 ? 22.562 -29.562 -3.012 1 96.62 62 GLN B N 1
ATOM 4614 C CA . GLN B 1 62 ? 23.578 -28.578 -2.674 1 96.62 62 GLN B CA 1
ATOM 4615 C C . GLN B 1 62 ? 24.625 -28.453 -3.783 1 96.62 62 GLN B C 1
ATOM 4617 O O . GLN B 1 62 ? 24.625 -29.25 -4.73 1 96.62 62 GLN B O 1
ATOM 4622 N N . ALA B 1 63 ? 25.5 -27.516 -3.637 1 95.5 63 ALA B N 1
ATOM 4623 C CA . ALA B 1 63 ? 26.516 -27.25 -4.648 1 95.5 63 ALA B CA 1
ATOM 4624 C C . ALA B 1 63 ? 27.438 -28.469 -4.832 1 95.5 63 ALA B C 1
ATOM 4626 O O . ALA B 1 63 ? 27.906 -28.734 -5.941 1 95.5 63 ALA B O 1
ATOM 4627 N N . ASP B 1 64 ? 27.656 -29.25 -3.771 1 95.75 64 ASP B N 1
ATOM 4628 C CA . ASP B 1 64 ? 28.562 -30.391 -3.818 1 95.75 64 ASP B CA 1
ATOM 4629 C C . ASP B 1 64 ? 27.812 -31.656 -4.242 1 95.75 64 ASP B C 1
ATOM 4631 O O . ASP B 1 64 ? 28.406 -32.75 -4.262 1 95.75 64 ASP B O 1
ATOM 4635 N N . GLY B 1 65 ? 26.562 -31.516 -4.516 1 94.19 65 GLY B N 1
ATOM 4636 C CA . GLY B 1 65 ? 25.781 -32.625 -4.996 1 94.19 65 GLY B CA 1
ATOM 4637 C C . GLY B 1 65 ? 25.031 -33.344 -3.893 1 94.19 65 GLY B C 1
ATOM 4638 O O . GLY B 1 65 ? 24.141 -34.188 -4.168 1 94.19 65 GLY B O 1
ATOM 4639 N N . SER B 1 66 ? 25.344 -33.031 -2.658 1 96 66 SER B N 1
ATOM 4640 C CA . SER B 1 66 ? 24.625 -33.688 -1.556 1 96 66 SER B CA 1
ATOM 4641 C C . SER B 1 66 ? 23.172 -33.219 -1.498 1 96 66 SER B C 1
ATOM 4643 O O . SER B 1 66 ? 22.844 -32.125 -1.984 1 96 66 SER B O 1
ATOM 4645 N N . LEU B 1 67 ? 22.328 -34.062 -0.996 1 96 67 LEU B N 1
ATOM 4646 C CA . LEU B 1 67 ? 20.906 -33.75 -0.868 1 96 67 LEU B CA 1
ATOM 4647 C C . LEU B 1 67 ? 20.547 -33.438 0.578 1 96 67 LEU B C 1
ATOM 4649 O O . LEU B 1 67 ? 21.031 -34.094 1.504 1 96 67 LEU B O 1
ATOM 4653 N N . THR B 1 68 ? 19.766 -32.375 0.801 1 96.81 68 THR B N 1
ATOM 4654 C CA . THR B 1 68 ? 19.328 -31.938 2.119 1 96.81 68 THR B CA 1
ATOM 4655 C C . THR B 1 68 ? 17.812 -31.922 2.213 1 96.81 68 THR B C 1
ATOM 4657 O O . THR B 1 68 ? 17.141 -31.266 1.423 1 96.81 68 THR B O 1
ATOM 4660 N N . PRO B 1 69 ? 17.25 -32.688 3.229 1 97.25 69 PRO B N 1
ATOM 4661 C CA . PRO B 1 69 ? 15.797 -32.594 3.412 1 97.25 69 PRO B CA 1
ATOM 4662 C C . PRO B 1 69 ? 15.32 -31.156 3.658 1 97.25 69 PRO B C 1
ATOM 4664 O O . PRO B 1 69 ? 15.977 -30.406 4.387 1 97.25 69 PRO B O 1
ATOM 4667 N N . ALA B 1 70 ? 14.188 -30.797 3.018 1 98.44 70 ALA B N 1
ATOM 4668 C CA . ALA B 1 70 ? 13.75 -29.406 3.096 1 98.44 70 ALA B CA 1
ATOM 4669 C C . ALA B 1 70 ? 12.242 -29.281 2.885 1 98.44 70 ALA B C 1
ATOM 4671 O O . ALA B 1 70 ? 11.625 -30.172 2.293 1 98.44 70 ALA B O 1
ATOM 4672 N N . GLY B 1 71 ? 11.734 -28.188 3.441 1 98.19 71 GLY B N 1
ATOM 4673 C CA . GLY B 1 71 ? 10.352 -27.828 3.178 1 98.19 71 GLY B CA 1
ATOM 4674 C C . GLY B 1 71 ? 9.445 -28.031 4.375 1 98.19 71 GLY B C 1
ATOM 4675 O O . GLY B 1 71 ? 9.883 -28.516 5.426 1 98.19 71 GLY B O 1
ATOM 4676 N N . GLY B 1 72 ? 8.156 -27.719 4.164 1 98.12 72 GLY B N 1
ATOM 4677 C CA . GLY B 1 72 ? 7.16 -27.688 5.223 1 98.12 72 GLY B CA 1
ATOM 4678 C C . GLY B 1 72 ? 6.816 -26.281 5.672 1 98.12 72 GLY B C 1
ATOM 4679 O O . GLY B 1 72 ? 7.707 -25.484 5.992 1 98.12 72 GLY B O 1
ATOM 4680 N N . ALA B 1 73 ? 5.547 -26.062 5.711 1 98.69 73 ALA B N 1
ATOM 4681 C CA . ALA B 1 73 ? 5.059 -24.703 5.973 1 98.69 73 ALA B CA 1
ATOM 4682 C C . ALA B 1 73 ? 5.547 -24.203 7.328 1 98.69 73 ALA B C 1
ATOM 4684 O O . ALA B 1 73 ? 5.883 -23.016 7.469 1 98.69 73 ALA B O 1
ATOM 4685 N N . ALA B 1 74 ? 5.559 -25.062 8.344 1 98.81 74 ALA B N 1
ATOM 4686 C CA . ALA B 1 74 ? 5.961 -24.656 9.688 1 98.81 74 ALA B CA 1
ATOM 4687 C C . ALA B 1 74 ? 7.434 -24.25 9.719 1 98.81 74 ALA B C 1
ATOM 4689 O O . ALA B 1 74 ? 7.812 -23.297 10.398 1 98.81 74 ALA B O 1
ATOM 4690 N N . TYR B 1 75 ? 8.266 -25 9.016 1 98.81 75 TYR B N 1
ATOM 4691 C CA . TYR B 1 75 ? 9.68 -24.672 8.93 1 98.81 75 TYR B CA 1
ATOM 4692 C C . TYR B 1 75 ? 9.891 -23.422 8.078 1 98.81 75 TYR B C 1
ATOM 4694 O O . TYR B 1 75 ? 10.742 -22.578 8.398 1 98.81 75 TYR B O 1
ATOM 4702 N N . LEU B 1 76 ? 9.172 -23.328 6.988 1 98.88 76 LEU B N 1
ATOM 4703 C CA . LEU B 1 76 ? 9.234 -22.125 6.164 1 98.88 76 LEU B CA 1
ATOM 4704 C C . LEU B 1 76 ? 8.945 -20.875 6.996 1 98.88 76 LEU B C 1
ATOM 4706 O O . LEU B 1 76 ? 9.703 -19.906 6.949 1 98.88 76 LEU B O 1
ATOM 4710 N N . ALA B 1 77 ? 7.852 -20.922 7.758 1 98.88 77 ALA B N 1
ATOM 4711 C CA . ALA B 1 77 ? 7.473 -19.797 8.609 1 98.88 77 ALA B CA 1
ATOM 4712 C C . ALA B 1 77 ? 8.555 -19.516 9.648 1 98.88 77 ALA B C 1
ATOM 4714 O O . ALA B 1 77 ? 8.828 -18.344 9.945 1 98.88 77 ALA B O 1
ATOM 4715 N N . ALA B 1 78 ? 9.117 -20.531 10.211 1 98.81 78 ALA B N 1
ATOM 4716 C CA . ALA B 1 78 ? 10.18 -20.359 11.203 1 98.81 78 ALA B CA 1
ATOM 4717 C C . ALA B 1 78 ? 11.391 -19.656 10.602 1 98.81 78 ALA B C 1
ATOM 4719 O O . ALA B 1 78 ? 11.969 -18.766 11.211 1 98.81 78 ALA B O 1
ATOM 4720 N N . TYR B 1 79 ? 11.789 -20.078 9.445 1 98.75 79 TYR B N 1
ATOM 4721 C CA . TYR B 1 79 ? 12.922 -19.453 8.781 1 98.75 79 TYR B CA 1
ATOM 4722 C C . TYR B 1 79 ? 12.617 -18 8.422 1 98.75 79 TYR B C 1
ATOM 4724 O O . TYR B 1 79 ? 13.477 -17.125 8.547 1 98.75 79 TYR B O 1
ATOM 4732 N N . VAL B 1 80 ? 11.43 -17.703 7.926 1 98.81 80 VAL B N 1
ATOM 4733 C CA . VAL B 1 80 ? 11.031 -16.344 7.621 1 98.81 80 VAL B CA 1
ATOM 4734 C C . VAL B 1 80 ? 11.148 -15.477 8.875 1 98.81 80 VAL B C 1
ATOM 4736 O O . VAL B 1 80 ? 11.703 -14.375 8.836 1 98.81 80 VAL B O 1
ATOM 4739 N N . THR B 1 81 ? 10.609 -15.984 9.953 1 98.5 81 THR B N 1
ATOM 4740 C CA . THR B 1 81 ? 10.703 -15.258 11.219 1 98.5 81 THR B CA 1
ATOM 4741 C C . THR B 1 81 ? 12.156 -15.008 11.594 1 98.5 81 THR B C 1
ATOM 4743 O O . THR B 1 81 ? 12.508 -13.906 12.008 1 98.5 81 THR B O 1
ATOM 4746 N N . GLN B 1 82 ? 12.969 -15.992 11.492 1 98.31 82 GLN B N 1
ATOM 4747 C CA . GLN B 1 82 ? 14.391 -15.859 11.805 1 98.31 82 GLN B CA 1
ATOM 4748 C C . GLN B 1 82 ? 15.055 -14.82 10.914 1 98.31 82 GLN B C 1
ATOM 4750 O O . GLN B 1 82 ? 15.789 -13.961 11.406 1 98.31 82 GLN B O 1
ATOM 4755 N N . LEU B 1 83 ? 14.836 -14.906 9.664 1 98.56 83 LEU B N 1
ATOM 4756 C CA . LEU B 1 83 ? 15.438 -13.992 8.703 1 98.56 83 LEU B CA 1
ATOM 4757 C C . LEU B 1 83 ? 14.969 -12.555 8.945 1 98.56 83 LEU B C 1
ATOM 4759 O O . LEU B 1 83 ? 15.75 -11.617 8.812 1 98.56 83 LEU B O 1
ATOM 4763 N N . ARG B 1 84 ? 13.703 -12.344 9.312 1 97.88 84 ARG B N 1
ATOM 4764 C CA . ARG B 1 84 ? 13.18 -11.039 9.672 1 97.88 84 ARG B CA 1
ATOM 4765 C C . ARG B 1 84 ? 13.883 -10.484 10.914 1 97.88 84 ARG B C 1
ATOM 4767 O O . ARG B 1 84 ? 14.234 -9.305 10.961 1 97.88 84 ARG B O 1
ATOM 4774 N N . SER B 1 85 ? 14.078 -11.336 11.859 1 96.5 85 SER B N 1
ATOM 4775 C CA . SER B 1 85 ? 14.656 -10.906 13.133 1 96.5 85 SER B CA 1
ATOM 4776 C C . SER B 1 85 ? 16.109 -10.5 12.969 1 96.5 85 SER B C 1
ATOM 4778 O O . SER B 1 85 ? 16.656 -9.758 13.789 1 96.5 85 SER B O 1
ATOM 4780 N N . GLN B 1 86 ? 16.703 -10.922 11.914 1 96.69 86 GLN B N 1
ATOM 4781 C CA . GLN B 1 86 ? 18.109 -10.656 11.656 1 96.69 86 GLN B CA 1
ATOM 4782 C C . GLN B 1 86 ? 18.297 -9.359 10.883 1 96.69 86 GLN B C 1
ATOM 4784 O O . GLN B 1 86 ? 19.422 -8.922 10.648 1 96.69 86 GLN B O 1
ATOM 4789 N N . ALA B 1 87 ? 17.203 -8.703 10.539 1 95.62 87 ALA B N 1
ATOM 4790 C CA . ALA B 1 87 ? 17.25 -7.477 9.758 1 95.62 87 ALA B CA 1
ATOM 4791 C C . ALA B 1 87 ? 16.469 -6.359 10.438 1 95.62 87 ALA B C 1
ATOM 4793 O O . ALA B 1 87 ? 15.469 -6.617 11.117 1 95.62 87 ALA B O 1
ATOM 4794 N N . THR B 1 88 ? 16.969 -5.109 10.258 1 88.62 88 THR B N 1
ATOM 4795 C CA . THR B 1 88 ? 16.266 -3.963 10.812 1 88.62 88 THR B CA 1
ATOM 4796 C C . THR B 1 88 ? 14.898 -3.791 10.141 1 88.62 88 THR B C 1
ATOM 4798 O O . THR B 1 88 ? 13.914 -3.459 10.805 1 88.62 88 THR B O 1
ATOM 4801 N N . ASN B 1 89 ? 14.875 -3.895 8.844 1 93.06 89 ASN B N 1
ATOM 4802 C CA . ASN B 1 89 ? 13.68 -3.834 8.016 1 93.06 89 ASN B CA 1
ATOM 4803 C C . ASN B 1 89 ? 13.578 -5.035 7.078 1 93.06 89 ASN B C 1
ATOM 4805 O O . ASN B 1 89 ? 14.594 -5.5 6.559 1 93.06 89 ASN B O 1
ATOM 4809 N N . SER B 1 90 ? 12.406 -5.539 6.945 1 97.44 90 SER B N 1
ATOM 4810 C CA . SER B 1 90 ? 12.242 -6.637 5.996 1 97.44 90 SER B CA 1
ATOM 4811 C C . SER B 1 90 ? 10.859 -6.605 5.352 1 97.44 90 SER B C 1
ATOM 4813 O O . SER B 1 90 ? 9.922 -6.039 5.914 1 97.44 90 SER B O 1
ATOM 4815 N N . LEU B 1 91 ? 10.773 -7.039 4.145 1 98 91 LEU B N 1
ATOM 4816 C CA . LEU B 1 91 ? 9.547 -7.309 3.406 1 98 91 LEU B CA 1
ATOM 4817 C C . LEU B 1 91 ? 9.516 -8.75 2.912 1 98 91 LEU B C 1
ATOM 4819 O O . LEU B 1 91 ? 10.555 -9.32 2.578 1 98 91 LEU B O 1
ATOM 4823 N N . LEU B 1 92 ? 8.336 -9.406 2.879 1 98.81 92 LEU B N 1
ATOM 4824 C CA . LEU B 1 92 ? 8.164 -10.781 2.43 1 98.81 92 LEU B CA 1
ATOM 4825 C C . LEU B 1 92 ? 7.195 -10.844 1.249 1 98.81 92 LEU B C 1
ATOM 4827 O O . LEU B 1 92 ? 6.055 -10.391 1.349 1 98.81 92 LEU B O 1
ATOM 4831 N N . TYR B 1 93 ? 7.695 -11.461 0.144 1 98.81 93 TYR B N 1
ATOM 4832 C CA . TYR B 1 93 ? 6.887 -11.57 -1.065 1 98.81 93 TYR B CA 1
ATOM 4833 C C . TYR B 1 93 ? 6.688 -13.023 -1.46 1 98.81 93 TYR B C 1
ATOM 4835 O O . TYR B 1 93 ? 7.492 -13.891 -1.104 1 98.81 93 TYR B O 1
ATOM 4843 N N . SER B 1 94 ? 5.602 -13.305 -2.111 1 98.88 94 SER B N 1
ATOM 4844 C CA . SER B 1 94 ? 5.43 -14.523 -2.887 1 98.88 94 SER B CA 1
ATOM 4845 C C . SER B 1 94 ? 5.477 -14.242 -4.383 1 98.88 94 SER B C 1
ATOM 4847 O O . SER B 1 94 ? 4.926 -13.25 -4.852 1 98.88 94 SER B O 1
ATOM 4849 N N . VAL B 1 95 ? 6.125 -15.172 -5.121 1 98.94 95 VAL B N 1
ATOM 4850 C CA . VAL B 1 95 ? 6.316 -14.891 -6.539 1 98.94 95 VAL B CA 1
ATOM 4851 C C . VAL B 1 95 ? 5.285 -15.656 -7.363 1 98.94 95 VAL B C 1
ATOM 4853 O O . VAL B 1 95 ? 5.496 -15.914 -8.555 1 98.94 95 VAL B O 1
ATOM 4856 N N . GLY B 1 96 ? 4.203 -16.172 -6.66 1 98.69 96 GLY B N 1
ATOM 4857 C CA . GLY B 1 96 ? 3.082 -16.781 -7.359 1 98.69 96 GLY B CA 1
ATOM 4858 C C . GLY B 1 96 ? 3.082 -18.297 -7.273 1 98.69 96 GLY B C 1
ATOM 4859 O O . GLY B 1 96 ? 4.043 -18.891 -6.785 1 98.69 96 GLY B O 1
ATOM 4860 N N . ASP B 1 97 ? 1.928 -18.844 -7.715 1 98.69 97 ASP B N 1
ATOM 4861 C CA . ASP B 1 97 ? 1.635 -20.281 -7.605 1 98.69 97 ASP B CA 1
ATOM 4862 C C . ASP B 1 97 ? 1.691 -20.734 -6.148 1 98.69 97 ASP B C 1
ATOM 4864 O O . ASP B 1 97 ? 2.369 -21.719 -5.828 1 98.69 97 ASP B O 1
ATOM 4868 N N . ASN B 1 98 ? 1.039 -19.984 -5.375 1 98.81 98 ASN B N 1
ATOM 4869 C CA . ASN B 1 98 ? 0.877 -20.359 -3.979 1 98.81 98 ASN B CA 1
ATOM 4870 C C . ASN B 1 98 ? -0.011 -21.594 -3.836 1 98.81 98 ASN B C 1
ATOM 4872 O O . ASN B 1 98 ? 0.229 -22.438 -2.973 1 98.81 98 ASN B O 1
ATOM 4876 N N . TRP B 1 99 ? -0.998 -21.578 -4.676 1 98 99 TRP B N 1
ATOM 4877 C CA . TRP B 1 99 ? -1.907 -22.719 -4.742 1 98 99 TRP B CA 1
ATOM 4878 C C . TRP B 1 99 ? -2.123 -23.156 -6.188 1 98 99 TRP B C 1
ATOM 4880 O O . TRP B 1 99 ? -1.629 -22.516 -7.117 1 98 99 TRP B O 1
ATOM 4890 N N . GLY B 1 100 ? -2.9 -24.219 -6.34 1 96.12 100 GLY B N 1
ATOM 4891 C CA . GLY B 1 100 ? -2.998 -24.891 -7.629 1 96.12 100 GLY B CA 1
ATOM 4892 C C . GLY B 1 100 ? -1.931 -25.953 -7.836 1 96.12 100 GLY B C 1
ATOM 4893 O O . GLY B 1 100 ? -0.771 -25.75 -7.473 1 96.12 100 GLY B O 1
ATOM 4894 N N . SER B 1 101 ? -2.357 -27.094 -8.414 1 94.69 101 SER B N 1
ATOM 4895 C CA . SER B 1 101 ? -1.48 -28.266 -8.359 1 94.69 101 SER B CA 1
ATOM 4896 C C . SER B 1 101 ? -1.005 -28.531 -6.938 1 94.69 101 SER B C 1
ATOM 4898 O O . SER B 1 101 ? 0.18 -28.781 -6.715 1 94.69 101 SER B O 1
ATOM 4900 N N . SER B 1 102 ? -1.913 -28.406 -6.039 1 96.31 102 SER B N 1
ATOM 4901 C CA . SER B 1 102 ? -1.591 -28.391 -4.617 1 96.31 102 SER B CA 1
ATOM 4902 C C . SER B 1 102 ? -1.538 -29.797 -4.043 1 96.31 102 SER B C 1
ATOM 4904 O O . SER B 1 102 ? -2.182 -30.719 -4.562 1 96.31 102 SER B O 1
ATOM 4906 N N . ALA B 1 103 ? -0.809 -29.938 -2.979 1 94.88 103 ALA B N 1
ATOM 4907 C CA . ALA B 1 103 ? -0.904 -31.141 -2.166 1 94.88 103 ALA B CA 1
ATOM 4908 C C . ALA B 1 103 ? -2.338 -31.375 -1.701 1 94.88 103 ALA B C 1
ATOM 4910 O O . ALA B 1 103 ? -3.094 -30.438 -1.492 1 94.88 103 ALA B O 1
ATOM 4911 N N . LEU B 1 104 ? -2.67 -32.625 -1.49 1 95.12 104 LEU B N 1
ATOM 4912 C CA . LEU B 1 104 ? -4.051 -33 -1.239 1 95.12 104 LEU B CA 1
ATOM 4913 C C . LEU B 1 104 ? -4.598 -32.312 0 1 95.12 104 LEU B C 1
ATOM 4915 O O . LEU B 1 104 ? -5.754 -31.875 0.014 1 95.12 104 LEU B O 1
ATOM 4919 N N . GLU B 1 105 ? -3.803 -32.188 1.087 1 94.69 105 GLU B N 1
ATOM 4920 C CA . GLU B 1 105 ? -4.281 -31.656 2.354 1 94.69 105 GLU B CA 1
ATOM 4921 C C . GLU B 1 105 ? -4.605 -30.156 2.232 1 94.69 105 GLU B C 1
ATOM 4923 O O . GLU B 1 105 ? -5.25 -29.594 3.111 1 94.69 105 GLU B O 1
ATOM 4928 N N . SER B 1 106 ? -4.172 -29.531 1.212 1 96.62 106 SER B N 1
ATOM 4929 C CA . SER B 1 106 ? -4.613 -28.188 0.898 1 96.62 106 SER B CA 1
ATOM 4930 C C . SER B 1 106 ? -5.766 -28.188 -0.098 1 96.62 106 SER B C 1
ATOM 4932 O O . SER B 1 106 ? -6.793 -27.547 0.122 1 96.62 106 SER B O 1
ATOM 4934 N N . ALA B 1 107 ? -5.621 -28.969 -1.131 1 95.38 107 ALA B N 1
ATOM 4935 C CA . ALA B 1 107 ? -6.547 -28.984 -2.258 1 95.38 107 ALA B CA 1
ATOM 4936 C C . ALA B 1 107 ? -7.934 -29.453 -1.82 1 95.38 107 ALA B C 1
ATOM 4938 O O . ALA B 1 107 ? -8.945 -28.984 -2.348 1 95.38 107 ALA B O 1
ATOM 4939 N N . MET B 1 108 ? -7.984 -30.359 -0.882 1 94.12 108 MET B N 1
ATOM 4940 C CA . MET B 1 108 ? -9.258 -30.922 -0.435 1 94.12 108 MET B CA 1
ATOM 4941 C C . MET B 1 108 ? -10.141 -29.828 0.176 1 94.12 108 MET B C 1
ATOM 4943 O O . MET B 1 108 ? -11.359 -30 0.262 1 94.12 108 MET B O 1
ATOM 4947 N N . PHE B 1 109 ? -9.531 -28.766 0.543 1 95.19 109 PHE B N 1
ATOM 4948 C CA . PHE B 1 109 ? -10.258 -27.656 1.158 1 95.19 109 PHE B CA 1
ATOM 4949 C C . PHE B 1 109 ? -10.203 -26.422 0.274 1 95.19 109 PHE B C 1
ATOM 4951 O O . PHE B 1 109 ? -10.172 -25.297 0.775 1 95.19 109 PHE B O 1
ATOM 4958 N N . ASN B 1 110 ? -10.078 -26.625 -0.967 1 94.56 110 ASN B N 1
ATOM 4959 C CA . ASN B 1 110 ? -10.023 -25.578 -1.971 1 94.56 110 ASN B CA 1
ATOM 4960 C C . ASN B 1 110 ? -8.883 -24.594 -1.695 1 94.56 110 ASN B C 1
ATOM 4962 O O . ASN B 1 110 ? -9.023 -23.391 -1.918 1 94.56 110 ASN B O 1
ATOM 4966 N N . ASP B 1 111 ? -7.844 -25.062 -1.028 1 97.12 111 ASP B N 1
ATOM 4967 C CA . ASP B 1 111 ? -6.598 -24.344 -0.765 1 97.12 111 ASP B CA 1
ATOM 4968 C C . ASP B 1 111 ? -6.82 -23.203 0.218 1 97.12 111 ASP B C 1
ATOM 4970 O O . ASP B 1 111 ? -5.973 -22.312 0.352 1 97.12 111 ASP B O 1
ATOM 4974 N N . GLU B 1 112 ? -7.965 -23.109 0.939 1 96.44 112 GLU B N 1
ATOM 4975 C CA . GLU B 1 112 ? -8.227 -22.125 1.973 1 96.44 112 GLU B CA 1
ATOM 4976 C C . GLU B 1 112 ? -7.156 -22.156 3.061 1 96.44 112 GLU B C 1
ATOM 4978 O O . GLU B 1 112 ? -6.695 -21.109 3.527 1 96.44 112 GLU B O 1
ATOM 4983 N N . PRO B 1 113 ? -6.617 -23.375 3.477 1 97.62 113 PRO B N 1
ATOM 4984 C CA . PRO B 1 113 ? -5.543 -23.406 4.473 1 97.62 113 PRO B CA 1
ATOM 4985 C C . PRO B 1 113 ? -4.27 -22.719 3.988 1 97.62 113 PRO B C 1
ATOM 4987 O O . PRO B 1 113 ? -3.529 -22.141 4.793 1 97.62 113 PRO B O 1
ATOM 4990 N N . THR B 1 114 ? -4.02 -22.812 2.693 1 98.56 114 THR B N 1
ATOM 4991 C CA . THR B 1 114 ? -2.834 -22.172 2.135 1 98.56 114 THR B CA 1
ATOM 4992 C C . THR B 1 114 ? -2.945 -20.641 2.238 1 98.56 114 THR B C 1
ATOM 4994 O O . THR B 1 114 ? -1.978 -19.969 2.592 1 98.56 114 THR B O 1
ATOM 4997 N N . VAL B 1 115 ? -4.141 -20.078 1.921 1 97.31 115 VAL B N 1
ATOM 4998 C CA . VAL B 1 115 ? -4.355 -18.641 2.064 1 97.31 115 VAL B CA 1
ATOM 4999 C C . VAL B 1 115 ? -4.211 -18.25 3.531 1 97.31 115 VAL B C 1
ATOM 5001 O O . VAL B 1 115 ? -3.605 -17.219 3.846 1 97.31 115 VAL B O 1
ATOM 5004 N N . GLU B 1 116 ? -4.75 -19.031 4.422 1 96.62 116 GLU B N 1
ATOM 5005 C CA . GLU B 1 116 ? -4.602 -18.766 5.852 1 96.62 116 GLU B CA 1
ATOM 5006 C C . GLU B 1 116 ? -3.131 -18.766 6.258 1 96.62 116 GLU B C 1
ATOM 5008 O O . GLU B 1 116 ? -2.707 -17.906 7.043 1 96.62 116 GLU B O 1
ATOM 5013 N N . LEU B 1 117 ? -2.354 -19.75 5.762 1 98.56 117 LEU B N 1
ATOM 5014 C CA . LEU B 1 117 ? -0.913 -19.781 5.988 1 98.56 117 LEU B CA 1
ATOM 5015 C C . LEU B 1 117 ? -0.269 -18.453 5.582 1 98.56 117 LEU B C 1
ATOM 5017 O O . LEU B 1 117 ? 0.473 -17.859 6.363 1 98.56 117 LEU B O 1
ATOM 5021 N N . LEU B 1 118 ? -0.558 -17.984 4.398 1 98.56 118 LEU B N 1
ATOM 5022 C CA . LEU B 1 118 ? 0.054 -16.766 3.863 1 98.56 118 LEU B CA 1
ATOM 5023 C C . LEU B 1 118 ? -0.357 -15.547 4.676 1 98.56 118 LEU B C 1
ATOM 5025 O O . LEU B 1 118 ? 0.458 -14.648 4.918 1 98.56 118 LEU B O 1
ATOM 5029 N N . ASN B 1 119 ? -1.662 -15.492 5.043 1 95.19 119 ASN B N 1
ATOM 5030 C CA . ASN B 1 119 ? -2.131 -14.43 5.918 1 95.19 119 ASN B CA 1
ATOM 5031 C C . ASN B 1 119 ? -1.352 -14.391 7.23 1 95.19 119 ASN B C 1
ATOM 5033 O O . ASN B 1 119 ? -0.925 -13.328 7.676 1 95.19 119 ASN B O 1
ATOM 5037 N N . ARG B 1 120 ? -1.112 -15.508 7.832 1 96.44 120 ARG B N 1
ATOM 5038 C CA . ARG B 1 120 ? -0.429 -15.602 9.117 1 96.44 120 ARG B CA 1
ATOM 5039 C C . ARG B 1 120 ? 1.049 -15.25 8.977 1 96.44 120 ARG B C 1
ATOM 5041 O O . ARG B 1 120 ? 1.649 -14.703 9.906 1 96.44 120 ARG B O 1
ATOM 5048 N N . MET B 1 121 ? 1.592 -15.586 7.82 1 97.81 121 MET B N 1
ATOM 5049 C CA . MET B 1 121 ? 2.99 -15.25 7.574 1 97.81 121 MET B CA 1
ATOM 5050 C C . MET B 1 121 ? 3.141 -13.766 7.254 1 97.81 121 MET B C 1
ATOM 5052 O O . MET B 1 121 ? 4.258 -13.258 7.18 1 97.81 121 MET B O 1
ATOM 5056 N N . LYS B 1 122 ? 2.059 -13.047 7.051 1 94.69 122 LYS B N 1
ATOM 5057 C CA . LYS B 1 122 ? 2.018 -11.609 6.801 1 94.69 122 LYS B CA 1
ATOM 5058 C C . LYS B 1 122 ? 2.822 -11.242 5.559 1 94.69 122 LYS B C 1
ATOM 5060 O O . LYS B 1 122 ? 3.699 -10.375 5.613 1 94.69 122 LYS B O 1
ATOM 5065 N N . ILE B 1 123 ? 2.5 -11.867 4.457 1 96.62 123 ILE B N 1
ATOM 5066 C CA . ILE B 1 123 ? 3.189 -11.523 3.219 1 96.62 123 ILE B CA 1
ATOM 5067 C C . ILE B 1 123 ? 2.766 -10.133 2.762 1 96.62 123 ILE B C 1
ATOM 5069 O O . ILE B 1 123 ? 1.622 -9.727 2.973 1 96.62 123 ILE B O 1
ATOM 5073 N N . ASP B 1 124 ? 3.695 -9.398 2.15 1 96.56 124 ASP B N 1
ATOM 5074 C CA . ASP B 1 124 ? 3.463 -8 1.779 1 96.56 124 ASP B CA 1
ATOM 5075 C C . ASP B 1 124 ? 2.818 -7.902 0.399 1 96.56 124 ASP B C 1
ATOM 5077 O O . ASP B 1 124 ? 2.117 -6.93 0.104 1 96.56 124 ASP B O 1
ATOM 5081 N N . ALA B 1 125 ? 3.074 -8.906 -0.439 1 97.44 125 ALA B N 1
ATOM 5082 C CA . ALA B 1 125 ? 2.492 -8.969 -1.777 1 97.44 125 ALA B CA 1
ATOM 5083 C C . ALA B 1 125 ? 2.764 -10.312 -2.436 1 97.44 125 ALA B C 1
ATOM 5085 O O . ALA B 1 125 ? 3.676 -11.039 -2.029 1 97.44 125 ALA B O 1
ATOM 5086 N N . SER B 1 126 ? 1.946 -10.617 -3.4 1 98.69 126 SER B N 1
ATOM 5087 C CA . SER B 1 126 ? 2.154 -11.828 -4.184 1 98.69 126 SER B CA 1
ATOM 5088 C C . SER B 1 126 ? 1.904 -11.578 -5.668 1 98.69 126 SER B C 1
ATOM 5090 O O . SER B 1 126 ? 0.958 -10.883 -6.035 1 98.69 126 SER B O 1
ATOM 5092 N N . ALA B 1 127 ? 2.777 -12.18 -6.457 1 98.81 127 ALA B N 1
ATOM 5093 C CA . ALA B 1 127 ? 2.441 -12.312 -7.871 1 98.81 127 ALA B CA 1
ATOM 5094 C C . ALA B 1 127 ? 1.388 -13.398 -8.086 1 98.81 127 ALA B C 1
ATOM 5096 O O . ALA B 1 127 ? 1.112 -14.188 -7.18 1 98.81 127 ALA B O 1
ATOM 5097 N N . ILE B 1 128 ? 0.763 -13.336 -9.242 1 98.69 128 ILE B N 1
ATOM 5098 C CA . ILE B 1 128 ? -0.182 -14.352 -9.688 1 98.69 128 ILE B CA 1
ATOM 5099 C C . ILE B 1 128 ? 0.49 -15.281 -10.703 1 98.69 128 ILE B C 1
ATOM 5101 O O . ILE B 1 128 ? 0.879 -14.844 -11.789 1 98.69 128 ILE B O 1
ATOM 5105 N N . GLY B 1 129 ? 0.755 -16.484 -10.297 1 98.56 129 GLY B N 1
ATOM 5106 C CA . GLY B 1 129 ? 1.146 -17.5 -11.258 1 98.56 129 GLY B CA 1
ATOM 5107 C C . GLY B 1 129 ? -0.032 -18.094 -12.008 1 98.56 129 GLY B C 1
ATOM 5108 O O . GLY B 1 129 ? -1.184 -17.734 -11.75 1 98.56 129 GLY B O 1
ATOM 5109 N N . ASN B 1 130 ? 0.238 -18.969 -12.961 1 97.25 130 ASN B N 1
ATOM 5110 C CA . ASN B 1 130 ? -0.842 -19.562 -13.742 1 97.25 130 ASN B CA 1
ATOM 5111 C C . ASN B 1 130 ? -1.732 -20.453 -12.883 1 97.25 130 ASN B C 1
ATOM 5113 O O . ASN B 1 130 ? -2.943 -20.531 -13.094 1 97.25 130 ASN B O 1
ATOM 5117 N N . HIS B 1 131 ? -1.204 -21.047 -11.867 1 97.94 131 HIS B N 1
ATOM 5118 C CA . HIS B 1 131 ? -1.961 -22.047 -11.109 1 97.94 131 HIS B CA 1
ATOM 5119 C C . HIS B 1 131 ? -2.969 -21.375 -10.18 1 97.94 131 HIS B C 1
ATOM 5121 O O . HIS B 1 131 ? -3.926 -22.016 -9.734 1 97.94 131 HIS B O 1
ATOM 5127 N N . GLU B 1 132 ? -2.756 -20.141 -9.883 1 98.06 132 GLU B N 1
ATOM 5128 C CA . GLU B 1 132 ? -3.807 -19.422 -9.164 1 98.06 132 GLU B CA 1
ATOM 5129 C C . GLU B 1 132 ? -5.117 -19.438 -9.945 1 98.06 132 GLU B C 1
ATOM 5131 O O . GLU B 1 132 ? -6.191 -19.266 -9.367 1 98.06 132 GLU B O 1
ATOM 5136 N N . LEU B 1 133 ? -5.02 -19.688 -11.25 1 97.25 133 LEU B N 1
ATOM 5137 C CA . LEU B 1 133 ? -6.172 -19.562 -12.133 1 97.25 133 LEU B CA 1
ATOM 5138 C C . LEU B 1 133 ? -6.66 -20.922 -12.602 1 97.25 133 LEU B C 1
ATOM 5140 O O . LEU B 1 133 ? -7.543 -21.016 -13.453 1 97.25 133 LEU B O 1
ATOM 5144 N N . ASP B 1 134 ? -6.176 -21.969 -12.062 1 95.12 134 ASP B N 1
ATOM 5145 C CA . ASP B 1 134 ? -6.512 -23.328 -12.484 1 95.12 134 ASP B CA 1
ATOM 5146 C C . ASP B 1 134 ? -8.016 -23.562 -12.422 1 95.12 134 ASP B C 1
ATOM 5148 O O . ASP B 1 134 ? -8.578 -24.25 -13.281 1 95.12 134 ASP B O 1
ATOM 5152 N N . LYS B 1 135 ? -8.648 -23.047 -11.445 1 93.19 135 LYS B N 1
ATOM 5153 C CA . LYS B 1 135 ? -10.078 -23.281 -11.25 1 93.19 135 LYS B CA 1
ATOM 5154 C C . LYS B 1 135 ? -10.906 -22.125 -11.805 1 93.19 135 LYS B C 1
ATOM 5156 O O . LYS B 1 135 ? -12.078 -21.984 -11.461 1 93.19 135 LYS B O 1
ATOM 5161 N N . GLY B 1 136 ? -10.227 -21.266 -12.469 1 93.88 136 GLY B N 1
ATOM 5162 C CA . GLY B 1 136 ? -10.922 -20.188 -13.164 1 93.88 136 GLY B CA 1
ATOM 5163 C C . GLY B 1 136 ? -10.93 -18.891 -12.391 1 93.88 136 GLY B C 1
ATOM 5164 O O . GLY B 1 136 ? -10.531 -18.844 -11.227 1 93.88 136 GLY B O 1
ATOM 5165 N N . LEU B 1 137 ? -11.461 -17.875 -13.078 1 94.31 137 LEU B N 1
ATOM 5166 C CA . LEU B 1 137 ? -11.453 -16.516 -12.562 1 94.31 137 LEU B CA 1
ATOM 5167 C C . LEU B 1 137 ? -12.359 -16.391 -11.344 1 94.31 137 LEU B C 1
ATOM 5169 O O . LEU B 1 137 ? -12.016 -15.711 -10.375 1 94.31 137 LEU B O 1
ATOM 5173 N N . ALA B 1 138 ? -13.539 -17.031 -11.367 1 90.88 138 ALA B N 1
ATOM 5174 C CA . ALA B 1 138 ? -14.477 -16.938 -10.258 1 90.88 138 ALA B CA 1
ATOM 5175 C C . ALA B 1 138 ? -13.852 -17.469 -8.969 1 90.88 138 ALA B C 1
ATOM 5177 O O . ALA B 1 138 ? -13.977 -16.844 -7.906 1 90.88 138 ALA B O 1
ATOM 5178 N N . GLU B 1 139 ? -13.195 -18.641 -9.078 1 93.56 139 GLU B N 1
ATOM 5179 C CA . GLU B 1 139 ? -12.547 -19.203 -7.898 1 93.56 139 GLU B CA 1
ATOM 5180 C C . GLU B 1 139 ? -11.359 -18.328 -7.465 1 93.56 139 GLU B C 1
ATOM 5182 O O . GLU B 1 139 ? -11.117 -18.172 -6.27 1 93.56 139 GLU B O 1
ATOM 5187 N N . PHE B 1 140 ? -10.633 -17.766 -8.391 1 95.88 140 PHE B N 1
ATOM 5188 C CA . PHE B 1 140 ? -9.555 -16.844 -8.062 1 95.88 140 PHE B CA 1
ATOM 5189 C C . PHE B 1 140 ? -10.078 -15.672 -7.242 1 95.88 140 PHE B C 1
ATOM 5191 O O . PHE B 1 140 ? -9.477 -15.297 -6.234 1 95.88 140 PHE B O 1
ATOM 5198 N N . ARG B 1 141 ? -11.188 -15.109 -7.645 1 90.56 141 ARG B N 1
ATOM 5199 C CA . ARG B 1 141 ? -11.773 -13.977 -6.941 1 90.56 141 ARG B CA 1
ATOM 5200 C C . ARG B 1 141 ? -12.203 -14.367 -5.531 1 90.56 141 ARG B C 1
ATOM 5202 O O . ARG B 1 141 ? -12.055 -13.586 -4.59 1 90.56 141 ARG B O 1
ATOM 5209 N N . ARG B 1 142 ? -12.734 -15.547 -5.391 1 90.56 142 ARG B N 1
ATOM 5210 C CA . ARG B 1 142 ? -13.094 -16.016 -4.062 1 90.56 142 ARG B CA 1
ATOM 5211 C C . ARG B 1 142 ? -11.867 -16.125 -3.164 1 90.56 142 ARG B C 1
ATOM 5213 O O . ARG B 1 142 ? -11.906 -15.742 -1.994 1 90.56 142 ARG B O 1
ATOM 5220 N N . MET B 1 143 ? -10.805 -16.641 -3.742 1 94.25 143 MET B N 1
ATOM 5221 C CA . MET B 1 143 ? -9.562 -16.781 -2.982 1 94.25 143 MET B CA 1
ATOM 5222 C C . MET B 1 143 ? -9.016 -15.422 -2.576 1 94.25 143 MET B C 1
ATOM 5224 O O . MET B 1 143 ? -8.422 -15.273 -1.507 1 94.25 143 MET B O 1
ATOM 5228 N N . GLN B 1 144 ? -9.195 -14.453 -3.408 1 91.75 144 GLN B N 1
ATOM 5229 C CA . GLN B 1 144 ? -8.75 -13.086 -3.164 1 91.75 144 GLN B CA 1
ATOM 5230 C C . GLN B 1 144 ? -9.617 -12.406 -2.105 1 91.75 144 GLN B C 1
ATOM 5232 O O . GLN B 1 144 ? -9.102 -11.812 -1.161 1 91.75 144 GLN B O 1
ATOM 5237 N N . SER B 1 145 ? -10.961 -12.523 -2.248 1 85.75 145 SER B N 1
ATOM 5238 C CA . SER B 1 145 ? -11.852 -11.633 -1.505 1 85.75 145 SER B CA 1
ATOM 5239 C C . SER B 1 145 ? -12.711 -12.414 -0.516 1 85.75 145 SER B C 1
ATOM 5241 O O . SER B 1 145 ? -13.516 -11.828 0.212 1 85.75 145 SER B O 1
ATOM 5243 N N . GLY B 1 146 ? -12.555 -13.719 -0.567 1 85.12 146 GLY B N 1
ATOM 5244 C CA . GLY B 1 146 ? -13.273 -14.539 0.39 1 85.12 146 GLY B CA 1
ATOM 5245 C C . GLY B 1 146 ? -14.664 -14.914 -0.076 1 85.12 146 GLY B C 1
ATOM 5246 O O . GLY B 1 146 ? -15.055 -14.609 -1.208 1 85.12 146 GLY B O 1
ATOM 5247 N N . GLY B 1 147 ? -15.336 -15.609 0.778 1 82.44 147 GLY B N 1
ATOM 5248 C CA . GLY B 1 147 ? -16.688 -16.062 0.504 1 82.44 147 GLY B CA 1
ATOM 5249 C C . GLY B 1 147 ? -16.828 -17.578 0.53 1 82.44 147 GLY B C 1
ATOM 5250 O O . GLY B 1 147 ? -15.828 -18.297 0.395 1 82.44 147 GLY B O 1
ATOM 5251 N N . CYS B 1 148 ? -18.031 -18.078 0.698 1 85.56 148 CYS B N 1
ATOM 5252 C CA . CYS B 1 148 ? -18.297 -19.5 0.856 1 85.56 148 CYS B CA 1
ATOM 5253 C C . CYS B 1 148 ? -19.328 -19.984 -0.168 1 85.56 148 CYS B C 1
ATOM 5255 O O . CYS B 1 148 ? -19.969 -21.016 0.027 1 85.56 148 CYS B O 1
ATOM 5257 N N . SER B 1 149 ? -19.422 -19.266 -1.184 1 74.38 149 SER B N 1
ATOM 5258 C CA . SER B 1 149 ? -20.516 -19.562 -2.109 1 74.38 149 SER B CA 1
ATOM 5259 C C . SER B 1 149 ? -20.125 -20.672 -3.076 1 74.38 149 SER B C 1
ATOM 5261 O O . SER B 1 149 ? -20.984 -21.297 -3.697 1 74.38 149 SER B O 1
ATOM 5263 N N . ALA B 1 150 ? -18.844 -20.938 -3.277 1 77.69 150 ALA B N 1
ATOM 5264 C CA . ALA B 1 150 ? -18.391 -21.984 -4.195 1 77.69 150 ALA B CA 1
ATOM 5265 C C . ALA B 1 150 ? -18.641 -23.375 -3.619 1 77.69 150 ALA B C 1
ATOM 5267 O O . ALA B 1 150 ? -18.828 -23.531 -2.41 1 77.69 150 ALA B O 1
ATOM 5268 N N . VAL B 1 151 ? -18.672 -24.312 -4.535 1 76.88 151 VAL B N 1
ATOM 5269 C CA . VAL B 1 151 ? -18.812 -25.703 -4.117 1 76.88 151 VAL B CA 1
ATOM 5270 C C . VAL B 1 151 ? -17.625 -26.094 -3.229 1 76.88 151 VAL B C 1
ATOM 5272 O O . VAL B 1 151 ? -16.484 -25.766 -3.539 1 76.88 151 VAL B O 1
ATOM 5275 N N . ASP B 1 152 ? -17.891 -26.688 -2.029 1 74.38 152 ASP B N 1
ATOM 5276 C CA . ASP B 1 152 ? -16.922 -27.203 -1.066 1 74.38 152 ASP B CA 1
ATOM 5277 C C . ASP B 1 152 ? -16.125 -26.062 -0.431 1 74.38 152 ASP B C 1
ATOM 5279 O O . ASP B 1 152 ? -15.062 -26.297 0.162 1 74.38 152 ASP B O 1
ATOM 5283 N N . ALA B 1 153 ? -16.609 -24.844 -0.704 1 84.31 153 ALA B N 1
ATOM 5284 C CA . ALA B 1 153 ? -15.977 -23.734 -0.004 1 84.31 153 ALA B CA 1
ATOM 5285 C C . ALA B 1 153 ? -16.312 -23.75 1.482 1 84.31 153 ALA B C 1
ATOM 5287 O O . ALA B 1 153 ? -17.359 -24.297 1.88 1 84.31 153 ALA B O 1
ATOM 5288 N N . CYS B 1 154 ? -15.383 -23.266 2.271 1 89.88 154 CYS B N 1
ATOM 5289 C CA . CYS B 1 154 ? -15.578 -23.078 3.705 1 89.88 154 CYS B CA 1
ATOM 5290 C C . CYS B 1 154 ? -15.781 -24.422 4.41 1 89.88 154 CYS B C 1
ATOM 5292 O O . CYS B 1 154 ? -16.609 -24.516 5.32 1 89.88 154 CYS B O 1
ATOM 5294 N N . THR B 1 155 ? -15.109 -25.438 3.91 1 90.88 155 THR B N 1
ATOM 5295 C CA . THR B 1 155 ? -15.148 -26.734 4.555 1 90.88 155 THR B CA 1
ATOM 5296 C C . THR B 1 155 ? -14.031 -26.875 5.59 1 90.88 155 THR B C 1
ATOM 5298 O O . THR B 1 155 ? -14.133 -27.672 6.523 1 90.88 155 THR B O 1
ATOM 5301 N N . PHE B 1 156 ? -12.977 -26.141 5.449 1 93.75 156 PHE B N 1
ATOM 5302 C CA . PHE B 1 156 ? -11.898 -26.094 6.43 1 93.75 156 PHE B CA 1
ATOM 5303 C C . PHE B 1 156 ? -12.266 -25.203 7.609 1 93.75 156 PHE B C 1
ATOM 5305 O O . PHE B 1 156 ? -11.961 -25.531 8.758 1 93.75 156 PHE B O 1
ATOM 5312 N N . SER B 1 157 ? -12.867 -24.094 7.355 1 91.44 157 SER B N 1
ATOM 5313 C CA . SER B 1 157 ? -13.406 -23.141 8.32 1 91.44 157 SER B CA 1
ATOM 5314 C C . SER B 1 157 ? -14.789 -22.656 7.906 1 91.44 157 SER B C 1
ATOM 5316 O O . SER B 1 157 ? -15.117 -22.641 6.719 1 91.44 157 SER B O 1
ATOM 5318 N N . PRO B 1 158 ? -15.633 -22.234 8.875 1 89.44 158 PRO B N 1
ATOM 5319 C CA . PRO B 1 158 ? -17.016 -21.844 8.555 1 89.44 158 PRO B CA 1
ATOM 5320 C C . PRO B 1 158 ? -17.078 -20.562 7.727 1 89.44 158 PRO B C 1
ATOM 5322 O O . PRO B 1 158 ? -18.125 -20.25 7.152 1 89.44 158 PRO B O 1
ATOM 5325 N N . SER B 1 159 ? -16.031 -19.844 7.781 1 86 159 SER B N 1
ATOM 5326 C CA . SER B 1 159 ? -15.922 -18.641 6.957 1 86 159 SER B CA 1
ATOM 5327 C C . SER B 1 159 ? -14.539 -18.547 6.305 1 86 159 SER B C 1
ATOM 5329 O O . SER B 1 159 ? -13.594 -19.203 6.75 1 86 159 SER B O 1
ATOM 5331 N N . PHE B 1 160 ? -14.523 -17.828 5.199 1 90.06 160 PHE B N 1
ATOM 5332 C CA . PHE B 1 160 ? -13.273 -17.578 4.48 1 90.06 160 PHE B CA 1
ATOM 5333 C C . PHE B 1 160 ? -13.156 -16.109 4.09 1 90.06 160 PHE B C 1
ATOM 5335 O O . PHE B 1 160 ? -13.938 -15.617 3.279 1 90.06 160 PHE B O 1
ATOM 5342 N N . GLY B 1 161 ? -12.148 -15.391 4.676 1 82.81 161 GLY B N 1
ATOM 5343 C CA . GLY B 1 161 ? -12.016 -13.953 4.508 1 82.81 161 GLY B CA 1
ATOM 5344 C C . GLY B 1 161 ? -11.172 -13.57 3.303 1 82.81 161 GLY B C 1
ATOM 5345 O O . GLY B 1 161 ? -11.125 -12.398 2.92 1 82.81 161 GLY B O 1
ATOM 5346 N N . GLY B 1 162 ? -10.531 -14.633 2.625 1 90.19 162 GLY B N 1
ATOM 5347 C CA . GLY B 1 162 ? -9.68 -14.344 1.485 1 90.19 162 GLY B CA 1
ATOM 5348 C C . GLY B 1 162 ? -8.281 -13.898 1.885 1 90.19 162 GLY B C 1
ATOM 5349 O O . GLY B 1 162 ? -7.852 -14.125 3.018 1 90.19 162 GLY B O 1
ATOM 5350 N N . ALA B 1 163 ? -7.555 -13.328 0.899 1 94.06 163 ALA B N 1
ATOM 5351 C CA . ALA B 1 163 ? -6.164 -12.922 1.067 1 94.06 163 ALA B CA 1
ATOM 5352 C C . ALA B 1 163 ? -6.066 -11.523 1.67 1 94.06 163 ALA B C 1
ATOM 5354 O O . ALA B 1 163 ? -6.688 -10.578 1.17 1 94.06 163 ALA B O 1
ATOM 5355 N N . ASN B 1 164 ? -5.262 -11.312 2.717 1 90 164 ASN B N 1
ATOM 5356 C CA . ASN B 1 164 ? -5.039 -10.016 3.348 1 90 164 ASN B CA 1
ATOM 5357 C C . ASN B 1 164 ? -3.85 -9.289 2.729 1 90 164 ASN B C 1
ATOM 5359 O O . ASN B 1 164 ? -3.238 -8.43 3.371 1 90 164 ASN B O 1
ATOM 5363 N N . PHE B 1 165 ? -3.436 -9.695 1.633 1 93.69 165 PHE B N 1
ATOM 5364 C CA . PHE B 1 165 ? -2.336 -9.133 0.858 1 93.69 165 PHE B CA 1
ATOM 5365 C C . PHE B 1 165 ? -2.727 -8.977 -0.606 1 93.69 165 PHE B C 1
ATOM 5367 O O . PHE B 1 165 ? -3.604 -9.695 -1.099 1 93.69 165 PHE B O 1
ATOM 5374 N N . PRO B 1 166 ? -2.096 -8.07 -1.31 1 94.75 166 PRO B N 1
ATOM 5375 C CA . PRO B 1 166 ? -2.453 -7.902 -2.721 1 94.75 166 PRO B CA 1
ATOM 5376 C C . PRO B 1 166 ? -1.93 -9.039 -3.6 1 94.75 166 PRO B C 1
ATOM 5378 O O . PRO B 1 166 ? -0.765 -9.43 -3.484 1 94.75 166 PRO B O 1
ATOM 5381 N N . LEU B 1 167 ? -2.787 -9.602 -4.355 1 97.06 167 LEU B N 1
ATOM 5382 C CA . LEU B 1 167 ? -2.465 -10.461 -5.484 1 97.06 167 LEU B CA 1
ATOM 5383 C C . LEU B 1 167 ? -2.422 -9.672 -6.785 1 97.06 167 LEU B C 1
ATOM 5385 O O . LEU B 1 167 ? -3.434 -9.109 -7.211 1 97.06 167 LEU B O 1
ATOM 5389 N N . MET B 1 168 ? -1.195 -9.742 -7.434 1 97.06 168 MET B N 1
ATOM 5390 C CA . MET B 1 168 ? -0.993 -8.719 -8.461 1 97.06 168 MET B CA 1
ATOM 5391 C C . MET B 1 168 ? -0.404 -9.336 -9.727 1 97.06 168 MET B C 1
ATOM 5393 O O . MET B 1 168 ? 0.304 -10.336 -9.664 1 97.06 168 MET B O 1
ATOM 5397 N N . ALA B 1 169 ? -0.713 -8.727 -10.828 1 98.56 169 ALA B N 1
ATOM 5398 C CA . ALA B 1 169 ? -0.093 -8.945 -12.133 1 98.56 169 ALA B CA 1
ATOM 5399 C C . ALA B 1 169 ? -0.273 -7.734 -13.039 1 98.56 169 ALA B C 1
ATOM 5401 O O . ALA B 1 169 ? -1.379 -7.465 -13.516 1 98.56 169 ALA B O 1
ATOM 5402 N N . ALA B 1 170 ? 0.771 -7.094 -13.336 1 97.94 170 ALA B N 1
ATOM 5403 C CA . ALA B 1 170 ? 0.726 -5.844 -14.086 1 97.94 170 ALA B CA 1
ATOM 5404 C C . ALA B 1 170 ? 0.289 -6.086 -15.531 1 97.94 170 ALA B C 1
ATOM 5406 O O . ALA B 1 170 ? -0.145 -5.16 -16.219 1 97.94 170 ALA B O 1
ATOM 5407 N N . ASN B 1 171 ? 0.398 -7.324 -15.992 1 98.19 171 ASN B N 1
ATOM 5408 C CA . ASN B 1 171 ? 0.09 -7.621 -17.391 1 98.19 171 ASN B CA 1
ATOM 5409 C C . ASN B 1 171 ? -1.224 -8.383 -17.531 1 98.19 171 ASN B C 1
ATOM 5411 O O . ASN B 1 171 ? -1.504 -8.969 -18.578 1 98.19 171 ASN B O 1
ATOM 5415 N N . MET B 1 172 ? -1.986 -8.484 -16.516 1 97.69 172 MET B N 1
ATOM 5416 C CA . MET B 1 172 ? -3.277 -9.164 -16.547 1 97.69 172 MET B CA 1
ATOM 5417 C C . MET B 1 172 ? -4.418 -8.164 -16.703 1 97.69 172 MET B C 1
ATOM 5419 O O . MET B 1 172 ? -4.629 -7.316 -15.844 1 97.69 172 MET B O 1
ATOM 5423 N N . THR B 1 173 ? -5.141 -8.219 -17.781 1 96 173 THR B N 1
ATOM 5424 C CA . THR B 1 173 ? -6.258 -7.332 -18.062 1 96 173 THR B CA 1
ATOM 5425 C C . THR B 1 173 ? -7.492 -8.133 -18.484 1 96 173 THR B C 1
ATOM 5427 O O . THR B 1 173 ? -7.383 -9.305 -18.859 1 96 173 THR B O 1
ATOM 5430 N N . TYR B 1 174 ? -8.609 -7.504 -18.344 1 93.31 174 TYR B N 1
ATOM 5431 C CA . TYR B 1 174 ? -9.789 -8.039 -19.016 1 93.31 174 TYR B CA 1
ATOM 5432 C C . TYR B 1 174 ? -9.688 -7.84 -20.531 1 93.31 174 TYR B C 1
ATOM 5434 O O . TYR B 1 174 ? -8.836 -7.086 -21.016 1 93.31 174 TYR B O 1
ATOM 5442 N N . THR B 1 175 ? -10.57 -8.547 -21.25 1 93.81 175 THR B N 1
ATOM 5443 C CA . THR B 1 175 ? -10.555 -8.492 -22.703 1 93.81 175 THR B CA 1
ATOM 5444 C C . THR B 1 175 ? -10.82 -7.074 -23.203 1 93.81 175 THR B C 1
ATOM 5446 O O . THR B 1 175 ? -10.391 -6.699 -24.297 1 93.81 175 THR B O 1
ATOM 5449 N N . ASN B 1 176 ? -11.383 -6.215 -22.344 1 91.19 176 ASN B N 1
ATOM 5450 C CA . ASN B 1 176 ? -11.664 -4.836 -22.734 1 91.19 176 ASN B CA 1
ATOM 5451 C C . ASN B 1 176 ? -10.484 -3.916 -22.422 1 91.19 176 ASN B C 1
ATOM 5453 O O . ASN B 1 176 ? -10.562 -2.707 -22.656 1 91.19 176 ASN B O 1
ATOM 5457 N N . GLY B 1 177 ? -9.5 -4.441 -21.844 1 90.19 177 GLY B N 1
ATOM 5458 C CA . GLY B 1 177 ? -8.281 -3.678 -21.625 1 90.19 177 GLY B CA 1
ATOM 5459 C C . GLY B 1 177 ? -8.148 -3.164 -20.203 1 90.19 177 GLY B C 1
ATOM 5460 O O . GLY B 1 177 ? -7.062 -2.744 -19.797 1 90.19 177 GLY B O 1
ATOM 5461 N N . THR B 1 178 ? -9.172 -3.213 -19.406 1 88.56 178 THR B N 1
ATOM 5462 C CA . THR B 1 178 ? -9.102 -2.764 -18.031 1 88.56 178 THR B CA 1
ATOM 5463 C C . THR B 1 178 ? -8.266 -3.729 -17.188 1 88.56 178 THR B C 1
ATOM 5465 O O . THR B 1 178 ? -8.352 -4.945 -17.359 1 88.56 178 THR B O 1
ATOM 5468 N N . PRO B 1 179 ? -7.422 -3.18 -16.266 1 91.12 179 PRO B N 1
ATOM 5469 C CA . PRO B 1 179 ? -6.641 -4.082 -15.422 1 91.12 179 PRO B CA 1
ATOM 5470 C C . PRO B 1 179 ? -7.516 -5.02 -14.594 1 91.12 179 PRO B C 1
ATOM 5472 O O . PRO B 1 179 ? -8.555 -4.605 -14.078 1 91.12 179 PRO B O 1
ATOM 5475 N N . ALA B 1 180 ? -7.133 -6.203 -14.531 1 93.75 180 ALA B N 1
ATOM 5476 C CA . ALA B 1 180 ? -7.887 -7.18 -13.758 1 93.75 180 ALA B CA 1
ATOM 5477 C C . ALA B 1 180 ? -7.41 -7.215 -12.305 1 93.75 180 ALA B C 1
ATOM 5479 O O . ALA B 1 180 ? -8.109 -7.723 -11.43 1 93.75 180 ALA B O 1
ATOM 5480 N N . THR B 1 181 ? -6.184 -6.699 -12.047 1 93.44 181 THR B N 1
ATOM 5481 C CA . THR B 1 181 ? -5.586 -6.609 -10.719 1 93.44 181 THR B CA 1
ATOM 5482 C C . THR B 1 181 ? -4.695 -5.375 -10.609 1 93.44 181 THR B C 1
ATOM 5484 O O . THR B 1 181 ? -4.43 -4.703 -11.609 1 93.44 181 THR B O 1
ATOM 5487 N N . LEU B 1 182 ? -4.277 -5.078 -9.328 1 91.75 182 LEU B N 1
ATOM 5488 C CA . LEU B 1 182 ? -3.258 -4.047 -9.148 1 91.75 182 LEU B CA 1
ATOM 5489 C C . LEU B 1 182 ? -1.958 -4.445 -9.844 1 91.75 182 LEU B C 1
ATOM 5491 O O . LEU B 1 182 ? -1.55 -5.605 -9.789 1 91.75 182 LEU B O 1
ATOM 5495 N N . PRO B 1 183 ? -1.391 -3.467 -10.539 1 94 183 PRO B N 1
ATOM 5496 C CA . PRO B 1 183 ? -0.121 -3.77 -11.203 1 94 183 PRO B CA 1
ATOM 5497 C C . PRO B 1 183 ? 1.066 -3.754 -10.242 1 94 183 PRO B C 1
ATOM 5499 O O . PRO B 1 183 ? 2.102 -4.363 -10.523 1 94 183 PRO B O 1
ATOM 5502 N N . PHE B 1 184 ? 0.928 -2.92 -9.195 1 95.56 184 PHE B N 1
ATOM 5503 C CA . PHE B 1 184 ? 2.004 -2.707 -8.234 1 95.56 184 PHE B CA 1
ATOM 5504 C C . PHE B 1 184 ? 1.444 -2.361 -6.863 1 95.56 184 PHE B C 1
ATOM 5506 O O . PHE B 1 184 ? 0.249 -2.094 -6.727 1 95.56 184 PHE B O 1
ATOM 5513 N N . THR B 1 185 ? 2.234 -2.512 -5.859 1 94.69 185 THR B N 1
ATOM 5514 C CA . THR B 1 185 ? 1.999 -1.916 -4.551 1 94.69 185 THR B CA 1
ATOM 5515 C C . THR B 1 185 ? 3.266 -1.248 -4.023 1 94.69 185 THR B C 1
ATOM 5517 O O . THR B 1 185 ? 4.344 -1.415 -4.598 1 94.69 185 THR B O 1
ATOM 5520 N N . VAL B 1 186 ? 3.055 -0.338 -3.1 1 92.5 186 VAL B N 1
ATOM 5521 C CA . VAL B 1 186 ? 4.16 0.396 -2.496 1 92.5 186 VAL B CA 1
ATOM 5522 C C . VAL B 1 186 ? 4.211 0.116 -0.997 1 92.5 186 VAL B C 1
ATOM 5524 O O . VAL B 1 186 ? 3.203 0.25 -0.3 1 92.5 186 VAL B O 1
ATOM 5527 N N . ASN B 1 187 ? 5.352 -0.319 -0.509 1 91.62 187 ASN B N 1
ATOM 5528 C CA . ASN B 1 187 ? 5.598 -0.516 0.916 1 91.62 187 ASN B CA 1
ATOM 5529 C C . ASN B 1 187 ? 6.473 0.596 1.491 1 91.62 187 ASN B C 1
ATOM 5531 O O . ASN B 1 187 ? 7.496 0.953 0.905 1 91.62 187 ASN B O 1
ATOM 5535 N N . MET B 1 188 ? 6.078 1.136 2.643 1 87 188 MET B N 1
ATOM 5536 C CA . MET B 1 188 ? 6.871 2.158 3.318 1 87 188 MET B CA 1
ATOM 5537 C C . MET B 1 188 ? 7.816 1.531 4.34 1 87 188 MET B C 1
ATOM 5539 O O . MET B 1 188 ? 7.379 0.785 5.219 1 87 188 MET B O 1
ATOM 5543 N N . VAL B 1 189 ? 9.055 1.811 4.156 1 88.31 189 VAL B N 1
ATOM 5544 C CA . VAL B 1 189 ? 10.062 1.318 5.094 1 88.31 189 VAL B CA 1
ATOM 5545 C C . VAL B 1 189 ? 10.945 2.475 5.559 1 88.31 189 VAL B C 1
ATOM 5547 O O . VAL B 1 189 ? 11.773 2.98 4.797 1 88.31 189 VAL B O 1
ATOM 5550 N N . ASP B 1 190 ? 10.812 2.805 6.84 1 82.94 190 ASP B N 1
ATOM 5551 C CA . ASP B 1 190 ? 11.578 3.904 7.418 1 82.94 190 ASP B CA 1
ATOM 5552 C C . ASP B 1 190 ? 11.5 5.152 6.543 1 82.94 190 ASP B C 1
ATOM 5554 O O . ASP B 1 190 ? 12.531 5.723 6.172 1 82.94 190 ASP B O 1
ATOM 5558 N N . GLY B 1 191 ? 10.352 5.34 6.141 1 79.94 191 GLY B N 1
ATOM 5559 C CA . GLY B 1 191 ? 10.062 6.562 5.406 1 79.94 191 GLY B CA 1
ATOM 5560 C C . GLY B 1 191 ? 10.328 6.441 3.918 1 79.94 191 GLY B C 1
ATOM 5561 O O . GLY B 1 191 ? 10.039 7.363 3.152 1 79.94 191 GLY B O 1
ATOM 5562 N N . ILE B 1 192 ? 10.867 5.371 3.465 1 87.62 192 ILE B N 1
ATOM 5563 C CA . ILE B 1 192 ? 11.211 5.18 2.059 1 87.62 192 ILE B CA 1
ATOM 5564 C C . ILE B 1 192 ? 10.164 4.289 1.39 1 87.62 192 ILE B C 1
ATOM 5566 O O . ILE B 1 192 ? 9.852 3.203 1.888 1 87.62 192 ILE B O 1
ATOM 5570 N N . PRO B 1 193 ? 9.562 4.797 0.262 1 91.62 193 PRO B N 1
ATOM 5571 C CA . PRO B 1 193 ? 8.641 3.934 -0.482 1 91.62 193 PRO B CA 1
ATOM 5572 C C . PRO B 1 193 ? 9.359 2.912 -1.355 1 91.62 193 PRO B C 1
ATOM 5574 O O . PRO B 1 193 ? 10.258 3.273 -2.119 1 91.62 193 PRO B O 1
ATOM 5577 N N . LEU B 1 194 ? 9.031 1.679 -1.224 1 96.5 194 LEU B N 1
ATOM 5578 C CA . LEU B 1 194 ? 9.531 0.601 -2.068 1 96.5 194 LEU B CA 1
ATOM 5579 C C . LEU B 1 194 ? 8.422 0.048 -2.957 1 96.5 194 LEU B C 1
ATOM 5581 O O . LEU B 1 194 ? 7.375 -0.385 -2.461 1 96.5 194 LEU B O 1
ATOM 5585 N N . GLY B 1 195 ? 8.625 0.131 -4.293 1 97.75 195 GLY B N 1
ATOM 5586 C CA . GLY B 1 195 ? 7.648 -0.397 -5.23 1 97.75 195 GLY B CA 1
ATOM 5587 C C . GLY B 1 195 ? 7.863 -1.864 -5.555 1 97.75 195 GLY B C 1
ATOM 5588 O O . GLY B 1 195 ? 9 -2.32 -5.672 1 97.75 195 GLY B O 1
ATOM 5589 N N . VAL B 1 196 ? 6.793 -2.607 -5.707 1 98.5 196 VAL B N 1
ATOM 5590 C CA . VAL B 1 196 ? 6.828 -3.998 -6.148 1 98.5 196 VAL B CA 1
ATOM 5591 C C . VAL B 1 196 ? 5.91 -4.184 -7.355 1 98.5 196 VAL B C 1
ATOM 5593 O O . VAL B 1 196 ? 4.734 -3.814 -7.309 1 98.5 196 VAL B O 1
ATOM 5596 N N . ILE B 1 197 ? 6.469 -4.645 -8.445 1 98.75 197 ILE B N 1
ATOM 5597 C CA . ILE B 1 197 ? 5.73 -4.973 -9.656 1 98.75 197 ILE B CA 1
ATOM 5598 C C . ILE B 1 197 ? 5.582 -6.488 -9.781 1 98.75 197 ILE B C 1
ATOM 5600 O O . ILE B 1 197 ? 6.543 -7.23 -9.57 1 98.75 197 ILE B O 1
ATOM 5604 N N . ALA B 1 198 ? 4.418 -6.977 -10.055 1 98.81 198 ALA B N 1
ATOM 5605 C CA . ALA B 1 198 ? 4.211 -8.414 -10.234 1 98.81 198 ALA B CA 1
ATOM 5606 C C . ALA B 1 198 ? 3.805 -8.734 -11.672 1 98.81 198 ALA B C 1
ATOM 5608 O O . ALA B 1 198 ? 3.098 -7.953 -12.312 1 98.81 198 ALA B O 1
ATOM 5609 N N . ILE B 1 199 ? 4.273 -9.906 -12.164 1 98.81 199 ILE B N 1
ATOM 5610 C CA . ILE B 1 199 ? 4.062 -10.289 -13.555 1 98.81 199 ILE B CA 1
ATOM 5611 C C . ILE B 1 199 ? 3.635 -11.758 -13.625 1 98.81 199 ILE B C 1
ATOM 5613 O O . ILE B 1 199 ? 4.285 -12.625 -13.047 1 98.81 199 ILE B O 1
ATOM 5617 N N . SER B 1 200 ? 2.559 -11.977 -14.328 1 98.56 200 SER B N 1
ATOM 5618 C CA . SER B 1 200 ? 2.16 -13.328 -14.688 1 98.56 200 SER B CA 1
ATOM 5619 C C . SER B 1 200 ? 2.803 -13.766 -16 1 98.56 200 SER B C 1
ATOM 5621 O O . SER B 1 200 ? 3.211 -12.93 -16.797 1 98.56 200 SER B O 1
ATOM 5623 N N . PRO B 1 201 ? 2.857 -15.102 -16.219 1 96.12 201 PRO B N 1
ATOM 5624 C CA . PRO B 1 201 ? 3.369 -15.523 -17.516 1 96.12 201 PRO B CA 1
ATOM 5625 C C . PRO B 1 201 ? 2.482 -15.062 -18.672 1 96.12 201 PRO B C 1
ATOM 5627 O O . PRO B 1 201 ? 1.26 -15.211 -18.609 1 96.12 201 PRO B O 1
ATOM 5630 N N . ALA B 1 202 ? 3.111 -14.648 -19.703 1 94.75 202 ALA B N 1
ATOM 5631 C CA . ALA B 1 202 ? 2.369 -14.148 -20.859 1 94.75 202 ALA B CA 1
ATOM 5632 C C . ALA B 1 202 ? 1.614 -15.273 -21.562 1 94.75 202 ALA B C 1
ATOM 5634 O O . ALA B 1 202 ? 0.611 -15.031 -22.234 1 94.75 202 ALA B O 1
ATOM 5635 N N . ASN B 1 203 ? 2.021 -16.5 -21.359 1 91.25 203 ASN B N 1
ATOM 5636 C CA . ASN B 1 203 ? 1.397 -17.625 -22.047 1 91.25 203 ASN B CA 1
ATOM 5637 C C . ASN B 1 203 ? 0.353 -18.297 -21.156 1 91.25 203 ASN B C 1
ATOM 5639 O O . ASN B 1 203 ? -0.033 -19.453 -21.422 1 91.25 203 ASN B O 1
ATOM 5643 N N . THR B 1 204 ? -0.051 -17.625 -20.141 1 94.25 204 THR B N 1
ATOM 5644 C CA . THR B 1 204 ? -1.009 -18.188 -19.188 1 94.25 204 THR B CA 1
ATOM 5645 C C . THR B 1 204 ? -2.25 -18.703 -19.922 1 94.25 204 THR B C 1
ATOM 5647 O O . THR B 1 204 ? -2.781 -19.766 -19.578 1 94.25 204 THR B O 1
ATOM 5650 N N . SER B 1 205 ? -2.705 -18.078 -20.984 1 91.5 205 SER B N 1
ATOM 5651 C CA . SER B 1 205 ? -3.908 -18.469 -21.703 1 91.5 205 SER B CA 1
ATOM 5652 C C . SER B 1 205 ? -3.721 -19.828 -22.391 1 91.5 205 SER B C 1
ATOM 5654 O O . SER B 1 205 ? -4.695 -20.484 -22.75 1 91.5 205 SER B O 1
ATOM 5656 N N . GLN B 1 206 ? -2.496 -20.25 -22.531 1 87.75 206 GLN B N 1
ATOM 5657 C CA . GLN B 1 206 ? -2.201 -21.516 -23.203 1 87.75 206 GLN B CA 1
ATOM 5658 C C . GLN B 1 206 ? -2.064 -22.641 -22.188 1 87.75 206 GLN B C 1
ATOM 5660 O O . GLN B 1 206 ? -2.172 -23.812 -22.547 1 87.75 206 GLN B O 1
ATOM 5665 N N . ILE B 1 207 ? -1.857 -22.234 -20.953 1 90.12 207 ILE B N 1
ATOM 5666 C CA . ILE B 1 207 ? -1.452 -23.312 -20.047 1 90.12 207 ILE B CA 1
ATOM 5667 C C . ILE B 1 207 ? -2.473 -23.438 -18.922 1 90.12 207 ILE B C 1
ATOM 5669 O O . ILE B 1 207 ? -2.238 -24.156 -17.938 1 90.12 207 ILE B O 1
ATOM 5673 N N . VAL B 1 208 ? -3.486 -22.719 -18.969 1 92.94 208 VAL B N 1
ATOM 5674 C CA . VAL B 1 208 ? -4.648 -22.828 -18.094 1 92.94 208 VAL B CA 1
ATOM 5675 C C . VAL B 1 208 ? -5.891 -23.141 -18.922 1 92.94 208 VAL B C 1
ATOM 5677 O O . VAL B 1 208 ? -5.977 -22.766 -20.094 1 92.94 208 VAL B O 1
ATOM 5680 N N . THR B 1 209 ? -6.844 -23.969 -18.328 1 90.88 209 THR B N 1
ATOM 5681 C CA . THR B 1 209 ? -8.07 -24.297 -19.047 1 90.88 209 THR B CA 1
ATOM 5682 C C . THR B 1 209 ? -8.734 -23.031 -19.578 1 90.88 209 THR B C 1
ATOM 5684 O O . THR B 1 209 ? -9.164 -22.172 -18.797 1 90.88 209 THR B O 1
ATOM 5687 N N . PRO B 1 210 ? -8.945 -22.922 -20.859 1 88.19 210 PRO B N 1
ATOM 5688 C CA . PRO B 1 210 ? -9.367 -21.656 -21.484 1 88.19 210 PRO B CA 1
ATOM 5689 C C . PRO B 1 210 ? -10.742 -21.203 -21.016 1 88.19 210 PRO B C 1
ATOM 5691 O O . PRO B 1 210 ? -10.945 -20 -20.781 1 88.19 210 PRO B O 1
ATOM 5694 N N . GLY B 1 211 ? -11.656 -22.016 -20.859 1 88.69 211 GLY B N 1
ATOM 5695 C CA . GLY B 1 211 ? -13 -21.641 -20.469 1 88.69 211 GLY B CA 1
ATOM 5696 C C . GLY B 1 211 ? -13.047 -20.906 -19.141 1 88.69 211 GLY B C 1
ATOM 5697 O O . GLY B 1 211 ? -13.875 -20.016 -18.938 1 88.69 211 GLY B O 1
ATOM 5698 N N . GLY B 1 212 ? -12.125 -21.172 -18.281 1 91.5 212 GLY B N 1
ATOM 5699 C CA . GLY B 1 212 ? -12.109 -20.594 -16.938 1 91.5 212 GLY B CA 1
ATOM 5700 C C . GLY B 1 212 ? -11.547 -19.188 -16.906 1 91.5 212 GLY B C 1
ATOM 5701 O O . GLY B 1 212 ? -11.758 -18.453 -15.938 1 91.5 212 GLY B O 1
ATOM 5702 N N . ILE B 1 213 ? -10.805 -18.766 -17.984 1 95.25 213 ILE B N 1
ATOM 5703 C CA . ILE B 1 213 ? -10.156 -17.469 -17.969 1 95.25 213 ILE B CA 1
ATOM 5704 C C . ILE B 1 213 ? -10.414 -16.75 -19.297 1 95.25 213 ILE B C 1
ATOM 5706 O O . ILE B 1 213 ? -9.555 -16.016 -19.797 1 95.25 213 ILE B O 1
ATOM 5710 N N . ALA B 1 214 ? -11.539 -17.047 -19.938 1 93.69 214 ALA B N 1
ATOM 5711 C CA . ALA B 1 214 ? -11.875 -16.547 -21.266 1 93.69 214 ALA B CA 1
ATOM 5712 C C . ALA B 1 214 ? -11.945 -15.016 -21.266 1 93.69 214 ALA B C 1
ATOM 5714 O O . ALA B 1 214 ? -11.719 -14.375 -22.281 1 93.69 214 ALA B O 1
ATOM 5715 N N . ASP B 1 215 ? -12.117 -14.391 -20.109 1 94.5 215 ASP B N 1
ATOM 5716 C CA . ASP B 1 215 ? -12.297 -12.945 -20 1 94.5 215 ASP B CA 1
ATOM 5717 C C . ASP B 1 215 ? -10.969 -12.242 -19.734 1 94.5 215 ASP B C 1
ATOM 5719 O O . ASP B 1 215 ? -10.906 -11.016 -19.672 1 94.5 215 ASP B O 1
ATOM 5723 N N . LEU B 1 216 ? -9.883 -13.008 -19.656 1 97.19 216 LEU B N 1
ATOM 5724 C CA . LEU B 1 216 ? -8.594 -12.438 -19.297 1 97.19 216 LEU B CA 1
ATOM 5725 C C . LEU B 1 216 ? -7.633 -12.445 -20.469 1 97.19 216 LEU B C 1
ATOM 5727 O O . LEU B 1 216 ? -7.754 -13.281 -21.375 1 97.19 216 LEU B O 1
ATOM 5731 N N . GLN B 1 217 ? -6.77 -11.492 -20.438 1 96.75 217 GLN B N 1
ATOM 5732 C CA . GLN B 1 217 ? -5.621 -11.414 -21.328 1 96.75 217 GLN B CA 1
ATOM 5733 C C . GLN B 1 217 ? -4.332 -11.18 -20.547 1 96.75 217 GLN B C 1
ATOM 5735 O O . GLN B 1 217 ? -4.34 -10.531 -19.5 1 96.75 217 GLN B O 1
ATOM 5740 N N . PHE B 1 218 ? -3.285 -11.703 -21.078 1 97 218 PHE B N 1
ATOM 5741 C CA . PHE B 1 218 ? -1.965 -11.562 -20.484 1 97 218 PHE B CA 1
ATOM 5742 C C . PHE B 1 218 ? -0.988 -10.922 -21.453 1 97 218 PHE B C 1
ATOM 5744 O O . PHE B 1 218 ? -0.596 -11.547 -22.453 1 97 218 PHE B O 1
ATOM 5751 N N . GLY B 1 219 ? -0.552 -9.734 -21.172 1 96.88 219 GLY B N 1
ATOM 5752 C CA . GLY B 1 219 ? 0.288 -8.961 -22.078 1 96.88 219 GLY B CA 1
ATOM 5753 C C . GLY B 1 219 ? 1.764 -9.281 -21.938 1 96.88 219 GLY B C 1
ATOM 5754 O O . GLY B 1 219 ? 2.145 -10.156 -21.156 1 96.88 219 GLY B O 1
ATOM 5755 N N . ASP B 1 220 ? 2.512 -8.562 -22.703 1 96.31 220 ASP B N 1
ATOM 5756 C CA . ASP B 1 220 ? 3.961 -8.75 -22.719 1 96.31 220 ASP B CA 1
ATOM 5757 C C . ASP B 1 220 ? 4.566 -8.391 -21.359 1 96.31 220 ASP B C 1
ATOM 5759 O O . ASP B 1 220 ? 4.246 -7.348 -20.781 1 96.31 220 ASP B O 1
ATOM 5763 N N . GLU B 1 221 ? 5.418 -9.219 -20.891 1 97.81 221 GLU B N 1
ATOM 5764 C CA . GLU B 1 221 ? 5.984 -9.078 -19.547 1 97.81 221 GLU B CA 1
ATOM 5765 C C . GLU B 1 221 ? 6.902 -7.859 -19.469 1 97.81 221 GLU B C 1
ATOM 5767 O O . GLU B 1 221 ? 6.82 -7.078 -18.516 1 97.81 221 GLU B O 1
ATOM 5772 N N . VAL B 1 222 ? 7.777 -7.652 -20.422 1 98.38 222 VAL B N 1
ATOM 5773 C CA . VAL B 1 222 ? 8.727 -6.547 -20.406 1 98.38 222 VAL B CA 1
ATOM 5774 C C . VAL B 1 222 ? 7.977 -5.219 -20.516 1 98.38 222 VAL B C 1
ATOM 5776 O O . VAL B 1 222 ? 8.273 -4.273 -19.781 1 98.38 222 VAL B O 1
ATOM 5779 N N . GLU B 1 223 ? 6.98 -5.145 -21.422 1 98.06 223 GLU B N 1
ATOM 5780 C CA . GLU B 1 223 ? 6.188 -3.926 -21.578 1 98.06 223 GLU B CA 1
ATOM 5781 C C . GLU B 1 223 ? 5.48 -3.551 -20.281 1 98.06 223 GLU B C 1
ATOM 5783 O O . GLU B 1 223 ? 5.461 -2.379 -19.906 1 98.06 223 GLU B O 1
ATOM 5788 N N . ALA B 1 224 ? 4.914 -4.496 -19.641 1 98.31 224 ALA B N 1
ATOM 5789 C CA . ALA B 1 224 ? 4.203 -4.258 -18.391 1 98.31 224 ALA B CA 1
ATOM 5790 C C . ALA B 1 224 ? 5.152 -3.773 -17.297 1 98.31 224 ALA B C 1
ATOM 5792 O O . ALA B 1 224 ? 4.828 -2.85 -16.547 1 98.31 224 ALA B O 1
ATOM 5793 N N . ILE B 1 225 ? 6.324 -4.426 -17.203 1 98.81 225 ILE B N 1
ATOM 5794 C CA . ILE B 1 225 ? 7.324 -4.008 -16.234 1 98.81 225 ILE B CA 1
ATOM 5795 C C . ILE B 1 225 ? 7.719 -2.555 -16.484 1 98.81 225 ILE B C 1
ATOM 5797 O O . ILE B 1 225 ? 7.699 -1.729 -15.57 1 98.81 225 ILE B O 1
ATOM 5801 N N . ASN B 1 226 ? 8.055 -2.256 -17.734 1 98.69 226 ASN B N 1
ATOM 5802 C CA . ASN B 1 226 ? 8.578 -0.937 -18.078 1 98.69 226 ASN B CA 1
ATOM 5803 C C . ASN B 1 226 ? 7.551 0.159 -17.812 1 98.69 226 ASN B C 1
ATOM 5805 O O . ASN B 1 226 ? 7.867 1.186 -17.203 1 98.69 226 ASN B O 1
ATOM 5809 N N . ARG B 1 227 ? 6.309 -0.047 -18.25 1 96.88 227 ARG B N 1
ATOM 5810 C CA . ARG B 1 227 ? 5.266 0.951 -18.047 1 96.88 227 ARG B CA 1
ATOM 5811 C C . ARG B 1 227 ? 5 1.167 -16.562 1 96.88 227 ARG B C 1
ATOM 5813 O O . ARG B 1 227 ? 4.789 2.299 -16.109 1 96.88 227 ARG B O 1
ATOM 5820 N N . THR B 1 228 ? 4.98 0.095 -15.836 1 97.38 228 THR B N 1
ATOM 5821 C CA . THR B 1 228 ? 4.703 0.188 -14.406 1 97.38 228 THR B CA 1
ATOM 5822 C C . THR B 1 228 ? 5.867 0.838 -13.664 1 97.38 228 THR B C 1
ATOM 5824 O O . THR B 1 228 ? 5.664 1.639 -12.75 1 97.38 228 THR B O 1
ATOM 5827 N N . ALA B 1 229 ? 7.082 0.488 -14.047 1 97.94 229 ALA B N 1
ATOM 5828 C CA . ALA B 1 229 ? 8.266 1.125 -13.469 1 97.94 229 ALA B CA 1
ATOM 5829 C C . ALA B 1 229 ? 8.258 2.629 -13.727 1 97.94 229 ALA B C 1
ATOM 5831 O O . ALA B 1 229 ? 8.641 3.416 -12.859 1 97.94 229 ALA B O 1
ATOM 5832 N N . ASP B 1 230 ? 7.871 3.045 -14.898 1 95.69 230 ASP B N 1
ATOM 5833 C CA . ASP B 1 230 ? 7.77 4.461 -15.234 1 95.69 230 ASP B CA 1
ATOM 5834 C C . ASP B 1 230 ? 6.766 5.168 -14.32 1 95.69 230 ASP B C 1
ATOM 5836 O O . ASP B 1 230 ? 7.016 6.285 -13.859 1 95.69 230 ASP B O 1
ATOM 5840 N N . VAL B 1 231 ? 5.656 4.516 -14.078 1 90.25 231 VAL B N 1
ATOM 5841 C CA . VAL B 1 231 ? 4.629 5.078 -13.211 1 90.25 231 VAL B CA 1
ATOM 5842 C C . VAL B 1 231 ? 5.184 5.246 -11.797 1 90.25 231 VAL B C 1
ATOM 5844 O O . VAL B 1 231 ? 5.027 6.305 -11.18 1 90.25 231 VAL B O 1
ATOM 5847 N N . LEU B 1 232 ? 5.809 4.23 -11.266 1 93.88 232 LEU B N 1
ATOM 5848 C CA . LEU B 1 232 ? 6.395 4.293 -9.93 1 93.88 232 LEU B CA 1
ATOM 5849 C C . LEU B 1 232 ? 7.453 5.391 -9.852 1 93.88 232 LEU B C 1
ATOM 5851 O O . LEU B 1 232 ? 7.473 6.168 -8.891 1 93.88 232 LEU B O 1
ATOM 5855 N N . ASP B 1 233 ? 8.273 5.438 -10.859 1 92.75 233 ASP B N 1
ATOM 5856 C CA . ASP B 1 233 ? 9.305 6.469 -10.922 1 92.75 233 ASP B CA 1
ATOM 5857 C C . ASP B 1 233 ? 8.688 7.863 -10.922 1 92.75 233 ASP B C 1
ATOM 5859 O O . ASP B 1 233 ? 9.203 8.781 -10.281 1 92.75 233 ASP B O 1
ATOM 5863 N N . PHE B 1 234 ? 7.602 7.984 -11.641 1 86.44 234 PHE B N 1
ATOM 5864 C CA . PHE B 1 234 ? 6.887 9.25 -11.703 1 86.44 234 PHE B CA 1
ATOM 5865 C C . PHE B 1 234 ? 6.414 9.672 -10.32 1 86.44 234 PHE B C 1
ATOM 5867 O O . PHE B 1 234 ? 6.445 10.859 -9.977 1 86.44 234 PHE B O 1
ATOM 5874 N N . PHE B 1 235 ? 6.09 8.688 -9.508 1 84.31 235 PHE B N 1
ATOM 5875 C CA . PHE B 1 235 ? 5.609 8.977 -8.164 1 84.31 235 PHE B CA 1
ATOM 5876 C C . PHE B 1 235 ? 6.773 9.094 -7.188 1 84.31 235 PHE B C 1
ATOM 5878 O O . PHE B 1 235 ? 6.562 9.227 -5.977 1 84.31 235 PHE B O 1
ATOM 5885 N N . GLY B 1 236 ? 8 8.969 -7.621 1 85.69 236 GLY B N 1
ATOM 5886 C CA . GLY B 1 236 ? 9.172 9.117 -6.773 1 85.69 236 GLY B CA 1
ATOM 5887 C C . GLY B 1 236 ? 9.594 7.824 -6.098 1 85.69 236 GLY B C 1
ATOM 5888 O O . GLY B 1 236 ? 10.391 7.836 -5.164 1 85.69 236 GLY B O 1
ATOM 5889 N N . VAL B 1 237 ? 9.016 6.746 -6.488 1 93.62 237 VAL B N 1
ATOM 5890 C CA . VAL B 1 237 ? 9.422 5.43 -6.008 1 93.62 237 VAL B CA 1
ATOM 5891 C C . VAL B 1 237 ? 10.57 4.902 -6.855 1 93.62 237 VAL B C 1
ATOM 5893 O O . VAL B 1 237 ? 10.375 4.531 -8.016 1 93.62 237 VAL B O 1
ATOM 5896 N N . LYS B 1 238 ? 11.75 4.844 -6.184 1 96.31 238 LYS B N 1
ATOM 5897 C CA . LYS B 1 238 ? 12.953 4.578 -6.965 1 96.31 238 LYS B CA 1
ATOM 5898 C C . LYS B 1 238 ? 13.5 3.184 -6.676 1 96.31 238 LYS B C 1
ATOM 5900 O O . LYS B 1 238 ? 14.289 2.645 -7.461 1 96.31 238 LYS B O 1
ATOM 5905 N N . ALA B 1 239 ? 13.172 2.66 -5.527 1 97.81 239 ALA B N 1
ATOM 5906 C CA . ALA B 1 239 ? 13.516 1.276 -5.211 1 97.81 239 ALA B CA 1
ATOM 5907 C C . ALA B 1 239 ? 12.422 0.32 -5.684 1 97.81 239 ALA B C 1
ATOM 5909 O O . ALA B 1 239 ? 11.312 0.326 -5.148 1 97.81 239 ALA B O 1
ATOM 5910 N N . ILE B 1 240 ? 12.719 -0.499 -6.711 1 98.75 240 ILE B N 1
ATOM 5911 C CA . ILE B 1 240 ? 11.672 -1.284 -7.359 1 98.75 240 ILE B CA 1
ATOM 5912 C C . ILE B 1 240 ? 12.094 -2.752 -7.414 1 98.75 240 ILE B C 1
ATOM 5914 O O . ILE B 1 240 ? 13.188 -3.076 -7.875 1 98.75 240 ILE B O 1
ATOM 5918 N N . THR B 1 241 ? 11.289 -3.615 -6.895 1 98.88 241 THR B N 1
ATOM 5919 C CA . THR B 1 241 ? 11.406 -5.066 -6.988 1 98.88 241 THR B CA 1
ATOM 5920 C C . THR B 1 241 ? 10.359 -5.637 -7.934 1 98.88 241 THR B C 1
ATOM 5922 O O . THR B 1 241 ? 9.211 -5.184 -7.945 1 98.88 241 THR B O 1
ATOM 5925 N N . VAL B 1 242 ? 10.75 -6.637 -8.75 1 98.94 242 VAL B N 1
ATOM 5926 C CA . VAL B 1 242 ? 9.812 -7.324 -9.633 1 98.94 242 VAL B CA 1
ATOM 5927 C C . VAL B 1 242 ? 9.625 -8.766 -9.172 1 98.94 242 VAL B C 1
ATOM 5929 O O . VAL B 1 242 ? 10.602 -9.484 -8.945 1 98.94 242 VAL B O 1
ATOM 5932 N N . LEU B 1 243 ? 8.414 -9.156 -8.961 1 98.94 243 LEU B N 1
ATOM 5933 C CA . LEU B 1 243 ? 8.008 -10.547 -8.805 1 98.94 243 LEU B CA 1
ATOM 5934 C C . LEU B 1 243 ? 7.59 -11.141 -10.148 1 98.94 243 LEU B C 1
ATOM 5936 O O . LEU B 1 243 ? 6.461 -10.938 -10.594 1 98.94 243 LEU B O 1
ATOM 5940 N N . LEU B 1 244 ? 8.492 -11.875 -10.75 1 98.94 244 LEU B N 1
ATOM 5941 C CA . LEU B 1 244 ? 8.32 -12.398 -12.102 1 98.94 244 LEU B CA 1
ATOM 5942 C C . LEU B 1 244 ? 7.988 -13.891 -12.062 1 98.94 244 LEU B C 1
ATOM 5944 O O . LEU B 1 244 ? 8.875 -14.719 -11.844 1 98.94 244 LEU B O 1
ATOM 5948 N N . HIS B 1 245 ? 6.734 -14.18 -12.344 1 98.75 245 HIS B N 1
ATOM 5949 C CA . HIS B 1 245 ? 6.375 -15.594 -12.352 1 98.75 245 HIS B CA 1
ATOM 5950 C C . HIS B 1 245 ? 6.793 -16.266 -13.656 1 98.75 245 HIS B C 1
ATOM 5952 O O . HIS B 1 245 ? 5.957 -16.828 -14.367 1 98.75 245 HIS B O 1
ATOM 5958 N N . ARG B 1 246 ? 8.031 -16.188 -13.961 1 96.44 246 ARG B N 1
ATOM 5959 C CA . ARG B 1 246 ? 8.797 -16.875 -14.992 1 96.44 246 ARG B CA 1
ATOM 5960 C C . ARG B 1 246 ? 10.125 -17.375 -14.445 1 96.44 246 ARG B C 1
ATOM 5962 O O . ARG B 1 246 ? 10.711 -16.75 -13.555 1 96.44 246 ARG B O 1
ATOM 5969 N N . GLY B 1 247 ? 10.562 -18.469 -14.961 1 96.06 247 GLY B N 1
ATOM 5970 C CA . GLY B 1 247 ? 11.828 -19 -14.484 1 96.06 247 GLY B CA 1
ATOM 5971 C C . GLY B 1 247 ? 12.68 -19.594 -15.594 1 96.06 247 GLY B C 1
ATOM 5972 O O . GLY B 1 247 ? 12.266 -19.625 -16.75 1 96.06 247 GLY B O 1
ATOM 5973 N N . ASP B 1 248 ? 13.891 -19.922 -15.188 1 95.56 248 ASP B N 1
ATOM 5974 C CA . ASP B 1 248 ? 14.852 -20.5 -16.125 1 95.56 248 ASP B CA 1
ATOM 5975 C C . ASP B 1 248 ? 15.281 -21.891 -15.68 1 95.56 248 ASP B C 1
ATOM 5977 O O . ASP B 1 248 ? 15.039 -22.297 -14.539 1 95.56 248 ASP B O 1
ATOM 5981 N N . GLU B 1 249 ? 15.773 -22.578 -16.688 1 93.12 249 GLU B N 1
ATOM 5982 C CA . GLU B 1 249 ? 16.406 -23.875 -16.422 1 93.12 249 GLU B CA 1
ATOM 5983 C C . GLU B 1 249 ? 17.938 -23.734 -16.438 1 93.12 249 GLU B C 1
ATOM 5985 O O . GLU B 1 249 ? 18.531 -23.359 -17.438 1 93.12 249 GLU B O 1
ATOM 5990 N N . PRO B 1 250 ? 18.562 -24.031 -15.273 1 95.56 250 PRO B N 1
ATOM 5991 C CA . PRO B 1 250 ? 20.031 -24.016 -15.289 1 95.56 250 PRO B CA 1
ATOM 5992 C C . PRO B 1 250 ? 20.609 -25.031 -16.266 1 95.56 250 PRO B C 1
ATOM 5994 O O . PRO B 1 250 ? 20.094 -26.141 -16.375 1 95.56 250 PRO B O 1
ATOM 5997 N N . ALA B 1 251 ? 21.688 -24.688 -16.906 1 93.75 251 ALA B N 1
ATOM 5998 C CA . ALA B 1 251 ? 22.359 -25.578 -17.844 1 93.75 251 ALA B CA 1
ATOM 5999 C C . ALA B 1 251 ? 22.906 -26.828 -17.141 1 93.75 251 ALA B C 1
ATOM 6001 O O . ALA B 1 251 ? 22.891 -27.922 -17.703 1 93.75 251 ALA B O 1
ATOM 6002 N N . VAL B 1 252 ? 23.406 -26.578 -15.953 1 93.44 252 VAL B N 1
ATOM 6003 C CA . VAL B 1 252 ? 23.875 -27.656 -15.086 1 93.44 252 VAL B CA 1
ATOM 6004 C C . VAL B 1 252 ? 23.266 -27.5 -13.695 1 93.44 252 VAL B C 1
ATOM 6006 O O . VAL B 1 252 ? 23.156 -26.391 -13.172 1 93.44 252 VAL B O 1
ATOM 6009 N N . GLU B 1 253 ? 22.938 -28.703 -13.195 1 90.81 253 GLU B N 1
ATOM 6010 C CA . GLU B 1 253 ? 22.391 -28.672 -11.844 1 90.81 253 GLU B CA 1
ATOM 6011 C C . GLU B 1 253 ? 23.438 -28.188 -10.844 1 90.81 253 GLU B C 1
ATOM 6013 O O . GLU B 1 253 ? 24.609 -28.562 -10.93 1 90.81 253 GLU B O 1
ATOM 6018 N N . GLY B 1 254 ? 23.078 -27.25 -10.055 1 94 254 GLY B N 1
ATOM 6019 C CA . GLY B 1 254 ? 23.938 -26.734 -9.016 1 94 254 GLY B CA 1
ATOM 6020 C C . GLY B 1 254 ? 23.203 -26.469 -7.707 1 94 254 GLY B C 1
ATOM 6021 O O . GLY B 1 254 ? 22.094 -26.953 -7.508 1 94 254 GLY B O 1
ATOM 6022 N N . GLY B 1 255 ? 23.906 -25.922 -6.781 1 97.25 255 GLY B N 1
ATOM 6023 C CA . GLY B 1 255 ? 23.328 -25.578 -5.496 1 97.25 255 GLY B CA 1
ATOM 6024 C C . GLY B 1 255 ? 22.422 -24.359 -5.562 1 97.25 255 GLY B C 1
ATOM 6025 O O . GLY B 1 255 ? 22.312 -23.719 -6.609 1 97.25 255 GLY B O 1
ATOM 6026 N N . PRO B 1 256 ? 21.812 -24.094 -4.41 1 98.12 256 PRO B N 1
ATOM 6027 C CA . PRO B 1 256 ? 20.812 -23.031 -4.371 1 98.12 256 PRO B CA 1
ATOM 6028 C C . PRO B 1 256 ? 21.406 -21.656 -4.711 1 98.12 256 PRO B C 1
ATOM 6030 O O . PRO B 1 256 ? 20.688 -20.766 -5.141 1 98.12 256 PRO B O 1
ATOM 6033 N N . ASN B 1 257 ? 22.703 -21.469 -4.566 1 98.5 257 ASN B N 1
ATOM 6034 C CA . ASN B 1 257 ? 23.281 -20.156 -4.762 1 98.5 257 ASN B CA 1
ATOM 6035 C C . ASN B 1 257 ? 24.203 -20.109 -5.98 1 98.5 257 ASN B C 1
ATOM 6037 O O . ASN B 1 257 ? 24.953 -19.156 -6.168 1 98.5 257 ASN B O 1
ATOM 6041 N N . ASP B 1 258 ? 24.188 -21.172 -6.797 1 98.12 258 ASP B N 1
ATOM 6042 C CA . ASP B 1 258 ? 24.891 -21.188 -8.07 1 98.12 258 ASP B CA 1
ATOM 6043 C C . ASP B 1 258 ? 24.109 -20.469 -9.156 1 98.12 258 ASP B C 1
ATOM 6045 O O . ASP B 1 258 ? 22.891 -20.312 -9.047 1 98.12 258 ASP B O 1
ATOM 6049 N N . CYS B 1 259 ? 24.781 -20 -10.148 1 98 259 CYS B N 1
ATOM 6050 C CA . CYS B 1 259 ? 24.141 -19.453 -11.344 1 98 259 CYS B CA 1
ATOM 6051 C C . CYS B 1 259 ? 24.609 -20.188 -12.594 1 98 259 CYS B C 1
ATOM 6053 O O . CYS B 1 259 ? 25.641 -19.828 -13.18 1 98 259 CYS B O 1
ATOM 6055 N N . ASN B 1 260 ? 23.875 -21.078 -12.992 1 97.5 260 ASN B N 1
ATOM 6056 C CA . ASN B 1 260 ? 24.141 -21.828 -14.219 1 97.5 260 ASN B CA 1
ATOM 6057 C C . ASN B 1 260 ? 23.078 -21.562 -15.273 1 97.5 260 ASN B C 1
ATOM 6059 O O . ASN B 1 260 ? 22.719 -22.469 -16.047 1 97.5 260 ASN B O 1
ATOM 6063 N N . VAL B 1 261 ? 22.5 -20.344 -15.242 1 97.06 261 VAL B N 1
ATOM 6064 C CA . VAL B 1 261 ? 21.484 -19.938 -16.203 1 97.06 261 VAL B CA 1
ATOM 6065 C C . VAL B 1 261 ? 22.156 -19.266 -17.406 1 97.06 261 VAL B C 1
ATOM 6067 O O . VAL B 1 261 ? 22.688 -18.172 -17.297 1 97.06 261 VAL B O 1
ATOM 6070 N N . GLU B 1 262 ? 22.047 -19.922 -18.562 1 94.5 262 GLU B N 1
ATOM 6071 C CA . GLU B 1 262 ? 22.688 -19.391 -19.766 1 94.5 262 GLU B CA 1
ATOM 6072 C C . GLU B 1 262 ? 21.656 -18.797 -20.719 1 94.5 262 GLU B C 1
ATOM 6074 O O . GLU B 1 262 ? 22 -17.938 -21.547 1 94.5 262 GLU B O 1
ATOM 6079 N N . SER B 1 263 ? 20.484 -19.266 -20.641 1 91.56 263 SER B N 1
ATOM 6080 C CA . SER B 1 263 ? 19.359 -18.797 -21.438 1 91.56 263 SER B CA 1
ATOM 6081 C C . SER B 1 263 ? 18.031 -19.109 -20.766 1 91.56 263 SER B C 1
ATOM 6083 O O . SER B 1 263 ? 17.969 -19.891 -19.812 1 91.56 263 SER B O 1
ATOM 6085 N N . GLY B 1 264 ? 16.984 -18.484 -21.281 1 92.62 264 GLY B N 1
ATOM 6086 C CA . GLY B 1 264 ? 15.641 -18.719 -20.766 1 92.62 264 GLY B CA 1
ATOM 6087 C C . GLY B 1 264 ? 14.789 -17.469 -20.703 1 92.62 264 GLY B C 1
ATOM 6088 O O . GLY B 1 264 ? 15.305 -16.359 -20.844 1 92.62 264 GLY B O 1
ATOM 6089 N N . PRO B 1 265 ? 13.555 -17.703 -20.469 1 93.31 265 PRO B N 1
ATOM 6090 C CA . PRO B 1 265 ? 12.625 -16.562 -20.531 1 93.31 265 PRO B CA 1
ATOM 6091 C C . PRO B 1 265 ? 12.859 -15.547 -19.422 1 93.31 265 PRO B C 1
ATOM 6093 O O . PRO B 1 265 ? 12.758 -14.344 -19.656 1 93.31 265 PRO B O 1
ATOM 6096 N N . ALA B 1 266 ? 13.148 -15.969 -18.219 1 96.75 266 ALA B N 1
ATOM 6097 C CA . ALA B 1 266 ? 13.328 -15.023 -17.125 1 96.75 266 ALA B CA 1
ATOM 6098 C C . ALA B 1 266 ? 14.578 -14.172 -17.328 1 96.75 266 ALA B C 1
ATOM 6100 O O . ALA B 1 266 ? 14.555 -12.961 -17.109 1 96.75 266 ALA B O 1
ATOM 6101 N N . ARG B 1 267 ? 15.656 -14.812 -17.703 1 97.06 267 ARG B N 1
ATOM 6102 C CA . ARG B 1 267 ? 16.875 -14.078 -18.016 1 97.06 267 ARG B CA 1
ATOM 6103 C C . ARG B 1 267 ? 16.625 -13.062 -19.141 1 97.06 267 ARG B C 1
ATOM 6105 O O . ARG B 1 267 ? 17.062 -11.914 -19.031 1 97.06 267 ARG B O 1
ATOM 6112 N N . ASP B 1 268 ? 15.961 -13.523 -20.203 1 95.75 268 ASP B N 1
ATOM 6113 C CA . ASP B 1 268 ? 15.688 -12.641 -21.328 1 95.75 268 ASP B CA 1
ATOM 6114 C C . ASP B 1 268 ? 14.898 -11.406 -20.891 1 95.75 268 ASP B C 1
ATOM 6116 O O . ASP B 1 268 ? 15.18 -10.289 -21.312 1 95.75 268 ASP B O 1
ATOM 6120 N N . ILE B 1 269 ? 13.922 -11.625 -20.062 1 97.62 269 ILE B N 1
ATOM 6121 C CA . ILE B 1 269 ? 13.109 -10.523 -19.547 1 97.62 269 ILE B CA 1
ATOM 6122 C C . ILE B 1 269 ? 13.969 -9.617 -18.672 1 97.62 269 ILE B C 1
ATOM 6124 O O . ILE B 1 269 ? 13.891 -8.391 -18.781 1 97.62 269 ILE B O 1
ATOM 6128 N N . ALA B 1 270 ? 14.781 -10.188 -17.828 1 98.38 270 ALA B N 1
ATOM 6129 C CA . ALA B 1 270 ? 15.641 -9.422 -16.938 1 98.38 270 ALA B CA 1
ATOM 6130 C C . ALA B 1 270 ? 16.594 -8.523 -17.719 1 98.38 270 ALA B C 1
ATOM 6132 O O . ALA B 1 270 ? 16.859 -7.391 -17.328 1 98.38 270 ALA B O 1
ATOM 6133 N N . LEU B 1 271 ? 17.141 -9.008 -18.812 1 98.06 271 LEU B N 1
ATOM 6134 C CA . LEU B 1 271 ? 18.094 -8.266 -19.641 1 98.06 271 LEU B CA 1
ATOM 6135 C C . LEU B 1 271 ? 17.406 -7.086 -20.328 1 98.06 271 LEU B C 1
ATOM 6137 O O . LEU B 1 271 ? 18.062 -6.078 -20.625 1 98.06 271 LEU B O 1
ATOM 6141 N N . ARG B 1 272 ? 16.109 -7.176 -20.5 1 98.38 272 ARG B N 1
ATOM 6142 C CA . ARG B 1 272 ? 15.414 -6.176 -21.297 1 98.38 272 ARG B CA 1
ATOM 6143 C C . ARG B 1 272 ? 14.602 -5.238 -20.406 1 98.38 272 ARG B C 1
ATOM 6145 O O . ARG B 1 272 ? 14.234 -4.137 -20.828 1 98.38 272 ARG B O 1
ATOM 6152 N N . ALA B 1 273 ? 14.273 -5.641 -19.219 1 98.56 273 ALA B N 1
ATOM 6153 C CA . ALA B 1 273 ? 13.445 -4.836 -18.312 1 98.56 273 ALA B CA 1
ATOM 6154 C C . ALA B 1 273 ? 14.156 -3.537 -17.938 1 98.56 273 ALA B C 1
ATOM 6156 O O . ALA B 1 273 ? 15.383 -3.5 -17.828 1 98.56 273 ALA B O 1
ATOM 6157 N N . SER B 1 274 ? 13.422 -2.525 -17.625 1 98.5 274 SER B N 1
ATOM 6158 C CA . SER B 1 274 ? 13.867 -1.168 -17.312 1 98.5 274 SER B CA 1
ATOM 6159 C C . SER B 1 274 ? 15.016 -1.172 -16.312 1 98.5 274 SER B C 1
ATOM 6161 O O . SER B 1 274 ? 15 -1.949 -15.352 1 98.5 274 SER B O 1
ATOM 6163 N N . PRO B 1 275 ? 16 -0.242 -16.5 1 98.44 275 PRO B N 1
ATOM 6164 C CA . PRO B 1 275 ? 17.062 -0.094 -15.5 1 98.44 275 PRO B CA 1
ATOM 6165 C C . PRO B 1 275 ? 16.547 0.405 -14.148 1 98.44 275 PRO B C 1
ATOM 6167 O O . PRO B 1 275 ? 17.281 0.397 -13.164 1 98.44 275 PRO B O 1
ATOM 6170 N N . LYS B 1 276 ? 15.289 0.817 -14.078 1 98.31 276 LYS B N 1
ATOM 6171 C CA . LYS B 1 276 ? 14.688 1.284 -12.836 1 98.31 276 LYS B CA 1
ATOM 6172 C C . LYS B 1 276 ? 14.43 0.123 -11.875 1 98.31 276 LYS B C 1
ATOM 6174 O O . LYS B 1 276 ? 14.219 0.333 -10.68 1 98.31 276 LYS B O 1
ATOM 6179 N N . VAL B 1 277 ? 14.43 -1.126 -12.398 1 98.81 277 VAL B N 1
ATOM 6180 C CA . VAL B 1 277 ? 14.18 -2.316 -11.594 1 98.81 277 VAL B CA 1
ATOM 6181 C C . VAL B 1 277 ? 15.469 -2.754 -10.898 1 98.81 277 VAL B C 1
ATOM 6183 O O . VAL B 1 277 ? 16.5 -2.922 -11.547 1 98.81 277 VAL B O 1
ATOM 6186 N N . ASP B 1 278 ? 15.367 -3.049 -9.594 1 98.75 278 ASP B N 1
ATOM 6187 C CA . ASP B 1 278 ? 16.578 -3.271 -8.82 1 98.75 278 ASP B CA 1
ATOM 6188 C C . ASP B 1 278 ? 16.781 -4.754 -8.508 1 98.75 278 ASP B C 1
ATOM 6190 O O . ASP B 1 278 ? 17.906 -5.238 -8.445 1 98.75 278 ASP B O 1
ATOM 6194 N N . VAL B 1 279 ? 15.758 -5.469 -8.203 1 98.88 279 VAL B N 1
ATOM 6195 C CA . VAL B 1 279 ? 15.789 -6.883 -7.855 1 98.88 279 VAL B CA 1
ATOM 6196 C C . VAL B 1 279 ? 14.656 -7.613 -8.578 1 98.88 279 VAL B C 1
ATOM 6198 O O . VAL B 1 279 ? 13.555 -7.082 -8.719 1 98.88 279 VAL B O 1
ATOM 6201 N N . ILE B 1 280 ? 14.938 -8.812 -9.102 1 98.94 280 ILE B N 1
ATOM 6202 C CA . ILE B 1 280 ? 13.922 -9.648 -9.719 1 98.94 280 ILE B CA 1
ATOM 6203 C C . ILE B 1 280 ? 13.906 -11.023 -9.055 1 98.94 280 ILE B C 1
ATOM 6205 O O . ILE B 1 280 ? 14.898 -11.75 -9.086 1 98.94 280 ILE B O 1
ATOM 6209 N N . PHE B 1 281 ? 12.836 -11.359 -8.398 1 98.94 281 PHE B N 1
ATOM 6210 C CA . PHE B 1 281 ? 12.578 -12.727 -7.961 1 98.94 281 PHE B CA 1
ATOM 6211 C C . PHE B 1 281 ? 11.781 -13.492 -9.016 1 98.94 281 PHE B C 1
ATOM 6213 O O . PHE B 1 281 ? 10.812 -12.969 -9.57 1 98.94 281 PHE B O 1
ATOM 6220 N N . THR B 1 282 ? 12.188 -14.672 -9.305 1 98.88 282 THR B N 1
ATOM 6221 C CA . THR B 1 282 ? 11.57 -15.461 -10.359 1 98.88 282 THR B CA 1
ATOM 6222 C C . THR B 1 282 ? 10.883 -16.703 -9.789 1 98.88 282 THR B C 1
ATOM 6224 O O . THR B 1 282 ? 10.922 -16.922 -8.578 1 98.88 282 THR B O 1
ATOM 6227 N N . ALA B 1 283 ? 10.156 -17.453 -10.688 1 98.75 283 ALA B N 1
ATOM 6228 C CA . ALA B 1 283 ? 9.352 -18.594 -10.266 1 98.75 283 ALA B CA 1
ATOM 6229 C C . ALA B 1 283 ? 9.031 -19.5 -11.445 1 98.75 283 ALA B C 1
ATOM 6231 O O . ALA B 1 283 ? 9.781 -19.547 -12.43 1 98.75 283 ALA B O 1
ATOM 6232 N N . ASP B 1 284 ? 8.125 -20.344 -11.352 1 96.62 284 ASP B N 1
ATOM 6233 C CA . ASP B 1 284 ? 7.465 -21.141 -12.383 1 96.62 284 ASP B CA 1
ATOM 6234 C C . ASP B 1 284 ? 8.289 -22.375 -12.742 1 96.62 284 ASP B C 1
ATOM 6236 O O . ASP B 1 284 ? 7.75 -23.469 -12.93 1 96.62 284 ASP B O 1
ATOM 6240 N N . SER B 1 285 ? 9.656 -22.25 -12.914 1 95.12 285 SER B N 1
ATOM 6241 C CA . SER B 1 285 ? 10.5 -23.359 -13.375 1 95.12 285 SER B CA 1
ATOM 6242 C C . SER B 1 285 ? 10.797 -24.328 -12.242 1 95.12 285 SER B C 1
ATOM 6244 O O . SER B 1 285 ? 11.273 -25.438 -12.484 1 95.12 285 SER B O 1
ATOM 6246 N N . HIS B 1 286 ? 10.594 -23.953 -11 1 96.06 286 HIS B N 1
ATOM 6247 C CA . HIS B 1 286 ? 10.836 -24.75 -9.805 1 96.06 286 HIS B CA 1
ATOM 6248 C C . HIS B 1 286 ? 12.328 -24.984 -9.594 1 96.06 286 HIS B C 1
ATOM 6250 O O . HIS B 1 286 ? 12.719 -25.891 -8.852 1 96.06 286 HIS B O 1
ATOM 6256 N N . GLN B 1 287 ? 13.125 -24.203 -10.25 1 97 287 GLN B N 1
ATOM 6257 C CA . GLN B 1 287 ? 14.57 -24.359 -10.148 1 97 287 GLN B CA 1
ATOM 6258 C C . GLN B 1 287 ? 15.148 -23.438 -9.078 1 97 287 GLN B C 1
ATOM 6260 O O . GLN B 1 287 ? 14.445 -22.578 -8.531 1 97 287 GLN B O 1
ATOM 6265 N N . GLN B 1 288 ? 16.422 -23.719 -8.758 1 98.38 288 GLN B N 1
ATOM 6266 C CA . GLN B 1 288 ? 17.156 -22.875 -7.832 1 98.38 288 GLN B CA 1
ATOM 6267 C C . GLN B 1 288 ? 18.344 -22.203 -8.531 1 98.38 288 GLN B C 1
ATOM 6269 O O . GLN B 1 288 ? 19.078 -22.859 -9.273 1 98.38 288 GLN B O 1
ATOM 6274 N N . TYR B 1 289 ? 18.5 -20.922 -8.414 1 98.75 289 TYR B N 1
ATOM 6275 C CA . TYR B 1 289 ? 19.672 -20.188 -8.891 1 98.75 289 TYR B CA 1
ATOM 6276 C C . TYR B 1 289 ? 19.75 -18.812 -8.242 1 98.75 289 TYR B C 1
ATOM 6278 O O . TYR B 1 289 ? 18.734 -18.281 -7.785 1 98.75 289 TYR B O 1
ATOM 6286 N N . ASN B 1 290 ? 20.859 -18.328 -8.07 1 98.75 290 ASN B N 1
ATOM 6287 C CA . ASN B 1 290 ? 21.203 -16.969 -7.633 1 98.75 290 ASN B CA 1
ATOM 6288 C C . ASN B 1 290 ? 22.141 -16.281 -8.625 1 98.75 290 ASN B C 1
ATOM 6290 O O . ASN B 1 290 ? 23.359 -16.453 -8.555 1 98.75 290 ASN B O 1
ATOM 6294 N N . CYS B 1 291 ? 21.516 -15.492 -9.523 1 98.62 291 CYS B N 1
ATOM 6295 C CA . CYS B 1 291 ? 22.266 -14.898 -10.625 1 98.62 291 CYS B CA 1
ATOM 6296 C C . CYS B 1 291 ? 22.297 -13.383 -10.508 1 98.62 291 CYS B C 1
ATOM 6298 O O . CYS B 1 291 ? 21.562 -12.797 -9.711 1 98.62 291 CYS B O 1
ATOM 6300 N N . GLU B 1 292 ? 23.188 -12.781 -11.172 1 98 292 GLU B N 1
ATOM 6301 C CA . GLU B 1 292 ? 23.234 -11.359 -11.5 1 98 292 GLU B CA 1
ATOM 6302 C C . GLU B 1 292 ? 23.328 -11.141 -13.008 1 98 292 GLU B C 1
ATOM 6304 O O . GLU B 1 292 ? 24.219 -11.688 -13.664 1 98 292 GLU B O 1
ATOM 6309 N N . PHE B 1 293 ? 22.391 -10.406 -13.562 1 98.12 293 PHE B N 1
ATOM 6310 C CA . PHE B 1 293 ? 22.422 -10.047 -14.969 1 98.12 293 PHE B CA 1
ATOM 6311 C C . PHE B 1 293 ? 22.406 -8.539 -15.148 1 98.12 293 PHE B C 1
ATOM 6313 O O . PHE B 1 293 ? 21.828 -7.816 -14.328 1 98.12 293 PHE B O 1
ATOM 6320 N N . PRO B 1 294 ? 23.016 -8.023 -16.203 1 97.94 294 PRO B N 1
ATOM 6321 C CA . PRO B 1 294 ? 22.984 -6.578 -16.406 1 97.94 294 PRO B CA 1
ATOM 6322 C C . PRO B 1 294 ? 21.625 -6.074 -16.859 1 97.94 294 PRO B C 1
ATOM 6324 O O . PRO B 1 294 ? 20.922 -6.758 -17.625 1 97.94 294 PRO B O 1
ATOM 6327 N N . ASP B 1 295 ? 21.234 -4.914 -16.391 1 97.75 295 ASP B N 1
ATOM 6328 C CA . ASP B 1 295 ? 20.078 -4.227 -16.969 1 97.75 295 ASP B CA 1
ATOM 6329 C C . ASP B 1 295 ? 20.453 -3.525 -18.266 1 97.75 295 ASP B C 1
ATOM 6331 O O . ASP B 1 295 ? 21.594 -3.598 -18.719 1 97.75 295 ASP B O 1
ATOM 6335 N N . PRO B 1 296 ? 19.5 -2.908 -18.953 1 98.06 296 PRO B N 1
ATOM 6336 C CA . PRO B 1 296 ? 19.781 -2.291 -20.25 1 98.06 296 PRO B CA 1
ATOM 6337 C C . PRO B 1 296 ? 20.812 -1.164 -20.141 1 98.06 296 PRO B C 1
ATOM 6339 O O . PRO B 1 296 ? 21.375 -0.757 -21.156 1 98.06 296 PRO B O 1
ATOM 6342 N N . ALA B 1 297 ? 21.062 -0.669 -18.984 1 97.5 297 ALA B N 1
ATOM 6343 C CA . ALA B 1 297 ? 22.078 0.366 -18.781 1 97.5 297 ALA B CA 1
ATOM 6344 C C . ALA B 1 297 ? 23.422 -0.247 -18.422 1 97.5 297 ALA B C 1
ATOM 6346 O O . ALA B 1 297 ? 24.391 0.472 -18.188 1 97.5 297 ALA B O 1
ATOM 6347 N N . GLY B 1 298 ? 23.453 -1.5 -18.266 1 97.25 298 GLY B N 1
ATOM 6348 C CA . GLY B 1 298 ? 24.703 -2.199 -18.031 1 97.25 298 GLY B CA 1
ATOM 6349 C C . GLY B 1 298 ? 24.969 -2.465 -16.562 1 97.25 298 GLY B C 1
ATOM 6350 O O . GLY B 1 298 ? 26 -3.01 -16.188 1 97.25 298 GLY B O 1
ATOM 6351 N N . ASN B 1 299 ? 24.109 -2.102 -15.656 1 96.19 299 ASN B N 1
ATOM 6352 C CA . ASN B 1 299 ? 24.281 -2.314 -14.219 1 96.19 299 ASN B CA 1
ATOM 6353 C C . ASN B 1 299 ? 23.781 -3.688 -13.789 1 96.19 299 ASN B C 1
ATOM 6355 O O . ASN B 1 299 ? 22.656 -4.07 -14.117 1 96.19 299 ASN B O 1
ATOM 6359 N N . PRO B 1 300 ? 24.594 -4.383 -13.055 1 97 300 PRO B N 1
ATOM 6360 C CA . PRO B 1 300 ? 24.141 -5.699 -12.594 1 97 300 PRO B CA 1
ATOM 6361 C C . PRO B 1 300 ? 22.969 -5.613 -11.625 1 97 300 PRO B C 1
ATOM 6363 O O . PRO B 1 300 ? 22.891 -4.688 -10.812 1 97 300 PRO B O 1
ATOM 6366 N N . ARG B 1 301 ? 22.078 -6.543 -11.664 1 97.06 301 ARG B N 1
ATOM 6367 C CA . ARG B 1 301 ? 21 -6.668 -10.688 1 97.06 301 ARG B CA 1
ATOM 6368 C C . ARG B 1 301 ? 20.734 -8.133 -10.344 1 97.06 301 ARG B C 1
ATOM 6370 O O . ARG B 1 301 ? 20.938 -9.016 -11.172 1 97.06 301 ARG B O 1
ATOM 6377 N N . VAL B 1 302 ? 20.25 -8.383 -9.211 1 98.44 302 VAL B N 1
ATOM 6378 C CA . VAL B 1 302 ? 19.953 -9.703 -8.68 1 98.44 302 VAL B CA 1
ATOM 6379 C C . VAL B 1 302 ? 18.75 -10.297 -9.406 1 98.44 302 VAL B C 1
ATOM 6381 O O . VAL B 1 302 ? 17.719 -9.625 -9.562 1 98.44 302 VAL B O 1
ATOM 6384 N N . VAL B 1 303 ? 18.891 -11.508 -9.93 1 98.81 303 VAL B N 1
ATOM 6385 C CA . VAL B 1 303 ? 17.828 -12.352 -10.477 1 98.81 303 VAL B CA 1
ATOM 6386 C C . VAL B 1 303 ? 17.922 -13.742 -9.852 1 98.81 303 VAL B C 1
ATOM 6388 O O . VAL B 1 303 ? 18.859 -14.484 -10.109 1 98.81 303 VAL B O 1
ATOM 6391 N N . MET B 1 304 ? 16.875 -14.141 -9.07 1 98.75 304 MET B N 1
ATOM 6392 C CA . MET B 1 304 ? 17.078 -15.375 -8.328 1 98.75 304 MET B CA 1
ATOM 6393 C C . MET B 1 304 ? 15.758 -16.109 -8.117 1 98.75 304 MET B C 1
ATOM 6395 O O . MET B 1 304 ? 14.688 -15.531 -8.289 1 98.75 304 MET B O 1
ATOM 6399 N N . GLN B 1 305 ? 15.836 -17.406 -7.793 1 98.75 305 GLN B N 1
ATOM 6400 C CA . GLN B 1 305 ? 14.703 -18.297 -7.555 1 98.75 305 GLN B CA 1
ATOM 6401 C C . GLN B 1 305 ? 15.039 -19.344 -6.496 1 98.75 305 GLN B C 1
ATOM 6403 O O . GLN B 1 305 ? 16.156 -19.875 -6.473 1 98.75 305 GLN B O 1
ATOM 6408 N N . GLY B 1 306 ? 14.07 -19.594 -5.637 1 98.06 306 GLY B N 1
ATOM 6409 C CA . GLY B 1 306 ? 14.258 -20.531 -4.535 1 98.06 306 GLY B CA 1
ATOM 6410 C C . GLY B 1 306 ? 13.484 -21.812 -4.711 1 98.06 306 GLY B C 1
ATOM 6411 O O . GLY B 1 306 ? 12.664 -22.172 -3.863 1 98.06 306 GLY B O 1
ATOM 6412 N N . ALA B 1 307 ? 13.82 -22.531 -5.805 1 97.81 307 ALA B N 1
ATOM 6413 C CA . ALA B 1 307 ? 13.203 -23.828 -6.07 1 97.81 307 ALA B CA 1
ATOM 6414 C C . ALA B 1 307 ? 11.68 -23.719 -6.062 1 97.81 307 ALA B C 1
ATOM 6416 O O . ALA B 1 307 ? 11.102 -22.922 -6.805 1 97.81 307 ALA B O 1
ATOM 6417 N N . SER B 1 308 ? 11.016 -24.562 -5.176 1 98.06 308 SER B N 1
ATOM 6418 C CA . SER B 1 308 ? 9.562 -24.578 -5.059 1 98.06 308 SER B CA 1
ATOM 6419 C C . SER B 1 308 ? 9.117 -25.297 -3.787 1 98.06 308 SER B C 1
ATOM 6421 O O . SER B 1 308 ? 9.945 -25.75 -3.004 1 98.06 308 SER B O 1
ATOM 6423 N N . HIS B 1 309 ? 7.812 -25.234 -3.471 1 98.19 309 HIS B N 1
ATOM 6424 C CA . HIS B 1 309 ? 7.148 -26.031 -2.443 1 98.19 309 HIS B CA 1
ATOM 6425 C C . HIS B 1 309 ? 7.668 -25.672 -1.053 1 98.19 309 HIS B C 1
ATOM 6427 O O . HIS B 1 309 ? 7.809 -26.547 -0.197 1 98.19 309 HIS B O 1
ATOM 6433 N N . GLY B 1 310 ? 8.094 -24.484 -0.887 1 98.5 310 GLY B N 1
ATOM 6434 C CA . GLY B 1 310 ? 8.453 -23.984 0.429 1 98.5 310 GLY B CA 1
ATOM 6435 C C . GLY B 1 310 ? 9.82 -24.469 0.898 1 98.5 310 GLY B C 1
ATOM 6436 O O . GLY B 1 310 ? 10.109 -24.453 2.096 1 98.5 310 GLY B O 1
ATOM 6437 N N . ARG B 1 311 ? 10.688 -24.828 -0.023 1 98.69 311 ARG B N 1
ATOM 6438 C CA . ARG B 1 311 ? 11.938 -25.469 0.36 1 98.69 311 ARG B CA 1
ATOM 6439 C C . ARG B 1 311 ? 13.07 -24.453 0.489 1 98.69 311 ARG B C 1
ATOM 6441 O O . ARG B 1 311 ? 14.109 -24.75 1.076 1 98.69 311 ARG B O 1
ATOM 6448 N N . ILE B 1 312 ? 12.883 -23.312 -0.133 1 98.88 312 ILE B N 1
ATOM 6449 C CA . ILE B 1 312 ? 13.914 -22.281 -0.103 1 98.88 312 ILE B CA 1
ATOM 6450 C C . ILE B 1 312 ? 13.266 -20.906 0.069 1 98.88 312 ILE B C 1
ATOM 6452 O O . ILE B 1 312 ? 12.195 -20.656 -0.493 1 98.88 312 ILE B O 1
ATOM 6456 N N . VAL B 1 313 ? 13.859 -20.078 0.907 1 98.94 313 VAL B N 1
ATOM 6457 C CA . VAL B 1 313 ? 13.562 -18.656 0.939 1 98.94 313 VAL B CA 1
ATOM 6458 C C . VAL B 1 313 ? 14.672 -17.891 0.224 1 98.94 313 VAL B C 1
ATOM 6460 O O . VAL B 1 313 ? 15.852 -18.016 0.569 1 98.94 313 VAL B O 1
ATOM 6463 N N . SER B 1 314 ? 14.312 -17.141 -0.813 1 98.94 314 SER B N 1
ATOM 6464 C CA . SER B 1 314 ? 15.258 -16.234 -1.459 1 98.94 314 SER B CA 1
ATOM 6465 C C . SER B 1 314 ? 15.422 -14.945 -0.662 1 98.94 314 SER B C 1
ATOM 6467 O O . SER B 1 314 ? 14.43 -14.359 -0.211 1 98.94 314 SER B O 1
ATOM 6469 N N . VAL B 1 315 ? 16.656 -14.523 -0.473 1 98.88 315 VAL B N 1
ATOM 6470 C CA . VAL B 1 315 ? 16.969 -13.352 0.333 1 98.88 315 VAL B CA 1
ATOM 6471 C C . VAL B 1 315 ? 17.812 -12.367 -0.487 1 98.88 315 VAL B C 1
ATOM 6473 O O . VAL B 1 315 ? 18.844 -12.742 -1.049 1 98.88 315 VAL B O 1
ATOM 6476 N N . ALA B 1 316 ? 17.375 -11.133 -0.587 1 98.81 316 ALA B N 1
ATOM 6477 C CA . ALA B 1 316 ? 18.156 -10.039 -1.141 1 98.81 316 ALA B CA 1
ATOM 6478 C C . ALA B 1 316 ? 18.266 -8.883 -0.151 1 98.81 316 ALA B C 1
ATOM 6480 O O . ALA B 1 316 ? 17.25 -8.258 0.192 1 98.81 316 ALA B O 1
ATOM 6481 N N . ASP B 1 317 ? 19.422 -8.609 0.333 1 98.56 317 ASP B N 1
ATOM 6482 C CA . ASP B 1 317 ? 19.688 -7.461 1.192 1 98.56 317 ASP B CA 1
ATOM 6483 C C . ASP B 1 317 ? 20.078 -6.238 0.366 1 98.56 317 ASP B C 1
ATOM 6485 O O . ASP B 1 317 ? 21.141 -6.219 -0.255 1 98.56 317 ASP B O 1
ATOM 6489 N N . VAL B 1 318 ? 19.234 -5.223 0.472 1 98.19 318 VAL B N 1
ATOM 6490 C CA . VAL B 1 318 ? 19.516 -4.027 -0.32 1 98.19 318 VAL B CA 1
ATOM 6491 C C . VAL B 1 318 ? 19.781 -2.846 0.606 1 98.19 318 VAL B C 1
ATOM 6493 O O . VAL B 1 318 ? 19.328 -2.824 1.748 1 98.19 318 VAL B O 1
ATOM 6496 N N . THR B 1 319 ? 20.562 -1.956 0.123 1 96.5 319 THR B N 1
ATOM 6497 C CA . THR B 1 319 ? 20.828 -0.666 0.751 1 96.5 319 THR B CA 1
ATOM 6498 C C . THR B 1 319 ? 20.234 0.47 -0.085 1 96.5 319 THR B C 1
ATOM 6500 O O . THR B 1 319 ? 20.484 0.548 -1.291 1 96.5 319 THR B O 1
ATOM 6503 N N . ILE B 1 320 ? 19.469 1.335 0.566 1 94.75 320 ILE B N 1
ATOM 6504 C CA . ILE B 1 320 ? 18.797 2.418 -0.142 1 94.75 320 ILE B CA 1
ATOM 6505 C C . ILE B 1 320 ? 19.312 3.764 0.355 1 94.75 320 ILE B C 1
ATOM 6507 O O . ILE B 1 320 ? 19.406 3.994 1.563 1 94.75 320 ILE B O 1
ATOM 6511 N N . ASP B 1 321 ? 19.672 4.617 -0.644 1 91.5 321 ASP B N 1
ATOM 6512 C CA . ASP B 1 321 ? 20.062 5.984 -0.31 1 91.5 321 ASP B CA 1
ATOM 6513 C C . ASP B 1 321 ? 18.844 6.812 0.108 1 91.5 321 ASP B C 1
ATOM 6515 O O . ASP B 1 321 ? 17.875 6.926 -0.646 1 91.5 321 ASP B O 1
ATOM 6519 N N . ARG B 1 322 ? 18.875 7.43 1.282 1 83.62 322 ARG B N 1
ATOM 6520 C CA . ARG B 1 322 ? 17.719 8.133 1.836 1 83.62 322 ARG B CA 1
ATOM 6521 C C . ARG B 1 322 ? 17.375 9.359 0.999 1 83.62 322 ARG B C 1
ATOM 6523 O O . ARG B 1 322 ? 16.203 9.758 0.924 1 83.62 322 ARG B O 1
ATOM 6530 N N . ASN B 1 323 ? 18.328 9.922 0.433 1 81.62 323 ASN B N 1
ATOM 6531 C CA . ASN B 1 323 ? 18.125 11.156 -0.317 1 81.62 323 ASN B CA 1
ATOM 6532 C C . ASN B 1 323 ? 17.578 10.875 -1.715 1 81.62 323 ASN B C 1
ATOM 6534 O O . ASN B 1 323 ? 16.578 11.453 -2.121 1 81.62 323 ASN B O 1
ATOM 6538 N N . THR B 1 324 ? 18.203 9.953 -2.4 1 87.56 324 THR B N 1
ATOM 6539 C CA . THR B 1 324 ? 17.797 9.68 -3.775 1 87.56 324 THR B CA 1
ATOM 6540 C C . THR B 1 324 ? 16.703 8.617 -3.812 1 87.56 324 THR B C 1
ATOM 6542 O O . THR B 1 324 ? 16.016 8.453 -4.828 1 87.56 324 THR B O 1
ATOM 6545 N N . ARG B 1 325 ? 16.594 7.879 -2.721 1 90.94 325 ARG B N 1
ATOM 6546 C CA . ARG B 1 325 ? 15.656 6.773 -2.58 1 90.94 325 ARG B CA 1
ATOM 6547 C C . ARG B 1 325 ? 16.031 5.617 -3.504 1 90.94 325 ARG B C 1
ATOM 6549 O O . ARG B 1 325 ? 15.242 4.684 -3.684 1 90.94 325 ARG B O 1
ATOM 6556 N N . GLU B 1 326 ? 17.266 5.66 -4.043 1 95.12 326 GLU B N 1
ATOM 6557 C CA . GLU B 1 326 ? 17.75 4.633 -4.961 1 95.12 326 GLU B CA 1
ATOM 6558 C C . GLU B 1 326 ? 18.438 3.502 -4.203 1 95.12 326 GLU B C 1
ATOM 6560 O O . GLU B 1 326 ? 19.125 3.742 -3.199 1 95.12 326 GLU B O 1
ATOM 6565 N N . VAL B 1 327 ? 18.312 2.312 -4.734 1 97 327 VAL B N 1
ATOM 6566 C CA . VAL B 1 327 ? 19.109 1.192 -4.246 1 97 327 VAL B CA 1
ATOM 6567 C C . VAL B 1 327 ? 20.578 1.372 -4.664 1 97 327 VAL B C 1
ATOM 6569 O O . VAL B 1 327 ? 20.859 1.663 -5.828 1 97 327 VAL B O 1
ATOM 6572 N N . VAL B 1 328 ? 21.422 1.228 -3.643 1 95.75 328 VAL B N 1
ATOM 6573 C CA . VAL B 1 328 ? 22.844 1.173 -3.939 1 95.75 328 VAL B CA 1
ATOM 6574 C C . VAL B 1 328 ? 23.234 -0.242 -4.363 1 95.75 328 VAL B C 1
ATOM 6576 O O . VAL B 1 328 ? 23.719 -1.033 -3.549 1 95.75 328 VAL B O 1
ATOM 6579 N N . ARG B 1 329 ? 23.203 -0.526 -5.641 1 94.19 329 ARG B N 1
ATOM 6580 C CA . ARG B 1 329 ? 23.203 -1.888 -6.168 1 94.19 329 ARG B CA 1
ATOM 6581 C C . ARG B 1 329 ? 24.516 -2.6 -5.836 1 94.19 329 ARG B C 1
ATOM 6583 O O . ARG B 1 329 ? 24.531 -3.814 -5.625 1 94.19 329 ARG B O 1
ATOM 6590 N N . ASP B 1 330 ? 25.547 -1.845 -5.68 1 93.06 330 ASP B N 1
ATOM 6591 C CA . ASP B 1 330 ? 26.844 -2.465 -5.395 1 93.06 330 ASP B CA 1
ATOM 6592 C C . ASP B 1 330 ? 26.891 -3.004 -3.967 1 93.06 330 ASP B C 1
ATOM 6594 O O . ASP B 1 330 ? 27.766 -3.787 -3.621 1 93.06 330 ASP B O 1
ATOM 6598 N N . GLN B 1 331 ? 25.953 -2.619 -3.248 1 94 331 GLN B N 1
ATOM 6599 C CA . GLN B 1 331 ? 25.906 -3.066 -1.859 1 94 331 GLN B CA 1
ATOM 6600 C C . GLN B 1 331 ? 24.828 -4.117 -1.647 1 94 331 GLN B C 1
ATOM 6602 O O . GLN B 1 331 ? 24.531 -4.492 -0.51 1 94 331 GLN B O 1
ATOM 6607 N N . THR B 1 332 ? 24.234 -4.523 -2.717 1 95.44 332 THR B N 1
ATOM 6608 C CA . THR B 1 332 ? 23.219 -5.566 -2.621 1 95.44 332 THR B CA 1
ATOM 6609 C C . THR B 1 332 ? 23.875 -6.938 -2.475 1 95.44 332 THR B C 1
ATOM 6611 O O . THR B 1 332 ? 24.859 -7.246 -3.16 1 95.44 332 THR B O 1
ATOM 6614 N N . SER B 1 333 ? 23.438 -7.719 -1.539 1 97.5 333 SER B N 1
ATOM 6615 C CA . SER B 1 333 ? 23.812 -9.117 -1.389 1 97.5 333 SER B CA 1
ATOM 6616 C C . SER B 1 333 ? 22.594 -10.031 -1.381 1 97.5 333 SER B C 1
ATOM 6618 O O . SER B 1 333 ? 21.516 -9.633 -0.939 1 97.5 333 SER B O 1
ATOM 6620 N N . ALA B 1 334 ? 22.797 -11.266 -1.963 1 98.56 334 ALA B N 1
ATOM 6621 C CA . ALA B 1 334 ? 21.641 -12.164 -2.07 1 98.56 334 ALA B CA 1
ATOM 6622 C C . ALA B 1 334 ? 22.062 -13.609 -1.823 1 98.56 334 ALA B C 1
ATOM 6624 O O . ALA B 1 334 ? 23.188 -14 -2.141 1 98.56 334 ALA B O 1
ATOM 6625 N N . PHE B 1 335 ? 21.156 -14.398 -1.231 1 98.75 335 PHE B N 1
ATOM 6626 C CA . PHE B 1 335 ? 21.375 -15.828 -1.047 1 98.75 335 PHE B CA 1
ATOM 6627 C C . PHE B 1 335 ? 20.031 -16.562 -0.938 1 98.75 335 PHE B C 1
ATOM 6629 O O . PHE B 1 335 ? 19.016 -15.969 -0.577 1 98.75 335 PHE B O 1
ATOM 6636 N N . ASN B 1 336 ? 20.125 -17.781 -1.296 1 98.81 336 ASN B N 1
ATOM 6637 C CA . ASN B 1 336 ? 19.016 -18.703 -1.052 1 98.81 336 ASN B CA 1
ATOM 6638 C C . ASN B 1 336 ? 19.203 -19.484 0.243 1 98.81 336 ASN B C 1
ATOM 6640 O O . ASN B 1 336 ? 20.219 -20.156 0.417 1 98.81 336 ASN B O 1
ATOM 6644 N N . GLN B 1 337 ? 18.203 -19.312 1.082 1 98.75 337 GLN B N 1
ATOM 6645 C CA . GLN B 1 337 ? 18.203 -20.031 2.355 1 98.75 337 GLN B CA 1
ATOM 6646 C C . GLN B 1 337 ? 17.375 -21.297 2.268 1 98.75 337 GLN B C 1
ATOM 6648 O O . GLN B 1 337 ? 16.156 -21.25 2.082 1 98.75 337 GLN B O 1
ATOM 6653 N N . ILE B 1 338 ? 18.047 -22.469 2.453 1 98.75 338 ILE B N 1
ATOM 6654 C CA . ILE B 1 338 ? 17.312 -23.734 2.469 1 98.75 338 ILE B CA 1
ATOM 6655 C C . ILE B 1 338 ? 16.453 -23.812 3.732 1 98.75 338 ILE B C 1
ATOM 6657 O O . ILE B 1 338 ? 16.922 -23.469 4.824 1 98.75 338 ILE B O 1
ATOM 6661 N N . VAL B 1 339 ? 15.234 -24.219 3.59 1 98.75 339 VAL B N 1
ATOM 6662 C CA . VAL B 1 339 ? 14.328 -24.438 4.707 1 98.75 339 VAL B CA 1
ATOM 6663 C C . VAL B 1 339 ? 14.523 -25.844 5.258 1 98.75 339 VAL B C 1
ATOM 6665 O O . VAL B 1 339 ? 13.711 -26.734 5.004 1 98.75 339 VAL B O 1
ATOM 6668 N N . THR B 1 340 ? 15.523 -26.031 6.055 1 98.38 340 THR B N 1
ATOM 6669 C CA . THR B 1 340 ? 15.844 -27.344 6.629 1 98.38 340 THR B CA 1
ATOM 6670 C C . THR B 1 340 ? 15 -27.609 7.867 1 98.38 340 THR B C 1
ATOM 6672 O O . THR B 1 340 ? 14.164 -26.781 8.25 1 98.38 340 THR B O 1
ATOM 6675 N N . HIS B 1 341 ? 15.227 -28.797 8.43 1 97.75 341 HIS B N 1
ATOM 6676 C CA . HIS B 1 341 ? 14.477 -29.172 9.617 1 97.75 341 HIS B CA 1
ATOM 6677 C C . HIS B 1 341 ? 15.336 -29.062 10.875 1 97.75 341 HIS B C 1
ATOM 6679 O O . HIS B 1 341 ? 15.094 -29.75 11.859 1 97.75 341 HIS B O 1
ATOM 6685 N N . ASP B 1 342 ? 16.25 -28.219 10.812 1 96.75 342 ASP B N 1
ATOM 6686 C CA . ASP B 1 342 ? 17.234 -28.156 11.898 1 96.75 342 ASP B CA 1
ATOM 6687 C C . ASP B 1 342 ? 16.844 -27.078 12.922 1 96.75 342 ASP B C 1
ATOM 6689 O O . ASP B 1 342 ? 17.578 -26.844 13.875 1 96.75 342 ASP B O 1
ATOM 6693 N N . ILE B 1 343 ? 15.75 -26.328 12.688 1 97.31 343 ILE B N 1
ATOM 6694 C CA . ILE B 1 343 ? 15.266 -25.375 13.68 1 97.31 343 ILE B CA 1
ATOM 6695 C C . ILE B 1 343 ? 13.859 -25.766 14.133 1 97.31 343 ILE B C 1
ATOM 6697 O O . ILE B 1 343 ? 13.203 -26.594 13.484 1 97.31 343 ILE B O 1
ATOM 6701 N N . SER B 1 344 ? 13.422 -25.172 15.312 1 98 344 SER B N 1
ATOM 6702 C CA . SER B 1 344 ? 12.062 -25.453 15.766 1 98 344 SER B CA 1
ATOM 6703 C C . SER B 1 344 ? 11.031 -24.891 14.797 1 98 344 SER B C 1
ATOM 6705 O O . SER B 1 344 ? 11.125 -23.719 14.391 1 98 344 SER B O 1
ATOM 6707 N N . PRO B 1 345 ? 10.117 -25.719 14.383 1 98.5 345 PRO B N 1
ATOM 6708 C CA . PRO B 1 345 ? 9.055 -25.203 13.516 1 98.5 345 PRO B CA 1
ATOM 6709 C C . PRO B 1 345 ? 8.188 -24.156 14.203 1 98.5 345 PRO B C 1
ATOM 6711 O O . PRO B 1 345 ? 8.164 -24.094 15.438 1 98.5 345 PRO B O 1
ATOM 6714 N N . ASP B 1 346 ? 7.559 -23.281 13.445 1 98.56 346 ASP B N 1
ATOM 6715 C CA . ASP B 1 346 ? 6.602 -22.328 13.992 1 98.56 346 ASP B CA 1
ATOM 6716 C C . ASP B 1 346 ? 5.379 -23.047 14.57 1 98.56 346 ASP B C 1
ATOM 6718 O O . ASP B 1 346 ? 4.66 -23.734 13.844 1 98.56 346 ASP B O 1
ATOM 6722 N N . PRO B 1 347 ? 5.109 -22.875 15.828 1 98.38 347 PRO B N 1
ATOM 6723 C CA . PRO B 1 347 ? 4.066 -23.688 16.438 1 98.38 347 PRO B CA 1
ATOM 6724 C C . PRO B 1 347 ? 2.67 -23.359 15.914 1 98.38 347 PRO B C 1
ATOM 6726 O O . PRO B 1 347 ? 1.818 -24.25 15.82 1 98.38 347 PRO B O 1
ATOM 6729 N N . ASP B 1 348 ? 2.418 -22.094 15.641 1 97.88 348 ASP B N 1
ATOM 6730 C CA . ASP B 1 348 ? 1.105 -21.703 15.133 1 97.88 348 ASP B CA 1
ATOM 6731 C C . ASP B 1 348 ? 0.857 -22.281 13.75 1 97.88 348 ASP B C 1
ATOM 6733 O O . ASP B 1 348 ? -0.235 -22.781 13.461 1 97.88 348 ASP B O 1
ATOM 6737 N N . ILE B 1 349 ? 1.861 -22.25 12.93 1 98.62 349 ILE B N 1
ATOM 6738 C CA . ILE B 1 349 ? 1.729 -22.766 11.57 1 98.62 349 ILE B CA 1
ATOM 6739 C C . ILE B 1 349 ? 1.717 -24.297 11.594 1 98.62 349 ILE B C 1
ATOM 6741 O O . ILE B 1 349 ? 1.021 -24.922 10.797 1 98.62 349 ILE B O 1
ATOM 6745 N N . GLN B 1 350 ? 2.479 -24.875 12.477 1 98.56 350 GLN B N 1
ATOM 6746 C CA . GLN B 1 350 ? 2.424 -26.328 12.641 1 98.56 350 GLN B CA 1
ATOM 6747 C C . GLN B 1 350 ? 1.009 -26.781 12.984 1 98.56 350 GLN B C 1
ATOM 6749 O O . GLN B 1 350 ? 0.532 -27.797 12.453 1 98.56 350 GLN B O 1
ATOM 6754 N N . ALA B 1 351 ? 0.377 -26.031 13.859 1 98.44 351 ALA B N 1
ATOM 6755 C CA . ALA B 1 351 ? -0.991 -26.375 14.234 1 98.44 351 ALA B CA 1
ATOM 6756 C C . ALA B 1 351 ? -1.926 -26.312 13.031 1 98.44 351 ALA B C 1
ATOM 6758 O O . ALA B 1 351 ? -2.818 -27.141 12.883 1 98.44 351 ALA B O 1
ATOM 6759 N N . LEU B 1 352 ? -1.731 -25.297 12.219 1 98.25 352 LEU B N 1
ATOM 6760 C CA . LEU B 1 352 ? -2.523 -25.172 11 1 98.25 352 LEU B CA 1
ATOM 6761 C C . LEU B 1 352 ? -2.307 -26.359 10.078 1 98.25 352 LEU B C 1
ATOM 6763 O O . LEU B 1 352 ? -3.27 -26.953 9.578 1 98.25 352 LEU B O 1
ATOM 6767 N N . ALA B 1 353 ? -1.031 -26.734 9.805 1 98.44 353 ALA B N 1
ATOM 6768 C CA . ALA B 1 353 ? -0.689 -27.859 8.945 1 98.44 353 ALA B CA 1
ATOM 6769 C C . ALA B 1 353 ? -1.235 -29.156 9.508 1 98.44 353 ALA B C 1
ATOM 6771 O O . ALA B 1 353 ? -1.759 -30 8.766 1 98.44 353 ALA B O 1
ATOM 6772 N N . ASP B 1 354 ? -1.149 -29.328 10.82 1 98.25 354 ASP B N 1
ATOM 6773 C CA . ASP B 1 354 ? -1.638 -30.531 11.477 1 98.25 354 ASP B CA 1
ATOM 6774 C C . ASP B 1 354 ? -3.154 -30.656 11.344 1 98.25 354 ASP B C 1
ATOM 6776 O O . ASP B 1 354 ? -3.676 -31.75 11.141 1 98.25 354 ASP B O 1
ATOM 6780 N N . ARG B 1 355 ? -3.801 -29.562 11.523 1 98.12 355 ARG B N 1
ATOM 6781 C CA . ARG B 1 355 ? -5.254 -29.578 11.391 1 98.12 355 ARG B CA 1
ATOM 6782 C C . ARG B 1 355 ? -5.66 -29.984 9.969 1 98.12 355 ARG B C 1
ATOM 6784 O O . ARG B 1 355 ? -6.547 -30.812 9.789 1 98.12 355 ARG B O 1
ATOM 6791 N N . ALA B 1 356 ? -5.047 -29.344 9 1 97.88 356 ALA B N 1
ATOM 6792 C CA . ALA B 1 356 ? -5.348 -29.688 7.613 1 97.88 356 ALA B CA 1
ATOM 6793 C C . ALA B 1 356 ? -5.094 -31.172 7.34 1 97.88 356 ALA B C 1
ATOM 6795 O O . ALA B 1 356 ? -5.906 -31.828 6.691 1 97.88 356 ALA B O 1
ATOM 6796 N N . TRP B 1 357 ? -4 -31.703 7.875 1 97.25 357 TRP B N 1
ATOM 6797 C CA . TRP B 1 357 ? -3.672 -33.094 7.672 1 97.25 357 TRP B CA 1
ATOM 6798 C C . TRP B 1 357 ? -4.668 -34 8.391 1 97.25 357 TRP B C 1
ATOM 6800 O O . TRP B 1 357 ? -5.113 -35.031 7.84 1 97.25 357 TRP B O 1
ATOM 6810 N N . SER B 1 358 ? -4.953 -33.656 9.594 1 97.19 358 SER B N 1
ATOM 6811 C CA . SER B 1 358 ? -5.879 -34.5 10.367 1 97.19 358 SER B CA 1
ATOM 6812 C C . SER B 1 358 ? -7.219 -34.625 9.656 1 97.19 358 SER B C 1
ATOM 6814 O O . SER B 1 358 ? -7.797 -35.719 9.641 1 97.19 358 SER B O 1
ATOM 6816 N N . GLU B 1 359 ? -7.645 -33.625 9.055 1 95.5 359 GLU B N 1
ATOM 6817 C CA . GLU B 1 359 ? -8.938 -33.625 8.375 1 95.5 359 GLU B CA 1
ATOM 6818 C C . GLU B 1 359 ? -8.852 -34.344 7.035 1 95.5 359 GLU B C 1
ATOM 6820 O O . GLU B 1 359 ? -9.836 -34.938 6.566 1 95.5 359 GLU B O 1
ATOM 6825 N N . ALA B 1 360 ? -7.66 -34.406 6.469 1 96.44 360 ALA B N 1
ATOM 6826 C CA . ALA B 1 360 ? -7.496 -34.969 5.141 1 96.44 360 ALA B CA 1
ATOM 6827 C C . ALA B 1 360 ? -7 -36.406 5.234 1 96.44 360 ALA B C 1
ATOM 6829 O O . ALA B 1 360 ? -7.113 -37.188 4.273 1 96.44 360 ALA B O 1
ATOM 6830 N N . SER B 1 361 ? -6.496 -36.812 6.332 1 95.94 361 SER B N 1
ATOM 6831 C CA . SER B 1 361 ? -5.621 -38 6.453 1 95.94 361 SER B CA 1
ATOM 6832 C C . SER B 1 361 ? -6.367 -39.281 6.129 1 95.94 361 SER B C 1
ATOM 6834 O O . SER B 1 361 ? -5.797 -40.188 5.531 1 95.94 361 SER B O 1
ATOM 6836 N N . GLU B 1 362 ? -7.629 -39.406 6.539 1 94.69 362 GLU B N 1
ATOM 6837 C CA . GLU B 1 362 ? -8.375 -40.625 6.254 1 94.69 362 GLU B CA 1
ATOM 6838 C C . GLU B 1 362 ? -8.477 -40.875 4.754 1 94.69 362 GLU B C 1
ATOM 6840 O O . GLU B 1 362 ? -8.211 -42 4.281 1 94.69 362 GLU B O 1
ATOM 6845 N N . SER B 1 363 ? -8.797 -39.906 4.066 1 94.5 363 SER B N 1
ATOM 6846 C CA . SER B 1 363 ? -8.875 -40.031 2.613 1 94.5 363 SER B CA 1
ATOM 6847 C C . SER B 1 363 ? -7.492 -40.156 1.993 1 94.5 363 SER B C 1
ATOM 6849 O O . SER B 1 363 ? -7.297 -40.969 1.078 1 94.5 363 SER B O 1
ATOM 6851 N N . ALA B 1 364 ? -6.582 -39.438 2.453 1 95.44 364 ALA B N 1
ATOM 6852 C CA . ALA B 1 364 ? -5.23 -39.375 1.904 1 95.44 364 ALA B CA 1
ATOM 6853 C C . ALA B 1 364 ? -4.539 -40.75 1.98 1 95.44 364 ALA B C 1
ATOM 6855 O O . ALA B 1 364 ? -3.834 -41.125 1.05 1 95.44 364 ALA B O 1
ATOM 6856 N N . GLN B 1 365 ? -4.785 -41.406 3.031 1 94.94 365 GLN B N 1
ATOM 6857 C CA . GLN B 1 365 ? -4.027 -42.625 3.299 1 94.94 365 GLN B CA 1
ATOM 6858 C C . GLN B 1 365 ? -4.766 -43.875 2.785 1 94.94 365 GLN B C 1
ATOM 6860 O O . GLN B 1 365 ? -4.254 -44.969 2.877 1 94.94 365 GLN B O 1
ATOM 6865 N N . ARG B 1 366 ? -5.902 -43.688 2.207 1 96.5 366 ARG B N 1
ATOM 6866 C CA . ARG B 1 366 ? -6.629 -44.844 1.652 1 96.5 366 ARG B CA 1
ATOM 6867 C C . ARG B 1 366 ? -5.828 -45.5 0.548 1 96.5 366 ARG B C 1
ATOM 6869 O O . ARG B 1 366 ? -5.391 -44.844 -0.4 1 96.5 366 ARG B O 1
ATOM 6876 N N . PRO B 1 367 ? -5.605 -46.875 0.645 1 96.06 367 PRO B N 1
ATOM 6877 C CA . PRO B 1 367 ? -4.93 -47.562 -0.448 1 96.06 367 PRO B CA 1
ATOM 6878 C C . PRO B 1 367 ? -5.773 -47.625 -1.718 1 96.06 367 PRO B C 1
ATOM 6880 O O . PRO B 1 367 ? -6.988 -47.844 -1.646 1 96.06 367 PRO B O 1
ATOM 6883 N N . VAL B 1 368 ? -5.078 -47.469 -2.826 1 97.38 368 VAL B N 1
ATOM 6884 C CA . VAL B 1 368 ? -5.836 -47.531 -4.07 1 97.38 368 VAL B CA 1
ATOM 6885 C C . VAL B 1 368 ? -5.355 -48.719 -4.91 1 97.38 368 VAL B C 1
ATOM 6887 O O . VAL B 1 368 ? -6.062 -49.188 -5.809 1 97.38 368 VAL B O 1
ATOM 6890 N N . GLY B 1 369 ? -4.188 -49.219 -4.684 1 97.69 369 GLY B N 1
ATOM 6891 C CA . GLY B 1 369 ? -3.605 -50.375 -5.391 1 97.69 369 GLY B CA 1
ATOM 6892 C C . GLY B 1 369 ? -2.117 -50.531 -5.133 1 97.69 369 GLY B C 1
ATOM 6893 O O . GLY B 1 369 ? -1.58 -49.938 -4.188 1 97.69 369 GLY B O 1
ATOM 6894 N N . THR B 1 370 ? -1.551 -51.406 -5.879 1 97.88 370 THR B N 1
ATOM 6895 C CA . THR B 1 370 ? -0.117 -51.656 -5.75 1 97.88 370 THR B CA 1
ATOM 6896 C C . THR B 1 370 ? 0.559 -51.625 -7.117 1 97.88 370 THR B C 1
ATOM 6898 O O . THR B 1 370 ? -0.107 -51.781 -8.141 1 97.88 370 THR B O 1
ATOM 6901 N N . ILE B 1 371 ? 1.849 -51.344 -7.113 1 98.31 371 ILE B N 1
ATOM 6902 C CA . ILE B 1 371 ? 2.648 -51.375 -8.336 1 98.31 371 ILE B CA 1
ATOM 6903 C C . ILE B 1 371 ? 3.807 -52.344 -8.188 1 98.31 371 ILE B C 1
ATOM 6905 O O . ILE B 1 371 ? 4.191 -52.688 -7.066 1 98.31 371 ILE B O 1
ATOM 6909 N N . THR B 1 372 ? 4.344 -52.781 -9.336 1 98.19 372 THR B N 1
ATOM 6910 C CA . THR B 1 372 ? 5.414 -53.781 -9.289 1 98.19 372 THR B CA 1
ATOM 6911 C C . THR B 1 372 ? 6.781 -53.125 -9.391 1 98.19 372 THR B C 1
ATOM 6913 O O . THR B 1 372 ? 7.809 -53.719 -9.117 1 98.19 372 THR B O 1
ATOM 6916 N N . ALA B 1 373 ? 6.812 -51.906 -9.812 1 97.44 373 ALA B N 1
ATOM 6917 C CA . ALA B 1 373 ? 8.008 -51.062 -9.961 1 97.44 373 ALA B CA 1
ATOM 6918 C C . ALA B 1 373 ? 7.648 -49.594 -10.039 1 97.44 373 ALA B C 1
ATOM 6920 O O . ALA B 1 373 ? 6.469 -49.25 -10.109 1 97.44 373 ALA B O 1
ATOM 6921 N N . ASP B 1 374 ? 8.672 -48.781 -9.992 1 96.19 374 ASP B N 1
ATOM 6922 C CA . ASP B 1 374 ? 8.445 -47.344 -10.094 1 96.19 374 ASP B CA 1
ATOM 6923 C C . ASP B 1 374 ? 7.738 -46.969 -11.398 1 96.19 374 ASP B C 1
ATOM 6925 O O . ASP B 1 374 ? 8.031 -47.562 -12.445 1 96.19 374 ASP B O 1
ATOM 6929 N N . LEU B 1 375 ? 6.793 -46.156 -11.305 1 97.44 375 LEU B N 1
ATOM 6930 C CA . LEU B 1 375 ? 6.188 -45.469 -12.438 1 97.44 375 LEU B CA 1
ATOM 6931 C C . LEU B 1 375 ? 6.59 -44 -12.469 1 97.44 375 LEU B C 1
ATOM 6933 O O . LEU B 1 375 ? 6.16 -43.219 -11.617 1 97.44 375 LEU B O 1
ATOM 6937 N N . THR B 1 376 ? 7.391 -43.625 -13.453 1 96.44 376 THR B N 1
ATOM 6938 C CA . THR B 1 376 ? 7.984 -42.281 -13.398 1 96.44 376 THR B CA 1
ATOM 6939 C C . THR B 1 376 ? 7.594 -41.469 -14.633 1 96.44 376 THR B C 1
ATOM 6941 O O . THR B 1 376 ? 7.141 -42.031 -15.633 1 96.44 376 THR B O 1
ATOM 6944 N N . ARG B 1 377 ? 7.777 -40.188 -14.586 1 94.69 377 ARG B N 1
ATOM 6945 C CA . ARG B 1 377 ? 7.555 -39.219 -15.664 1 94.69 377 ARG B CA 1
ATOM 6946 C C . ARG B 1 377 ? 8.789 -39.094 -16.547 1 94.69 377 ARG B C 1
ATOM 6948 O O . ARG B 1 377 ? 8.781 -38.344 -17.531 1 94.69 377 ARG B O 1
ATOM 6955 N N . ASP B 1 378 ? 9.82 -39.812 -16.172 1 94.38 378 ASP B N 1
ATOM 6956 C CA . ASP B 1 378 ? 11.047 -39.781 -16.969 1 94.38 378 ASP B CA 1
ATOM 6957 C C . ASP B 1 378 ? 10.789 -40.219 -18.406 1 94.38 378 ASP B C 1
ATOM 6959 O O . ASP B 1 378 ? 10.242 -41.281 -18.656 1 94.38 378 ASP B O 1
ATOM 6963 N N . ARG B 1 379 ? 11.32 -39.406 -19.25 1 95.69 379 ARG B N 1
ATOM 6964 C CA . ARG B 1 379 ? 11.031 -39.656 -20.656 1 95.69 379 ARG B CA 1
ATOM 6965 C C . ARG B 1 379 ? 12.117 -40.5 -21.312 1 95.69 379 ARG B C 1
ATOM 6967 O O . ARG B 1 379 ? 13.305 -40.281 -21.047 1 95.69 379 ARG B O 1
ATOM 6974 N N . VAL B 1 380 ? 11.703 -41.406 -22.141 1 95.88 380 VAL B N 1
ATOM 6975 C CA . VAL B 1 380 ? 12.617 -42.094 -23.047 1 95.88 380 VAL B CA 1
ATOM 6976 C C . VAL B 1 380 ? 12.789 -41.281 -24.312 1 95.88 380 VAL B C 1
ATOM 6978 O O . VAL B 1 380 ? 12.148 -40.25 -24.484 1 95.88 380 VAL B O 1
ATOM 6981 N N . PRO B 1 381 ? 13.633 -41.656 -25.219 1 93.56 381 PRO B N 1
ATOM 6982 C CA . PRO B 1 381 ? 13.914 -40.844 -26.391 1 93.56 381 PRO B CA 1
ATOM 6983 C C . PRO B 1 381 ? 12.664 -40.5 -27.203 1 93.56 381 PRO B C 1
ATOM 6985 O O . PRO B 1 381 ? 12.586 -39.469 -27.828 1 93.56 381 PRO B O 1
ATOM 6988 N N . SER B 1 382 ? 11.797 -41.375 -27.188 1 95.5 382 SER B N 1
ATOM 6989 C CA . SER B 1 382 ? 10.562 -41.125 -27.938 1 95.5 382 SER B CA 1
ATOM 6990 C C . SER B 1 382 ? 9.734 -40.031 -27.266 1 95.5 382 SER B C 1
ATOM 6992 O O . SER B 1 382 ? 8.82 -39.469 -27.891 1 95.5 382 SER B O 1
ATOM 6994 N N . GLY B 1 383 ? 9.992 -39.781 -26.078 1 96.06 383 GLY B N 1
ATOM 6995 C CA . GLY B 1 383 ? 9.211 -38.812 -25.297 1 96.06 383 GLY B CA 1
ATOM 6996 C C . GLY B 1 383 ? 8.203 -39.469 -24.391 1 96.06 383 GLY B C 1
ATOM 6997 O O . GLY B 1 383 ? 7.625 -38.812 -23.516 1 96.06 383 GLY B O 1
ATOM 6998 N N . GLU B 1 384 ? 8.039 -40.781 -24.484 1 97.38 384 GLU B N 1
ATOM 6999 C CA . GLU B 1 384 ? 7.121 -41.531 -23.641 1 97.38 384 GLU B CA 1
ATOM 7000 C C . GLU B 1 384 ? 7.68 -41.719 -22.234 1 97.38 384 GLU B C 1
ATOM 7002 O O . GLU B 1 384 ? 8.891 -41.625 -22.031 1 97.38 384 GLU B O 1
ATOM 7007 N N . SER B 1 385 ? 6.844 -41.906 -21.312 1 97.88 385 SER B N 1
ATOM 7008 C CA . SER B 1 385 ? 7.184 -42.344 -19.969 1 97.88 385 SER B CA 1
ATOM 7009 C C . SER B 1 385 ? 6.258 -43.469 -19.5 1 97.88 385 SER B C 1
ATOM 7011 O O . SER B 1 385 ? 5.16 -43.625 -20.031 1 97.88 385 SER B O 1
ATOM 7013 N N . THR B 1 386 ? 6.719 -44.25 -18.516 1 98.44 386 THR B N 1
ATOM 7014 C CA . THR B 1 386 ? 5.891 -45.344 -18 1 98.44 386 THR B CA 1
ATOM 7015 C C . THR B 1 386 ? 4.633 -44.781 -17.328 1 98.44 386 THR B C 1
ATOM 7017 O O . THR B 1 386 ? 3.539 -45.312 -17.531 1 98.44 386 THR B O 1
ATOM 7020 N N . LEU B 1 387 ? 4.828 -43.719 -16.609 1 98.31 387 LEU B N 1
ATOM 7021 C CA . LEU B 1 387 ? 3.676 -43.125 -15.938 1 98.31 387 LEU B CA 1
ATOM 7022 C C . LEU B 1 387 ? 2.695 -42.562 -16.953 1 98.31 387 LEU B C 1
ATOM 7024 O O . LEU B 1 387 ? 1.481 -42.719 -16.812 1 98.31 387 LEU B O 1
ATOM 7028 N N . GLY B 1 388 ? 3.217 -41.875 -17.906 1 98.56 388 GLY B N 1
ATOM 7029 C CA . GLY B 1 388 ? 2.359 -41.281 -18.938 1 98.56 388 GLY B CA 1
ATOM 7030 C C . GLY B 1 388 ? 1.523 -42.344 -19.656 1 98.56 388 GLY B C 1
ATOM 7031 O O . GLY B 1 388 ? 0.315 -42.156 -19.828 1 98.56 388 GLY B O 1
ATOM 7032 N N . ASN B 1 389 ? 2.197 -43.406 -20.047 1 98.75 389 ASN B N 1
ATOM 7033 C CA . ASN B 1 389 ? 1.482 -44.5 -20.734 1 98.75 389 ASN B CA 1
ATOM 7034 C C . ASN B 1 389 ? 0.426 -45.125 -19.828 1 98.75 389 ASN B C 1
ATOM 7036 O O . ASN B 1 389 ? -0.663 -45.469 -20.297 1 98.75 389 ASN B O 1
ATOM 7040 N N . LEU B 1 390 ? 0.758 -45.25 -18.594 1 98.56 390 LEU B N 1
ATOM 7041 C CA . LEU B 1 390 ? -0.214 -45.812 -17.656 1 98.56 390 LEU B CA 1
ATOM 7042 C C . LEU B 1 390 ? -1.438 -44.906 -17.531 1 98.56 390 LEU B C 1
ATOM 7044 O O . LEU B 1 390 ? -2.572 -45.406 -17.516 1 98.56 390 LEU B O 1
ATOM 7048 N N . VAL B 1 391 ? -1.211 -43.625 -17.375 1 98.62 391 VAL B N 1
ATOM 7049 C CA . VAL B 1 391 ? -2.305 -42.656 -17.234 1 98.62 391 VAL B CA 1
ATOM 7050 C C . VAL B 1 391 ? -3.166 -42.688 -18.5 1 98.62 391 VAL B C 1
ATOM 7052 O O . VAL B 1 391 ? -4.398 -42.656 -18.406 1 98.62 391 VAL B O 1
ATOM 7055 N N . ALA B 1 392 ? -2.531 -42.75 -19.656 1 98.75 392 ALA B N 1
ATOM 7056 C CA . ALA B 1 392 ? -3.285 -42.844 -20.906 1 98.75 392 ALA B CA 1
ATOM 7057 C C . ALA B 1 392 ? -4.141 -44.094 -20.938 1 98.75 392 ALA B C 1
ATOM 7059 O O . ALA B 1 392 ? -5.289 -44.062 -21.375 1 98.75 392 ALA B O 1
ATOM 7060 N N . ASP B 1 393 ? -3.596 -45.219 -20.484 1 98.62 393 ASP B N 1
ATOM 7061 C CA . ASP B 1 393 ? -4.352 -46.469 -20.406 1 98.62 393 ASP B CA 1
ATOM 7062 C C . ASP B 1 393 ? -5.555 -46.312 -19.484 1 98.62 393 ASP B C 1
ATOM 7064 O O . ASP B 1 393 ? -6.637 -46.844 -19.781 1 98.62 393 ASP B O 1
ATOM 7068 N N . ALA B 1 394 ? -5.324 -45.688 -18.375 1 98.56 394 ALA B N 1
ATOM 7069 C CA . ALA B 1 394 ? -6.41 -45.469 -17.422 1 98.56 394 ALA B CA 1
ATOM 7070 C C . ALA B 1 394 ? -7.52 -44.625 -18.047 1 98.56 394 ALA B C 1
ATOM 7072 O O . ALA B 1 394 ? -8.703 -44.906 -17.859 1 98.56 394 ALA B O 1
ATOM 7073 N N . GLN B 1 395 ? -7.117 -43.594 -18.75 1 98.62 395 GLN B N 1
ATOM 7074 C CA . GLN B 1 395 ? -8.086 -42.719 -19.406 1 98.62 395 GLN B CA 1
ATOM 7075 C C . GLN B 1 395 ? -8.859 -43.469 -20.484 1 98.62 395 GLN B C 1
ATOM 7077 O O . GLN B 1 395 ? -10.07 -43.312 -20.625 1 98.62 395 GLN B O 1
ATOM 7082 N N . LEU B 1 396 ? -8.172 -44.312 -21.203 1 98.69 396 LEU B N 1
ATOM 7083 C CA . LEU B 1 396 ? -8.859 -45.156 -22.203 1 98.69 396 LEU B CA 1
ATOM 7084 C C . LEU B 1 396 ? -9.867 -46.094 -21.547 1 98.69 396 LEU B C 1
ATOM 7086 O O . LEU B 1 396 ? -10.984 -46.219 -22.031 1 98.69 396 LEU B O 1
ATOM 7090 N N . ALA B 1 397 ? -9.445 -46.688 -20.484 1 97.88 397 ALA B N 1
ATOM 7091 C CA . ALA B 1 397 ? -10.352 -47.625 -19.797 1 97.88 397 ALA B CA 1
ATOM 7092 C C . ALA B 1 397 ? -11.633 -46.906 -19.359 1 97.88 397 ALA B C 1
ATOM 7094 O O . ALA B 1 397 ? -12.734 -47.438 -19.547 1 97.88 397 ALA B O 1
ATOM 7095 N N . ALA B 1 398 ? -11.508 -45.75 -18.844 1 97.44 398 ALA B N 1
ATOM 7096 C CA . ALA B 1 398 ? -12.664 -44.969 -18.406 1 97.44 398 ALA B CA 1
ATOM 7097 C C . ALA B 1 398 ? -13.508 -44.531 -19.609 1 97.44 398 ALA B C 1
ATOM 7099 O O . ALA B 1 398 ? -14.734 -44.625 -19.578 1 97.44 398 ALA B O 1
ATOM 7100 N N . GLY B 1 399 ? -12.844 -44.094 -20.641 1 97.88 399 GLY B N 1
ATOM 7101 C CA . GLY B 1 399 ? -13.523 -43.562 -21.828 1 97.88 399 GLY B CA 1
ATOM 7102 C C . GLY B 1 399 ? -14.172 -44.656 -22.656 1 97.88 399 GLY B C 1
ATOM 7103 O O . GLY B 1 399 ? -15.102 -44.375 -23.422 1 97.88 399 GLY B O 1
ATOM 7104 N N . SER B 1 400 ? -13.672 -45.812 -22.562 1 97.19 400 SER B N 1
ATOM 7105 C CA . SER B 1 400 ? -14.18 -46.906 -23.375 1 97.19 400 SER B CA 1
ATOM 7106 C C . SER B 1 400 ? -15.656 -47.156 -23.109 1 97.19 400 SER B C 1
ATOM 7108 O O . SER B 1 400 ? -16.391 -47.594 -24 1 97.19 400 SER B O 1
ATOM 7110 N N . THR B 1 401 ? -16.078 -46.875 -21.953 1 94.44 401 THR B N 1
ATOM 7111 C CA . THR B 1 401 ? -17.484 -47.031 -21.609 1 94.44 401 THR B CA 1
ATOM 7112 C C . THR B 1 401 ? -18.344 -46.031 -22.406 1 94.44 401 THR B C 1
ATOM 7114 O O . THR B 1 401 ? -19.562 -46.219 -22.516 1 94.44 401 THR B O 1
ATOM 7117 N N . ARG B 1 402 ? -17.656 -45.094 -22.984 1 96.19 402 ARG B N 1
ATOM 7118 C CA . ARG B 1 402 ? -18.344 -44.062 -23.781 1 96.19 402 ARG B CA 1
ATOM 7119 C C . ARG B 1 402 ? -17.906 -44.125 -25.234 1 96.19 402 ARG B C 1
ATOM 7121 O O . ARG B 1 402 ? -18.094 -43.188 -26 1 96.19 402 ARG B O 1
ATOM 7128 N N . GLY B 1 403 ? -17.234 -45.125 -25.516 1 96.88 403 GLY B N 1
ATOM 7129 C CA . GLY B 1 403 ? -16.938 -45.375 -26.906 1 96.88 403 GLY B CA 1
ATOM 7130 C C . GLY B 1 403 ? -15.531 -44.969 -27.312 1 96.88 403 GLY B C 1
ATOM 7131 O O . GLY B 1 403 ? -15.164 -45.062 -28.484 1 96.88 403 GLY B O 1
ATOM 7132 N N . ALA B 1 404 ? -14.688 -44.594 -26.391 1 98.5 404 ALA B N 1
ATOM 7133 C CA . ALA B 1 404 ? -13.328 -44.156 -26.734 1 98.5 404 ALA B CA 1
ATOM 7134 C C . ALA B 1 404 ? -12.523 -45.344 -27.297 1 98.5 404 ALA B C 1
ATOM 7136 O O . ALA B 1 404 ? -12.641 -46.469 -26.812 1 98.5 404 ALA B O 1
ATOM 7137 N N . GLN B 1 405 ? -11.727 -45 -28.297 1 98.62 405 GLN B N 1
ATOM 7138 C CA . GLN B 1 405 ? -10.898 -46 -28.953 1 98.62 405 GLN B CA 1
ATOM 7139 C C . GLN B 1 405 ? -9.422 -45.812 -28.625 1 98.62 405 GLN B C 1
ATOM 7141 O O . GLN B 1 405 ? -8.633 -46.75 -28.734 1 98.62 405 GLN B O 1
ATOM 7146 N N . LEU B 1 406 ? -9.07 -44.688 -28.281 1 98.62 406 LEU B N 1
ATOM 7147 C CA . LEU B 1 406 ? -7.715 -44.375 -27.859 1 98.62 406 LEU B CA 1
ATOM 7148 C C . LEU B 1 406 ? -7.715 -43.188 -26.906 1 98.62 406 LEU B C 1
ATOM 7150 O O . LEU B 1 406 ? -8.742 -42.531 -26.719 1 98.62 406 LEU B O 1
ATOM 7154 N N . ALA B 1 407 ? -6.605 -43 -26.172 1 98.88 407 ALA B N 1
ATOM 7155 C CA . ALA B 1 407 ? -6.426 -41.844 -25.266 1 98.88 407 ALA B CA 1
ATOM 7156 C C . ALA B 1 407 ? -5.086 -41.156 -25.516 1 98.88 407 ALA B C 1
ATOM 7158 O O . ALA B 1 407 ? -4.137 -41.781 -25.984 1 98.88 407 ALA B O 1
ATOM 7159 N N . LEU B 1 408 ? -5.047 -39.906 -25.297 1 98.75 408 LEU B N 1
ATOM 7160 C CA . LEU B 1 408 ? -3.838 -39.094 -25.266 1 98.75 408 LEU B CA 1
ATOM 7161 C C . LEU B 1 408 ? -3.779 -38.25 -23.984 1 98.75 408 LEU B C 1
ATOM 7163 O O . LEU B 1 408 ? -4.789 -37.656 -23.578 1 98.75 408 LEU B O 1
ATOM 7167 N N . THR B 1 409 ? -2.625 -38.25 -23.344 1 98.06 409 THR B N 1
ATOM 7168 C CA . THR B 1 409 ? -2.475 -37.375 -22.172 1 98.06 409 THR B CA 1
ATOM 7169 C C . THR B 1 409 ? -1.182 -36.594 -22.25 1 98.06 409 THR B C 1
ATOM 7171 O O . THR B 1 409 ? -0.179 -37.062 -22.797 1 98.06 409 THR B O 1
ATOM 7174 N N . ASN B 1 410 ? -1.275 -35.344 -21.781 1 96.56 410 ASN B N 1
ATOM 7175 C CA . ASN B 1 410 ? -0.129 -34.438 -21.844 1 96.56 410 ASN B CA 1
ATOM 7176 C C . ASN B 1 410 ? 0.819 -34.656 -20.672 1 96.56 410 ASN B C 1
ATOM 7178 O O . ASN B 1 410 ? 0.377 -34.938 -19.562 1 96.56 410 ASN B O 1
ATOM 7182 N N . PRO B 1 411 ? 2.125 -34.5 -20.922 1 95.12 411 PRO B N 1
ATOM 7183 C CA . PRO B 1 411 ? 3.1 -34.719 -19.859 1 95.12 411 PRO B CA 1
ATOM 7184 C C . PRO B 1 411 ? 2.959 -33.75 -18.703 1 95.12 411 PRO B C 1
ATOM 7186 O O . PRO B 1 411 ? 3.176 -34.094 -17.547 1 95.12 411 PRO B O 1
ATOM 7189 N N . GLY B 1 412 ? 2.549 -32.531 -18.922 1 92.19 412 GLY B N 1
ATOM 7190 C CA . GLY B 1 412 ? 2.438 -31.5 -17.906 1 92.19 412 GLY B CA 1
ATOM 7191 C C . GL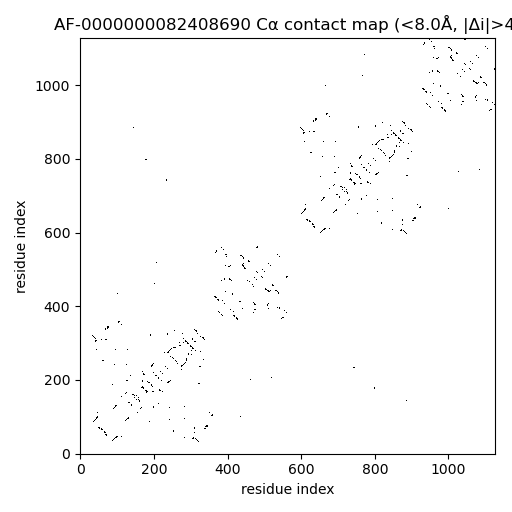Y B 1 412 ? 1.317 -31.75 -16.906 1 92.19 412 GLY B C 1
ATOM 7192 O O . GLY B 1 412 ? 1.271 -31.141 -15.844 1 92.19 412 GLY B O 1
ATOM 7193 N N . GLY B 1 413 ? 0.432 -32.656 -17.281 1 94.25 413 GLY B N 1
ATOM 7194 C CA . GLY B 1 413 ? -0.672 -33 -16.391 1 94.25 413 GLY B CA 1
ATOM 7195 C C . GLY B 1 413 ? -0.272 -33.906 -15.266 1 94.25 413 GLY B C 1
ATOM 7196 O O . GLY B 1 413 ? -1.022 -34.094 -14.305 1 94.25 413 GLY B O 1
ATOM 7197 N N . MET B 1 414 ? 0.873 -34.469 -15.367 1 95 414 MET B N 1
ATOM 7198 C CA . MET B 1 414 ? 1.42 -35.344 -14.336 1 95 414 MET B CA 1
ATOM 7199 C C . MET B 1 414 ? 2.502 -34.625 -13.531 1 95 414 MET B C 1
ATOM 7201 O O . MET B 1 414 ? 3.467 -34.125 -14.102 1 95 414 MET B O 1
ATOM 7205 N N . ARG B 1 415 ? 2.338 -34.688 -12.203 1 93.19 415 ARG B N 1
ATOM 7206 C CA . ARG B 1 415 ? 3.17 -33.781 -11.43 1 93.19 415 ARG B CA 1
ATOM 7207 C C . ARG B 1 415 ? 4.051 -34.531 -10.445 1 93.19 415 ARG B C 1
ATOM 7209 O O . ARG B 1 415 ? 5.027 -34 -9.93 1 93.19 415 ARG B O 1
ATOM 7216 N N . GLU B 1 416 ? 3.705 -35.781 -10.188 1 93.94 416 GLU B N 1
ATOM 7217 C CA . GLU B 1 416 ? 4.523 -36.625 -9.297 1 93.94 416 GLU B CA 1
ATOM 7218 C C . GLU B 1 416 ? 4.695 -38.031 -9.844 1 93.94 416 GLU B C 1
ATOM 7220 O O . GLU B 1 416 ? 3.855 -38.5 -10.609 1 93.94 416 GLU B O 1
ATOM 7225 N N . ASP B 1 417 ? 5.762 -38.656 -9.484 1 95.44 417 ASP B N 1
ATOM 7226 C CA . ASP B 1 417 ? 5.984 -40.094 -9.766 1 95.44 417 ASP B CA 1
ATOM 7227 C C . ASP B 1 417 ? 5.266 -40.969 -8.75 1 95.44 417 ASP B C 1
ATOM 7229 O O . ASP B 1 417 ? 4.789 -40.469 -7.719 1 95.44 417 ASP B O 1
ATOM 7233 N N . LEU B 1 418 ? 5.102 -42.188 -9.133 1 96.12 418 LEU B N 1
ATOM 7234 C CA . LEU B 1 418 ? 4.73 -43.25 -8.188 1 96.12 418 LEU B CA 1
ATOM 7235 C C . LEU B 1 418 ? 5.914 -44.156 -7.898 1 96.12 418 LEU B C 1
ATOM 7237 O O . LEU B 1 418 ? 6.258 -45.031 -8.727 1 96.12 418 LEU B O 1
ATOM 7241 N N . ASP B 1 419 ? 6.395 -44 -6.711 1 93.5 419 ASP B N 1
ATOM 7242 C CA . ASP B 1 419 ? 7.547 -44.812 -6.312 1 93.5 419 ASP B CA 1
ATOM 7243 C C . ASP B 1 419 ? 7.102 -46.125 -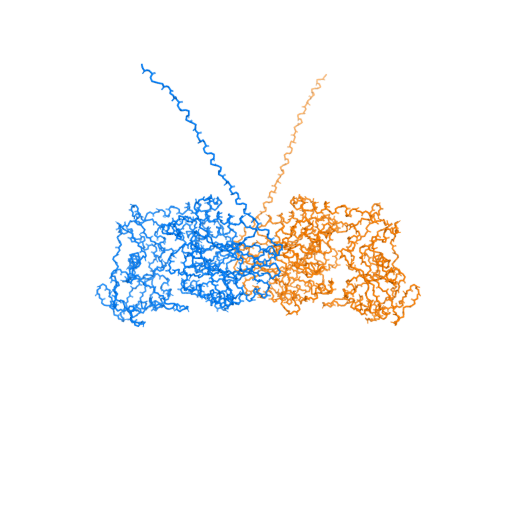5.672 1 93.5 419 ASP B C 1
ATOM 7245 O O . ASP B 1 419 ? 6.141 -46.156 -4.902 1 93.5 419 ASP B O 1
ATOM 7249 N N . PHE B 1 420 ? 7.824 -47.156 -6.035 1 94.38 420 PHE B N 1
ATOM 7250 C CA . PHE B 1 420 ? 7.527 -48.469 -5.473 1 94.38 420 PHE B CA 1
ATOM 7251 C C . PHE B 1 420 ? 7.73 -48.469 -3.961 1 94.38 420 PHE B C 1
ATOM 7253 O O . PHE B 1 420 ? 6.957 -49.094 -3.225 1 94.38 420 PHE B O 1
ATOM 7260 N N . GLY B 1 421 ? 8.766 -47.781 -3.51 1 89.62 421 GLY B N 1
ATOM 7261 C CA . GLY B 1 421 ? 9.07 -47.781 -2.09 1 89.62 421 GLY B CA 1
ATOM 7262 C C . GLY B 1 421 ? 9.352 -49.156 -1.523 1 89.62 421 GLY B C 1
ATOM 7263 O O . GLY B 1 421 ? 10.164 -49.906 -2.074 1 89.62 421 GLY B O 1
ATOM 7264 N N . THR B 1 422 ? 8.688 -49.531 -0.318 1 90.5 422 THR B N 1
ATOM 7265 C CA . THR B 1 422 ? 8.977 -50.781 0.362 1 90.5 422 THR B CA 1
ATOM 7266 C C . THR B 1 422 ? 7.977 -51.844 -0.039 1 90.5 422 THR B C 1
ATOM 7268 O O . THR B 1 422 ? 8.32 -53.031 -0.099 1 90.5 422 THR B O 1
ATOM 7271 N N . SER B 1 423 ? 6.754 -51.469 -0.382 1 92.75 423 SER B N 1
ATOM 7272 C CA . SER B 1 423 ? 5.707 -52.469 -0.549 1 92.75 423 SER B CA 1
ATOM 7273 C C . SER B 1 423 ? 4.992 -52.312 -1.888 1 92.75 423 SER B C 1
ATOM 7275 O O . SER B 1 423 ? 4.184 -53.156 -2.273 1 92.75 423 SER B O 1
ATOM 7277 N N . GLY B 1 424 ? 5.246 -51.156 -2.547 1 95.06 424 GLY B N 1
ATOM 7278 C CA . GLY B 1 424 ? 4.562 -50.906 -3.799 1 95.06 424 GLY B CA 1
ATOM 7279 C C . GLY B 1 424 ? 3.152 -50.375 -3.605 1 95.06 424 GLY B C 1
ATOM 7280 O O . GLY B 1 424 ? 2.434 -50.125 -4.578 1 95.06 424 GLY B O 1
ATOM 7281 N N . GLN B 1 425 ? 2.754 -50.188 -2.371 1 96.19 425 GLN B N 1
ATOM 7282 C CA . GLN B 1 425 ? 1.42 -49.656 -2.098 1 96.19 425 GLN B CA 1
ATOM 7283 C C . GLN B 1 425 ? 1.286 -48.219 -2.58 1 96.19 425 GLN B C 1
ATOM 7285 O O . GLN B 1 425 ? 2.178 -47.375 -2.355 1 96.19 425 GLN B O 1
ATOM 7290 N N . VAL B 1 426 ? 0.237 -47.938 -3.33 1 97.12 426 VAL B N 1
ATOM 7291 C CA . VAL B 1 426 ? -0.104 -46.594 -3.775 1 97.12 426 VAL B CA 1
ATOM 7292 C C . VAL B 1 426 ? -1.304 -46.062 -2.982 1 97.12 426 VAL B C 1
ATOM 7294 O O . VAL B 1 426 ? -2.346 -46.719 -2.926 1 97.12 426 VAL B O 1
ATOM 7297 N N . THR B 1 427 ? -1.17 -44.938 -2.303 1 96.06 427 THR B N 1
ATOM 7298 C CA . THR B 1 427 ? -2.264 -44.312 -1.564 1 96.06 427 THR B CA 1
ATOM 7299 C C . THR B 1 427 ? -3.031 -43.344 -2.455 1 96.06 427 THR B C 1
ATOM 7301 O O . THR B 1 427 ? -2.57 -43 -3.541 1 96.06 427 THR B O 1
ATOM 7304 N N . TYR B 1 428 ? -4.203 -42.938 -1.961 1 97.25 428 TYR B N 1
ATOM 7305 C CA . TYR B 1 428 ? -4.992 -41.938 -2.674 1 97.25 428 TYR B CA 1
ATOM 7306 C C . TYR B 1 428 ? -4.223 -40.656 -2.816 1 97.25 428 TYR B C 1
ATOM 7308 O O . TYR B 1 428 ? -4.277 -40 -3.865 1 97.25 428 TYR B O 1
ATOM 7316 N N . ARG B 1 429 ? -3.518 -40.219 -1.792 1 96.25 429 ARG B N 1
ATOM 7317 C CA . ARG B 1 429 ? -2.717 -39 -1.828 1 96.25 429 ARG B CA 1
ATOM 7318 C C . ARG B 1 429 ? -1.667 -39.062 -2.932 1 96.25 429 ARG B C 1
ATOM 7320 O O . ARG B 1 429 ? -1.448 -38.094 -3.646 1 96.25 429 ARG B O 1
ATOM 7327 N N . GLN B 1 430 ? -1.034 -40.156 -3.061 1 94.88 430 GLN B N 1
ATOM 7328 C CA . GLN B 1 430 ? -0.011 -40.344 -4.086 1 94.88 430 GLN B CA 1
ATOM 7329 C C . GLN B 1 430 ? -0.623 -40.312 -5.484 1 94.88 430 GLN B C 1
ATOM 7331 O O . GLN B 1 430 ? -0.069 -39.688 -6.395 1 94.88 430 GLN B O 1
ATOM 7336 N N . ALA B 1 431 ? -1.76 -41.031 -5.629 1 97 431 ALA B N 1
ATOM 7337 C CA . ALA B 1 431 ? -2.461 -40.969 -6.91 1 97 431 ALA B CA 1
ATOM 7338 C C . ALA B 1 431 ? -2.896 -39.562 -7.258 1 97 431 ALA B C 1
ATOM 7340 O O . ALA B 1 431 ? -2.771 -39.125 -8.406 1 97 431 ALA B O 1
ATOM 7341 N N . TYR B 1 432 ? -3.391 -38.875 -6.273 1 96.56 432 TYR B N 1
ATOM 7342 C CA . TYR B 1 432 ? -3.775 -37.5 -6.461 1 96.56 432 TYR B CA 1
ATOM 7343 C C . TYR B 1 432 ? -2.584 -36.656 -6.898 1 96.56 432 TYR B C 1
ATOM 7345 O O . TYR B 1 432 ? -2.711 -35.781 -7.781 1 96.56 432 TYR B O 1
ATOM 7353 N N . GLY B 1 433 ? -1.432 -36.844 -6.27 1 95 433 GLY B N 1
ATOM 7354 C CA . GLY B 1 433 ? -0.227 -36.125 -6.602 1 95 433 GLY B CA 1
ATOM 7355 C C . GLY B 1 433 ? 0.178 -36.25 -8.055 1 95 433 GLY B C 1
ATOM 7356 O O . GLY B 1 433 ? 0.764 -35.344 -8.633 1 95 433 GLY B O 1
ATOM 7357 N N . VAL B 1 434 ? -0.154 -37.344 -8.664 1 96.12 434 VAL B N 1
ATOM 7358 C CA . VAL B 1 434 ? 0.154 -37.594 -10.07 1 96.12 434 VAL B CA 1
ATOM 7359 C C . VAL B 1 434 ? -0.665 -36.656 -10.953 1 96.12 434 VAL B C 1
ATOM 7361 O O . VAL B 1 434 ? -0.139 -36.062 -11.906 1 96.12 434 VAL B O 1
ATOM 7364 N N . GLN B 1 435 ? -1.926 -36.5 -10.672 1 96.44 435 GLN B N 1
ATOM 7365 C CA . GLN B 1 435 ? -2.822 -35.656 -11.438 1 96.44 435 GLN B CA 1
ATOM 7366 C C . GLN B 1 435 ? -3.611 -34.719 -10.523 1 96.44 435 GLN B C 1
ATOM 7368 O O . GLN B 1 435 ? -4.824 -34.875 -10.375 1 96.44 435 GLN B O 1
ATOM 7373 N N . PRO B 1 436 ? -3.066 -33.656 -10.141 1 94.44 436 PRO B N 1
ATOM 7374 C CA . PRO B 1 436 ? -3.676 -32.875 -9.078 1 94.44 436 PRO B CA 1
ATOM 7375 C C . PRO B 1 436 ? -4.629 -31.797 -9.609 1 94.44 436 PRO B C 1
ATOM 7377 O O . PRO B 1 436 ? -5.035 -30.906 -8.867 1 94.44 436 PRO B O 1
ATOM 7380 N N . PHE B 1 437 ? -5.074 -31.875 -10.828 1 92.31 437 PHE B N 1
ATOM 7381 C CA . PHE B 1 437 ? -5.816 -30.781 -11.445 1 92.31 437 PHE B CA 1
ATOM 7382 C C . PHE B 1 437 ? -7.312 -31.062 -11.438 1 92.31 437 PHE B C 1
ATOM 7384 O O . PHE B 1 437 ? -8.125 -30.156 -11.633 1 92.31 437 PHE B O 1
ATOM 7391 N N . GLY B 1 438 ? -7.727 -32.344 -11.242 1 90.19 438 GLY B N 1
ATOM 7392 C CA . GLY B 1 438 ? -9.141 -32.688 -11.219 1 90.19 438 GLY B CA 1
ATOM 7393 C C . GLY B 1 438 ? -9.82 -32.5 -12.562 1 90.19 438 GLY B C 1
ATOM 7394 O O . GLY B 1 438 ? -10.984 -32.094 -12.617 1 90.19 438 GLY B O 1
ATOM 7395 N N . ASN B 1 439 ? -9.148 -32.812 -13.594 1 93.19 439 ASN B N 1
ATOM 7396 C CA . ASN B 1 439 ? -9.703 -32.656 -14.938 1 93.19 439 ASN B CA 1
ATOM 7397 C C . ASN B 1 439 ? -10.82 -33.656 -15.211 1 93.19 439 ASN B C 1
ATOM 7399 O O . ASN B 1 439 ? -10.727 -34.812 -14.805 1 93.19 439 ASN B O 1
ATOM 7403 N N . SER B 1 440 ? -11.852 -33.156 -15.898 1 95.69 440 SER B N 1
ATOM 7404 C CA . SER B 1 440 ? -12.781 -34.094 -16.516 1 95.69 440 SER B CA 1
ATOM 7405 C C . SER B 1 440 ? -12.195 -34.688 -17.781 1 95.69 440 SER B C 1
ATOM 7407 O O . SER B 1 440 ? -11.336 -34.094 -18.422 1 95.69 440 SER B O 1
ATOM 7409 N N . LEU B 1 441 ? -12.625 -35.875 -17.984 1 97.81 441 LEU B N 1
ATOM 7410 C CA . LEU B 1 441 ? -12.258 -36.562 -19.234 1 97.81 441 LEU B CA 1
ATOM 7411 C C . LEU B 1 441 ? -13.336 -36.344 -20.297 1 97.81 441 LEU B C 1
ATOM 7413 O O . LEU B 1 441 ? -14.531 -36.375 -19.984 1 97.81 441 LEU B O 1
ATOM 7417 N N . GLU B 1 442 ? -12.859 -36.094 -21.5 1 98 442 GLU B N 1
ATOM 7418 C CA . GLU B 1 442 ? -13.75 -35.844 -22.641 1 98 442 GLU B CA 1
ATOM 7419 C C . GLU B 1 442 ? -13.445 -36.812 -23.781 1 98 442 GLU B C 1
ATOM 7421 O O . GLU B 1 442 ? -12.297 -36.969 -24.203 1 98 442 GLU B O 1
ATOM 7426 N N . VAL B 1 443 ? -14.492 -37.438 -24.25 1 98.56 443 VAL B N 1
ATOM 7427 C CA . VAL B 1 443 ? -14.359 -38.25 -25.453 1 98.56 443 VAL B CA 1
ATOM 7428 C C . VAL B 1 443 ? -14.703 -37.406 -26.688 1 98.56 443 VAL B C 1
ATOM 7430 O O . VAL B 1 443 ? -15.828 -36.938 -26.812 1 98.56 443 VAL B O 1
ATOM 7433 N N . LEU B 1 444 ? -13.742 -37.344 -27.516 1 98.56 444 LEU B N 1
ATOM 7434 C CA . LEU B 1 444 ? -13.867 -36.5 -28.719 1 98.56 444 LEU B CA 1
ATOM 7435 C C . LEU B 1 444 ? -14.008 -37.375 -29.969 1 98.56 444 LEU B C 1
ATOM 7437 O O . LEU B 1 444 ? -13.344 -38.406 -30.094 1 98.56 444 LEU B O 1
ATOM 7441 N N . SER B 1 445 ? -14.922 -36.938 -30.859 1 98.44 445 SER B N 1
ATOM 7442 C CA . SER B 1 445 ? -14.93 -37.5 -32.219 1 98.44 445 SER B CA 1
ATOM 7443 C C . SER B 1 445 ? -14.102 -36.656 -33.156 1 98.44 445 SER B C 1
ATOM 7445 O O . SER B 1 445 ? -14.453 -35.5 -33.438 1 98.44 445 SER B O 1
ATOM 7447 N N . VAL B 1 446 ? -13.016 -37.312 -33.656 1 98.44 446 VAL B N 1
ATOM 7448 C CA . VAL B 1 446 ? -12.133 -36.562 -34.562 1 98.44 446 VAL B CA 1
ATOM 7449 C C . VAL B 1 446 ? -11.781 -37.375 -35.781 1 98.44 446 VAL B C 1
ATOM 7451 O O . VAL B 1 446 ? -11.836 -38.625 -35.719 1 98.44 446 VAL B O 1
ATOM 7454 N N . THR B 1 447 ? -11.461 -36.688 -36.844 1 98.31 447 THR B N 1
ATOM 7455 C CA . THR B 1 447 ? -10.969 -37.375 -38.031 1 98.31 447 THR B CA 1
ATOM 7456 C C . THR B 1 447 ? -9.508 -37.781 -37.844 1 98.31 447 THR B C 1
ATOM 7458 O O . THR B 1 447 ? -8.812 -37.25 -36.969 1 98.31 447 THR B O 1
ATOM 7461 N N . GLY B 1 448 ? -9.117 -38.781 -38.625 1 98.25 448 GLY B N 1
ATOM 7462 C CA . GLY B 1 448 ? -7.699 -39.125 -38.625 1 98.25 448 GLY B CA 1
ATOM 7463 C C . GLY B 1 448 ? -6.805 -37.938 -38.906 1 98.25 448 GLY B C 1
ATOM 7464 O O . GLY B 1 448 ? -5.707 -37.812 -38.375 1 98.25 448 GLY B O 1
ATOM 7465 N N . ALA B 1 449 ? -7.309 -37.031 -39.719 1 98.06 449 ALA B N 1
ATOM 7466 C CA . ALA B 1 449 ? -6.555 -35.844 -40.062 1 98.06 449 ALA B CA 1
ATOM 7467 C C . ALA B 1 449 ? -6.406 -34.938 -38.844 1 98.06 449 ALA B C 1
ATOM 7469 O O . ALA B 1 449 ? -5.336 -34.375 -38.594 1 98.06 449 ALA B O 1
ATOM 7470 N N . VAL B 1 450 ? -7.469 -34.75 -38.125 1 98 450 VAL B N 1
ATOM 7471 C CA . VAL B 1 450 ? -7.449 -33.906 -36.906 1 98 450 VAL B CA 1
ATOM 7472 C C . VAL B 1 450 ? -6.523 -34.562 -35.875 1 98 450 VAL B C 1
ATOM 7474 O O . VAL B 1 450 ? -5.789 -33.844 -35.156 1 98 450 VAL B O 1
ATOM 7477 N N . LEU B 1 451 ? -6.555 -35.844 -35.781 1 98.44 451 LEU B N 1
ATOM 7478 C CA . LEU B 1 451 ? -5.672 -36.594 -34.875 1 98.44 451 LEU B CA 1
ATOM 7479 C C . LEU B 1 451 ? -4.211 -36.344 -35.219 1 98.44 451 LEU B C 1
ATOM 7481 O O . LEU B 1 451 ? -3.381 -36.094 -34.344 1 98.44 451 LEU B O 1
ATOM 7485 N N . LYS B 1 452 ? -3.906 -36.406 -36.438 1 98.31 452 LYS B N 1
ATOM 7486 C CA . LYS B 1 452 ? -2.545 -36.125 -36.906 1 98.31 452 LYS B CA 1
ATOM 7487 C C . LYS B 1 452 ? -2.127 -34.688 -36.594 1 98.31 452 LYS B C 1
ATOM 7489 O O . LYS B 1 452 ? -1.001 -34.469 -36.156 1 98.31 452 LYS B O 1
ATOM 7494 N N . ASP B 1 453 ? -3.033 -33.781 -36.906 1 98.19 453 ASP B N 1
ATOM 7495 C CA . ASP B 1 453 ? -2.75 -32.375 -36.594 1 98.19 453 ASP B CA 1
ATOM 7496 C C . ASP B 1 453 ? -2.428 -32.188 -35.125 1 98.19 453 ASP B C 1
ATOM 7498 O O . ASP B 1 453 ? -1.513 -31.438 -34.781 1 98.19 453 ASP B O 1
ATOM 7502 N N . ALA B 1 454 ? -3.213 -32.844 -34.25 1 98.19 454 ALA B N 1
ATOM 7503 C CA . ALA B 1 454 ? -2.971 -32.719 -32.812 1 98.19 454 ALA B CA 1
ATOM 7504 C C . ALA B 1 454 ? -1.585 -33.25 -32.469 1 98.19 454 ALA B C 1
ATOM 7506 O O . ALA B 1 454 ? -0.868 -32.656 -31.656 1 98.19 454 ALA B O 1
ATOM 7507 N N . LEU B 1 455 ? -1.19 -34.344 -33.062 1 98.56 455 LEU B N 1
ATOM 7508 C CA . LEU B 1 455 ? 0.118 -34.938 -32.781 1 98.56 455 LEU B CA 1
ATOM 7509 C C . LEU B 1 455 ? 1.234 -34.062 -33.312 1 98.56 455 LEU B C 1
ATOM 7511 O O . LEU B 1 455 ? 2.311 -33.969 -32.719 1 98.56 455 LEU B O 1
ATOM 7515 N N . GLU B 1 456 ? 0.959 -33.438 -34.438 1 98 456 GLU B N 1
ATOM 7516 C CA . GLU B 1 456 ? 1.942 -32.5 -35 1 98 456 GLU B CA 1
ATOM 7517 C C . GLU B 1 456 ? 2.148 -31.297 -34.125 1 98 456 GLU B C 1
ATOM 7519 O O . GLU B 1 456 ? 3.232 -30.703 -34.094 1 98 456 GLU B O 1
ATOM 7524 N N . GLN B 1 457 ? 1.15 -30.969 -33.344 1 96.69 457 GLN B N 1
ATOM 7525 C CA . GLN B 1 457 ? 1.2 -29.812 -32.438 1 96.69 457 GLN B CA 1
ATOM 7526 C C . GLN B 1 457 ? 2.031 -30.094 -31.203 1 96.69 457 GLN B C 1
ATOM 7528 O O . GLN B 1 457 ? 2.172 -29.234 -30.328 1 96.69 457 GLN B O 1
ATOM 7533 N N . GLN B 1 458 ? 2.596 -31.281 -31.125 1 97.12 458 GLN B N 1
ATOM 7534 C CA . GLN B 1 458 ? 3.521 -31.609 -30.047 1 97.12 458 GLN B CA 1
ATOM 7535 C C . GLN B 1 458 ? 4.797 -30.781 -30.141 1 97.12 458 GLN B C 1
ATOM 7537 O O . GLN B 1 458 ? 5.551 -30.672 -29.172 1 97.12 458 GLN B O 1
ATOM 7542 N N . PHE B 1 459 ? 5.027 -30.266 -31.328 1 95.12 459 PHE B N 1
ATOM 7543 C CA . PHE B 1 459 ? 6.188 -29.438 -31.609 1 95.12 459 PHE B CA 1
ATOM 7544 C C . PHE B 1 459 ? 5.781 -27.969 -31.766 1 95.12 459 PHE B C 1
ATOM 7546 O O . PHE B 1 459 ? 5.25 -27.578 -32.812 1 95.12 459 PHE B O 1
ATOM 7553 N N . GLN B 1 460 ? 6.078 -27.234 -30.719 1 90.12 460 GLN B N 1
ATOM 7554 C CA . GLN B 1 460 ? 5.555 -25.875 -30.688 1 90.12 460 GLN B CA 1
ATOM 7555 C C . GLN B 1 460 ? 6.684 -24.859 -30.547 1 90.12 460 GLN B C 1
ATOM 7557 O O . GLN B 1 460 ? 7.816 -25.219 -30.219 1 90.12 460 GLN B O 1
ATOM 7562 N N . ILE B 1 461 ? 6.359 -23.656 -30.969 1 82.44 461 ILE B N 1
ATOM 7563 C CA . ILE B 1 461 ? 7.207 -22.484 -30.719 1 82.44 461 ILE B CA 1
ATOM 7564 C C . ILE B 1 461 ? 6.512 -21.547 -29.75 1 82.44 461 ILE B C 1
ATOM 7566 O O . ILE B 1 461 ? 5.41 -21.062 -30.016 1 82.44 461 ILE B O 1
ATOM 7570 N N . ASP B 1 462 ? 7.137 -21.391 -28.625 1 71.88 462 ASP B N 1
ATOM 7571 C CA . ASP B 1 462 ? 6.57 -20.5 -27.625 1 71.88 462 ASP B CA 1
ATOM 7572 C C . ASP B 1 462 ? 6.641 -19.047 -28.078 1 71.88 462 ASP B C 1
ATOM 7574 O O . ASP B 1 462 ? 7.305 -18.734 -29.078 1 71.88 462 ASP B O 1
ATOM 7578 N N . LEU B 1 463 ? 5.859 -18.188 -27.359 1 65.31 463 LEU B N 1
ATOM 7579 C CA . LEU B 1 463 ? 5.758 -16.781 -27.719 1 65.31 463 LEU B CA 1
ATOM 7580 C C . LEU B 1 463 ? 7.133 -16.125 -27.75 1 65.31 463 LEU B C 1
ATOM 7582 O O . LEU B 1 463 ? 7.359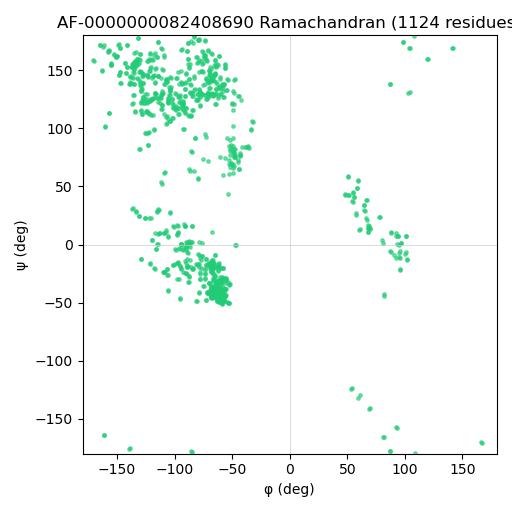 -15.188 -28.516 1 65.31 463 LEU B O 1
ATOM 7586 N N . ASP B 1 464 ? 7.984 -16.641 -26.969 1 59.81 464 ASP B N 1
ATOM 7587 C CA . ASP B 1 464 ? 9.32 -16.062 -26.906 1 59.81 464 ASP B CA 1
ATOM 7588 C C . ASP B 1 464 ? 10.234 -16.672 -27.969 1 59.81 464 ASP B C 1
ATOM 7590 O O . ASP B 1 464 ? 11.43 -16.375 -28 1 59.81 464 ASP B O 1
ATOM 7594 N N . GLY B 1 465 ? 9.711 -17.484 -28.719 1 70.12 465 GLY B N 1
ATOM 7595 C CA . GLY B 1 465 ? 10.461 -18.062 -29.828 1 70.12 465 GLY B CA 1
ATOM 7596 C C . GLY B 1 465 ? 11.133 -19.375 -29.453 1 70.12 465 GLY B C 1
ATOM 7597 O O . GLY B 1 465 ? 11.695 -20.047 -30.328 1 70.12 465 GLY B O 1
ATOM 7598 N N . THR B 1 466 ? 10.953 -19.781 -28.297 1 74.5 466 THR B N 1
ATOM 7599 C CA . THR B 1 466 ? 11.594 -21.016 -27.859 1 74.5 466 THR B CA 1
ATOM 7600 C C . THR B 1 466 ? 10.805 -22.234 -28.344 1 74.5 466 THR B C 1
ATOM 7602 O O . THR B 1 466 ? 9.578 -22.25 -28.266 1 74.5 466 THR B O 1
ATOM 7605 N N . ALA B 1 467 ? 11.594 -23.125 -28.953 1 81.5 467 ALA B N 1
ATOM 7606 C CA . ALA B 1 467 ? 10.977 -24.391 -29.328 1 81.5 467 ALA B CA 1
ATOM 7607 C C . ALA B 1 467 ? 10.664 -25.25 -28.109 1 81.5 467 ALA B C 1
ATOM 7609 O O . ALA B 1 467 ? 11.469 -25.344 -27.188 1 81.5 467 ALA B O 1
ATOM 7610 N N . THR B 1 468 ? 9.461 -25.734 -28.062 1 86.31 468 THR B N 1
ATOM 7611 C CA . THR B 1 468 ? 9.016 -26.578 -26.969 1 86.31 468 THR B CA 1
ATOM 7612 C C . THR B 1 468 ? 8.375 -27.859 -27.484 1 86.31 468 THR B C 1
ATOM 7614 O O . THR B 1 468 ? 7.613 -27.828 -28.453 1 86.31 468 THR B O 1
ATOM 7617 N N . GLU B 1 469 ? 8.812 -28.953 -26.906 1 91.94 469 GLU B N 1
ATOM 7618 C CA . GLU B 1 469 ? 8.242 -30.266 -27.219 1 91.94 469 GLU B CA 1
ATOM 7619 C C . GLU B 1 469 ? 7.348 -30.766 -26.094 1 91.94 469 GLU B C 1
ATOM 7621 O O . GLU B 1 469 ? 7.766 -30.797 -24.938 1 91.94 469 GLU B O 1
ATOM 7626 N N . ARG B 1 470 ? 6.078 -31.062 -26.422 1 94.25 470 ARG B N 1
ATOM 7627 C CA . ARG B 1 470 ? 5.137 -31.672 -25.5 1 94.25 470 ARG B CA 1
ATOM 7628 C C . ARG B 1 470 ? 4.574 -32.969 -26.047 1 94.25 470 ARG B C 1
ATOM 7630 O O . ARG B 1 470 ? 3.457 -33 -26.578 1 94.25 470 ARG B O 1
ATOM 7637 N N . ILE B 1 471 ? 5.324 -34.031 -25.812 1 97.38 471 ILE B N 1
ATOM 7638 C CA . ILE B 1 471 ? 4.938 -35.312 -26.391 1 97.38 471 ILE B CA 1
ATOM 7639 C C . ILE B 1 471 ? 3.797 -35.938 -25.578 1 97.38 471 ILE B C 1
ATOM 7641 O O . ILE B 1 471 ? 3.945 -36.188 -24.375 1 97.38 471 ILE B O 1
ATOM 7645 N N . LEU B 1 472 ? 2.678 -36.156 -26.266 1 98.38 472 LEU B N 1
ATOM 7646 C CA . LEU B 1 472 ? 1.53 -36.781 -25.641 1 98.38 472 LEU B CA 1
ATOM 7647 C C . LEU B 1 472 ? 1.771 -38.281 -25.469 1 98.38 472 LEU B C 1
ATOM 7649 O O . LEU B 1 472 ? 2.344 -38.938 -26.344 1 98.38 472 LEU B O 1
ATOM 7653 N N . SER B 1 473 ? 1.394 -38.812 -24.312 1 98.38 473 SER B N 1
ATOM 7654 C CA . SER B 1 473 ? 1.421 -40.25 -24.125 1 98.38 473 SER B CA 1
ATOM 7655 C C . SER B 1 473 ? 0.196 -40.906 -24.75 1 98.38 473 SER B C 1
ATOM 7657 O O . SER B 1 473 ? -0.939 -40.562 -24.422 1 98.38 473 SER B O 1
ATOM 7659 N N . PRO B 1 474 ? 0.416 -41.875 -25.625 1 98.69 474 PRO B N 1
ATOM 7660 C CA . PRO B 1 474 ? -0.71 -42.625 -26.219 1 98.69 474 PRO B CA 1
ATOM 7661 C C . PRO B 1 474 ? -1.122 -43.812 -25.375 1 98.69 474 PRO B C 1
ATOM 7663 O O . PRO B 1 474 ? -0.275 -44.469 -24.75 1 98.69 474 PRO B O 1
ATOM 7666 N N . SER B 1 475 ? -2.367 -44.188 -25.453 1 98.75 475 SER B N 1
ATOM 7667 C CA . SER B 1 475 ? -2.854 -45.406 -24.797 1 98.75 475 SER B CA 1
ATOM 7668 C C . SER B 1 475 ? -2.438 -46.656 -25.578 1 98.75 475 SER B C 1
ATOM 7670 O O . SER B 1 475 ? -1.999 -46.562 -26.719 1 98.75 475 SER B O 1
ATOM 7672 N N . ALA B 1 476 ? -2.633 -47.719 -24.812 1 97.88 476 ALA B N 1
ATOM 7673 C CA . ALA B 1 476 ? -2.424 -49.031 -25.469 1 97.88 476 ALA B CA 1
ATOM 7674 C C . ALA B 1 476 ? -3.273 -49.125 -26.734 1 97.88 476 ALA B C 1
ATOM 7676 O O . ALA B 1 476 ? -4.418 -48.656 -26.766 1 97.88 476 ALA B O 1
ATOM 7677 N N . GLY B 1 477 ? -2.666 -49.75 -27.766 1 98.12 477 GLY B N 1
ATOM 7678 C CA . GLY B 1 477 ? -3.389 -50 -29 1 98.12 477 GLY B CA 1
ATOM 7679 C C . GLY B 1 477 ? -3.133 -48.906 -30.047 1 98.12 477 GLY B C 1
ATOM 7680 O O . GLY B 1 477 ? -3.377 -49.125 -31.234 1 98.12 477 GLY B O 1
ATOM 7681 N N . PHE B 1 478 ? -2.703 -47.75 -29.625 1 98.69 478 PHE B N 1
ATOM 7682 C CA . PHE B 1 478 ? -2.41 -46.656 -30.578 1 98.69 478 PHE B CA 1
ATOM 7683 C C . PHE B 1 478 ? -0.906 -46.469 -30.734 1 98.69 478 PHE B C 1
ATOM 7685 O O . PHE B 1 478 ? -0.194 -46.281 -29.75 1 98.69 478 PHE B O 1
ATOM 7692 N N . THR B 1 479 ? -0.438 -46.531 -31.953 1 98.56 479 THR B N 1
ATOM 7693 C CA . THR B 1 479 ? 0.983 -46.375 -32.219 1 98.56 479 THR B CA 1
ATOM 7694 C C . THR B 1 479 ? 1.192 -45.406 -33.406 1 98.56 479 THR B C 1
ATOM 7696 O O . THR B 1 479 ? 0.305 -45.25 -34.25 1 98.56 479 THR B O 1
ATOM 7699 N N . TYR B 1 480 ? 2.324 -44.781 -33.406 1 98.38 480 TYR B N 1
ATOM 7700 C CA . TYR B 1 480 ? 2.688 -43.969 -34.562 1 98.38 480 TYR B CA 1
ATOM 7701 C C . TYR B 1 480 ? 4.199 -43.781 -34.656 1 98.38 480 TYR B C 1
ATOM 7703 O O . TYR B 1 480 ? 4.934 -44.188 -33.75 1 98.38 480 TYR B O 1
ATOM 7711 N N . ALA B 1 481 ? 4.656 -43.312 -35.75 1 98.25 481 ALA B N 1
ATOM 7712 C CA . ALA B 1 481 ? 6.062 -42.969 -35.969 1 98.25 481 ALA B CA 1
ATOM 7713 C C . ALA B 1 481 ? 6.289 -41.469 -35.906 1 98.25 481 ALA B C 1
ATOM 7715 O O . ALA B 1 481 ? 5.426 -40.688 -36.312 1 98.25 481 ALA B O 1
ATOM 7716 N N . MET B 1 482 ? 7.375 -41.125 -35.375 1 98.06 482 MET B N 1
ATOM 7717 C CA . MET B 1 482 ? 7.742 -39.719 -35.188 1 98.06 482 MET B CA 1
ATOM 7718 C C . MET B 1 482 ? 9.125 -39.438 -35.781 1 98.06 482 MET B C 1
ATOM 7720 O O . MET B 1 482 ? 10.086 -40.156 -35.438 1 98.06 482 MET B O 1
ATOM 7724 N N . ASP B 1 483 ? 9.281 -38.438 -36.656 1 97.06 483 ASP B N 1
ATOM 7725 C CA . ASP B 1 483 ? 10.539 -37.938 -37.219 1 97.06 483 ASP B CA 1
ATOM 7726 C C . ASP B 1 483 ? 10.773 -36.5 -36.844 1 97.06 483 ASP B C 1
ATOM 7728 O O . ASP B 1 483 ? 10.281 -35.594 -37.531 1 97.06 483 ASP B O 1
ATOM 7732 N N . ARG B 1 484 ? 11.594 -36.312 -35.844 1 94.69 484 ARG B N 1
ATOM 7733 C CA . ARG B 1 484 ? 11.844 -34.969 -35.344 1 94.69 484 ARG B CA 1
ATOM 7734 C C . ARG B 1 484 ? 12.562 -34.125 -36.375 1 94.69 484 ARG B C 1
ATOM 7736 O O . ARG B 1 484 ? 12.57 -32.906 -36.281 1 94.69 484 ARG B O 1
ATOM 7743 N N . ARG B 1 485 ? 13.234 -34.719 -37.469 1 92.12 485 ARG B N 1
ATOM 7744 C CA . ARG B 1 485 ? 14.008 -34 -38.469 1 92.12 485 ARG B CA 1
ATOM 7745 C C . ARG B 1 485 ? 13.125 -33.562 -39.625 1 92.12 485 ARG B C 1
ATOM 7747 O O . ARG B 1 485 ? 13.523 -32.719 -40.438 1 92.12 485 ARG B O 1
ATOM 7754 N N . ALA B 1 486 ? 11.969 -34.125 -39.594 1 95.38 486 ALA B N 1
ATOM 7755 C CA . ALA B 1 486 ? 11.055 -33.75 -40.688 1 95.38 486 ALA B CA 1
ATOM 7756 C C . ALA B 1 486 ? 10.516 -32.344 -40.469 1 95.38 486 ALA B C 1
ATOM 7758 O O . ALA B 1 486 ? 10.625 -31.781 -39.375 1 95.38 486 ALA B O 1
ATOM 7759 N N . ALA B 1 487 ? 9.961 -31.766 -41.594 1 94.56 487 ALA B N 1
ATOM 7760 C CA . ALA B 1 487 ? 9.398 -30.406 -41.531 1 94.56 487 ALA B CA 1
ATOM 7761 C C . ALA B 1 487 ? 8.188 -30.375 -40.594 1 94.56 487 ALA B C 1
ATOM 7763 O O . ALA B 1 487 ? 7.449 -31.359 -40.469 1 94.56 487 ALA B O 1
ATOM 7764 N N . PRO B 1 488 ? 8.047 -29.188 -39.938 1 91.56 488 PRO B N 1
ATOM 7765 C CA . PRO B 1 488 ? 6.82 -29.047 -39.156 1 91.56 488 PRO B CA 1
ATOM 7766 C C . PRO B 1 488 ? 5.57 -29.438 -39.938 1 91.56 488 PRO B C 1
ATOM 7768 O O . PRO B 1 488 ? 5.434 -29.062 -41.125 1 91.56 488 PRO B O 1
ATOM 7771 N N . GLY B 1 489 ? 4.766 -30.25 -39.344 1 94.31 489 GLY B N 1
ATOM 7772 C CA . GLY B 1 489 ? 3.551 -30.703 -40 1 94.31 489 GLY B CA 1
ATOM 7773 C C . GLY B 1 489 ? 3.713 -32.031 -40.688 1 94.31 489 GLY B C 1
ATOM 7774 O O . GLY B 1 489 ? 2.729 -32.656 -41.125 1 94.31 489 GLY B O 1
ATOM 7775 N N . SER B 1 490 ? 4.926 -32.5 -40.688 1 96.38 490 SER B N 1
ATOM 7776 C CA . SER B 1 490 ? 5.172 -33.75 -41.375 1 96.38 490 SER B CA 1
ATOM 7777 C C . SER B 1 490 ? 5.969 -34.719 -40.5 1 96.38 490 SER B C 1
ATOM 7779 O O . SER B 1 490 ? 6.598 -35.656 -41 1 96.38 490 SER B O 1
ATOM 7781 N N . ARG B 1 491 ? 5.883 -34.562 -39.219 1 97.75 491 ARG B N 1
ATOM 7782 C CA . ARG B 1 491 ? 6.734 -35.312 -38.312 1 97.75 491 ARG B CA 1
ATOM 7783 C C . ARG B 1 491 ? 6.059 -36.625 -37.906 1 97.75 491 ARG B C 1
ATOM 7785 O O . ARG B 1 491 ? 6.715 -37.531 -37.406 1 97.75 491 ARG B O 1
ATOM 7792 N N . ILE B 1 492 ? 4.805 -36.75 -38.125 1 98.38 492 ILE B N 1
ATOM 7793 C CA . ILE B 1 492 ? 4.023 -37.875 -37.656 1 98.38 492 ILE B CA 1
ATOM 7794 C C . ILE B 1 492 ? 3.598 -38.75 -38.844 1 98.38 492 ILE B C 1
ATOM 7796 O O . ILE B 1 492 ? 3.088 -38.219 -39.844 1 98.38 492 ILE B O 1
ATOM 7800 N N . SER B 1 493 ? 3.82 -40 -38.719 1 97.5 493 SER B N 1
ATOM 7801 C CA . SER B 1 493 ? 3.381 -40.938 -39.75 1 97.5 493 SER B CA 1
ATOM 7802 C C . SER B 1 493 ? 3.02 -42.281 -39.156 1 97.5 493 SER B C 1
ATOM 7804 O O . SER B 1 493 ? 3.184 -42.531 -37.969 1 97.5 493 SER B O 1
ATOM 7806 N N . GLU B 1 494 ? 2.457 -43.188 -39.969 1 97.88 494 GLU B N 1
ATOM 7807 C CA . GLU B 1 494 ? 2.166 -44.594 -39.656 1 97.88 494 GLU B CA 1
ATOM 7808 C C . GLU B 1 494 ? 1.317 -44.719 -38.406 1 97.88 494 GLU B C 1
ATOM 7810 O O . GLU B 1 494 ? 1.64 -45.5 -37.5 1 97.88 494 GLU B O 1
ATOM 7815 N N . MET B 1 495 ? 0.321 -43.875 -38.344 1 98.62 495 MET B N 1
ATOM 7816 C CA . MET B 1 495 ? -0.624 -44 -37.25 1 98.62 495 MET B CA 1
ATOM 7817 C C . MET B 1 495 ? -1.445 -45.281 -37.375 1 98.62 495 MET B C 1
ATOM 7819 O O . MET B 1 495 ? -2.033 -45.531 -38.438 1 98.62 495 MET B O 1
ATOM 7823 N N . ARG B 1 496 ? -1.444 -46.031 -36.25 1 98.69 496 ARG B N 1
ATOM 7824 C CA . ARG B 1 496 ? -2.201 -47.281 -36.281 1 98.69 496 ARG B CA 1
ATOM 7825 C C . ARG B 1 496 ? -2.988 -47.438 -34.969 1 98.69 496 ARG B C 1
ATOM 7827 O O . ARG B 1 496 ? -2.518 -47.062 -33.906 1 98.69 496 ARG B O 1
ATOM 7834 N N . LEU B 1 497 ? -4.145 -48 -35.156 1 98.56 497 LEU B N 1
ATOM 7835 C CA . LEU B 1 497 ? -4.992 -48.406 -34.031 1 98.56 497 LEU B CA 1
ATOM 7836 C C . LEU B 1 497 ? -5.258 -49.906 -34.031 1 98.56 497 LEU B C 1
ATOM 7838 O O . LEU B 1 497 ? -5.906 -50.406 -34.969 1 98.56 497 LEU B O 1
ATOM 7842 N N . ASN B 1 498 ? -4.672 -50.531 -33.031 1 97.69 498 ASN B N 1
ATOM 7843 C CA . ASN B 1 498 ? -4.75 -51.969 -32.969 1 97.69 498 ASN B CA 1
ATOM 7844 C C . ASN B 1 498 ? -4.25 -52.656 -34.25 1 97.69 498 ASN B C 1
ATOM 7846 O O . ASN B 1 498 ? -4.91 -53.531 -34.781 1 97.69 498 ASN B O 1
ATOM 7850 N N . GLY B 1 499 ? -3.301 -52.062 -34.719 1 96.75 499 GLY B N 1
ATOM 7851 C CA . GLY B 1 499 ? -2.633 -52.625 -35.875 1 96.75 499 GLY B CA 1
ATOM 7852 C C . GLY B 1 499 ? -3.184 -52.156 -37.188 1 96.75 499 GLY B C 1
ATOM 7853 O O . GLY B 1 499 ? -2.592 -52.375 -38.25 1 96.75 499 GLY B O 1
ATOM 7854 N N . GLN B 1 500 ? -4.262 -51.469 -37.188 1 98.06 500 GLN B N 1
ATOM 7855 C CA . GLN B 1 500 ? -4.883 -50.969 -38.406 1 98.06 500 GLN B CA 1
ATOM 7856 C C . GLN B 1 500 ? -4.516 -49.5 -38.625 1 98.06 500 GLN B C 1
ATOM 7858 O O . GLN B 1 500 ? -4.484 -48.719 -37.688 1 98.06 500 GLN B O 1
ATOM 7863 N N . ASP B 1 501 ? -4.336 -49.188 -39.875 1 98.31 501 ASP B N 1
ATOM 7864 C CA . ASP B 1 501 ? -3.961 -47.844 -40.219 1 98.31 501 ASP B CA 1
ATOM 7865 C C . ASP B 1 501 ? -5.102 -46.844 -39.938 1 98.31 501 ASP B C 1
ATOM 7867 O O . ASP B 1 501 ? -6.27 -47.188 -40.188 1 98.31 501 ASP B O 1
ATOM 7871 N N . ILE B 1 502 ? -4.742 -45.75 -39.469 1 98.5 502 ILE B N 1
ATOM 7872 C CA . ILE B 1 502 ? -5.703 -44.656 -39.312 1 98.5 502 ILE B CA 1
ATOM 7873 C C . ILE B 1 502 ? -5.941 -43.938 -40.625 1 98.5 502 ILE B C 1
ATOM 7875 O O . ILE B 1 502 ? -5.004 -43.438 -41.25 1 98.5 502 ILE B O 1
ATOM 7879 N N . ALA B 1 503 ? -7.211 -43.875 -41.031 1 98.12 503 ALA B N 1
ATOM 7880 C CA . ALA B 1 503 ? -7.578 -43.188 -42.25 1 98.12 503 ALA B CA 1
ATOM 7881 C C . ALA B 1 503 ? -7.797 -41.688 -42 1 98.12 503 ALA B C 1
ATOM 7883 O O . ALA B 1 503 ? -8.445 -41.312 -41 1 98.12 503 ALA B O 1
ATOM 7884 N N . PRO B 1 504 ? -7.301 -40.844 -42.875 1 97.56 504 PRO B N 1
ATOM 7885 C CA . PRO B 1 504 ? -7.441 -39.406 -42.656 1 97.56 504 PRO B CA 1
ATOM 7886 C C . PRO B 1 504 ? -8.898 -38.969 -42.562 1 97.56 504 PRO B C 1
ATOM 7888 O O . PRO B 1 504 ? -9.211 -38.062 -41.781 1 97.56 504 PRO B O 1
ATOM 7891 N N . ASP B 1 505 ? -9.773 -39.625 -43.25 1 97.25 505 ASP B N 1
ATOM 7892 C CA . ASP B 1 505 ? -11.18 -39.219 -43.25 1 97.25 505 ASP B CA 1
ATOM 7893 C C . ASP B 1 505 ? -12.008 -40.062 -42.281 1 97.25 505 ASP B C 1
ATOM 7895 O O . ASP B 1 505 ? -13.211 -39.844 -42.125 1 97.25 505 ASP B O 1
ATOM 7899 N N . GLY B 1 506 ? -11.352 -41.062 -41.688 1 97.69 506 GLY B N 1
ATOM 7900 C CA . GLY B 1 506 ? -12.039 -41.844 -40.688 1 97.69 506 GLY B CA 1
ATOM 7901 C C . GLY B 1 506 ? -12.312 -41.062 -39.406 1 97.69 506 GLY B C 1
ATOM 7902 O O . GLY B 1 506 ? -11.555 -40.156 -39.062 1 97.69 506 GLY B O 1
ATOM 7903 N N . VAL B 1 507 ? -13.445 -41.438 -38.812 1 98.12 507 VAL B N 1
ATOM 7904 C CA . VAL B 1 507 ? -13.781 -40.781 -37.531 1 98.12 507 VAL B CA 1
ATOM 7905 C C . VAL B 1 507 ? -13.383 -41.719 -36.375 1 98.12 507 VAL B C 1
ATOM 7907 O O . VAL B 1 507 ? -13.719 -42.906 -36.375 1 98.12 507 VAL B O 1
ATOM 7910 N N . TYR B 1 508 ? -12.68 -41.156 -35.438 1 98.44 508 TYR B N 1
ATOM 7911 C CA . TYR B 1 508 ? -12.18 -41.906 -34.312 1 98.44 508 TYR B CA 1
ATOM 7912 C C . TYR B 1 508 ? -12.57 -41.219 -33 1 98.44 508 TYR B C 1
ATOM 7914 O O . TYR B 1 508 ? -12.656 -40 -32.938 1 98.44 508 TYR B O 1
ATOM 7922 N N . SER B 1 509 ? -12.859 -42 -31.953 1 98.56 509 SER B N 1
ATOM 7923 C CA . SER B 1 509 ? -13.203 -41.5 -30.625 1 98.56 509 SER B CA 1
ATOM 7924 C C . SER B 1 509 ? -11.984 -41.5 -29.703 1 98.56 509 SER B C 1
ATOM 7926 O O . SER B 1 509 ? -11.484 -42.531 -29.312 1 98.56 509 SER B O 1
ATOM 7928 N N . VAL B 1 510 ? -11.547 -40.312 -29.359 1 98.69 510 VAL B N 1
ATOM 7929 C CA . VAL B 1 510 ? -10.328 -40.094 -28.578 1 98.69 510 VAL B CA 1
ATOM 7930 C C . VAL B 1 510 ? -10.688 -39.5 -27.219 1 98.69 510 VAL B C 1
ATOM 7932 O O . VAL B 1 510 ? -11.375 -38.469 -27.156 1 98.69 510 VAL B O 1
ATOM 7935 N N . VAL B 1 511 ? -10.25 -40.094 -26.109 1 98.62 511 VAL B N 1
ATOM 7936 C CA . VAL B 1 511 ? -10.469 -39.5 -24.797 1 98.62 511 VAL B CA 1
ATOM 7937 C C . VAL B 1 511 ? -9.234 -38.719 -24.359 1 98.62 511 VAL B C 1
ATOM 7939 O O . VAL B 1 511 ? -8.102 -39.219 -24.516 1 98.62 511 VAL B O 1
ATOM 7942 N N . VAL B 1 512 ? -9.43 -37.5 -24 1 98.44 512 VAL B N 1
ATOM 7943 C CA . VAL B 1 512 ? -8.422 -36.594 -23.453 1 98.44 512 VAL B CA 1
ATOM 7944 C C . VAL B 1 512 ? -8.984 -35.875 -22.234 1 98.44 512 VAL B C 1
ATOM 7946 O O . VAL B 1 512 ? -10.18 -35.969 -21.938 1 98.44 512 VAL B O 1
ATOM 7949 N N . ASN B 1 513 ? -8.086 -35.25 -21.453 1 97.19 513 ASN B N 1
ATOM 7950 C CA . ASN B 1 513 ? -8.594 -34.406 -20.375 1 97.19 513 ASN B CA 1
ATOM 7951 C C . ASN B 1 513 ? -9.164 -33.094 -20.922 1 97.19 513 ASN B C 1
ATOM 7953 O O . ASN B 1 513 ? -8.883 -32.719 -22.062 1 97.19 513 ASN B O 1
ATOM 7957 N N . LYS B 1 514 ? -10.016 -32.406 -20.141 1 95.25 514 LYS B N 1
ATOM 7958 C CA . LYS B 1 514 ? -10.742 -31.219 -20.562 1 95.25 514 LYS B CA 1
ATOM 7959 C C . LYS B 1 514 ? -9.781 -30.109 -20.984 1 95.25 514 LYS B C 1
ATOM 7961 O O . LYS B 1 514 ? -10.07 -29.344 -21.906 1 95.25 514 LYS B O 1
ATOM 7966 N N . PHE B 1 515 ? -8.711 -30.016 -20.375 1 94.75 515 PHE B N 1
ATOM 7967 C CA . PHE B 1 515 ? -7.695 -29.016 -20.703 1 94.75 515 PHE B CA 1
ATOM 7968 C C . PHE B 1 515 ? -7.242 -29.172 -22.156 1 94.75 515 PHE B C 1
ATOM 7970 O O . PHE B 1 515 ? -7.23 -28.203 -22.906 1 94.75 515 PHE B O 1
ATOM 7977 N N . LEU B 1 516 ? -6.898 -30.375 -22.516 1 96.81 516 LEU B N 1
ATOM 7978 C CA . LEU B 1 516 ? -6.508 -30.656 -23.891 1 96.81 516 LEU B CA 1
ATOM 7979 C C . LEU B 1 516 ? -7.684 -30.469 -24.844 1 96.81 516 LEU B C 1
ATOM 7981 O O . LEU B 1 516 ? -7.52 -29.922 -25.938 1 96.81 516 LEU B O 1
ATOM 7985 N N . ALA B 1 517 ? -8.844 -30.938 -24.438 1 96.75 517 ALA B N 1
ATOM 7986 C CA . ALA B 1 517 ? -10.039 -30.844 -25.281 1 96.75 517 ALA B CA 1
ATOM 7987 C C . ALA B 1 517 ? -10.312 -29.391 -25.672 1 96.75 517 ALA B C 1
ATOM 7989 O O . ALA B 1 517 ? -10.82 -29.125 -26.766 1 96.75 517 ALA B O 1
ATOM 7990 N N . GLU B 1 518 ? -9.914 -28.531 -24.797 1 94.88 518 GLU B N 1
ATOM 7991 C CA . GLU B 1 518 ? -10.188 -27.109 -25.031 1 94.88 518 GLU B CA 1
ATOM 7992 C C . GLU B 1 518 ? -8.984 -26.406 -25.641 1 94.88 518 GLU B C 1
ATOM 7994 O O . GLU B 1 518 ? -8.945 -25.188 -25.719 1 94.88 518 GLU B O 1
ATOM 7999 N N . GLY B 1 519 ? -8.031 -27.203 -26.047 1 94.31 519 GLY B N 1
ATOM 8000 C CA . GLY B 1 519 ? -6.902 -26.656 -26.766 1 94.31 519 GLY B CA 1
ATOM 8001 C C . GLY B 1 519 ? -5.734 -26.297 -25.859 1 94.31 519 GLY B C 1
ATOM 8002 O O . GLY B 1 519 ? -4.781 -25.641 -26.297 1 94.31 519 GLY B O 1
ATOM 8003 N N . GLY B 1 520 ? -5.77 -26.656 -24.672 1 93.12 520 GLY B N 1
ATOM 8004 C CA . GLY B 1 520 ? -4.699 -26.375 -23.719 1 93.12 520 GLY B CA 1
ATOM 8005 C C . GLY B 1 520 ? -3.35 -26.891 -24.172 1 93.12 520 GLY B C 1
ATOM 8006 O O . GLY B 1 520 ? -3.279 -27.875 -24.922 1 93.12 520 GLY B O 1
ATOM 8007 N N . ASP B 1 521 ? -2.268 -26.297 -23.703 1 92.31 521 ASP B N 1
ATOM 8008 C CA . ASP B 1 521 ? -0.886 -26.625 -24.047 1 92.31 521 ASP B CA 1
ATOM 8009 C C . ASP B 1 521 ? -0.631 -26.438 -25.531 1 92.31 521 ASP B C 1
ATOM 8011 O O . ASP B 1 521 ? 0.336 -26.969 -26.078 1 92.31 521 ASP B O 1
ATOM 8015 N N . GLY B 1 522 ? -1.558 -25.766 -26.203 1 91.5 522 GLY B N 1
ATOM 8016 C CA . GLY B 1 522 ? -1.377 -25.484 -27.609 1 91.5 522 GLY B CA 1
ATOM 8017 C C . GLY B 1 522 ? -1.975 -26.531 -28.516 1 91.5 522 GLY B C 1
ATOM 8018 O O . GLY B 1 522 ? -1.782 -26.5 -29.734 1 91.5 522 GLY B O 1
ATOM 8019 N N . PHE B 1 523 ? -2.693 -27.453 -27.984 1 96 523 PHE B N 1
ATOM 8020 C CA . PHE B 1 523 ? -3.293 -28.516 -28.797 1 96 523 PHE B CA 1
ATOM 8021 C C . PHE B 1 523 ? -4.652 -28.078 -29.328 1 96 523 PHE B C 1
ATOM 8023 O O . PHE B 1 523 ? -5.66 -28.766 -29.109 1 96 523 PHE B O 1
ATOM 8030 N N . THR B 1 524 ? -4.676 -27.062 -30.172 1 95.44 524 THR B N 1
ATOM 8031 C CA . THR B 1 524 ? -5.887 -26.391 -30.656 1 95.44 524 THR B CA 1
ATOM 8032 C C . THR B 1 524 ? -6.613 -27.266 -31.672 1 95.44 524 THR B C 1
ATOM 8034 O O . THR B 1 524 ? -7.809 -27.078 -31.906 1 95.44 524 THR B O 1
ATOM 8037 N N . ALA B 1 525 ? -5.891 -28.219 -32.281 1 97.31 525 ALA B N 1
ATOM 8038 C CA . ALA B 1 525 ? -6.52 -29.109 -33.25 1 97.31 525 ALA B CA 1
ATOM 8039 C C . ALA B 1 525 ? -7.664 -29.891 -32.625 1 97.31 525 ALA B C 1
ATOM 8041 O O . ALA B 1 525 ? -8.664 -30.188 -33.281 1 97.31 525 ALA B O 1
ATOM 8042 N N . LEU B 1 526 ? -7.547 -30.188 -31.406 1 97.5 526 LEU B N 1
ATOM 8043 C CA . LEU B 1 526 ? -8.539 -31.016 -30.719 1 97.5 526 LEU B CA 1
ATOM 8044 C C . LEU B 1 526 ? -9.859 -30.266 -30.578 1 97.5 526 LEU B C 1
ATOM 8046 O O . LEU B 1 526 ? -10.898 -30.875 -30.328 1 97.5 526 LEU B O 1
ATOM 8050 N N . LYS B 1 527 ? -9.805 -28.953 -30.672 1 95.44 527 LYS B N 1
ATOM 8051 C CA . LYS B 1 527 ? -11.023 -28.156 -30.625 1 95.44 527 LYS B CA 1
ATOM 8052 C C . LYS B 1 527 ? -11.914 -28.422 -31.844 1 95.44 527 LYS B C 1
ATOM 8054 O O . LYS B 1 527 ? -13.094 -28.078 -31.844 1 95.44 527 LYS B O 1
ATOM 8059 N N . ASN B 1 528 ? -11.367 -29.016 -32.844 1 94.94 528 ASN B N 1
ATOM 8060 C CA . ASN B 1 528 ? -12.109 -29.297 -34.062 1 94.94 528 ASN B CA 1
ATOM 8061 C C . ASN B 1 528 ? -12.891 -30.594 -33.969 1 94.94 528 ASN B C 1
ATOM 8063 O O . ASN B 1 528 ? -13.359 -31.125 -34.969 1 94.94 528 ASN B O 1
ATOM 8067 N N . SER B 1 529 ? -13.07 -31.109 -32.812 1 93 529 SER B N 1
ATOM 8068 C CA . SER B 1 529 ? -13.906 -32.281 -32.625 1 93 529 SER B CA 1
ATOM 8069 C C . SER B 1 529 ? -15.359 -32 -32.969 1 93 529 SER B C 1
ATOM 8071 O O . SER B 1 529 ? -15.844 -30.875 -32.781 1 93 529 SER B O 1
ATOM 8073 N N . THR B 1 530 ? -16.031 -32.969 -33.469 1 92.44 530 THR B N 1
ATOM 8074 C CA . THR B 1 530 ? -17.422 -32.812 -33.875 1 92.44 530 THR B CA 1
ATOM 8075 C C . THR B 1 530 ? -18.375 -33.156 -32.75 1 92.44 530 THR B C 1
ATOM 8077 O O . THR B 1 530 ? -19.547 -32.75 -32.75 1 92.44 530 THR B O 1
ATOM 8080 N N . GLN B 1 531 ? -17.906 -33.969 -31.844 1 92.25 531 GLN B N 1
ATOM 8081 C CA . GLN B 1 531 ? -18.656 -34.375 -30.656 1 92.25 531 GLN B CA 1
ATOM 8082 C C . GLN B 1 531 ? -17.75 -34.406 -29.422 1 92.25 531 GLN B C 1
ATOM 8084 O O . GLN B 1 531 ? -16.562 -34.688 -29.531 1 92.25 531 GLN B O 1
ATOM 8089 N N . MET B 1 532 ? -18.297 -34.062 -28.406 1 94.44 532 MET B N 1
ATOM 8090 C CA . MET B 1 532 ? -17.641 -34.125 -27.109 1 94.44 532 MET B CA 1
ATOM 8091 C C . MET B 1 532 ? -18.562 -34.656 -26.047 1 94.44 532 MET B C 1
ATOM 8093 O O . MET B 1 532 ? -19.688 -34.156 -25.859 1 94.44 532 MET B O 1
ATOM 8097 N N . THR B 1 533 ? -18.156 -35.75 -25.422 1 96.06 533 THR B N 1
ATOM 8098 C CA . THR B 1 533 ? -18.953 -36.375 -24.359 1 96.06 533 THR B CA 1
ATOM 8099 C C . THR B 1 533 ? -18.109 -36.625 -23.109 1 96.06 533 THR B C 1
ATOM 8101 O O . THR B 1 533 ? -16.984 -37.125 -23.188 1 96.06 533 THR B O 1
ATOM 8104 N N . GLY B 1 534 ? -18.703 -36.312 -22.016 1 96.06 534 GLY B N 1
ATOM 8105 C CA . GLY B 1 534 ? -18.016 -36.531 -20.75 1 96.06 534 GLY B CA 1
ATOM 8106 C C . GLY B 1 534 ? -17.781 -37.969 -20.422 1 96.06 534 GLY B C 1
ATOM 8107 O O . GLY B 1 534 ? -18.609 -38.844 -20.734 1 96.06 534 GLY B O 1
ATOM 8108 N N . ALA B 1 535 ? -16.578 -38.25 -19.766 1 96.88 535 ALA B N 1
ATOM 8109 C CA . ALA B 1 535 ? -16.25 -39.625 -19.438 1 96.88 535 ALA B CA 1
ATOM 8110 C C . ALA B 1 535 ? -15.672 -39.75 -18.031 1 96.88 535 ALA B C 1
ATOM 8112 O O . ALA B 1 535 ? -14.781 -40.562 -17.781 1 96.88 535 ALA B O 1
ATOM 8113 N N . GLY B 1 536 ? -16.125 -38.844 -17.125 1 95.44 536 GLY B N 1
ATOM 8114 C CA . GLY B 1 536 ? -15.68 -38.906 -15.75 1 95.44 536 GLY B CA 1
ATOM 8115 C C . GLY B 1 536 ? -14.469 -38.031 -15.469 1 95.44 536 GLY B C 1
ATOM 8116 O O . GLY B 1 536 ? -14.25 -37.031 -16.156 1 95.44 536 GLY B O 1
ATOM 8117 N N . ASN B 1 537 ? -13.734 -38.438 -14.336 1 96.44 537 ASN B N 1
ATOM 8118 C CA . ASN B 1 537 ? -12.602 -37.688 -13.828 1 96.44 537 ASN B CA 1
ATOM 8119 C C . ASN B 1 537 ? -11.289 -38.438 -14.008 1 96.44 537 ASN B C 1
ATOM 8121 O O . ASN B 1 537 ? -11.266 -39.656 -13.875 1 96.44 537 ASN B O 1
ATOM 8125 N N . ASP B 1 538 ? -10.219 -37.688 -14.305 1 96.44 538 ASP B N 1
ATOM 8126 C CA . ASP B 1 538 ? -8.945 -38.312 -14.633 1 96.44 538 ASP B CA 1
ATOM 8127 C C . ASP B 1 538 ? -8.375 -39.062 -13.422 1 96.44 538 ASP B C 1
ATOM 8129 O O . ASP B 1 538 ? -7.871 -40.188 -13.555 1 96.44 538 ASP B O 1
ATOM 8133 N N . LEU B 1 539 ? -8.477 -38.469 -12.273 1 96.5 539 LEU B N 1
ATOM 8134 C CA . LEU B 1 539 ? -8 -39.156 -11.07 1 96.5 539 LEU B CA 1
ATOM 8135 C C . LEU B 1 539 ? -8.82 -40.406 -10.797 1 96.5 539 LEU B C 1
ATOM 8137 O O . LEU B 1 539 ? -8.273 -41.469 -10.43 1 96.5 539 LEU B O 1
ATOM 8141 N N . ASP B 1 540 ? -10.109 -40.344 -10.953 1 97.19 540 ASP B N 1
ATOM 8142 C CA . ASP B 1 540 ? -10.977 -41.5 -10.773 1 97.19 540 ASP B CA 1
ATOM 8143 C C . ASP B 1 540 ? -10.602 -42.625 -11.75 1 97.19 540 ASP B C 1
ATOM 8145 O O . ASP B 1 540 ? -10.648 -43.781 -11.398 1 97.19 540 ASP B O 1
ATOM 8149 N N . ALA B 1 541 ? -10.25 -42.219 -12.945 1 98.19 541 ALA B N 1
ATOM 8150 C CA . ALA B 1 541 ? -9.844 -43.219 -13.945 1 98.19 541 ALA B CA 1
ATOM 8151 C C . ALA B 1 541 ? -8.602 -43.969 -13.492 1 98.19 541 ALA B C 1
ATOM 8153 O O . ALA B 1 541 ? -8.539 -45.188 -13.617 1 98.19 541 ALA B O 1
ATOM 8154 N N . LEU B 1 542 ? -7.625 -43.25 -13 1 98.19 542 LEU B N 1
ATOM 8155 C CA . LEU B 1 542 ? -6.383 -43.875 -12.555 1 98.19 542 LEU B CA 1
ATOM 8156 C C . LEU B 1 542 ? -6.637 -44.812 -11.367 1 98.19 542 LEU B C 1
ATOM 8158 O O . LEU B 1 542 ? -6.145 -45.938 -11.328 1 98.19 542 LEU B O 1
ATOM 8162 N N . THR B 1 543 ? -7.406 -44.344 -10.391 1 97.69 543 THR B N 1
ATOM 8163 C CA . THR B 1 543 ? -7.684 -45.188 -9.219 1 97.69 543 THR B CA 1
ATOM 8164 C C . THR B 1 543 ? -8.516 -46.406 -9.594 1 97.69 543 THR B C 1
ATOM 8166 O O . THR B 1 543 ? -8.336 -47.469 -9.023 1 97.69 543 THR B O 1
ATOM 8169 N N . ALA B 1 544 ? -9.438 -46.219 -10.531 1 97.56 544 ALA B N 1
ATOM 8170 C CA . ALA B 1 544 ? -10.227 -47.344 -11.016 1 97.56 544 ALA B CA 1
ATOM 8171 C C . ALA B 1 544 ? -9.344 -48.406 -11.68 1 97.56 544 ALA B C 1
ATOM 8173 O O . ALA B 1 544 ? -9.602 -49.594 -11.562 1 97.56 544 ALA B O 1
ATOM 8174 N N . LEU B 1 545 ? -8.359 -47.906 -12.406 1 97.38 545 LEU B N 1
ATOM 8175 C CA . LEU B 1 545 ? -7.43 -48.844 -13.039 1 97.38 545 LEU B CA 1
ATOM 8176 C C . LEU B 1 545 ? -6.711 -49.688 -11.992 1 97.38 545 LEU B C 1
ATOM 8178 O O . LEU B 1 545 ? -6.559 -50.906 -12.164 1 97.38 545 LEU B O 1
ATOM 8182 N N . PHE B 1 546 ? -6.27 -49.125 -10.953 1 97.5 546 PHE B N 1
ATOM 8183 C CA . PHE B 1 546 ? -5.625 -49.844 -9.867 1 97.5 546 PHE B CA 1
ATOM 8184 C C . PHE B 1 546 ? -6.586 -50.844 -9.234 1 97.5 546 PHE B C 1
ATOM 8186 O O . PHE B 1 546 ? -6.207 -51.969 -8.945 1 97.5 546 PHE B O 1
ATOM 8193 N N . ALA B 1 547 ? -7.77 -50.438 -9.008 1 95.81 547 ALA B N 1
ATOM 8194 C CA . ALA B 1 547 ? -8.773 -51.281 -8.375 1 95.81 547 ALA B CA 1
ATOM 8195 C C . ALA B 1 547 ? -9.094 -52.5 -9.258 1 95.81 547 ALA B C 1
ATOM 8197 O O . ALA B 1 547 ? -9.352 -53.594 -8.75 1 95.81 547 ALA B O 1
ATOM 8198 N N . ALA B 1 548 ? -9.086 -52.312 -10.492 1 94.56 548 ALA B N 1
ATOM 8199 C CA . ALA B 1 548 ? -9.461 -53.375 -11.445 1 94.56 548 ALA B CA 1
ATOM 8200 C C . ALA B 1 548 ? -8.367 -54.438 -11.547 1 94.56 548 ALA B C 1
ATOM 8202 O O . ALA B 1 548 ? -8.641 -55.594 -11.898 1 94.56 548 ALA B O 1
ATOM 8203 N N . GLY B 1 549 ? -7.102 -53.969 -11.305 1 90.88 549 GLY B N 1
ATOM 8204 C CA . GLY B 1 549 ? -6.047 -54.969 -11.43 1 90.88 549 GLY B CA 1
ATOM 8205 C C . GLY B 1 549 ? -4.762 -54.562 -10.727 1 90.88 549 GLY B C 1
ATOM 8206 O O . GLY B 1 549 ? -3.996 -53.75 -11.234 1 90.88 549 GLY B O 1
ATOM 8207 N N . SER B 1 550 ? -4.488 -55.062 -9.609 1 91.88 550 SER B N 1
ATOM 8208 C CA . SER B 1 550 ? -3.25 -54.875 -8.859 1 91.88 550 SER B CA 1
ATOM 8209 C C . SER B 1 550 ? -2.539 -56.188 -8.641 1 91.88 550 SER B C 1
ATOM 8211 O O . SER B 1 550 ? -3.186 -57.219 -8.453 1 91.88 550 SER B O 1
ATOM 8213 N N . PRO B 1 551 ? -1.276 -56.156 -8.664 1 96.62 551 PRO B N 1
ATOM 8214 C CA . PRO B 1 551 ? -0.362 -55.031 -8.852 1 96.62 551 PRO B CA 1
ATOM 8215 C C . PRO B 1 551 ? -0.278 -54.562 -10.312 1 96.62 551 PRO B C 1
ATOM 8217 O O . PRO B 1 551 ? -0.421 -55.375 -11.227 1 96.62 551 PRO B O 1
ATOM 8220 N N . VAL B 1 552 ? -0.062 -53.344 -10.516 1 97.75 552 VAL B N 1
ATOM 8221 C CA . VAL B 1 552 ? 0.106 -52.75 -11.844 1 97.75 552 VAL B CA 1
ATOM 8222 C C . VAL B 1 552 ? 1.592 -52.656 -12.188 1 97.75 552 VAL B C 1
ATOM 8224 O O . VAL B 1 552 ? 2.393 -52.188 -11.375 1 97.75 552 VAL B O 1
ATOM 8227 N N . SER B 1 553 ? 1.979 -53.188 -13.32 1 97.62 553 SER B N 1
ATOM 8228 C CA . SER B 1 553 ? 3.35 -53.094 -13.812 1 97.62 553 SER B CA 1
ATOM 8229 C C . SER B 1 553 ? 3.506 -51.906 -14.781 1 97.62 553 SER B C 1
ATOM 8231 O O . SER B 1 553 ? 2.562 -51.562 -15.492 1 97.62 553 SER B O 1
ATOM 8233 N N . PRO B 1 554 ? 4.734 -51.312 -14.805 1 97.81 554 PRO B N 1
ATOM 8234 C CA . PRO B 1 554 ? 4.949 -50.25 -15.797 1 97.81 554 PRO B CA 1
ATOM 8235 C C . PRO B 1 554 ? 4.723 -50.719 -17.234 1 97.81 554 PRO B C 1
ATOM 8237 O O . PRO B 1 554 ? 5.258 -51.75 -17.625 1 97.81 554 PRO B O 1
ATOM 8240 N N . PRO B 1 555 ? 3.9 -50.031 -17.953 1 98 555 PRO B N 1
ATOM 8241 C CA . PRO B 1 555 ? 3.74 -50.375 -19.359 1 98 555 PRO B CA 1
ATOM 8242 C C . PRO B 1 555 ? 5.012 -50.156 -20.172 1 98 555 PRO B C 1
ATOM 8244 O O . PRO B 1 555 ? 5.895 -49.406 -19.75 1 98 555 PRO B O 1
ATOM 8247 N N . ALA B 1 556 ? 5.059 -50.844 -21.312 1 96.88 556 ALA B N 1
ATOM 8248 C CA . ALA B 1 556 ? 6.145 -50.594 -22.266 1 96.88 556 ALA B CA 1
ATOM 8249 C C . ALA B 1 556 ? 6.051 -49.188 -22.844 1 96.88 556 ALA B C 1
ATOM 8251 O O . ALA B 1 556 ? 4.977 -48.562 -22.844 1 96.88 556 ALA B O 1
ATOM 8252 N N . THR B 1 557 ? 7.184 -48.656 -23.266 1 97.94 557 THR B N 1
ATOM 8253 C CA . THR B 1 557 ? 7.25 -47.375 -23.906 1 97.94 557 THR B CA 1
ATOM 8254 C C . THR B 1 557 ? 7.617 -47.5 -25.375 1 97.94 557 THR B C 1
ATOM 8256 O O . THR B 1 557 ? 8.539 -46.844 -25.859 1 97.94 557 THR B O 1
ATOM 8259 N N . ASP B 1 558 ? 6.902 -48.312 -26.078 1 97.62 558 ASP B N 1
ATOM 8260 C CA . ASP B 1 558 ? 7.203 -48.625 -27.484 1 97.62 558 ASP B CA 1
ATOM 8261 C C . ASP B 1 558 ? 6.039 -48.25 -28.391 1 97.62 558 ASP B C 1
ATOM 8263 O O . ASP B 1 558 ? 5.902 -48.781 -29.484 1 97.62 558 ASP B O 1
ATOM 8267 N N . ARG B 1 559 ? 5.238 -47.344 -27.922 1 98.31 559 ARG B N 1
ATOM 8268 C CA . ARG B 1 559 ? 4.055 -46.969 -28.688 1 98.31 559 ARG B CA 1
ATOM 8269 C C . ARG B 1 559 ? 4.387 -45.875 -29.719 1 98.31 559 ARG B C 1
ATOM 8271 O O . ARG B 1 559 ? 3.625 -45.656 -30.656 1 98.31 559 ARG B O 1
ATOM 8278 N N . ILE B 1 560 ? 5.426 -45.219 -29.516 1 98.62 560 ILE B N 1
ATOM 8279 C CA . ILE B 1 560 ? 5.941 -44.219 -30.469 1 98.62 560 ILE B CA 1
ATOM 8280 C C . ILE B 1 560 ? 7.285 -44.719 -31.016 1 98.62 560 ILE B C 1
ATOM 8282 O O . ILE B 1 560 ? 8.242 -44.906 -30.266 1 98.62 560 ILE B O 1
ATOM 8286 N N . ARG B 1 561 ? 7.352 -44.844 -32.25 1 97.56 561 ARG B N 1
ATOM 8287 C CA . ARG B 1 561 ? 8.602 -45.25 -32.906 1 97.56 561 ARG B CA 1
ATOM 8288 C C . ARG B 1 561 ? 9.312 -44.031 -33.469 1 97.56 561 ARG B C 1
ATOM 8290 O O . ARG B 1 561 ? 8.758 -43.344 -34.344 1 97.56 561 ARG B O 1
ATOM 8297 N N . THR B 1 562 ? 10.461 -43.75 -33.031 1 96.44 562 THR B N 1
ATOM 8298 C CA . THR B 1 562 ? 11.234 -42.656 -33.562 1 96.44 562 THR B CA 1
ATOM 8299 C C . THR B 1 562 ? 11.992 -43.062 -34.812 1 96.44 562 THR B C 1
ATOM 8301 O O . THR B 1 562 ? 12.633 -44.125 -34.844 1 96.44 562 THR B O 1
ATOM 8304 N N . VAL B 1 563 ? 11.797 -42.281 -35.812 1 91.19 563 VAL B N 1
ATOM 8305 C CA . VAL B 1 563 ? 12.477 -42.562 -37.094 1 91.19 563 VAL B CA 1
ATOM 8306 C C . VAL B 1 563 ? 13.422 -41.406 -37.406 1 91.19 563 VAL B C 1
ATOM 8308 O O . VAL B 1 563 ? 13.148 -40.25 -37.094 1 91.19 563 VAL B O 1
ATOM 8311 N N . GLY B 1 564 ? 14.734 -41.688 -37.969 1 77 564 GLY B N 1
ATOM 8312 C CA . GLY B 1 564 ? 15.734 -40.719 -38.375 1 77 564 GLY B CA 1
ATOM 8313 C C . GLY B 1 564 ? 16.75 -40.438 -37.281 1 77 564 GLY B C 1
ATOM 8314 O O . GLY B 1 564 ? 16.562 -40.812 -36.125 1 77 564 GLY B O 1
#

Solvent-accessible surface area (backbone atoms only — not comparable to full-atom values): 55703 Å² total; per-residue (Å²): 138,82,78,82,75,81,74,77,79,78,75,78,77,74,76,75,77,74,73,73,73,73,69,74,67,74,72,72,70,75,73,52,77,56,48,44,62,37,35,41,35,33,34,18,33,26,19,19,33,45,50,54,45,63,74,83,62,20,44,44,52,34,70,88,65,52,73,40,62,23,22,9,39,15,28,35,49,30,49,52,54,51,57,43,72,73,37,94,33,65,49,37,35,36,15,13,19,52,32,44,70,24,38,57,53,14,46,76,32,71,31,50,62,41,44,51,49,44,49,75,67,56,42,66,34,26,16,37,22,58,36,48,39,58,76,7,52,70,51,34,48,31,53,36,39,19,39,53,83,54,89,66,38,40,69,81,39,92,64,40,54,35,24,55,37,53,63,17,17,41,28,34,19,31,75,85,63,47,42,69,28,39,38,57,52,72,46,57,53,50,32,40,54,35,32,37,37,17,26,35,43,49,59,37,73,35,72,26,47,42,85,40,47,69,56,51,40,50,40,58,55,47,60,31,50,35,56,51,48,51,52,39,43,51,40,63,31,42,27,28,35,34,24,31,18,35,33,40,62,53,78,48,93,49,8,42,61,36,62,40,67,83,58,41,64,33,56,55,39,50,41,64,24,48,66,64,56,51,37,34,40,27,13,77,57,50,36,49,25,41,36,69,48,41,22,69,80,63,50,64,28,48,39,33,26,22,26,32,34,37,25,19,40,28,36,38,38,39,33,27,32,61,85,77,37,32,59,42,62,90,61,46,48,73,48,48,42,73,18,43,79,85,62,76,52,28,66,71,47,37,51,52,36,48,50,36,37,64,74,33,40,70,62,34,64,35,74,39,35,33,32,74,42,59,24,35,73,62,60,48,94,68,45,36,18,30,33,40,26,44,49,8,36,15,43,24,62,43,15,38,83,75,59,26,70,32,15,44,34,60,59,84,59,49,73,46,58,47,64,25,83,92,79,12,63,36,29,39,41,54,55,38,44,23,37,45,75,71,39,40,24,30,32,27,35,31,33,33,47,42,53,48,48,31,60,38,38,23,63,39,66,44,95,87,63,46,76,43,77,54,49,58,15,49,9,74,55,38,35,31,32,37,24,88,85,42,56,91,82,55,27,63,43,76,42,23,52,73,82,37,74,61,44,55,83,38,78,43,32,37,18,27,41,43,41,42,46,62,17,24,75,55,26,50,43,47,54,68,37,82,42,76,42,80,40,55,42,51,52,59,20,44,44,47,43,27,64,75,46,62,64,37,64,59,48,80,72,72,45,51,42,71,46,136,134,85,77,72,74,74,75,76,79,77,74,78,76,73,75,74,74,73,73,73,73,73,68,75,66,72,73,68,71,74,73,53,76,58,47,45,63,38,36,41,35,33,35,16,32,26,17,18,35,44,50,53,46,63,76,83,62,19,43,45,51,35,70,87,64,50,74,39,63,24,22,9,38,15,28,32,50,29,50,51,52,51,57,42,73,74,37,95,31,64,49,37,34,36,15,13,19,51,31,43,70,25,40,59,54,14,45,76,32,71,32,50,63,41,43,51,49,44,49,75,66,56,41,66,34,27,16,38,21,59,35,49,40,59,77,7,52,70,51,35,48,32,53,35,37,20,40,52,84,53,88,66,39,40,68,80,38,91,65,40,54,36,24,57,38,54,62,17,17,42,26,34,18,31,76,86,63,47,42,67,28,39,38,58,53,72,46,58,54,50,31,40,54,35,32,38,37,17,25,35,43,50,59,36,74,35,72,27,46,42,85,40,46,68,59,52,40,49,42,56,54,46,61,30,50,35,56,49,49,51,53,38,45,51,41,63,30,42,26,27,37,34,23,31,20,35,34,43,62,53,78,49,94,50,9,42,61,35,63,41,67,84,56,43,64,32,57,55,40,51,41,64,23,49,66,63,54,51,37,36,41,27,12,78,57,50,38,50,25,41,37,70,48,41,23,70,78,63,50,64,28,48,39,32,26,23,27,34,34,36,25,19,40,28,37,38,37,38,32,25,34,59,85,76,37,33,60,42,61,90,60,46,47,71,48,48,42,71,18,42,80,86,62,76,53,28,66,72,47,38,50,51,36,48,50,37,38,65,74,34,41,69,62,33,62,34,75,38,37,34,32,74,42,60,26,37,74,62,59,48,93,66,45,38,19,31,34,40,27,44,50,8,36,17,44,25,61,41,16,39,82,74,58,27,70,32,15,44,34,59,60,84,58,48,73,45,60,47,65,25,83,94,78,11,65,37,30,38,41,54,55,38,44,23,36,45,76,72,39,40,23,31,32,27,36,31,33,33,48,42,51,49,48,33,61,37,38,23,63,39,67,43,97,87,63,45,76,43,78,54,49,58,15,48,9,73,56,38,34,32,33,39,24,88,86,42,57,93,82,56,29,64,43,75,43,21,52,72,83,37,73,60,46,55,85,38,79,45,34,36,18,26,41,43,40,43,46,62,18,23,73,57,26,52,44,46,53,67,37,82,42,77,42,81,40,56,41,51,52,58,21,44,45,47,45,28,64,74,46,60,63,37,65,60,47,80,72,74,44,50,44,71,48,135

Nearest PDB structures (foldseek):
  6xue-assembly1_A  TM=8.107E-01  e=2.269E-42  Homo sapiens
  6xuq-assembly1_A  TM=8.034E-01  e=4.642E-42  Homo sapiens
  3ivd-assembly2_B  TM=8.329E-01  e=1.442E-41  Escherichia coli O6
  6twa-assembly1_A  TM=8.050E-01  e=2.780E-41  Homo sapiens
  6xug-assembly1_B  TM=8.004E-01  e=2.244E-40  Homo sapiens

InterPro domains:
  IPR004843 Calcineurin-like, phosphoesterase domain [PF00149] (39-287)
  IPR006179 5'-Nucleotidase/apyrase [PR01607] (36-54)
  IPR006179 5'-Nucleotidase/apyrase [PR01607] (301-321)
  IPR006179 5'-Nucleotidase/apyrase [PR01607] (425-448)
  IPR006179 5'-Nucleotidase/apyrase [PR01607] (501-520)
  IPR006179 5'-Nucleotidase/apyrase [PTHR11575] (14-561)
  IPR008334 5'-Nucleotidase, C-terminal [PF02872] (368-527)
  IPR029052 Metallo-dependent phosphatase-like [G3DSA:3.60.21.10] (28-364)
  IPR029052 Metallo-dependent phosphatase-like [SSF56300] (33-361)
  IPR036907 5'-Nucleotidase, C-terminal domain superfamily [G3DSA:3.90.780.10] (371-563)
  IPR036907 5'-Nucleotidase, C-terminal domain superfamily [SSF55816] (366-563)

Organism: Rhodococcus erythropolis (NCBI:txid1833)

Secondary structure (DSSP, 8-state):
--------------------------------TTEEEEEEEEE---TT--S---GGGGEEE-TTS-EEE---HHHHHHHHHHHHHTSSSEEEEE-S-SSSS--HHHHTTTTHHHHHHHHHHT-SEEE--GGGGTTHHHHHHHHHH--S-STTTTSSSS-----SS-EE-TTEEETTS-BSS-SEEEEEETTEEEEEEEE--TTHHHHS-GGGGTTEEE--HHHHHHHHHHHHHHTT--EEEEEE------SS---TT-----S-HHHHHHHHS-TT--EEEE-SS--EEEEEEE-TTS-EEEEEEE-STTSEEEEEEEEEETTT--B-GGG-EEEEEE--SSSPPPHHHHHHHHHHHHHHHHHHT-EEEEBSS-B--PPPTTS--HHHHHHHHHHHHHHHTTT--EEEE-GGG----B--TTT-EEEHHHHHHHSTT-PEEEEEEEEHHHHHHHHHTTEEE-TTS-EEE-PPEEPTTEEEEE-TTSPTT-SEEEEEETTEEPPTT-EEEEEEEHHHHTTGGG-GGGGG-SEEEEEEEHHHHHHHHHHHSSSBPPPPS-SEEE--/--------------------------------TTEEEEEEEEE---TT--S---GGGGEEE-TTS-EEE---HHHHHHHHHHHHHTSSSEEEEE-S-SSSS--HHHHTTTTHHHHHHHHHHT-SEEE--GGGGTTHHHHHHHHHH--S-STTTTSSSS-----SS-EE-TTEEETTS-BSS-SEEEEEETTEEEEEEEE--TTHHHHS-GGGGTTEEE--HHHHHHHHHHHHHHTT--EEEEEE------SS---TT-----S-HHHHHHHHS-TT--EEEE-SS--EEEEEEE-TTS-EEEEEEE-STTSEEEEEEEEEETTT--B-GGG-EEEEEE--SSSPPPHHHHHHHHHHHHHHHHHHT-EEEEBSS-B-----TTS--HHHHHHHHHHHHHHHTTT--EEEE-GGG----B--TTT-EEEHHHHHHHSTT-PEEEEEEEEHHHHHHHHHTTEEE-TTS-EEE-PPEEPTTEEEEE-TTSPTT-SEEEEEETTEEPPTT-EEEEEEEHHHHTTGGG-GGGGG-SEEEEEEEHHHHHHHHHHHSSSBPPPPS-SEEE--

=== Feature glossary ===
Reading guide. The protein is described through the following features:

Foldseek 3Di. A 3Di character summarizes, for each residue, the relative orientation of the Cα frame of its nearest spatial neighbor. Because it encodes fold topology rather than chemistry, 3Di alignments detect remote structural similarity that sequence alignment misses.

Contact-map, Ramachandran, and PAE plots. Plot images: a contact map (which residues are close in 3D, as an N×N binary image), a Ramachandran scatter (backbone torsion angles, revealing secondary-structure composition at a glance), and — for AlphaFold structures — a PAE heatmap (pairwise prediction confidence).

Radius of gyration, Cα contacts, bounding box. Radius of gyration (Rg) is the root-mean-square distance of Cα atoms from their centroid — a single number for overall size and compactness. A globular domain of N residues has Rg ≈ 2.2·N^0.38 Å; an extended or disordered chain has a much larger Rg. The Cα contact count is the number of residue pairs whose Cα atoms are within 8 Å and are more than four positions apart in sequence — a standard proxy for tertiary packing density. The bounding box is the smallest axis-aligned box enclosing all Cα atoms.

Secondary structure (8-state, DSSP). Eight-state secondary structure (DSSP): H is the canonical α-helix, G the tighter 3₁₀-helix, I the wider π-helix; E/B are β-structure, T and S are turns and bends, and '-' is everything else. DSSP derives these from the pattern of main-chain N–H···O=C hydrogen bonds, not from the sequence.

B-factor. B-factor (Debye–Waller factor) reflects atomic displacement in the crystal lattice. It is an experimental observable (units Å²), not a prediction; low values mean the atom is pinned down, high values mean it moves or is heterogeneous across the crystal.

pLDDT. pLDDT is the predicted lDDT-Cα score: AlphaFold's confidence that the local environment of each residue (all inter-atomic distances within 15 Å) is correctly placed. It is a per-residue number between 0 and 100, with higher meaning more reliable.

Nearest PDB structures. Nearest PDB neighbors are the top structural matches found by Foldseek when searching this structure against the entire Protein Data Bank. Each hit reports a TM-score (0 to 1; >0.5 almost always implies the same fold) and an E-value. These are *structural* homologs — they may share no detectable sequence similarity.

Solvent-accessible surface area. Accessible surface area quantifies burial. A residue with SASA near zero is packed into the hydrophobic core; one with SASA >100 Å² sits on the surface. Computed here via the Shrake–Rupley numerical algorithm with a 1.4 Å probe.

Rendered structure images. Structure images are PyMOL renders from six orthogonal camera directions. Cartoon representation draws helices as coils and strands as arrows; sticks shows the backbone as bonds; surface shows the solvent-excluded envelope. Rainbow coloring maps sequence position to hue (blue→red, N→C); chain coloring assigns a distinct color per polypeptide.

Backbone torsions (φ/ψ). φ (phi) and ψ (psi) are the two rotatable backbone dihedrals per residue: φ is the C(i-1)–N–Cα–C torsion, ψ is the N–Cα–C–N(i+1) torsion, both in degrees on (−180°, 180°]. α-helical residues cluster near (−60°, −45°); β-strand residues near (−120°, +130°). A Ramachandran plot is simply a scatter of (φ, ψ) for every residue.

Predicted aligned error. Predicted Aligned Error (PAE) is an AlphaFold confidence matrix: entry (i, j) is the expected error in the position of residue j, in ångströms, when the prediction is superimposed on the true structure at residue i. Low PAE within a block of residues means that block is internally rigid and well-predicted; high PAE between two blocks means their relative placement is uncertain even if each block individually is confident.

mmCIF coordinates. Structure coordinates are given as an mmCIF _atom_site loop: one row per atom with element, residue name, chain id, sequence number, and x/y/z position in Å. Only the four main-chain atoms per residue are included here; side chains are omitted to keep the record compact.

InterPro / GO / CATH / organism. Database cross-references. InterPro integrates a dozen domain/family signature databases into unified entries with residue-range hits. GO terms attach function/process/location labels with evidence codes. CATH codes position the fold in a four-level structural taxonomy. Organism is the NCBI-taxonomy species name.

Secondary structure (3-state, P-SEA). SS3 is a coarse helix/strand/coil call (letters a/b/c) made by the P-SEA algorithm from inter-Cα distances and dihedrals. It is less detailed than DSSP but needs only Cα positions.

Sequence. Sequence gives the chain of amino acids in standard one-letter code (A=alanine, C=cysteine, …, Y=tyrosine), read N→C. It is the only feature that is directly encoded by the gene; all structural features are derived from the folded form of this sequence.